Protein AF-A0A0F9UJI7-F1 (afdb_monomer)

Solvent-accessible surface area (backbone atoms only — not comparable to full-atom values): 55181 Å² total; per-residue (Å²): 136,82,88,79,92,91,89,86,67,75,66,59,55,56,52,52,52,52,50,53,54,49,50,51,51,49,55,52,46,47,53,53,51,49,55,58,67,70,57,70,78,77,75,68,77,80,67,70,69,22,90,45,45,88,71,31,57,68,49,20,41,43,50,98,44,29,58,40,73,67,82,54,60,91,68,31,37,67,54,93,59,38,72,41,71,48,84,69,62,80,42,90,47,64,52,80,86,47,92,55,45,52,46,42,68,44,57,75,82,48,96,79,47,43,77,45,70,43,69,58,42,44,13,96,85,67,28,47,55,81,34,58,34,98,55,54,17,27,23,12,56,94,42,36,76,39,58,31,9,89,82,47,34,43,49,92,80,34,43,60,44,98,83,20,39,60,40,63,67,42,71,44,48,44,56,46,61,49,62,50,55,47,51,48,66,35,72,29,41,38,40,41,38,54,50,63,72,72,69,75,45,28,30,44,37,34,25,62,69,49,79,77,87,76,65,81,89,61,95,82,56,75,48,76,46,71,73,36,76,62,59,57,54,75,50,78,40,78,38,74,55,62,46,80,36,26,26,27,39,36,40,38,42,83,90,45,71,29,54,30,68,41,73,33,45,27,39,71,88,69,38,82,69,48,85,14,31,37,72,91,75,30,35,46,33,51,50,84,43,74,61,46,74,67,74,46,77,51,64,28,36,83,83,33,61,47,67,42,22,34,22,22,35,32,39,22,30,30,12,8,53,40,80,38,32,49,72,72,24,59,73,47,70,56,78,76,42,87,69,51,85,35,52,82,82,19,16,16,48,93,41,42,67,42,77,91,53,14,89,87,71,32,50,72,77,34,64,44,94,64,51,24,23,31,19,53,92,50,39,75,41,70,33,19,89,80,50,35,52,55,94,81,38,47,66,45,98,83,24,44,70,44,66,53,42,74,50,57,45,50,54,65,42,56,52,76,37,48,63,72,40,69,49,72,36,36,38,40,35,45,53,35,74,82,28,70,52,58,34,40,57,51,67,61,74,64,91,59,49,50,70,50,56,56,54,51,52,46,52,33,62,39,69,26,40,39,37,40,35,40,57,48,92,89,58,94,68,68,47,77,46,81,30,52,37,36,40,35,40,93,91,48,74,44,65,35,63,35,40,42,34,33,42,69,76,52,45,62,50,67,46,70,48,94,83,45,75,53,63,42,45,35,47,41,57,46,71,35,51,36,39,32,41,63,75,48,69,66,86,53,80,41,49,64,50,72,51,65,60,80,80,55,99,60,70,57,62,52,74,48,55,55,58,52,52,43,48,41,69,44,72,24,40,35,37,41,34,38,30,75,75,31,74,59,47,77,43,45,33,40,39,35,42,82,92,48,71,40,78,45,64,41,29,30,40,65,57,70,75,41,56,48,64,57,34,41,28,72,48,62,60,97,50,38,35,47,77,55,44,80,50,35,56,84,76,79,40,85,57,48,72,42,39,46,70,79,42,86,76,47,87,56,78,35,6,14,43,35,41,38,21,89,51,68,34,29,40,30,44,34,34,80,29,78,46,61,51,59,30,25,34,43,40,37,30,31,39,28,35,40,58,26,41,80,68,73,86,85,92,66,66,81,36,29,36,31,43,34,38,65,99,54,85,51,45,27,77,53,47,64,35,66,41,67,81,40,81,47,57,28,70,49,64,41,53,89,46,51,60,47,40,42,26,54,26,38,22,38,90,81,10,37,21,25,28,34,40,37,40,26,56,39,40,29,40,79,53,76,68,42,55,73,47,92,46,36,32,44,36,60,51,82,86,54,49,74,61,47,83,58,59,66,68,53,38,52,52,51,30,50,37,52,52,41,51,28,67,39,42,69,54,63,48,78,87,65,51,60,41,33,40,31,45,34,85,66,72,85,75,61,67,53,40,54,52,84,55,20,41,32,34,40,92,55,44,66,65,50,34,49,36,32,70,74,54,38,33,72,44,52,64,67,47,32,30,55,32,47,43,70,46,69,67,82,49,38,49,39,58,40,43,56,73,29,45,20,63,69,22,54,11,50,44,47,34,42,51,31,25,53,61,44,22,77,81,42,64,72,27,18,32,65,44,90,96,74,40,76,31,40,30,63,51,33,51,50,58,52,25,21,65,66,29,21,46,60,44,58,77,65,68,47,47,64,40,77,77,40,50,26,53,25,50,32,13,47,52,53,56,51,32,75,78,63,41,66,63,19,55,26,50,37,47,41,48,49,74,68,60,86,69,82,56,50,91,45,57,66,52,13,52,40,52,51,43,42,44,31,15,64,57,58,74,46,87,42,42,68,58,47,41,65,55,24,44,93,61,75,76,125

pLDDT: mean 81.21, std 16.2, range [25.69, 98.44]

Sequence (1020 aa):
MEKSRFHNQGQLLIGIIFVIVVAGLITGGLYFYLAKQMSEPIEPPEPIKCLDHNDCKENEVCDSNTCQIIICDYCKYVENRQCKNYECCSDVDCDDKNSETIDKCLNPLTKDSKCEYEVIQRCDDNTIYSECSSIKPIYCENGNLIDKCSSCGCPAGQQCQADESCVTPTFSVSLSVDPSSGNAPLDIELTAQVSGIDTGPANYIFYCDRSDAGTDVMPGYNNRIDYVFTSSYTDVCNYPSEGTYTAKVIVERGGLTTEDRVTINVATLQCTSGSCCDTSTNTFRPSTYQCQNNVNVEYGCPWGSDLGDDVGIKYQDRYCSGISANCDGSLQWDDWSVYDDCTSNEACSEGVCTALICADGTSYNQCSTNQPLYCQNGILINNCSTCGCSSGQQCQADESCITPAFSLSVGPNSGTVTEGDSISTTVTVDSMGGFAQTVDFSFDLPPGTTGSLSPTSCESPCSSTMTINAFADGIPLEGTYDITVTGASGTLTKTAIYTLAIIHPFFFDLSVSSVAPTSVIQGNSVSVPIDITLISGTSESVGFSASAEPIMVDLTVDISFSPTSCNPTCSSTMTIMTSPDTPAGTFPITVTALTRTVTYNLTVTEATLSLVANPGFESGSGGMPTGWTINQWGGNGPSSFEWISDGSTVRSGVGSAKITSSVPNDAMWIQNVSVEPYNSYLFKGWIKTENVVLSDTPGGWSTGANLSVYLSFNRSPGIWGTQDWIEESLFFCSIASDTVTVAARIGYSWSLVTGTVFFDDMSFEKLDPPFGGQHVVICFLPEHRSLLTDPNSWLQKLDDAYLALHNLTGQTPYNGDKILIQEIVNYAGGLMIAGNPILWLGDYVPDALEAINTQNDLSFGPIHELSHDFDLDALSQHYAGGSPINSEHWANFKLTYVADVLSNTYPTATFYQGPVGYVPIGEFSYQYFVEGYALPWIDSSRTDWQNMSGDAYTGLLYLLKEDIGWEPFRQTFRDFATLTESPPATDLEKVELFAHLLSGNAGVDLTPQFVSWGFPISPP

Organism: NCBI:txid412755

Secondary structure (DSSP, 8-state):
------S-SHHHHHHHHHHHHHHHHHHHHHHHHHHTTS----PPS-----SSGGGS-TTEEEETTEEEE-PPPTTEEEETTEEEE-GGGGSS-SS-S-TTEEEEEESTTSTT-EEEEEE--B-TT-PBTTSB-SSTTEEEETTEEEE-HHHH-PSTT-EE-TTS-EE---EEEEEEEESSEEESSEEEEEEEEEEES--S-EEEEEESS----S----S--SEEEEEE-SSEEEEEEEE-SSEEEEEEEEEEETTEEEEEEEEEEEEPP--SSSTTEETTTTEEPPTTSEEEEEEEEEEE-TT-SSBTPPEEEEEEEEE--SS-SSS-S-EEEPPPEEEE---TT-EEETTEEE----TTS--TT-B-SSTTEEEETTEEEE-HHHH---TT-EE-TTS-EE--EEEEEEESSEEEEETT-EEEEEEEEEEETT---EEEEEE---TT-EEEEESSEEESSEEEEEEEE---SSS---EEEEEEEEEEETTEEEEEEEEEEEE-SEEEEEEE-TT---EEETT-EEEEEEEEEEEEE----EEEEEEESS--TT---EEEEESSEE-SSEEEEEEEE--TTSPSEEEEEEEEETTEEEEEEEEEEP----SSSSTT---EETTEETT-EEEETTSS-S-EEEEE-SSSS-SSSS-EEEEEEEEEE-EEEEEEEE--TT-EEEEEEEEEEEEEEE---SSS----EEEEETTSS-BPPPB-EEEEEEEEEEEEE--S-SEEEEEEEESBTTB-EEEEEEEEEEEEEE-SPPEE-SSEEEE--TTTGGG-S-HHHHHHHHHHHHHHHHHHH---GGGGPPEEEEEESS-SSSSEE-SSSEEEEGGGHHHHHHHHHHH-B--HHHHHHHHHGGG-STTGGGT--STTSSHHHHHHHHHHHHHHHHHTT-TT-EEEETTTEEEEHHHHHIIIIIIIIIHHHHHTT---GGG--HHHHHHHHHHHHHHH-HHHHHHHHHHHTT--SPPPSSHHHHHHHHHHHHHHHHTS--HHHHHHTT--PPP-

Radius of gyration: 51.7 Å; Cα contacts (8 Å, |Δi|>4): 2260; chains: 1; bounding box: 141×89×131 Å

Foldseek 3Di:
DDDDDDDDPPPVVVVVVVVVVVVVVVVVVVVVVVVVVVDPPPPPDPAQQDPFQVVEDQQFGDDPRHTHGDDDDFQWERGSNDTDGDPVPPDDDLCPVDPQWDWDFPPGRDPPIDIDIDGQLAAPQRATAQDADPAPPWHQHPSYTDQACVHRNGDPQWDADPRNDTDRWDWEKDWDKPPQEDAAFDKIKIKIFIDTDAAFFKKKWKAFADDDDDQDDDPHTPDIDTGHRDRMDMDMDTDHDFDWGKIKMWMDGPNDIYMDIGIGGYDHQQACDAQQADNVVSFGHAQPAFRFWQPDKAKFQVPDFAFWGFIWIKGWTFGCCRRDRYRPHDIDIDDIDGDGTGHRQFGTDRRDTHHADAPQRHRAAAQDPQPPWTHHPNYTDQACVPRNDDPQWDQDPVSDTDHKDKAKEKPPQEDEDEQQAKDKTKIFIAIDRPQFFKKAKDKDDDPQKDKDWVPRIDTPRDMIMIMIHRYGDPDDPADKDWMWMWIDDPPDIYIYIHIYGYHYQFDKDKDWDPPADQEDEAQFKGKTKIFIGTDDGDWDKKFKDKDWPDPPPDFPKDWDWVVRIDTRGDIIIIMIGHHLPHDFAWIWMWMDIPPDTDTRIYGYDYQQVFLQPCQQLQDDPPQDRPQKDKDWPPRPDPKDKGWQQCLPAGPGHRIKIKIFFQDFIKMWIKHKGFDDAQFKKKKKWKKFWAQKDFDDDDDDDAAFWWKAWPPDQFIWGHDHHGDGIDMIMTIDTHFRDRMIMIIGIGADVRTTIGTMMMIGRIGMHTDDGFDDDQAATEEEDPVQRVLQPCSPLLSVLLVLLLVLLCLQQVDQFPVRTHEYEYEHCDDDDPQWAADRHTYGHNVCSNVVSNCCVPQVENEPRSQLSSQLSSCPDCLVLQQADDPPRHSSLSSLLSQLSSLCVCCVVCVSYWYADDVPGTDGSNCCLCVPLPVVFQVVLLVVQDQPRRPHHSSNVSNLVVVVCVVQNSQLSSVLSHVSVVDPDRHDDDNLSSVQSSQQSSCVSSVHRCVVSVVSSNRPHDTD

Nearest PDB structures (foldseek):
  8dfq-assembly1_B  TM=1.595E-01  e=5.796E-11  Homo sapiens
  8dfm-assembly1_A  TM=1.663E-01  e=8.224E-10  Homo sapiens
  4e0s-assembly1_A  TM=1.045E-01  e=1.301E-08  Homo sapiens
  8ayh-assembly1_A  TM=1.771E-01  e=7.705E-04  Homo sapiens
  8coe-assembly1_A  TM=1.581E-01  e=1.010E-03  Homo sapiens

Structure (mmCIF, N/CA/C/O backbone):
data_AF-A0A0F9UJI7-F1
#
_entry.id   AF-A0A0F9UJI7-F1
#
loop_
_atom_site.group_PDB
_atom_site.id
_atom_site.type_symbol
_atom_site.label_atom_id
_atom_site.label_alt_id
_atom_site.label_comp_id
_atom_site.label_asym_id
_atom_site.label_entity_id
_atom_site.label_seq_id
_atom_site.pdbx_PDB_ins_code
_atom_site.Cartn_x
_atom_site.Cartn_y
_atom_site.Cartn_z
_atom_site.occupancy
_atom_site.B_iso_or_equiv
_atom_site.auth_seq_id
_atom_site.auth_comp_id
_atom_site.auth_asym_id
_atom_site.auth_atom_id
_atom_site.pdbx_PDB_model_num
ATOM 1 N N . MET A 1 1 ? -43.273 -47.279 -9.386 1.00 30.78 1 MET A N 1
ATOM 2 C CA . MET A 1 1 ? -43.283 -46.739 -10.761 1.00 30.78 1 MET A CA 1
ATOM 3 C C . MET A 1 1 ? -44.270 -45.583 -10.758 1.00 30.78 1 MET A C 1
ATOM 5 O O . MET A 1 1 ? -45.452 -45.829 -10.595 1.00 30.78 1 MET A O 1
ATOM 9 N N . GLU A 1 2 ? -43.784 -44.391 -10.402 1.00 28.86 2 GLU A N 1
ATOM 10 C CA . GLU A 1 2 ? -43.357 -43.311 -11.329 1.00 28.86 2 GLU A CA 1
ATOM 11 C C . GLU A 1 2 ? -44.559 -42.506 -11.853 1.00 28.86 2 GLU A C 1
ATOM 13 O O . GLU A 1 2 ? -45.412 -43.063 -12.526 1.00 28.86 2 GLU A O 1
ATOM 18 N N . LYS A 1 3 ? -44.742 -41.268 -11.355 1.00 25.69 3 LYS A N 1
ATOM 19 C CA . LYS A 1 3 ? -44.418 -39.945 -11.976 1.00 25.69 3 LYS A CA 1
ATOM 20 C C . LYS A 1 3 ? -45.695 -39.349 -12.605 1.00 25.69 3 LYS A C 1
ATOM 22 O O . LYS A 1 3 ? -46.460 -40.091 -13.191 1.00 25.69 3 LYS A O 1
ATOM 27 N N . SER A 1 4 ? -46.051 -38.066 -12.500 1.00 26.67 4 SER A N 1
ATOM 28 C CA . SER A 1 4 ? -45.340 -36.798 -12.225 1.00 26.67 4 SER A CA 1
ATOM 29 C C . SER A 1 4 ? -46.372 -35.753 -11.732 1.00 26.67 4 SER A C 1
ATOM 31 O O . SER A 1 4 ? -47.438 -35.646 -12.328 1.00 26.67 4 SER A O 1
ATOM 33 N N . ARG A 1 5 ? -46.229 -35.078 -10.577 1.00 29.97 5 ARG A N 1
ATOM 34 C CA . ARG A 1 5 ? -45.538 -33.781 -10.345 1.00 29.97 5 ARG A CA 1
ATOM 35 C C . ARG A 1 5 ? -45.611 -32.783 -11.512 1.00 29.97 5 ARG A C 1
ATOM 37 O O . ARG A 1 5 ? -44.861 -32.969 -12.452 1.00 29.97 5 ARG A O 1
ATOM 44 N N . PHE A 1 6 ? -46.440 -31.737 -11.388 1.00 26.73 6 PHE A N 1
ATOM 45 C CA . PHE A 1 6 ? -46.213 -30.347 -11.850 1.00 26.73 6 PHE A CA 1
ATOM 46 C C . PHE A 1 6 ? -47.442 -29.475 -11.501 1.00 26.73 6 PHE A C 1
ATOM 48 O O . PHE A 1 6 ? -48.360 -29.387 -12.305 1.00 26.73 6 PHE A O 1
ATOM 55 N N . HIS A 1 7 ? -47.481 -28.893 -10.293 1.00 28.77 7 HIS A N 1
ATOM 56 C CA . HIS A 1 7 ? -48.215 -27.664 -9.895 1.00 28.77 7 HIS A CA 1
ATOM 57 C C . HIS A 1 7 ? -48.277 -27.602 -8.359 1.00 28.77 7 HIS A C 1
ATOM 59 O O . HIS A 1 7 ? -49.191 -28.170 -7.774 1.00 28.77 7 HIS A O 1
ATOM 65 N N . ASN A 1 8 ? -47.257 -27.022 -7.709 1.00 30.22 8 ASN A N 1
ATOM 66 C CA . ASN A 1 8 ? -47.327 -26.397 -6.366 1.00 30.22 8 ASN A CA 1
ATOM 67 C C . ASN A 1 8 ? -45.928 -26.034 -5.829 1.00 30.22 8 ASN A C 1
ATOM 69 O O . ASN A 1 8 ? -45.550 -26.425 -4.730 1.00 30.22 8 ASN A O 1
ATOM 73 N N . GLN A 1 9 ? -45.134 -25.284 -6.601 1.00 27.27 9 GLN A N 1
ATOM 74 C CA . GLN A 1 9 ? -43.922 -24.635 -6.065 1.00 27.27 9 GLN A CA 1
ATOM 75 C C . GLN A 1 9 ? -43.921 -23.103 -6.195 1.00 27.27 9 GLN A C 1
ATOM 77 O O . GLN A 1 9 ? -43.046 -22.456 -5.637 1.00 27.27 9 GLN A O 1
ATOM 82 N N . GLY A 1 10 ? -44.945 -22.501 -6.813 1.00 29.83 10 GLY A N 1
ATOM 83 C CA . GLY A 1 10 ? -45.055 -21.039 -6.928 1.00 29.83 10 GLY A CA 1
ATOM 84 C C . GLY A 1 10 ? -45.619 -20.325 -5.692 1.00 29.83 10 GLY A C 1
ATOM 85 O O . GLY A 1 10 ? -45.324 -19.157 -5.493 1.00 29.83 10 GLY A O 1
ATOM 86 N N . GLN A 1 11 ? -46.400 -20.998 -4.836 1.00 30.22 11 GLN A N 1
ATOM 87 C CA . GLN A 1 11 ? -47.048 -20.347 -3.680 1.00 30.22 11 GLN A CA 1
ATOM 88 C C . GLN A 1 11 ? -46.349 -20.581 -2.334 1.00 30.22 11 GLN A C 1
ATOM 90 O O . GLN A 1 11 ? -46.578 -19.819 -1.401 1.00 30.22 11 GLN A O 1
ATOM 95 N N . LEU A 1 12 ? -45.453 -21.571 -2.230 1.00 29.08 12 LEU A N 1
ATOM 96 C CA . LEU A 1 12 ? -44.675 -21.789 -1.004 1.00 29.08 12 LEU A CA 1
ATOM 97 C C . LEU A 1 12 ? -43.443 -20.865 -0.932 1.00 29.08 12 LEU A C 1
ATOM 99 O O . LEU A 1 12 ? -43.095 -20.416 0.153 1.00 29.08 12 LEU A O 1
ATOM 103 N N . LEU A 1 13 ? -42.832 -20.514 -2.075 1.00 30.69 13 LEU A N 1
ATOM 104 C CA . LEU A 1 13 ? -41.704 -19.571 -2.120 1.00 30.69 13 LEU A CA 1
ATOM 105 C C . LEU A 1 13 ? -42.137 -18.128 -1.819 1.00 30.69 13 LEU A C 1
ATOM 107 O O . LEU A 1 13 ? -41.445 -17.426 -1.095 1.00 30.69 13 LEU A O 1
ATOM 111 N N . ILE A 1 14 ? -43.308 -17.703 -2.307 1.00 34.69 14 ILE A N 1
ATOM 112 C CA . ILE A 1 14 ? -43.836 -16.354 -2.038 1.00 34.69 14 ILE A CA 1
ATOM 113 C C . ILE A 1 14 ? -44.233 -16.215 -0.560 1.00 34.69 14 ILE A C 1
ATOM 115 O O . ILE A 1 14 ? -43.973 -15.179 0.039 1.00 34.69 14 ILE A O 1
ATOM 119 N N . GLY A 1 15 ? -44.780 -17.271 0.057 1.00 26.52 15 GLY A N 1
ATOM 120 C CA . GLY A 1 15 ? -45.095 -17.283 1.490 1.00 26.52 15 GLY A CA 1
ATOM 121 C C . GLY A 1 15 ? -43.860 -17.268 2.397 1.00 26.52 15 GLY A C 1
ATOM 122 O O . GLY A 1 15 ? -43.881 -16.610 3.430 1.00 26.52 15 GLY A O 1
ATOM 123 N N . ILE A 1 16 ? -42.767 -17.932 2.004 1.00 34.06 16 ILE A N 1
ATOM 124 C CA . ILE A 1 16 ? -41.511 -17.946 2.775 1.00 34.06 16 ILE A CA 1
ATOM 125 C C . ILE A 1 16 ? -40.754 -16.618 2.622 1.00 34.06 16 ILE A C 1
ATOM 127 O O . ILE A 1 16 ? -40.247 -16.103 3.613 1.00 34.06 16 ILE A O 1
ATOM 131 N N . ILE A 1 17 ? -40.763 -15.997 1.436 1.00 35.59 17 ILE A N 1
ATOM 132 C CA . ILE A 1 17 ? -40.175 -14.661 1.230 1.00 35.59 17 ILE A CA 1
ATOM 133 C C . ILE A 1 17 ? -40.966 -13.592 2.004 1.00 35.59 17 ILE A C 1
ATOM 135 O O . ILE A 1 17 ? -40.360 -12.728 2.629 1.00 35.59 17 ILE A O 1
ATOM 139 N N . PHE A 1 18 ? -42.302 -13.680 2.067 1.00 30.14 18 PHE A N 1
ATOM 140 C CA . PHE A 1 18 ? -43.110 -12.740 2.859 1.00 30.14 18 PHE A CA 1
ATOM 141 C C . PHE A 1 18 ? -42.891 -12.896 4.373 1.00 30.14 18 PHE A C 1
ATOM 143 O O . PHE A 1 18 ? -42.895 -11.903 5.092 1.00 30.14 18 PHE A O 1
ATOM 150 N N . VAL A 1 19 ? -42.656 -14.117 4.869 1.00 32.22 19 VAL A N 1
ATOM 151 C CA . VAL A 1 19 ? -42.360 -14.363 6.294 1.00 32.22 19 VAL A CA 1
ATOM 152 C C . VAL A 1 19 ? -40.934 -13.939 6.662 1.00 32.22 19 VAL A C 1
ATOM 154 O O . VAL A 1 19 ? -40.743 -13.421 7.755 1.00 32.22 19 VAL A O 1
ATOM 157 N N . ILE A 1 20 ? -39.955 -14.063 5.759 1.00 35.53 20 ILE A N 1
ATOM 158 C CA . ILE A 1 20 ? -38.578 -13.580 5.986 1.00 35.53 20 ILE A CA 1
ATOM 159 C C . ILE A 1 20 ? -38.515 -12.042 5.944 1.00 35.53 20 ILE A C 1
ATOM 161 O O . ILE A 1 20 ? -37.868 -11.438 6.795 1.00 35.53 20 ILE A O 1
ATOM 165 N N . VAL A 1 21 ? -39.255 -11.392 5.037 1.00 34.84 21 VAL A N 1
ATOM 166 C CA . VAL A 1 21 ? -39.340 -9.919 4.973 1.00 34.84 21 VAL A CA 1
ATOM 167 C C . VAL A 1 21 ? -40.098 -9.344 6.176 1.00 34.84 21 VAL A C 1
ATOM 169 O O . VAL A 1 21 ? -39.694 -8.323 6.722 1.00 34.84 21 VAL A O 1
ATOM 172 N N . VAL A 1 22 ? -41.154 -10.013 6.654 1.00 30.67 22 VAL A N 1
ATOM 173 C CA . VAL A 1 22 ? -41.887 -9.578 7.856 1.00 30.67 22 VAL A CA 1
ATOM 174 C C . VAL A 1 22 ? -41.116 -9.895 9.144 1.00 30.67 22 VAL A C 1
ATOM 176 O O . VAL A 1 22 ? -41.152 -9.085 10.062 1.00 30.67 22 VAL A O 1
ATOM 179 N N . ALA A 1 23 ? -40.353 -10.991 9.219 1.00 29.72 23 ALA A N 1
ATOM 180 C CA . ALA A 1 23 ? -39.462 -11.259 10.353 1.00 29.72 23 ALA A CA 1
ATOM 181 C C . ALA A 1 23 ? -38.308 -10.243 10.431 1.00 29.72 23 ALA A C 1
ATOM 183 O O . ALA A 1 23 ? -38.014 -9.770 11.524 1.00 29.72 23 ALA A O 1
ATOM 184 N N . GLY A 1 24 ? -37.740 -9.829 9.289 1.00 32.41 24 GLY A N 1
ATOM 185 C CA . GLY A 1 24 ? -36.753 -8.742 9.209 1.00 32.41 24 GLY A CA 1
ATOM 186 C C . GLY A 1 24 ? -37.324 -7.354 9.537 1.00 32.41 24 GLY A C 1
ATOM 187 O O . GLY A 1 24 ? -36.649 -6.530 10.148 1.00 32.41 24 GLY A O 1
ATOM 188 N N . LEU A 1 25 ? -38.596 -7.100 9.206 1.00 30.73 25 LEU A N 1
ATOM 189 C CA . LEU A 1 25 ? -39.311 -5.880 9.609 1.00 30.73 25 LEU A CA 1
ATOM 190 C C . LEU A 1 25 ? -39.702 -5.882 11.094 1.00 30.73 25 LEU A C 1
ATOM 192 O O . LEU A 1 25 ? -39.825 -4.811 11.682 1.00 30.73 25 LEU A O 1
ATOM 196 N N . ILE A 1 26 ? -39.886 -7.053 11.712 1.00 31.17 26 ILE A N 1
ATOM 197 C CA . ILE A 1 26 ? -40.174 -7.174 13.146 1.00 31.17 26 ILE A CA 1
ATOM 198 C C . ILE A 1 26 ? -38.885 -7.074 13.967 1.00 31.17 26 ILE A C 1
ATOM 200 O O . ILE A 1 26 ? -38.915 -6.409 14.991 1.00 31.17 26 ILE A O 1
ATOM 204 N N . THR A 1 27 ? -37.746 -7.619 13.523 1.00 34.28 27 THR A N 1
ATOM 205 C CA . THR A 1 27 ? -36.455 -7.431 14.217 1.00 34.28 27 THR A CA 1
ATOM 206 C C . THR A 1 27 ? -35.900 -6.019 14.036 1.00 34.28 27 THR A C 1
ATOM 208 O O . THR A 1 27 ? -35.502 -5.404 15.021 1.00 34.28 27 THR A O 1
ATOM 211 N N . GLY A 1 28 ? -35.983 -5.441 12.832 1.00 31.56 28 GLY A N 1
ATOM 212 C CA . GLY A 1 28 ? -35.664 -4.026 12.604 1.00 31.56 28 GLY A CA 1
ATOM 213 C C . GLY A 1 28 ? -36.646 -3.081 13.303 1.00 31.56 28 GLY A C 1
ATOM 214 O O . GLY A 1 28 ? -36.241 -2.069 13.860 1.00 31.56 28 GLY A O 1
ATOM 215 N N . GLY A 1 29 ? -37.933 -3.436 13.355 1.00 28.42 29 GLY A N 1
ATOM 216 C CA . GLY A 1 29 ? -38.966 -2.687 14.073 1.00 28.42 29 GLY A CA 1
ATOM 217 C C . GLY A 1 29 ? -38.837 -2.753 15.597 1.00 28.42 29 GLY A C 1
ATOM 218 O O . GLY A 1 29 ? -39.159 -1.771 16.258 1.00 28.42 29 GLY A O 1
ATOM 219 N N . LEU A 1 30 ? -38.337 -3.860 16.160 1.00 30.50 30 LEU A N 1
ATOM 220 C CA . LEU A 1 30 ? -38.044 -3.987 17.592 1.00 30.50 30 LEU A CA 1
ATOM 221 C C . LEU A 1 30 ? -36.749 -3.254 17.964 1.00 30.50 30 LEU A C 1
ATOM 223 O O . LEU A 1 30 ? -36.717 -2.601 19.000 1.00 30.50 30 LEU A O 1
ATOM 227 N N . TYR A 1 31 ? -35.742 -3.257 17.081 1.00 36.50 31 TYR A N 1
ATOM 228 C CA . TYR A 1 31 ? -34.553 -2.404 17.202 1.00 36.50 31 TYR A CA 1
ATOM 229 C C . TYR A 1 31 ? -34.936 -0.913 17.147 1.00 36.50 31 TYR A C 1
ATOM 231 O O . TYR A 1 31 ? -34.468 -0.115 17.949 1.00 36.50 31 TYR A O 1
ATOM 239 N N . PHE A 1 32 ? -35.886 -0.544 16.278 1.00 35.56 32 PHE A N 1
ATOM 240 C CA . PHE A 1 32 ? -36.462 0.805 16.204 1.00 35.56 32 PHE A CA 1
ATOM 241 C C . PHE A 1 32 ? -37.410 1.146 17.365 1.00 35.56 32 PHE A C 1
ATOM 243 O O . PHE A 1 32 ? -37.584 2.321 17.676 1.00 35.56 32 PHE A O 1
ATOM 250 N N . TYR A 1 33 ? -38.032 0.158 18.014 1.00 30.77 33 TYR A N 1
ATOM 251 C CA . TYR A 1 33 ? -38.853 0.365 19.212 1.00 30.77 33 TYR A CA 1
ATOM 252 C C . TYR A 1 33 ? -37.981 0.516 20.470 1.00 30.77 33 TYR A C 1
ATOM 254 O O . TYR A 1 33 ? -38.310 1.319 21.338 1.00 30.77 33 TYR A O 1
ATOM 262 N N . LEU A 1 34 ? -36.839 -0.179 20.527 1.00 34.47 34 LEU A N 1
ATOM 263 C CA . LEU A 1 34 ? -35.834 -0.060 21.588 1.00 34.47 34 LEU A CA 1
ATOM 264 C C . LEU A 1 34 ? -34.988 1.214 21.439 1.00 34.47 34 LEU A C 1
ATOM 266 O O . LEU A 1 34 ? -34.817 1.926 22.421 1.00 34.47 34 LEU A O 1
ATOM 270 N N . ALA A 1 35 ? -34.611 1.614 20.219 1.00 33.78 35 ALA A N 1
ATOM 271 C CA . ALA A 1 35 ? -34.011 2.931 19.961 1.00 33.78 35 ALA A CA 1
ATOM 272 C C . ALA A 1 35 ? -34.969 4.093 20.294 1.00 33.78 35 ALA A C 1
ATOM 274 O O . ALA A 1 35 ? -34.534 5.188 20.625 1.00 33.78 35 ALA A O 1
ATOM 275 N N . LYS A 1 36 ? -36.287 3.853 20.264 1.00 28.34 36 LYS A N 1
ATOM 276 C CA . LYS A 1 36 ? -37.300 4.821 20.712 1.00 28.34 36 LYS A CA 1
ATOM 277 C C . LYS A 1 36 ? -37.496 4.836 22.236 1.00 28.34 36 LYS A C 1
ATOM 279 O O . LYS A 1 36 ? -38.086 5.783 22.744 1.00 28.34 36 LYS A O 1
ATOM 284 N N . GLN A 1 37 ? -37.021 3.816 22.956 1.00 28.02 37 GLN A N 1
ATOM 285 C CA . GLN A 1 37 ? -36.942 3.811 24.424 1.00 28.02 37 GLN A CA 1
ATOM 286 C C . GLN A 1 37 ? -35.566 4.247 24.953 1.00 28.02 37 GLN A C 1
ATOM 288 O O . GLN A 1 37 ? -35.470 4.639 26.109 1.00 28.02 37 GLN A O 1
ATOM 293 N N . MET A 1 38 ? -34.537 4.274 24.103 1.00 32.59 38 M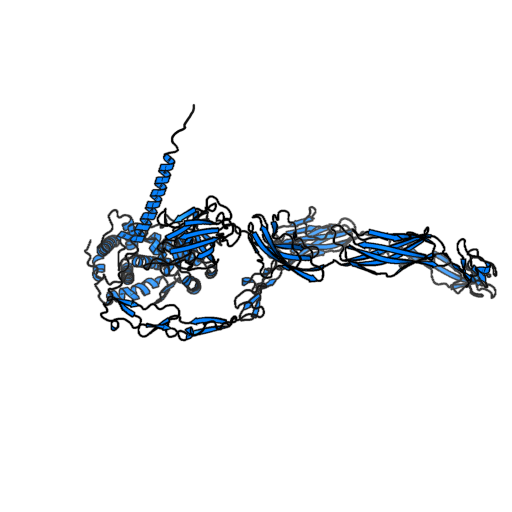ET A N 1
ATOM 294 C CA . MET A 1 38 ? -33.213 4.846 24.380 1.00 32.59 38 MET A CA 1
ATOM 295 C C . MET A 1 38 ? -33.078 6.265 23.809 1.00 32.59 38 MET A C 1
ATOM 297 O O . MET A 1 38 ? -32.125 6.579 23.113 1.00 32.59 38 MET A O 1
ATOM 301 N N . SER A 1 39 ? -34.079 7.105 24.068 1.00 30.52 39 SER A N 1
ATOM 302 C CA . SER A 1 39 ? -33.988 8.569 24.120 1.00 30.52 39 SER A CA 1
ATOM 303 C C . SER A 1 39 ? -35.409 9.105 24.294 1.00 30.52 39 SER A C 1
ATOM 305 O O . SER A 1 39 ? -36.052 9.538 23.334 1.00 30.52 39 SER A O 1
ATOM 307 N N . GLU A 1 40 ? -35.928 9.104 25.519 1.00 26.20 40 GLU A N 1
ATOM 308 C CA . GLU A 1 40 ? -36.680 10.303 25.874 1.00 26.20 40 GLU A CA 1
ATOM 309 C C . GLU A 1 40 ? -35.631 11.411 26.018 1.00 26.20 40 GLU A C 1
ATOM 311 O O . GLU A 1 40 ? -34.590 11.172 26.639 1.00 26.20 40 GLU A O 1
ATOM 316 N N . PRO A 1 41 ? -35.814 12.581 25.382 1.00 27.16 41 PRO A N 1
ATOM 317 C CA . PRO A 1 41 ? -34.919 13.693 25.631 1.00 27.16 41 PRO A CA 1
ATOM 318 C C . PRO A 1 41 ? -34.923 13.924 27.139 1.00 27.16 41 PRO A C 1
ATOM 320 O O . PRO A 1 41 ? -35.986 14.086 27.736 1.00 27.16 41 PRO A O 1
ATOM 323 N N . ILE A 1 42 ? -33.739 13.911 27.750 1.00 26.17 42 ILE A N 1
ATOM 324 C CA . ILE A 1 42 ? -33.553 14.497 29.072 1.00 26.17 42 ILE A CA 1
ATOM 325 C C . ILE A 1 42 ? -34.152 15.901 28.962 1.00 26.17 42 ILE A C 1
ATOM 327 O O . ILE A 1 42 ? -33.632 16.732 28.212 1.00 26.17 42 ILE A O 1
ATOM 331 N N . GLU A 1 43 ? -35.275 16.157 29.640 1.00 27.14 43 GLU A N 1
ATOM 332 C CA . GLU A 1 43 ? -35.667 17.535 29.900 1.00 27.14 43 GLU A CA 1
ATOM 333 C C . GLU A 1 43 ? -34.467 18.166 30.616 1.00 27.14 43 GLU A C 1
ATOM 335 O O . GLU A 1 43 ? -34.040 17.648 31.656 1.00 27.14 43 GLU A O 1
ATOM 340 N N . PRO A 1 44 ? -33.860 19.230 30.060 1.00 30.20 44 PRO A N 1
ATOM 341 C CA . PRO A 1 44 ? -32.817 19.934 30.779 1.00 30.20 44 PRO A CA 1
ATOM 342 C C . PRO A 1 44 ? -33.403 20.384 32.126 1.00 30.20 44 PRO A C 1
ATOM 344 O O . PRO A 1 44 ? -34.608 20.653 32.194 1.00 30.20 44 PRO A O 1
ATOM 347 N N . PRO A 1 45 ? -32.591 20.470 33.198 1.00 31.64 45 PRO A N 1
ATOM 348 C CA . PRO A 1 45 ? -33.068 20.983 34.480 1.00 31.64 45 PRO A CA 1
ATOM 349 C C . PRO A 1 45 ? -33.831 22.283 34.223 1.00 31.64 45 PRO A C 1
ATOM 351 O O . PRO A 1 45 ? -33.326 23.109 33.458 1.00 31.64 45 PRO A O 1
ATOM 354 N N . GLU A 1 46 ? -35.047 22.414 34.786 1.00 37.44 46 GLU A N 1
ATOM 355 C CA . GLU A 1 46 ? -35.959 23.533 34.500 1.00 37.44 46 GLU A CA 1
ATOM 356 C C . GLU A 1 46 ? -35.159 24.831 34.312 1.00 37.44 46 GLU A C 1
ATOM 358 O O . GLU A 1 46 ? -34.427 25.233 35.229 1.00 37.44 46 GLU A O 1
ATOM 363 N N . PRO A 1 47 ? -35.245 25.488 33.139 1.00 38.59 47 PRO A N 1
ATOM 364 C CA . PRO A 1 47 ? -34.485 26.698 32.913 1.00 38.59 47 PRO A CA 1
ATOM 365 C C . PRO A 1 47 ? -34.931 27.725 33.947 1.00 38.59 47 PRO A C 1
ATOM 367 O O . PRO A 1 47 ? -36.129 27.947 34.154 1.00 38.59 47 PRO A O 1
ATOM 370 N N . ILE A 1 48 ? -33.960 28.369 34.598 1.00 46.59 48 ILE A N 1
ATOM 371 C CA . ILE A 1 48 ? -34.214 29.582 35.371 1.00 46.59 48 ILE A CA 1
ATOM 372 C C . ILE A 1 48 ? -34.994 30.515 34.442 1.00 46.59 48 ILE A C 1
ATOM 374 O O . ILE A 1 48 ? -34.476 30.949 33.413 1.00 46.59 48 ILE A O 1
ATOM 378 N N . LYS A 1 49 ? -36.267 30.766 34.768 1.00 52.75 49 LYS A N 1
ATOM 379 C CA . LYS A 1 49 ? -37.116 31.659 33.979 1.00 52.75 49 LYS A CA 1
ATOM 380 C C . LYS A 1 49 ? -36.511 33.053 34.042 1.00 52.75 49 LYS A C 1
ATOM 382 O O . LYS A 1 49 ? -36.600 33.706 35.080 1.00 52.75 49 LYS A O 1
ATOM 387 N N . CYS A 1 50 ? -35.897 33.492 32.952 1.00 62.16 50 CYS A N 1
ATOM 388 C CA . CYS A 1 50 ? -35.403 34.854 32.831 1.00 62.16 50 CYS A CA 1
ATOM 389 C C . CYS A 1 50 ? -36.584 35.789 32.541 1.00 62.16 50 CYS A C 1
ATOM 391 O O . CYS A 1 50 ? -37.436 35.487 31.704 1.00 62.16 50 CYS A O 1
ATOM 393 N N . LEU A 1 51 ? -36.682 36.897 33.272 1.00 69.62 51 LEU A N 1
ATOM 394 C CA . LEU A 1 51 ? -37.675 37.946 33.029 1.00 69.62 51 LEU A CA 1
ATOM 395 C C . LEU A 1 51 ? -37.094 39.035 32.127 1.00 69.62 51 LEU A C 1
ATOM 397 O O . LEU A 1 51 ? -37.825 39.644 31.343 1.00 69.62 51 LEU A O 1
ATOM 401 N N . ASP A 1 52 ? -35.782 39.256 32.218 1.00 71.06 52 ASP A N 1
ATOM 402 C CA . ASP A 1 52 ? -35.018 40.060 31.275 1.00 71.06 52 ASP A CA 1
ATOM 403 C C . ASP A 1 52 ? -33.613 39.477 31.044 1.00 71.06 52 ASP A C 1
ATOM 405 O O . ASP A 1 52 ? -33.211 38.489 31.659 1.00 71.06 52 ASP A O 1
ATOM 409 N N . HIS A 1 53 ? -32.859 40.048 30.098 1.00 73.88 53 HIS A N 1
ATOM 410 C CA . HIS A 1 53 ? -31.541 39.520 29.753 1.00 73.88 53 HIS A CA 1
ATOM 411 C C . HIS A 1 53 ? -30.592 39.468 30.969 1.00 73.88 53 HIS A C 1
ATOM 413 O O . HIS A 1 53 ? -29.789 38.546 31.044 1.00 73.88 53 HIS A O 1
ATOM 419 N N . ASN A 1 54 ? -30.699 40.364 31.958 1.00 74.06 54 ASN A N 1
ATOM 420 C CA . ASN A 1 54 ? -29.789 40.402 33.111 1.00 74.06 54 ASN A CA 1
ATOM 421 C C . ASN A 1 54 ? -29.871 39.159 34.010 1.00 74.06 54 ASN A C 1
ATOM 423 O O . ASN A 1 54 ? -28.944 38.929 34.784 1.00 74.06 54 ASN A O 1
ATOM 427 N N . ASP A 1 55 ? -30.923 38.352 33.869 1.00 70.06 55 ASP A N 1
ATOM 428 C CA . ASP A 1 55 ? -31.075 37.067 34.557 1.00 70.06 55 ASP A CA 1
ATOM 429 C C . ASP A 1 55 ? -30.252 35.930 33.907 1.00 70.06 55 ASP A C 1
ATOM 431 O O . ASP A 1 55 ? -30.144 34.845 34.473 1.00 70.06 55 ASP A O 1
ATOM 435 N N . CYS A 1 56 ? -29.657 36.173 32.731 1.00 69.06 56 CYS A N 1
ATOM 436 C CA . CYS A 1 56 ? -28.858 35.214 31.959 1.00 69.06 56 CYS A CA 1
ATOM 437 C C . CYS A 1 56 ? -27.359 35.536 31.989 1.00 69.06 56 CYS A C 1
ATOM 439 O O . CYS A 1 56 ? -26.972 36.696 32.196 1.00 69.06 56 CYS A O 1
ATOM 441 N N . LYS A 1 57 ? -26.514 34.529 31.720 1.00 70.50 57 LYS A N 1
ATOM 442 C CA . LYS A 1 57 ? -25.053 34.698 31.652 1.00 70.50 57 LYS A CA 1
ATOM 443 C C . LYS A 1 57 ? -24.661 35.667 30.528 1.00 70.50 57 LYS A C 1
ATOM 445 O O . LYS A 1 57 ? -25.446 35.988 29.640 1.00 70.50 57 LYS A O 1
ATOM 450 N N . GLU A 1 58 ? -23.435 36.181 30.575 1.00 69.81 58 GLU A N 1
ATOM 451 C CA . GLU A 1 58 ? -22.970 37.251 29.676 1.00 69.81 58 GLU A CA 1
ATOM 452 C C . GLU A 1 58 ? -22.957 36.856 28.185 1.00 69.81 58 GLU A C 1
ATOM 454 O O . GLU A 1 58 ? -23.066 37.719 27.313 1.00 69.81 58 GLU A O 1
ATOM 459 N N . ASN A 1 59 ? -22.895 35.555 27.897 1.00 69.69 59 ASN A N 1
ATOM 460 C CA . ASN A 1 59 ? -22.984 34.973 26.561 1.00 69.69 59 ASN A CA 1
ATOM 461 C C . ASN A 1 59 ? -24.395 34.482 26.178 1.00 69.69 59 ASN A C 1
ATOM 463 O O . ASN A 1 59 ? -24.548 33.759 25.195 1.00 69.69 59 ASN A O 1
ATOM 467 N N . GLU A 1 60 ? -25.421 34.869 26.936 1.00 77.81 60 GLU A N 1
ATOM 468 C CA . GLU A 1 60 ? -26.801 34.425 26.754 1.00 77.81 60 GLU A CA 1
ATOM 469 C C . GLU A 1 60 ? -27.768 35.616 26.618 1.00 77.81 60 GLU A C 1
ATOM 471 O O . GLU A 1 60 ? -27.564 36.702 27.178 1.00 77.81 60 GLU A O 1
ATOM 476 N N . VAL A 1 61 ? -28.873 35.403 25.903 1.00 78.44 61 VAL A N 1
ATOM 477 C CA . VAL A 1 61 ? -30.008 36.331 25.830 1.00 78.44 61 VAL A CA 1
ATOM 478 C C . VAL A 1 61 ? -31.281 35.638 26.282 1.00 78.44 61 VAL A C 1
ATOM 480 O O . VAL A 1 61 ? -31.606 34.543 25.842 1.00 78.44 61 VAL A O 1
ATOM 483 N N . CYS A 1 62 ? -32.016 36.301 27.172 1.00 73.56 62 CYS A N 1
ATOM 484 C CA . CYS A 1 62 ? -33.375 35.897 27.500 1.00 73.56 62 CYS A CA 1
ATOM 485 C C . CYS A 1 62 ? -34.300 36.005 26.278 1.00 73.56 62 CYS A C 1
ATOM 487 O O . CYS A 1 62 ? -34.619 37.114 25.847 1.00 73.56 62 CYS A O 1
ATOM 489 N N . ASP A 1 63 ? -34.743 34.866 25.756 1.00 70.38 63 ASP A N 1
ATOM 490 C CA . ASP A 1 63 ? -35.813 34.771 24.769 1.00 70.38 63 ASP A CA 1
ATOM 491 C C . ASP A 1 63 ? -36.909 33.852 25.314 1.00 70.38 63 ASP A C 1
ATOM 493 O O . ASP A 1 63 ? -36.654 32.738 25.777 1.00 70.38 63 ASP A O 1
ATOM 497 N N . SER A 1 64 ? -38.146 34.350 25.294 1.00 63.38 64 SER A N 1
ATOM 498 C CA . SER A 1 64 ? -39.344 33.584 25.645 1.00 63.38 64 SER A CA 1
ATOM 499 C C . SER A 1 64 ? -39.256 32.865 27.005 1.00 63.38 64 SER A C 1
ATOM 501 O O . SER A 1 64 ? -39.720 31.737 27.160 1.00 63.38 64 SER A O 1
ATOM 503 N N . ASN A 1 65 ? -38.703 33.557 28.012 1.00 63.09 65 ASN A N 1
ATOM 504 C CA . ASN A 1 65 ? -38.455 33.088 29.385 1.00 63.09 65 ASN A CA 1
ATOM 505 C C . ASN A 1 65 ? -37.365 32.010 29.536 1.00 63.09 65 ASN A C 1
ATOM 507 O O . ASN A 1 65 ? -37.332 31.326 30.559 1.00 63.09 65 ASN A O 1
ATOM 511 N N . THR A 1 66 ? -36.466 31.865 28.559 1.00 60.59 66 THR A N 1
ATOM 512 C CA . THR A 1 66 ? -35.301 30.968 28.636 1.00 60.59 66 THR A CA 1
ATOM 513 C C . THR A 1 66 ? -34.021 31.678 28.204 1.00 60.59 66 THR A C 1
ATOM 515 O O . THR A 1 66 ? -34.026 32.464 27.258 1.00 60.59 66 THR A O 1
ATOM 518 N N . CYS A 1 67 ? -32.917 31.422 28.904 1.00 66.44 67 CYS A N 1
ATOM 519 C CA . CYS A 1 67 ? -31.609 31.946 28.525 1.00 66.44 67 CYS A CA 1
ATOM 520 C C . CYS A 1 67 ? -31.053 31.132 27.354 1.00 66.44 67 CYS A C 1
ATOM 522 O O . CYS A 1 67 ? -30.739 29.956 27.511 1.00 66.44 67 CYS A O 1
ATOM 524 N N . GLN A 1 68 ? -30.961 31.751 26.179 1.00 68.19 68 GLN A N 1
ATOM 525 C CA . GLN A 1 68 ? -30.428 31.138 24.964 1.00 68.19 68 GLN A CA 1
ATOM 526 C C . GLN A 1 68 ? -28.972 31.562 24.771 1.00 68.19 68 GLN A C 1
ATOM 528 O O . GLN A 1 68 ? -28.665 32.754 24.838 1.00 68.19 68 GLN A O 1
ATOM 533 N N . ILE A 1 69 ? -28.082 30.600 24.522 1.00 64.88 69 ILE A N 1
ATOM 534 C CA . ILE A 1 69 ? -26.672 30.871 24.214 1.00 64.88 69 ILE A CA 1
ATOM 535 C C . ILE A 1 69 ? -26.588 31.578 22.862 1.00 64.88 69 ILE A C 1
ATOM 537 O O . ILE A 1 69 ? -27.184 31.148 21.875 1.00 64.88 69 ILE A O 1
ATOM 541 N N . ILE A 1 70 ? -25.826 32.666 22.810 1.00 68.81 70 ILE A N 1
ATOM 542 C CA . ILE A 1 70 ? -25.550 33.367 21.561 1.00 68.81 70 ILE A CA 1
ATOM 543 C C . ILE A 1 70 ? -24.517 32.551 20.786 1.00 68.81 70 ILE A C 1
ATOM 545 O O . ILE A 1 70 ? -23.347 32.495 21.162 1.00 68.81 70 ILE A O 1
ATOM 549 N N . ILE A 1 71 ? -24.954 31.929 19.696 1.00 62.69 71 ILE A N 1
ATOM 550 C CA . ILE A 1 71 ? -24.070 31.260 18.743 1.00 62.69 71 ILE A CA 1
ATOM 551 C C . ILE A 1 71 ? -23.720 32.276 17.663 1.00 62.69 71 ILE A C 1
ATOM 553 O O . ILE A 1 71 ? -24.598 32.790 16.969 1.00 62.69 71 ILE A O 1
ATOM 557 N N . CYS A 1 72 ? -22.437 32.597 17.553 1.00 60.25 72 CYS A N 1
ATOM 558 C CA . CYS A 1 72 ? -21.936 33.490 16.523 1.00 60.25 72 CYS A CA 1
ATOM 559 C C . CYS A 1 72 ? -21.415 32.696 15.326 1.00 60.25 72 CYS A C 1
ATOM 561 O O . CYS A 1 72 ? -20.923 31.582 15.491 1.00 60.25 72 CYS A O 1
ATOM 563 N N . ASP A 1 73 ? -21.498 33.287 14.131 1.00 58.84 73 ASP A N 1
ATOM 564 C CA . ASP A 1 73 ? -20.848 32.737 12.939 1.00 58.84 73 ASP A CA 1
ATOM 565 C C . ASP A 1 73 ? -19.344 32.532 13.184 1.00 58.84 73 ASP A C 1
ATOM 567 O O . ASP A 1 73 ? -18.741 33.206 14.028 1.00 58.84 73 ASP A O 1
ATOM 571 N N . TYR A 1 74 ? -18.726 31.662 12.380 1.00 47.84 74 TYR A N 1
ATOM 572 C CA . TYR A 1 74 ? -17.270 31.552 12.294 1.00 47.84 74 TYR A CA 1
ATOM 573 C C . TYR A 1 74 ? -16.655 32.960 12.192 1.00 47.84 74 TYR A C 1
ATOM 575 O O . TYR A 1 74 ? -17.203 33.814 11.489 1.00 47.84 74 TYR A O 1
ATOM 583 N N . CYS A 1 75 ? -15.553 33.216 12.905 1.00 55.75 75 CYS A N 1
ATOM 584 C CA . CYS A 1 75 ? -14.891 34.529 12.976 1.00 55.75 75 CYS A CA 1
ATOM 585 C C . CYS A 1 75 ? -15.509 35.595 13.925 1.00 55.75 75 CYS A C 1
ATOM 587 O O . CYS A 1 75 ? -15.183 36.784 13.822 1.00 55.75 75 CYS A O 1
ATOM 589 N N . LYS A 1 76 ? -16.367 35.199 14.881 1.00 62.03 76 LYS A N 1
ATOM 590 C CA . LYS A 1 76 ? -16.991 36.114 15.858 1.00 62.03 76 LYS A CA 1
ATOM 591 C C . LYS A 1 76 ? -17.045 35.539 17.282 1.00 62.03 76 LYS A C 1
ATOM 593 O O . LYS A 1 76 ? -17.278 34.351 17.465 1.00 62.03 76 LYS A O 1
ATOM 598 N N . TYR A 1 77 ? -16.911 36.388 18.305 1.00 64.56 77 TYR A N 1
ATOM 599 C CA . TYR A 1 77 ? -17.105 36.021 19.718 1.00 64.56 77 TYR A CA 1
ATOM 600 C C . TYR A 1 77 ? -18.225 36.821 20.383 1.00 64.56 77 TYR A C 1
ATOM 602 O O . TYR A 1 77 ? -18.623 37.886 19.904 1.00 64.56 77 TYR A O 1
ATOM 610 N N . VAL A 1 78 ? -18.739 36.300 21.499 1.00 64.06 78 VAL A N 1
ATOM 611 C CA . VAL A 1 78 ? -19.816 36.941 22.258 1.00 64.06 78 VAL A CA 1
ATOM 612 C C . VAL A 1 78 ? -19.231 37.920 23.270 1.00 64.06 78 VAL A C 1
ATOM 614 O O . VAL A 1 78 ? -18.511 37.527 24.185 1.00 64.06 78 VAL A O 1
ATOM 617 N N . GLU A 1 79 ? -19.576 39.198 23.135 1.00 72.12 79 GLU A N 1
ATOM 618 C CA . GLU A 1 79 ? -19.201 40.245 24.086 1.00 72.12 79 GLU A CA 1
ATOM 619 C C . GLU A 1 79 ? -20.371 41.208 24.275 1.00 72.12 79 GLU A C 1
ATOM 621 O O . GLU A 1 79 ? -20.962 41.674 23.300 1.00 72.12 79 GLU A O 1
ATOM 626 N N . ASN A 1 80 ? -20.722 41.522 25.526 1.00 71.00 80 ASN A N 1
ATOM 627 C CA . ASN A 1 80 ? -21.920 42.306 25.851 1.00 71.00 80 ASN A CA 1
ATOM 628 C C . ASN A 1 80 ? -23.194 41.764 25.173 1.00 71.00 80 ASN A C 1
ATOM 630 O O . ASN A 1 80 ? -24.038 42.538 24.718 1.00 71.00 80 ASN A O 1
ATOM 634 N N . ARG A 1 81 ? -23.331 40.432 25.098 1.00 72.69 81 ARG A N 1
ATOM 635 C CA . ARG A 1 81 ? -24.494 39.738 24.519 1.00 72.69 81 ARG A CA 1
ATOM 636 C C . ARG A 1 81 ? -24.736 40.039 23.028 1.00 72.69 81 ARG A C 1
ATOM 638 O O . ARG A 1 81 ? -25.865 39.956 22.548 1.00 72.69 81 ARG A O 1
ATOM 645 N N . GLN A 1 82 ? -23.683 40.385 22.286 1.00 72.19 82 GLN A N 1
ATOM 646 C CA . GLN A 1 82 ? -23.698 40.529 20.828 1.00 72.19 82 GLN A CA 1
ATOM 647 C C . GLN A 1 82 ? -22.476 39.847 20.207 1.00 72.19 82 GLN A C 1
ATOM 649 O O . GLN A 1 82 ? -21.405 39.806 20.810 1.00 72.19 82 GLN A O 1
ATOM 654 N N . CYS A 1 83 ? -22.632 39.344 18.982 1.00 69.06 83 CYS A N 1
ATOM 655 C CA . CYS A 1 83 ? -21.522 38.806 18.203 1.00 69.06 83 CYS A CA 1
ATOM 656 C C . CYS A 1 83 ? -20.645 39.936 17.666 1.00 69.06 83 CYS A C 1
ATOM 658 O O . CYS A 1 83 ? -21.112 40.772 16.887 1.00 69.06 83 CYS A O 1
ATOM 660 N N . LYS A 1 84 ? -19.372 39.944 18.055 1.00 66.06 84 LYS A N 1
ATOM 661 C CA . LYS A 1 84 ? -18.350 40.855 17.538 1.00 66.06 84 LYS A CA 1
ATOM 662 C C . LYS A 1 84 ? -17.304 40.093 16.736 1.00 66.06 84 LYS A C 1
ATOM 664 O O . LYS A 1 84 ? -16.964 38.970 17.084 1.00 66.06 84 LYS A O 1
ATOM 669 N N . ASN A 1 85 ? -16.796 40.716 15.675 1.00 63.38 85 ASN A N 1
ATOM 670 C CA . ASN A 1 85 ? -15.721 40.157 14.849 1.00 63.38 85 ASN A CA 1
ATOM 671 C C . ASN A 1 85 ? -14.390 40.147 15.628 1.00 63.38 85 ASN A C 1
ATOM 673 O O . ASN A 1 85 ? -14.151 41.068 16.414 1.00 63.38 85 ASN A O 1
ATOM 677 N N . TYR A 1 86 ? -13.520 39.158 15.392 1.00 65.88 86 TYR A N 1
ATOM 678 C CA . TYR A 1 86 ? -12.148 39.181 15.924 1.00 65.88 86 TYR A CA 1
ATOM 679 C C . TYR A 1 86 ? -11.313 40.300 15.284 1.00 65.88 86 TYR A C 1
ATOM 681 O O . TYR A 1 86 ? -11.577 40.719 14.157 1.00 65.88 86 TYR A O 1
ATOM 689 N N . GLU A 1 87 ? -10.258 40.744 15.970 1.00 50.62 87 GLU A N 1
ATOM 690 C CA . GLU A 1 87 ? -9.265 41.669 15.399 1.00 50.62 87 GLU A CA 1
ATOM 691 C C . GLU A 1 87 ? -8.454 40.990 14.273 1.00 50.62 87 GLU A C 1
ATOM 693 O O . GLU A 1 87 ? -8.139 41.627 13.275 1.00 50.62 87 GLU A O 1
ATOM 698 N N . CYS A 1 88 ? -8.240 39.669 14.355 1.00 51.91 88 CYS A N 1
ATOM 699 C CA . CYS A 1 88 ? -7.613 38.853 13.304 1.00 51.91 88 CYS A CA 1
ATOM 700 C C . CYS A 1 88 ? -8.485 38.651 12.049 1.00 51.91 88 CYS A C 1
ATOM 702 O O . CYS A 1 88 ? -8.024 38.059 11.089 1.00 51.91 88 CYS A O 1
ATOM 704 N N . CYS A 1 89 ? -9.743 39.106 12.028 1.00 48.38 89 CYS A N 1
ATOM 705 C CA . CYS A 1 89 ? -10.630 38.919 10.870 1.00 48.38 89 CYS A CA 1
ATOM 706 C C . CYS A 1 89 ? -10.563 40.041 9.835 1.00 48.38 89 CYS A C 1
ATOM 708 O O . CYS A 1 89 ? -11.306 40.002 8.853 1.00 48.38 89 CYS A O 1
ATOM 710 N N . SER A 1 90 ? -9.758 41.079 10.073 1.00 48.22 90 SER A N 1
ATOM 711 C CA . SER A 1 90 ? -9.637 42.204 9.141 1.00 48.22 90 SER A CA 1
ATOM 712 C C . SER A 1 90 ? -8.636 41.989 8.009 1.00 48.22 90 SER A C 1
ATOM 714 O O . SER A 1 90 ? -8.584 42.820 7.109 1.00 48.22 90 SER A O 1
ATOM 716 N N . ASP A 1 91 ? -7.902 40.888 8.023 1.00 42.53 91 ASP A N 1
ATOM 717 C CA . ASP A 1 91 ? -7.145 40.385 6.882 1.00 42.53 91 ASP A CA 1
ATOM 718 C C . ASP A 1 91 ? -7.661 38.946 6.708 1.00 42.53 91 ASP A C 1
ATOM 720 O O . ASP A 1 91 ? -7.928 38.254 7.685 1.00 42.53 91 ASP A O 1
ATOM 724 N N . VAL A 1 92 ? -8.095 38.496 5.524 1.00 49.41 92 VAL A N 1
ATOM 725 C CA . VAL A 1 92 ? -7.170 37.759 4.654 1.00 49.41 92 VAL A CA 1
ATOM 726 C C . VAL A 1 92 ? -6.111 37.167 5.541 1.00 49.41 92 VAL A C 1
ATOM 728 O O . VAL A 1 92 ? -5.044 37.743 5.638 1.00 49.41 92 VAL A O 1
ATOM 731 N N . ASP A 1 93 ? -6.506 36.089 6.218 1.00 52.16 93 ASP A N 1
ATOM 732 C CA . ASP A 1 93 ? -5.617 35.075 6.716 1.00 52.16 93 ASP A CA 1
ATOM 733 C C . ASP A 1 93 ? -5.427 34.966 8.255 1.00 52.16 93 ASP A C 1
ATOM 735 O O . ASP A 1 93 ? -5.299 35.937 8.995 1.00 52.16 93 ASP A O 1
ATOM 739 N N . CYS A 1 94 ? -5.353 33.732 8.757 1.00 54.22 94 CYS A N 1
ATOM 740 C CA . CYS A 1 94 ? -4.235 33.453 9.660 1.00 54.22 94 CYS A CA 1
ATOM 741 C C . CYS A 1 94 ? -3.021 32.981 8.850 1.00 54.22 94 CYS A C 1
ATOM 743 O O . CYS A 1 94 ? -1.923 33.181 9.331 1.00 54.22 94 CYS A O 1
ATOM 745 N N . ASP A 1 95 ? -3.229 32.439 7.636 1.00 56.22 95 ASP A N 1
ATOM 746 C CA . ASP A 1 95 ? -2.312 32.530 6.472 1.00 56.22 95 ASP A CA 1
ATOM 747 C C . ASP A 1 95 ? -1.591 33.932 6.445 1.00 56.22 95 ASP A C 1
ATOM 749 O O . ASP A 1 95 ? -1.904 34.870 7.173 1.00 56.22 95 ASP A O 1
ATOM 753 N N . ASP A 1 96 ? -0.572 34.158 5.673 1.00 58.16 96 ASP A N 1
ATOM 754 C CA . ASP A 1 96 ? -0.084 35.518 5.375 1.00 58.16 96 ASP A CA 1
ATOM 755 C C . ASP A 1 96 ? 0.168 35.622 3.866 1.00 58.16 96 ASP A C 1
ATOM 757 O O . ASP A 1 96 ? 0.925 36.464 3.363 1.00 58.16 96 ASP A O 1
ATOM 761 N N . LYS A 1 97 ? -0.489 34.705 3.139 1.00 55.41 97 LYS A N 1
ATOM 762 C CA . LYS A 1 97 ? -0.250 34.261 1.772 1.00 55.41 97 LYS A CA 1
ATOM 763 C C . LYS A 1 97 ? 1.172 33.797 1.532 1.00 55.41 97 LYS A C 1
ATOM 765 O O . LYS A 1 97 ? 1.596 33.740 0.370 1.00 55.41 97 LYS A O 1
ATOM 770 N N . ASN A 1 98 ? 1.918 33.455 2.579 1.00 54.38 98 ASN A N 1
ATOM 771 C CA . ASN A 1 98 ? 3.202 32.809 2.442 1.00 54.38 98 ASN A CA 1
ATOM 772 C C . ASN A 1 98 ? 3.016 31.291 2.369 1.00 54.38 98 ASN A C 1
ATOM 774 O O . ASN A 1 98 ? 2.757 30.607 3.350 1.00 54.38 98 ASN A O 1
ATOM 778 N N . SER A 1 99 ? 3.260 30.720 1.191 1.00 57.69 99 SER A N 1
ATOM 779 C CA . SER A 1 99 ? 3.258 29.263 0.981 1.00 57.69 99 SER A CA 1
ATOM 780 C C . SER A 1 99 ? 4.349 28.501 1.763 1.00 57.69 99 SER A C 1
ATOM 782 O O . SER A 1 99 ? 4.484 27.283 1.613 1.00 57.69 99 SER A O 1
ATOM 784 N N . GLU A 1 100 ? 5.178 29.216 2.530 1.00 51.34 100 GLU A N 1
ATOM 785 C CA . GLU A 1 100 ? 6.245 28.688 3.383 1.00 51.34 100 GLU A CA 1
ATOM 786 C C . GLU A 1 100 ? 5.848 28.571 4.868 1.00 51.34 100 GLU A C 1
ATOM 788 O O . GLU A 1 100 ? 6.661 28.092 5.658 1.00 51.34 100 GLU A O 1
ATOM 793 N N . THR A 1 101 ? 4.632 28.955 5.267 1.00 56.00 101 THR A N 1
ATOM 794 C CA . THR A 1 101 ? 4.105 28.788 6.634 1.00 56.00 101 THR A CA 1
ATOM 795 C C . THR A 1 101 ? 2.824 27.944 6.648 1.00 56.00 101 THR A C 1
ATOM 797 O O . THR A 1 101 ? 2.083 27.888 5.670 1.00 56.00 101 THR A O 1
ATOM 800 N N . ILE A 1 102 ? 2.599 27.202 7.737 1.00 55.91 102 ILE A N 1
ATOM 801 C CA . ILE A 1 102 ? 1.293 26.652 8.109 1.00 55.91 102 ILE A CA 1
ATOM 802 C C . ILE A 1 102 ? 0.792 27.498 9.260 1.00 55.91 102 ILE A C 1
ATOM 804 O O . ILE A 1 102 ? 1.358 27.504 10.356 1.00 55.91 102 ILE A O 1
ATOM 808 N N . ASP A 1 103 ? -0.296 28.196 9.005 1.00 57.09 103 ASP A N 1
ATOM 809 C CA . ASP A 1 103 ? -0.818 29.149 9.951 1.00 57.09 103 ASP A CA 1
ATOM 810 C C . ASP A 1 103 ? -1.976 28.581 10.757 1.00 57.09 103 ASP A C 1
ATOM 812 O O . ASP A 1 103 ? -2.965 28.067 10.224 1.00 57.09 103 ASP A O 1
ATOM 816 N N . LYS A 1 104 ? -1.862 28.680 12.081 1.00 61.56 104 LYS A N 1
ATOM 817 C CA . LYS A 1 104 ? -2.806 28.093 13.022 1.00 61.56 104 LYS A CA 1
ATOM 818 C C . LYS A 1 104 ? -3.381 29.160 13.940 1.00 61.56 104 LYS A C 1
ATOM 820 O O . LYS A 1 104 ? -2.683 29.854 14.678 1.00 61.56 104 LYS A O 1
ATOM 825 N N . CYS A 1 105 ? -4.708 29.242 13.959 1.00 56.81 105 CYS A N 1
ATOM 826 C CA . CYS A 1 105 ? -5.419 30.029 14.956 1.00 56.81 105 CYS A CA 1
ATOM 827 C C . CYS A 1 105 ? -5.513 29.222 16.257 1.00 56.81 105 CYS A C 1
ATOM 829 O O . CYS A 1 105 ? -6.199 28.200 16.318 1.00 56.81 105 CYS A O 1
ATOM 831 N N . LEU A 1 106 ? -4.818 29.667 17.303 1.00 55.91 106 LEU A N 1
ATOM 832 C CA . LEU A 1 106 ? -4.886 29.052 18.624 1.00 55.91 106 LEU A CA 1
ATOM 833 C C . LEU A 1 106 ? -6.047 29.624 19.435 1.00 55.91 106 LEU A C 1
ATOM 835 O O . LEU A 1 106 ? -6.275 30.834 19.454 1.00 55.91 106 LEU A O 1
ATOM 839 N N . ASN A 1 107 ? -6.740 28.741 20.158 1.00 55.53 107 ASN A N 1
ATOM 840 C CA . ASN A 1 107 ? -7.935 29.033 20.959 1.00 55.53 107 ASN A CA 1
ATOM 841 C C . ASN A 1 107 ? -9.058 29.739 20.171 1.00 55.53 107 ASN A C 1
ATOM 843 O O . ASN A 1 107 ? -9.559 30.782 20.626 1.00 55.53 107 ASN A O 1
ATOM 847 N N . PRO A 1 108 ? -9.463 29.200 19.001 1.00 51.88 108 PRO A N 1
ATOM 848 C CA . PRO A 1 108 ? -10.559 29.776 18.232 1.00 51.88 108 PRO A CA 1
ATOM 849 C C . PRO A 1 108 ? -11.818 29.846 19.108 1.00 51.88 108 PRO A C 1
ATOM 851 O O . PRO A 1 108 ? -12.023 29.002 19.978 1.00 51.88 108 PRO A O 1
ATOM 854 N N . LEU A 1 109 ? -12.663 30.861 18.897 1.00 48.41 109 LEU A N 1
ATOM 855 C CA . LEU A 1 109 ? -13.914 31.062 19.651 1.00 48.41 109 LEU A CA 1
ATOM 856 C C . LEU A 1 109 ? -13.764 31.595 21.089 1.00 48.41 109 LEU A C 1
ATOM 858 O O . LEU A 1 109 ? -14.767 31.756 21.785 1.00 48.41 109 LEU A O 1
ATOM 862 N N . THR A 1 110 ? -12.554 31.967 21.517 1.00 55.16 110 THR A N 1
ATOM 863 C CA . THR A 1 110 ? -12.301 32.573 22.840 1.00 55.16 110 THR A CA 1
ATOM 864 C C . THR A 1 110 ? -11.749 33.999 22.729 1.00 55.16 110 THR A C 1
ATOM 866 O O . THR A 1 110 ? -11.228 34.384 21.685 1.00 55.16 110 THR A O 1
ATOM 869 N N . LYS A 1 111 ? -11.824 34.804 23.805 1.00 57.03 111 LYS A N 1
ATOM 870 C CA . LYS A 1 111 ? -11.236 36.164 23.813 1.00 57.03 111 LYS A CA 1
ATOM 871 C C . LYS A 1 111 ? -9.701 36.154 23.714 1.00 57.03 111 LYS A C 1
ATOM 873 O O . LYS A 1 111 ? -9.104 37.187 23.430 1.00 57.03 111 LYS A O 1
ATOM 878 N N . ASP A 1 112 ? -9.082 35.014 24.019 1.00 59.41 112 ASP A N 1
ATOM 879 C CA . ASP A 1 112 ? -7.633 34.831 24.107 1.00 59.41 112 ASP A CA 1
ATOM 880 C C . ASP A 1 112 ? -7.058 34.209 22.816 1.00 59.41 112 ASP A C 1
ATOM 882 O O . ASP A 1 112 ? -5.943 33.681 22.822 1.00 59.41 112 ASP A O 1
ATOM 886 N N . SER A 1 113 ? -7.821 34.267 21.716 1.00 58.38 113 SER A N 1
ATOM 887 C CA . SER A 1 113 ? -7.424 33.771 20.398 1.00 58.38 113 SER A CA 1
ATOM 888 C C . SER A 1 113 ? -6.180 34.489 19.873 1.00 58.38 113 SER A C 1
ATOM 890 O O . SER A 1 113 ? -6.108 35.721 19.933 1.00 58.38 113 SER A O 1
ATOM 892 N N . LYS A 1 114 ? -5.220 33.740 19.324 1.00 62.16 114 LYS A N 1
ATOM 893 C CA . LYS A 1 114 ? -3.973 34.274 18.748 1.00 62.16 114 LYS A CA 1
ATOM 894 C C . LYS A 1 114 ? -3.655 33.579 17.427 1.00 62.16 114 LYS A C 1
ATOM 896 O O . LYS A 1 114 ? -3.932 32.391 17.291 1.00 62.16 114 LYS A O 1
ATOM 901 N N . CYS A 1 115 ? -3.056 34.306 16.488 1.00 62.16 115 CYS A N 1
ATOM 902 C CA . CYS A 1 115 ? -2.445 33.703 15.306 1.00 62.16 115 CYS A CA 1
ATOM 903 C C . CYS A 1 115 ? -1.006 33.296 15.625 1.00 62.16 115 CYS A C 1
ATOM 905 O O . CYS A 1 115 ? -0.216 34.127 16.083 1.00 62.16 115 CYS A O 1
ATOM 907 N N . GLU A 1 116 ? -0.693 32.023 15.404 1.00 61.00 116 GLU A N 1
AT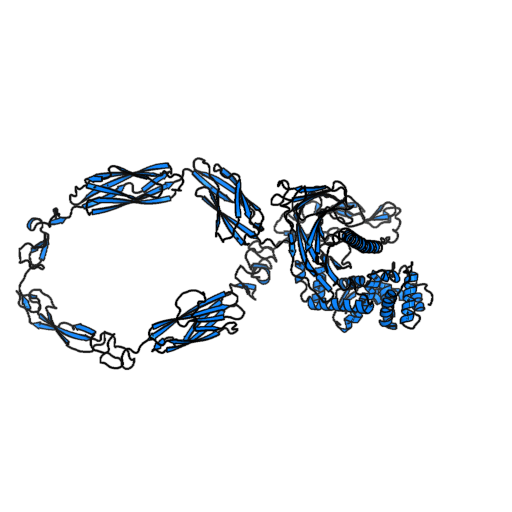OM 908 C CA . GLU A 1 116 ? 0.672 31.511 15.342 1.00 61.00 116 GLU A CA 1
ATOM 909 C C . GLU A 1 116 ? 0.916 30.945 13.946 1.00 61.00 116 GLU A C 1
ATOM 911 O O . GLU A 1 116 ? 0.032 30.324 13.361 1.00 61.00 116 GLU A O 1
ATOM 916 N N . TYR A 1 117 ? 2.119 31.163 13.431 1.00 57.06 117 TYR A N 1
ATOM 917 C CA . TYR A 1 117 ? 2.573 30.589 12.176 1.00 57.06 117 TYR A CA 1
ATOM 918 C C . TYR A 1 117 ? 3.716 29.627 12.465 1.00 57.06 117 TYR A C 1
ATOM 920 O O . TYR A 1 117 ? 4.660 29.964 13.188 1.00 57.06 117 TYR A O 1
ATOM 928 N N . GLU A 1 118 ? 3.636 28.425 11.908 1.00 55.84 118 GLU A N 1
ATOM 929 C CA . GLU A 1 118 ? 4.765 27.508 11.852 1.00 55.84 118 GLU A CA 1
ATOM 930 C C . GLU A 1 118 ? 5.405 27.637 10.479 1.00 55.84 118 GLU A C 1
ATOM 932 O O . GLU A 1 118 ? 4.761 27.429 9.458 1.00 55.84 118 GLU A O 1
ATOM 937 N N . VAL A 1 119 ? 6.690 27.984 10.427 1.00 57.38 119 VAL A N 1
ATOM 938 C CA . VAL A 1 119 ? 7.438 27.896 9.169 1.00 57.38 119 VAL A CA 1
ATOM 939 C C . VAL A 1 119 ? 7.472 26.427 8.773 1.00 57.38 119 VAL A C 1
ATOM 941 O O . VAL A 1 119 ? 7.972 25.603 9.542 1.00 57.38 119 VAL A O 1
ATOM 944 N N . ILE A 1 120 ? 6.962 26.102 7.584 1.00 56.69 120 ILE A N 1
ATOM 945 C CA . ILE A 1 120 ? 7.131 24.783 6.986 1.00 56.69 120 ILE A CA 1
ATOM 946 C C . ILE A 1 120 ? 8.630 24.618 6.801 1.00 56.69 120 ILE A C 1
ATOM 948 O O . ILE A 1 120 ? 9.225 25.156 5.865 1.00 56.69 120 ILE A O 1
ATOM 952 N N . GLN A 1 121 ? 9.264 23.891 7.717 1.00 61.84 121 GLN A N 1
ATOM 953 C CA . GLN A 1 121 ? 10.627 23.461 7.494 1.00 61.84 121 GLN A CA 1
ATOM 954 C C . GLN A 1 121 ? 10.595 22.511 6.309 1.00 61.84 121 GLN A C 1
ATOM 956 O O . GLN A 1 121 ? 10.128 21.381 6.396 1.00 61.84 121 GLN A O 1
ATOM 961 N N . ARG A 1 122 ? 11.042 23.015 5.169 1.00 72.06 122 ARG A N 1
ATOM 962 C CA . ARG A 1 122 ? 11.321 22.202 4.002 1.00 72.06 122 ARG A CA 1
ATOM 963 C C . ARG A 1 122 ? 12.788 21.861 4.022 1.00 72.06 122 ARG A C 1
ATOM 965 O O . ARG A 1 122 ? 13.628 22.666 4.424 1.00 72.06 122 ARG A O 1
ATOM 972 N N . CYS A 1 123 ? 13.073 20.660 3.580 1.00 77.06 123 CYS A N 1
ATOM 973 C CA . CYS A 1 123 ? 14.426 20.284 3.263 1.00 77.06 123 CYS A CA 1
ATOM 974 C C . CYS A 1 123 ? 14.810 20.824 1.872 1.00 77.06 123 CYS A C 1
ATOM 976 O O . CYS A 1 123 ? 13.956 21.316 1.133 1.00 77.06 123 CYS A O 1
ATOM 978 N N . ASP A 1 124 ? 16.091 20.746 1.508 1.00 77.88 124 ASP A N 1
ATOM 979 C CA . ASP A 1 124 ? 16.644 21.376 0.293 1.00 77.88 124 ASP A CA 1
ATOM 980 C C . ASP A 1 124 ? 15.942 20.985 -1.028 1.00 77.88 124 ASP A C 1
ATOM 982 O O . ASP A 1 124 ? 16.041 21.708 -2.019 1.00 77.88 124 ASP A O 1
ATOM 986 N N . ASP A 1 125 ? 15.226 19.858 -1.063 1.00 78.56 125 ASP A N 1
ATOM 987 C CA . ASP A 1 125 ? 14.475 19.366 -2.226 1.00 78.56 125 ASP A CA 1
ATOM 988 C C . ASP A 1 125 ? 12.973 19.726 -2.200 1.00 78.56 125 ASP A C 1
ATOM 990 O O . ASP A 1 125 ? 12.190 19.169 -2.969 1.00 78.56 125 ASP A O 1
ATOM 994 N N . ASN A 1 126 ? 12.573 20.662 -1.332 1.00 75.50 126 ASN A N 1
ATOM 995 C CA . ASN A 1 126 ? 11.193 21.071 -1.045 1.00 75.50 126 ASN A CA 1
ATOM 996 C C . ASN A 1 126 ? 10.301 20.029 -0.345 1.00 75.50 126 ASN A C 1
ATOM 998 O O . ASN A 1 126 ? 9.118 20.324 -0.124 1.00 75.50 126 ASN A O 1
ATOM 1002 N N . THR A 1 127 ? 10.839 18.875 0.063 1.00 77.25 127 THR A N 1
ATOM 1003 C CA . THR A 1 127 ? 10.109 17.893 0.882 1.00 77.25 127 THR A CA 1
ATOM 1004 C C . THR A 1 127 ? 9.709 18.515 2.217 1.00 77.25 127 THR A C 1
ATOM 1006 O O . THR A 1 127 ? 10.514 19.189 2.865 1.00 77.25 127 THR A O 1
ATOM 1009 N N . ILE A 1 128 ? 8.450 18.320 2.607 1.00 77.50 128 ILE A N 1
ATOM 1010 C CA . ILE A 1 128 ? 7.873 18.851 3.846 1.00 77.50 128 ILE A CA 1
ATOM 1011 C C . ILE A 1 128 ? 8.463 18.095 5.045 1.00 77.50 128 ILE A C 1
ATOM 1013 O O . ILE A 1 128 ? 8.682 16.888 4.976 1.00 77.50 128 ILE A O 1
ATOM 1017 N N . TYR A 1 129 ? 8.742 18.799 6.146 1.00 76.62 129 TYR A N 1
ATOM 1018 C CA . TYR A 1 129 ? 9.188 18.188 7.399 1.00 76.62 129 TYR A CA 1
ATOM 1019 C C . TYR A 1 129 ? 8.277 17.031 7.824 1.00 76.62 129 TYR A C 1
ATOM 1021 O O . TYR A 1 129 ? 7.060 17.167 7.887 1.00 76.62 129 TYR A O 1
ATOM 1029 N N . SER A 1 130 ? 8.904 15.914 8.180 1.00 78.88 130 SER A N 1
ATOM 1030 C CA . SER A 1 130 ? 8.283 14.628 8.504 1.00 78.88 130 SER A CA 1
ATOM 1031 C C . SER A 1 130 ? 7.603 13.890 7.348 1.00 78.88 130 SER A C 1
ATOM 1033 O O . SER A 1 130 ? 6.867 12.933 7.581 1.00 78.88 130 SER A O 1
ATOM 1035 N N . GLU A 1 131 ? 7.893 14.273 6.104 1.00 83.69 131 GLU A N 1
ATOM 1036 C CA . GLU A 1 131 ? 7.444 13.550 4.918 1.00 83.69 131 GLU A CA 1
ATOM 1037 C C . GLU A 1 131 ? 8.601 12.920 4.138 1.00 83.69 131 GLU A C 1
ATOM 1039 O O . GLU A 1 131 ? 9.782 13.260 4.281 1.00 83.69 131 GLU A O 1
ATOM 1044 N N . CYS A 1 132 ? 8.221 11.972 3.288 1.00 84.50 132 CYS A N 1
ATOM 1045 C CA . CYS A 1 132 ? 9.112 11.306 2.360 1.00 84.50 132 CYS A CA 1
ATOM 1046 C C . CYS A 1 132 ? 9.263 12.115 1.080 1.00 84.50 132 CYS A C 1
ATOM 1048 O O . CYS A 1 132 ? 8.280 12.516 0.456 1.00 84.50 132 CYS A O 1
ATOM 1050 N N . SER A 1 133 ? 10.507 12.294 0.655 1.00 83.88 133 SER A N 1
ATOM 1051 C CA . SER A 1 133 ? 10.815 12.874 -0.641 1.00 83.88 133 SER A CA 1
ATOM 1052 C C . SER A 1 133 ? 10.297 11.975 -1.758 1.00 83.88 133 SER A C 1
ATOM 1054 O O . SER A 1 133 ? 10.228 10.747 -1.643 1.00 83.88 133 SER A O 1
ATOM 1056 N N . SER A 1 134 ? 10.016 12.593 -2.903 1.00 81.69 134 SER A N 1
ATOM 1057 C CA . SER A 1 134 ? 9.813 11.876 -4.167 1.00 81.69 134 SER A CA 1
ATOM 1058 C C . SER A 1 134 ? 11.008 10.982 -4.545 1.00 81.69 134 SER A C 1
ATOM 1060 O O . SER A 1 134 ? 10.856 10.024 -5.306 1.00 81.69 134 SER A O 1
ATOM 1062 N N . ILE A 1 135 ? 12.190 11.263 -3.984 1.00 80.44 135 ILE A N 1
ATOM 1063 C CA . ILE A 1 135 ? 13.403 10.461 -4.115 1.00 80.44 135 ILE A CA 1
ATOM 1064 C C . ILE A 1 135 ? 13.520 9.548 -2.889 1.00 80.44 135 ILE A C 1
ATOM 1066 O O . ILE A 1 135 ? 13.922 9.968 -1.811 1.00 80.44 135 ILE A O 1
ATOM 1070 N N . LYS A 1 136 ? 13.202 8.263 -3.048 1.00 81.88 136 LYS A N 1
ATOM 1071 C CA . LYS A 1 136 ? 13.384 7.266 -1.980 1.00 81.88 136 LYS A CA 1
ATOM 1072 C C . LYS A 1 136 ? 14.876 6.978 -1.727 1.00 81.88 136 LYS A C 1
ATOM 1074 O O . LYS A 1 136 ? 15.624 6.910 -2.704 1.00 81.88 136 LYS A O 1
ATOM 1079 N N . PRO A 1 137 ? 15.310 6.713 -0.478 1.00 84.00 137 PRO A N 1
ATOM 1080 C CA . PRO A 1 137 ? 14.534 6.670 0.771 1.00 84.00 137 PRO A CA 1
ATOM 1081 C C . PRO A 1 137 ? 14.543 7.984 1.557 1.00 84.00 137 PRO A C 1
ATOM 1083 O O . PRO A 1 137 ? 14.507 7.966 2.786 1.00 84.00 137 PRO A O 1
ATOM 1086 N N . ILE A 1 138 ? 14.679 9.117 0.880 1.00 84.06 138 ILE A N 1
ATOM 1087 C CA . ILE A 1 138 ? 14.960 10.373 1.555 1.00 84.06 138 ILE A CA 1
ATOM 1088 C C . ILE A 1 138 ? 13.724 10.835 2.332 1.00 84.06 138 ILE A C 1
ATOM 1090 O O . ILE A 1 138 ? 12.607 10.842 1.820 1.00 84.06 138 ILE A O 1
ATOM 1094 N N . TYR A 1 139 ? 13.950 11.238 3.572 1.00 87.00 139 TYR A N 1
ATOM 1095 C CA . TYR A 1 139 ? 12.968 11.745 4.514 1.00 87.00 139 TYR A CA 1
ATOM 1096 C C . TYR A 1 139 ? 13.446 13.079 5.064 1.00 87.00 139 TYR A C 1
ATOM 1098 O O . TYR A 1 139 ? 14.634 13.271 5.337 1.00 87.00 139 TYR A O 1
ATOM 1106 N N . CYS A 1 140 ? 12.516 14.009 5.228 1.00 82.88 140 CYS A N 1
ATOM 1107 C CA . CYS A 1 140 ? 12.837 15.318 5.759 1.00 82.88 140 CYS A CA 1
ATOM 1108 C C . CYS A 1 140 ? 12.727 15.313 7.289 1.00 82.88 140 CYS A C 1
ATOM 1110 O O . CYS A 1 140 ? 11.630 15.356 7.841 1.00 82.88 140 CYS A O 1
ATOM 1112 N N . GLU A 1 141 ? 13.862 15.286 7.994 1.00 81.56 141 GLU A N 1
ATOM 1113 C CA . GLU A 1 141 ? 13.911 15.327 9.462 1.00 81.56 141 GLU A CA 1
ATOM 1114 C C . GLU A 1 141 ? 14.689 16.559 9.935 1.00 81.56 141 GLU A C 1
ATOM 1116 O O . GLU A 1 141 ? 15.859 16.761 9.609 1.00 81.56 141 GLU A O 1
ATOM 1121 N N . ASN A 1 142 ? 14.027 17.411 10.717 1.00 78.56 142 ASN A N 1
ATOM 1122 C CA . ASN A 1 142 ? 14.572 18.667 11.253 1.00 78.56 142 ASN A CA 1
ATOM 1123 C C . ASN A 1 142 ? 15.185 19.585 10.174 1.00 78.56 142 ASN A C 1
ATOM 1125 O O . ASN A 1 142 ? 16.248 20.176 10.385 1.00 78.56 142 ASN A O 1
ATOM 1129 N N . GLY A 1 143 ? 14.551 19.651 8.998 1.00 74.06 143 GLY A N 1
ATOM 1130 C CA . GLY A 1 143 ? 14.994 20.475 7.871 1.00 74.06 143 GLY A CA 1
ATOM 1131 C C . GLY A 1 143 ? 16.195 19.920 7.097 1.00 74.06 143 GLY A C 1
ATOM 1132 O O . GLY A 1 143 ? 16.692 20.600 6.206 1.00 74.06 143 GLY A O 1
ATOM 1133 N N . ASN A 1 144 ? 16.658 18.699 7.397 1.00 77.44 144 ASN A N 1
ATOM 1134 C CA . ASN A 1 144 ? 17.698 18.017 6.626 1.00 77.44 144 ASN A CA 1
ATOM 1135 C C . ASN A 1 144 ? 17.140 16.780 5.919 1.00 77.44 144 ASN A C 1
ATOM 1137 O O . ASN A 1 144 ? 16.342 16.031 6.483 1.00 77.44 144 ASN A O 1
ATOM 1141 N N . LEU A 1 145 ? 17.616 16.551 4.696 1.00 84.38 145 LEU A N 1
ATOM 1142 C CA . LEU A 1 145 ? 17.382 15.304 3.979 1.00 84.38 145 LEU A CA 1
ATOM 1143 C C . LEU A 1 145 ? 18.239 14.207 4.601 1.00 84.38 145 LEU A C 1
ATOM 1145 O O . LEU A 1 145 ? 19.469 14.290 4.581 1.00 84.38 145 LEU A O 1
ATOM 1149 N N . ILE A 1 146 ? 17.579 13.196 5.152 1.00 85.88 146 ILE A N 1
ATOM 1150 C CA . ILE A 1 146 ? 18.215 11.996 5.690 1.00 85.88 146 ILE A CA 1
ATOM 1151 C C . ILE A 1 146 ? 17.649 10.763 4.992 1.00 85.88 146 ILE A C 1
ATOM 1153 O O . ILE A 1 146 ? 16.510 10.779 4.534 1.00 85.88 146 ILE A O 1
ATOM 1157 N N . ASP A 1 147 ? 18.414 9.682 4.924 1.00 87.00 147 ASP A N 1
ATOM 1158 C CA . ASP A 1 147 ? 17.872 8.400 4.479 1.00 87.00 147 ASP A CA 1
ATOM 1159 C C . ASP A 1 147 ? 16.998 7.807 5.603 1.00 87.00 147 ASP A C 1
ATOM 1161 O O . ASP A 1 147 ? 17.443 7.723 6.749 1.00 87.00 147 ASP A O 1
ATOM 1165 N N . LYS A 1 148 ? 15.739 7.454 5.296 1.00 86.62 148 LYS A N 1
ATOM 1166 C CA . LYS A 1 148 ? 14.769 6.826 6.218 1.00 86.62 148 LYS A CA 1
ATOM 1167 C C . LYS A 1 148 ? 13.910 5.784 5.517 1.00 86.62 148 LYS A C 1
ATOM 1169 O O . LYS A 1 148 ? 12.694 5.922 5.345 1.00 86.62 148 LYS A O 1
ATOM 1174 N N . CYS A 1 149 ? 14.561 4.723 5.060 1.00 83.94 149 CYS A N 1
ATOM 1175 C CA . CYS A 1 149 ? 13.932 3.690 4.248 1.00 83.94 149 CYS A CA 1
ATOM 1176 C C . CYS A 1 149 ? 12.826 2.907 4.961 1.00 83.94 149 CYS A C 1
ATOM 1178 O O . CYS A 1 149 ? 11.954 2.364 4.280 1.00 83.94 149 CYS A O 1
ATOM 1180 N N . SER A 1 150 ? 12.815 2.867 6.296 1.00 80.81 150 SER A N 1
ATOM 1181 C CA . SER A 1 150 ? 11.742 2.225 7.064 1.00 80.81 150 SER A CA 1
ATOM 1182 C C . SER A 1 150 ? 10.406 2.951 6.910 1.00 80.81 150 SER A C 1
ATOM 1184 O O . SER A 1 150 ? 9.353 2.320 6.945 1.00 80.81 150 SER A O 1
ATOM 1186 N N . SER A 1 151 ? 10.454 4.270 6.699 1.00 81.50 151 SER A N 1
ATOM 1187 C CA . SER A 1 151 ? 9.279 5.124 6.504 1.00 81.50 151 SER A CA 1
ATOM 1188 C C . SER A 1 151 ? 8.976 5.356 5.021 1.00 81.50 151 SER A C 1
ATOM 1190 O O . SER A 1 151 ? 7.828 5.260 4.602 1.00 81.50 151 SER A O 1
ATOM 1192 N N . CYS A 1 152 ? 10.001 5.611 4.202 1.00 85.38 152 CYS A N 1
ATOM 1193 C CA . CYS A 1 152 ? 9.821 6.015 2.799 1.00 85.38 152 CYS A CA 1
ATOM 1194 C C . CYS A 1 152 ? 9.894 4.867 1.792 1.00 85.38 152 CYS A C 1
ATOM 1196 O O . CYS A 1 152 ? 9.616 5.036 0.596 1.00 85.38 152 CYS A O 1
ATOM 1198 N N . GLY A 1 153 ? 10.257 3.679 2.273 1.00 80.25 153 GLY A N 1
ATOM 1199 C CA . GLY A 1 153 ? 10.579 2.538 1.440 1.00 80.25 153 GLY A CA 1
ATOM 1200 C C . GLY A 1 153 ? 11.836 2.778 0.610 1.00 80.25 153 GLY A C 1
ATOM 1201 O O . GLY A 1 153 ? 12.413 3.864 0.571 1.00 80.25 153 GLY A O 1
ATOM 1202 N N . CYS A 1 154 ? 12.249 1.738 -0.101 1.00 80.88 154 CYS A N 1
ATOM 1203 C CA . CYS A 1 154 ? 13.376 1.821 -1.012 1.00 80.88 154 CYS A CA 1
ATOM 1204 C C . CYS A 1 154 ? 12.946 1.999 -2.470 1.00 80.88 154 CYS A C 1
ATOM 1206 O O . CYS A 1 154 ? 11.832 1.610 -2.843 1.00 80.88 154 CYS A O 1
ATOM 1208 N N . PRO A 1 155 ? 13.824 2.566 -3.320 1.00 78.81 155 PRO A N 1
ATOM 1209 C CA . PRO A 1 155 ? 13.699 2.439 -4.766 1.00 78.81 155 PRO A CA 1
ATOM 1210 C C . PRO A 1 155 ? 13.526 0.970 -5.180 1.00 78.81 155 PRO A C 1
ATOM 1212 O O . PRO A 1 155 ? 14.014 0.061 -4.503 1.00 78.81 155 PRO A O 1
ATOM 1215 N N . ALA A 1 156 ? 12.832 0.732 -6.295 1.00 72.00 156 ALA A N 1
ATOM 1216 C CA . ALA A 1 156 ? 12.545 -0.617 -6.777 1.00 72.00 156 ALA A CA 1
ATOM 1217 C C . ALA A 1 156 ? 13.828 -1.465 -6.880 1.00 72.00 156 ALA A C 1
ATOM 1219 O O . ALA A 1 156 ? 14.816 -1.046 -7.483 1.00 72.00 156 ALA A O 1
ATOM 1220 N N . GLY A 1 157 ? 13.804 -2.656 -6.275 1.00 61.09 157 GLY A N 1
ATOM 1221 C CA . GLY A 1 157 ? 14.945 -3.572 -6.247 1.00 61.09 157 GLY A CA 1
ATOM 1222 C C . GLY A 1 157 ? 16.002 -3.274 -5.179 1.00 61.09 157 GLY A C 1
ATOM 1223 O O . GLY A 1 157 ? 17.060 -3.883 -5.236 1.00 61.09 157 GLY A O 1
ATOM 1224 N N . GLN A 1 158 ? 15.753 -2.378 -4.217 1.00 74.75 158 GLN A N 1
ATOM 1225 C CA . GLN A 1 158 ? 16.639 -2.117 -3.074 1.00 74.75 158 GLN A CA 1
ATOM 1226 C C . GLN A 1 158 ? 15.979 -2.505 -1.741 1.00 74.75 158 GLN A C 1
ATOM 1228 O O . GLN A 1 158 ? 14.754 -2.530 -1.631 1.00 74.75 158 GLN A O 1
ATOM 1233 N N . GLN A 1 159 ? 16.787 -2.820 -0.726 1.00 75.06 159 GLN A N 1
ATOM 1234 C CA . GLN A 1 159 ? 16.335 -3.197 0.613 1.00 75.06 159 GLN A CA 1
ATOM 1235 C C . GLN A 1 159 ? 16.831 -2.220 1.672 1.00 75.06 159 GLN A C 1
ATOM 1237 O O . GLN A 1 159 ? 17.968 -1.743 1.633 1.00 75.06 159 GLN A O 1
ATOM 1242 N N . CYS A 1 160 ? 15.947 -1.969 2.632 1.00 77.06 160 CYS A N 1
ATOM 1243 C CA . CYS A 1 160 ? 16.173 -1.054 3.733 1.00 77.06 160 CYS A CA 1
ATOM 1244 C C . CYS A 1 160 ? 17.142 -1.660 4.753 1.00 77.06 160 CYS A C 1
ATOM 1246 O O . CYS A 1 160 ? 16.940 -2.788 5.209 1.00 77.06 160 CYS A O 1
ATOM 1248 N N . GLN A 1 161 ? 18.207 -0.933 5.081 1.00 75.81 161 GLN A N 1
ATOM 1249 C CA . GLN A 1 161 ? 19.190 -1.321 6.087 1.00 75.81 161 GLN A CA 1
ATOM 1250 C C . GLN A 1 161 ? 18.811 -0.796 7.474 1.00 75.81 161 GLN A C 1
ATOM 1252 O O . GLN A 1 161 ? 18.000 0.111 7.625 1.00 75.81 161 GLN A O 1
ATOM 1257 N N . ALA A 1 162 ? 19.450 -1.344 8.510 1.00 75.25 162 ALA A N 1
ATOM 1258 C CA . ALA A 1 162 ? 19.270 -0.882 9.888 1.00 75.25 162 ALA A CA 1
ATOM 1259 C C . ALA A 1 162 ? 19.806 0.541 10.137 1.00 75.25 162 ALA A C 1
ATOM 1261 O O . ALA A 1 162 ? 19.451 1.154 11.139 1.00 75.25 162 ALA A O 1
ATOM 1262 N N . ASP A 1 163 ? 20.676 1.048 9.259 1.00 80.00 163 ASP A N 1
ATOM 1263 C CA . ASP A 1 163 ? 21.134 2.441 9.261 1.00 80.00 163 ASP A CA 1
ATOM 1264 C C . ASP A 1 163 ? 20.241 3.357 8.414 1.00 80.00 163 ASP A C 1
ATOM 1266 O O . ASP A 1 163 ? 20.640 4.476 8.106 1.00 80.00 163 ASP A O 1
ATOM 1270 N N . GLU A 1 164 ? 19.047 2.874 8.053 1.00 83.62 164 GLU A N 1
ATOM 1271 C CA . GLU A 1 164 ? 18.014 3.605 7.324 1.00 83.62 164 GLU A CA 1
ATOM 1272 C C . GLU A 1 164 ? 18.365 3.959 5.863 1.00 83.62 164 GLU A C 1
ATOM 1274 O O . GLU A 1 164 ? 17.571 4.597 5.164 1.00 83.62 164 GLU A O 1
ATOM 1279 N N . SER A 1 165 ? 19.495 3.453 5.353 1.00 79.69 165 SER A N 1
ATOM 1280 C CA . SER A 1 165 ? 19.886 3.559 3.946 1.00 79.69 165 SER A CA 1
ATOM 1281 C C . SER A 1 165 ? 19.247 2.476 3.069 1.00 79.69 165 SER A C 1
ATOM 1283 O O . SER A 1 165 ? 18.974 1.352 3.505 1.00 79.69 165 SER A O 1
ATOM 1285 N N . CYS A 1 166 ? 19.028 2.791 1.791 1.00 76.62 166 CYS A N 1
ATOM 1286 C CA . CYS A 1 166 ? 18.660 1.790 0.794 1.00 76.62 166 CYS A CA 1
ATOM 1287 C C . CYS A 1 166 ? 19.882 1.322 0.039 1.00 76.62 166 CYS A C 1
ATOM 1289 O O . CYS A 1 166 ? 20.616 2.106 -0.562 1.00 76.62 166 CYS A O 1
ATOM 1291 N N . VAL A 1 167 ? 20.055 0.011 0.015 1.00 73.50 167 VAL A N 1
ATOM 1292 C CA . VAL A 1 167 ? 21.095 -0.620 -0.783 1.00 73.50 167 VAL A CA 1
ATOM 1293 C C . VAL A 1 167 ? 20.457 -1.664 -1.671 1.00 73.50 167 VAL A C 1
ATOM 1295 O O . VAL A 1 167 ? 19.494 -2.337 -1.306 1.00 73.50 167 VAL A O 1
ATOM 1298 N N . THR A 1 168 ? 20.994 -1.807 -2.874 1.00 70.81 168 THR A N 1
ATOM 1299 C CA . THR A 1 168 ? 20.625 -2.943 -3.715 1.00 70.81 168 THR A CA 1
ATOM 1300 C C . THR A 1 168 ? 21.109 -4.213 -3.004 1.00 70.81 168 THR A C 1
ATOM 1302 O O . THR A 1 168 ? 22.293 -4.250 -2.654 1.00 70.81 168 THR A O 1
ATOM 1305 N N . PRO A 1 169 ? 20.246 -5.218 -2.746 1.00 62.66 169 PRO A N 1
ATOM 1306 C CA . PRO A 1 169 ? 20.683 -6.510 -2.254 1.00 62.66 169 PRO A CA 1
ATOM 1307 C C . PRO A 1 169 ? 21.788 -7.020 -3.169 1.00 62.66 169 PRO A C 1
ATOM 1309 O O . PRO A 1 169 ? 21.616 -7.194 -4.377 1.00 62.66 169 PRO A O 1
ATOM 1312 N N . THR A 1 170 ? 22.983 -7.117 -2.599 1.00 67.38 170 THR A N 1
ATOM 1313 C CA . THR A 1 170 ? 24.137 -7.645 -3.305 1.00 67.38 170 THR A CA 1
ATOM 1314 C C . THR A 1 170 ? 24.120 -9.139 -3.088 1.00 67.38 170 THR A C 1
ATOM 1316 O O . THR A 1 170 ? 24.206 -9.589 -1.953 1.00 67.38 170 THR A O 1
ATOM 1319 N N . PHE A 1 171 ? 24.027 -9.895 -4.175 1.00 81.69 171 PHE A N 1
ATOM 1320 C CA . PHE A 1 171 ? 24.147 -11.343 -4.160 1.00 81.69 171 PHE A CA 1
ATOM 1321 C C . PHE A 1 171 ? 25.226 -11.745 -5.154 1.00 81.69 171 PHE A C 1
ATOM 1323 O O . PHE A 1 171 ? 25.056 -11.627 -6.369 1.00 81.69 171 PHE A O 1
ATOM 1330 N N . SER A 1 172 ? 26.365 -12.194 -4.640 1.00 86.44 172 SER A N 1
ATOM 1331 C CA . SER A 1 172 ? 27.458 -12.689 -5.470 1.00 86.44 172 SER A CA 1
ATOM 1332 C C . SER A 1 172 ? 27.938 -14.036 -4.966 1.00 86.44 172 SER A C 1
ATOM 1334 O O . SER A 1 172 ? 27.862 -14.339 -3.774 1.00 86.44 172 SER A O 1
ATOM 1336 N N . VAL A 1 173 ? 28.433 -14.850 -5.887 1.00 93.75 173 VAL A N 1
ATOM 1337 C CA . VAL A 1 173 ? 29.133 -16.087 -5.570 1.00 93.75 173 VAL A CA 1
ATOM 1338 C C . VAL A 1 173 ? 30.570 -15.958 -6.050 1.00 93.75 173 VAL A C 1
ATOM 1340 O O . VAL A 1 173 ? 30.832 -15.347 -7.079 1.00 93.75 173 VAL A O 1
ATOM 1343 N N . SER A 1 174 ? 31.496 -16.516 -5.279 1.00 93.88 174 SER A N 1
ATOM 1344 C CA . SER A 1 174 ? 32.868 -16.757 -5.712 1.00 93.88 174 SER A CA 1
ATOM 1345 C C . SER A 1 174 ? 33.149 -18.253 -5.687 1.00 93.88 174 SER A C 1
ATOM 1347 O O . SER A 1 174 ? 32.767 -18.946 -4.740 1.00 93.88 174 SER A O 1
ATOM 1349 N N . LEU A 1 175 ? 33.794 -18.757 -6.730 1.00 95.75 175 LEU A N 1
ATOM 1350 C CA . LEU A 1 175 ? 34.153 -20.151 -6.909 1.00 95.75 175 LEU A CA 1
ATOM 1351 C C . LEU A 1 175 ? 35.673 -20.284 -6.839 1.00 95.75 175 LEU A C 1
ATOM 1353 O O . LEU A 1 175 ? 36.418 -19.728 -7.641 1.00 95.75 175 LEU A O 1
ATOM 1357 N N . SER A 1 176 ? 36.137 -21.055 -5.865 1.00 93.88 176 SER A N 1
ATOM 1358 C CA . SER A 1 176 ? 37.550 -21.398 -5.705 1.00 93.88 176 SER A CA 1
ATOM 1359 C C . SER A 1 176 ? 37.763 -22.883 -5.962 1.00 93.88 176 SER A C 1
ATOM 1361 O O . SER A 1 176 ? 36.842 -23.685 -5.808 1.00 93.88 176 SER A O 1
ATOM 1363 N N . VAL A 1 177 ? 38.973 -23.241 -6.382 1.00 93.69 177 VAL A N 1
ATOM 1364 C CA . VAL A 1 177 ? 39.333 -24.610 -6.754 1.00 93.69 177 VAL A CA 1
ATOM 1365 C C . VAL A 1 177 ? 40.681 -25.004 -6.162 1.00 93.69 177 VAL A C 1
ATOM 1367 O O . VAL A 1 177 ? 41.631 -24.220 -6.218 1.00 93.69 177 VAL A O 1
ATOM 1370 N N . ASP A 1 178 ? 40.771 -26.228 -5.644 1.00 91.38 178 ASP A N 1
ATOM 1371 C CA . ASP A 1 178 ? 42.019 -26.826 -5.166 1.00 91.38 178 ASP A CA 1
ATOM 1372 C C . ASP A 1 178 ? 42.118 -28.321 -5.551 1.00 91.38 178 ASP A C 1
ATOM 1374 O O . ASP A 1 178 ? 41.246 -29.103 -5.162 1.00 91.38 178 ASP A O 1
ATOM 1378 N N . PRO A 1 179 ? 43.153 -28.756 -6.302 1.00 90.38 179 PRO A N 1
ATOM 1379 C CA . PRO A 1 179 ? 44.115 -27.944 -7.056 1.00 90.38 179 PRO A CA 1
ATOM 1380 C C . PRO A 1 179 ? 43.513 -27.388 -8.362 1.00 90.38 179 PRO A C 1
ATOM 1382 O O . PRO A 1 179 ? 42.731 -28.048 -9.035 1.00 90.38 179 PRO A O 1
ATOM 1385 N N . SER A 1 180 ? 43.935 -26.197 -8.800 1.00 82.44 180 SER A N 1
ATOM 1386 C CA . SER A 1 180 ? 43.467 -25.578 -10.062 1.00 82.44 180 SER A CA 1
ATOM 1387 C C . SER A 1 180 ? 44.080 -26.178 -11.341 1.00 82.44 180 SER A C 1
ATOM 1389 O O . SER A 1 180 ? 43.667 -25.851 -12.458 1.00 82.44 180 SER A O 1
ATOM 1391 N N . SER A 1 181 ? 45.095 -27.037 -11.203 1.00 85.38 181 SER A N 1
ATOM 1392 C CA . SER A 1 181 ? 45.757 -27.718 -12.320 1.00 85.38 181 SER A CA 1
ATOM 1393 C C . SER A 1 181 ? 46.501 -28.977 -11.875 1.00 85.38 181 SER A C 1
ATOM 1395 O O . SER A 1 181 ? 46.868 -29.121 -10.708 1.00 85.38 181 SER A O 1
ATOM 1397 N N . GLY A 1 182 ? 46.748 -29.887 -12.816 1.00 84.44 182 GLY A N 1
ATOM 1398 C CA . GLY A 1 182 ? 47.468 -31.134 -12.562 1.00 84.44 182 GLY A CA 1
ATOM 1399 C C . GLY A 1 182 ? 47.434 -32.084 -13.755 1.00 84.44 182 GLY A C 1
ATOM 1400 O O . GLY A 1 182 ? 46.983 -31.718 -14.837 1.00 84.44 182 GLY A O 1
ATOM 1401 N N . ASN A 1 183 ? 47.937 -33.306 -13.572 1.00 80.69 183 ASN A N 1
ATOM 1402 C CA . ASN A 1 183 ? 47.933 -34.322 -14.627 1.00 80.69 183 ASN A CA 1
ATOM 1403 C C . ASN A 1 183 ? 46.658 -35.169 -14.569 1.00 80.69 183 ASN A C 1
ATOM 1405 O O . ASN A 1 183 ? 46.186 -35.475 -13.477 1.00 80.69 183 ASN A O 1
ATOM 1409 N N . ALA A 1 184 ? 46.145 -35.603 -15.721 1.00 79.56 184 ALA A N 1
ATOM 1410 C CA . ALA A 1 184 ? 45.012 -36.527 -15.764 1.00 79.56 184 ALA A CA 1
ATOM 1411 C C . ALA A 1 184 ? 45.385 -37.921 -15.191 1.00 79.56 184 ALA A C 1
ATOM 1413 O O . ALA A 1 184 ? 46.463 -38.433 -15.521 1.00 79.56 184 ALA A O 1
ATOM 1414 N N . PRO A 1 185 ? 44.510 -38.590 -14.410 1.00 83.81 185 PRO A N 1
ATOM 1415 C CA . PRO A 1 185 ? 43.239 -38.086 -13.886 1.00 83.81 185 PRO A CA 1
ATOM 1416 C C . PRO A 1 185 ? 43.450 -37.093 -12.731 1.00 83.81 185 PRO A C 1
ATOM 1418 O O . PRO A 1 185 ? 44.225 -37.370 -11.815 1.00 83.81 185 PRO A O 1
ATOM 1421 N N . LEU A 1 186 ? 42.739 -35.963 -12.774 1.00 86.62 186 LEU A N 1
ATOM 1422 C CA . LEU A 1 186 ? 42.804 -34.912 -11.758 1.00 86.62 186 LEU A CA 1
ATOM 1423 C C . LEU A 1 186 ? 41.490 -34.843 -10.969 1.00 86.62 186 LEU A C 1
ATOM 1425 O O . LEU A 1 186 ? 40.448 -34.536 -11.545 1.00 86.62 186 LEU A O 1
ATOM 1429 N N . ASP A 1 187 ? 41.561 -35.101 -9.665 1.00 91.38 187 ASP A N 1
ATOM 1430 C CA . ASP A 1 187 ? 40.481 -34.837 -8.709 1.00 91.38 187 ASP A CA 1
ATOM 1431 C C . ASP A 1 187 ? 40.668 -33.446 -8.100 1.00 91.38 187 ASP A C 1
ATOM 1433 O O . ASP A 1 187 ? 41.776 -33.104 -7.678 1.00 91.38 187 ASP A O 1
ATOM 1437 N N . ILE A 1 188 ? 39.595 -32.659 -8.047 1.00 92.38 188 ILE A N 1
ATOM 1438 C CA . ILE A 1 188 ? 39.597 -31.309 -7.473 1.00 92.38 188 ILE A CA 1
ATOM 1439 C C . ILE A 1 188 ? 38.418 -31.105 -6.522 1.00 92.38 188 ILE A C 1
ATOM 1441 O O . ILE A 1 188 ? 37.357 -31.711 -6.693 1.00 92.38 188 ILE A O 1
ATOM 1445 N N . GLU A 1 189 ? 38.580 -30.186 -5.578 1.00 94.31 189 GLU A N 1
ATOM 1446 C CA . GLU A 1 189 ? 37.496 -29.648 -4.760 1.00 94.31 189 GLU A CA 1
ATOM 1447 C C . GLU A 1 189 ? 37.129 -28.241 -5.246 1.00 94.31 189 GLU A C 1
ATOM 1449 O O . GLU A 1 189 ? 37.989 -27.369 -5.390 1.00 94.31 189 GLU A O 1
ATOM 1454 N N . LEU A 1 190 ? 35.844 -28.026 -5.510 1.00 95.50 190 LEU A N 1
ATOM 1455 C CA . LEU A 1 190 ? 35.251 -26.730 -5.806 1.00 95.50 190 LEU A CA 1
ATOM 1456 C C . LEU A 1 190 ? 34.595 -26.189 -4.543 1.00 95.50 190 LEU A C 1
ATOM 1458 O O . LEU A 1 190 ? 33.746 -26.856 -3.964 1.00 95.50 190 LEU A O 1
ATOM 1462 N N . THR A 1 191 ? 34.934 -24.967 -4.141 1.00 94.12 191 THR A N 1
ATOM 1463 C CA . THR A 1 191 ? 34.296 -24.282 -3.011 1.00 94.12 191 THR A CA 1
ATOM 1464 C C . THR A 1 191 ? 33.589 -23.030 -3.503 1.00 94.12 191 THR A C 1
ATOM 1466 O O . THR A 1 191 ? 34.244 -22.071 -3.920 1.00 94.12 191 THR A O 1
ATOM 1469 N N . ALA A 1 192 ? 32.259 -23.028 -3.414 1.00 94.88 192 ALA A N 1
ATOM 1470 C CA . ALA A 1 192 ? 31.435 -21.855 -3.667 1.00 94.88 192 ALA A CA 1
ATOM 1471 C C . ALA A 1 192 ? 31.198 -21.089 -2.362 1.00 94.88 192 ALA A C 1
ATOM 1473 O O . ALA A 1 192 ? 30.755 -21.663 -1.366 1.00 94.88 192 ALA A O 1
ATOM 1474 N N . GLN A 1 193 ? 31.469 -19.789 -2.376 1.00 93.62 193 GLN A N 1
ATOM 1475 C CA . GLN A 1 193 ? 31.251 -18.866 -1.265 1.00 93.62 193 GLN A CA 1
ATOM 1476 C C . GLN A 1 193 ? 30.294 -17.775 -1.726 1.00 93.62 193 GLN A C 1
ATOM 1478 O O . GLN A 1 193 ? 30.628 -17.010 -2.631 1.00 93.62 193 GLN A O 1
ATOM 1483 N N . VAL A 1 194 ? 29.118 -17.699 -1.107 1.00 91.69 194 VAL A N 1
ATOM 1484 C CA . VAL A 1 194 ? 28.184 -16.597 -1.349 1.00 91.69 194 VAL A CA 1
ATOM 1485 C C . VAL A 1 194 ? 28.465 -15.459 -0.385 1.00 91.69 194 VAL A C 1
ATOM 1487 O O . VAL A 1 194 ? 28.647 -15.661 0.817 1.00 91.69 194 VAL A O 1
ATOM 1490 N N . SER A 1 195 ? 28.470 -14.252 -0.920 1.00 84.12 195 SER A N 1
ATOM 1491 C CA . SER A 1 195 ? 28.603 -13.013 -0.172 1.00 84.12 195 SER A CA 1
ATOM 1492 C C . SER A 1 195 ? 27.490 -12.065 -0.593 1.00 84.12 195 SER A C 1
ATOM 1494 O O . SER A 1 195 ? 27.000 -12.117 -1.726 1.00 84.12 195 SER A O 1
ATOM 1496 N N . GLY A 1 196 ? 27.050 -11.239 0.349 1.00 80.12 196 GLY A N 1
ATOM 1497 C CA . GLY A 1 196 ? 25.856 -10.445 0.151 1.00 80.12 196 GLY A CA 1
ATOM 1498 C C . GLY A 1 196 ? 25.064 -10.198 1.417 1.00 80.12 196 GLY A C 1
ATOM 1499 O O . GLY A 1 196 ? 25.403 -10.721 2.479 1.00 80.12 196 GLY A O 1
ATOM 1500 N N . ILE A 1 197 ? 23.994 -9.425 1.274 1.00 73.31 197 ILE A N 1
ATOM 1501 C CA . ILE A 1 197 ? 23.051 -9.105 2.358 1.00 73.31 197 ILE A CA 1
ATOM 1502 C C . ILE A 1 197 ? 21.723 -9.869 2.243 1.00 73.31 197 ILE A C 1
ATOM 1504 O O . ILE A 1 197 ? 20.901 -9.806 3.154 1.00 73.31 197 ILE A O 1
ATOM 1508 N N . ASP A 1 198 ? 21.530 -10.639 1.169 1.00 74.56 198 ASP A N 1
ATOM 1509 C CA . ASP A 1 198 ? 20.348 -11.477 0.968 1.00 74.56 198 ASP A CA 1
ATOM 1510 C C . ASP A 1 198 ? 20.238 -12.601 2.001 1.00 74.56 198 ASP A C 1
ATOM 1512 O O . ASP A 1 198 ? 21.165 -13.400 2.205 1.00 74.56 198 ASP A O 1
ATOM 1516 N N . THR A 1 199 ? 19.059 -12.692 2.618 1.00 74.12 199 THR A N 1
ATOM 1517 C CA . THR A 1 199 ? 18.738 -13.669 3.663 1.00 74.12 199 THR A CA 1
ATOM 1518 C C . THR A 1 199 ? 17.906 -14.833 3.122 1.00 74.12 199 THR A C 1
ATOM 1520 O O . THR A 1 199 ? 17.254 -14.743 2.083 1.00 74.12 199 THR A O 1
ATOM 1523 N N . GLY A 1 200 ? 17.949 -15.963 3.828 1.00 77.88 200 GLY A N 1
ATOM 1524 C CA . GLY A 1 200 ? 17.245 -17.186 3.447 1.00 77.88 200 GLY A CA 1
ATOM 1525 C C . GLY A 1 200 ? 18.160 -18.265 2.857 1.00 77.88 200 GLY A C 1
ATOM 1526 O O . GLY A 1 200 ? 19.361 -18.052 2.661 1.00 77.88 200 GLY A O 1
ATOM 1527 N N . PRO A 1 201 ? 17.613 -19.467 2.632 1.00 82.88 201 PRO A N 1
ATOM 1528 C CA . PRO A 1 201 ? 18.398 -20.587 2.148 1.00 82.88 201 PRO A CA 1
ATOM 1529 C C . PRO A 1 201 ? 18.765 -20.414 0.661 1.00 82.88 201 PRO A C 1
ATOM 1531 O O . PRO A 1 201 ? 17.984 -19.869 -0.117 1.00 82.88 201 PRO A O 1
ATOM 1534 N N . ALA A 1 202 ? 19.957 -20.872 0.274 1.00 89.94 202 ALA A N 1
ATOM 1535 C CA . ALA A 1 202 ? 20.453 -20.860 -1.102 1.00 89.94 202 ALA A CA 1
ATOM 1536 C C . ALA A 1 202 ? 20.403 -22.252 -1.750 1.00 89.94 202 ALA A C 1
ATOM 1538 O O . ALA A 1 202 ? 20.582 -23.262 -1.066 1.00 89.94 202 ALA A O 1
ATOM 1539 N N . ASN A 1 203 ? 20.243 -22.295 -3.071 1.00 92.56 203 ASN A N 1
ATOM 1540 C CA . ASN A 1 203 ? 20.415 -23.502 -3.876 1.00 92.56 203 ASN A CA 1
ATOM 1541 C C . ASN A 1 203 ? 21.737 -23.410 -4.638 1.00 92.56 203 ASN A C 1
ATOM 1543 O O . ASN A 1 203 ? 21.932 -22.452 -5.378 1.00 92.56 203 ASN A O 1
ATOM 1547 N N . TYR A 1 204 ? 22.626 -24.390 -4.483 1.00 94.75 204 TYR A N 1
ATOM 1548 C CA . TYR A 1 204 ? 23.915 -24.453 -5.178 1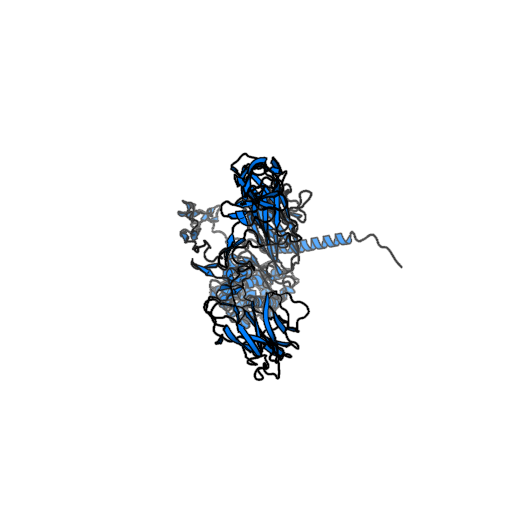.00 94.75 204 TYR A CA 1
ATOM 1549 C C . TYR A 1 204 ? 23.854 -25.490 -6.299 1.00 94.75 204 TYR A C 1
ATOM 1551 O O . TYR A 1 204 ? 23.489 -26.641 -6.055 1.00 94.75 204 TYR A O 1
ATOM 1559 N N . ILE A 1 205 ? 24.240 -25.105 -7.515 1.00 95.38 205 ILE A N 1
ATOM 1560 C CA . ILE A 1 205 ? 24.262 -25.976 -8.692 1.00 95.38 205 ILE A CA 1
ATOM 1561 C C . ILE A 1 205 ? 25.661 -25.947 -9.307 1.00 95.38 205 ILE A C 1
ATOM 1563 O O . ILE A 1 205 ? 26.071 -24.931 -9.865 1.00 95.38 205 ILE A O 1
ATOM 1567 N N . PHE A 1 206 ? 26.380 -27.065 -9.235 1.00 95.69 206 PHE A N 1
ATOM 1568 C CA . PHE A 1 206 ? 27.747 -27.194 -9.738 1.00 95.69 206 PHE A CA 1
ATOM 1569 C C . PHE A 1 206 ? 27.789 -27.910 -11.086 1.00 95.69 206 PHE A C 1
ATOM 1571 O O . PHE A 1 206 ? 27.144 -28.938 -11.284 1.00 95.69 206 PHE A O 1
ATOM 1578 N N . TYR A 1 207 ? 28.606 -27.395 -11.996 1.00 95.25 207 TYR A N 1
ATOM 1579 C CA . TYR A 1 207 ? 28.981 -28.022 -13.257 1.00 95.25 207 TYR A CA 1
ATOM 1580 C C . TYR A 1 207 ? 30.504 -28.133 -13.285 1.00 95.25 207 TYR A C 1
ATOM 1582 O O . TYR A 1 207 ? 31.201 -27.141 -13.092 1.00 95.25 207 TYR A O 1
ATOM 1590 N N . CYS A 1 208 ? 31.030 -29.319 -13.560 1.00 93.06 208 CYS A N 1
ATOM 1591 C CA . CYS A 1 208 ? 32.466 -29.527 -13.710 1.00 93.06 208 CYS A CA 1
ATOM 1592 C C . CYS A 1 208 ? 32.979 -29.030 -15.069 1.00 93.06 208 CYS A C 1
ATOM 1594 O O . CYS A 1 208 ? 34.152 -28.704 -15.193 1.00 93.06 208 CYS A O 1
ATOM 1596 N N . ASP A 1 209 ? 32.127 -28.933 -16.093 1.00 92.44 209 ASP A N 1
ATOM 1597 C CA . ASP A 1 209 ? 32.537 -28.360 -17.378 1.00 92.44 209 ASP A CA 1
ATOM 1598 C C . ASP A 1 209 ? 31.384 -27.656 -18.105 1.00 92.44 209 ASP A C 1
ATOM 1600 O O . ASP A 1 209 ? 30.556 -28.282 -18.768 1.00 92.44 209 ASP A O 1
ATOM 1604 N N . ARG A 1 210 ? 31.305 -26.334 -17.938 1.00 92.88 210 ARG A N 1
ATOM 1605 C CA . ARG A 1 210 ? 30.322 -25.449 -18.561 1.00 92.88 210 ARG A CA 1
ATOM 1606 C C . ARG A 1 210 ? 30.874 -24.024 -18.684 1.00 92.88 210 ARG A C 1
ATOM 1608 O O . ARG A 1 210 ? 31.097 -23.343 -17.688 1.00 92.88 210 ARG A O 1
ATOM 1615 N N . SER A 1 211 ? 31.063 -23.556 -19.918 1.00 89.38 211 SER A N 1
ATOM 1616 C CA . SER A 1 211 ? 31.756 -22.290 -20.203 1.00 89.38 211 SER A CA 1
ATOM 1617 C C . SER A 1 211 ? 30.849 -21.092 -20.506 1.00 89.38 211 SER A C 1
ATOM 1619 O O . SER A 1 211 ? 31.341 -19.962 -20.531 1.00 89.38 211 SER A O 1
ATOM 1621 N N . ASP A 1 212 ? 29.556 -21.297 -20.776 1.00 91.19 212 ASP A N 1
ATOM 1622 C CA . ASP A 1 212 ? 28.631 -20.204 -21.098 1.00 91.19 212 ASP A CA 1
ATOM 1623 C C . ASP A 1 212 ? 28.448 -19.230 -19.929 1.00 91.19 212 ASP A C 1
ATOM 1625 O O . ASP A 1 212 ? 28.481 -19.609 -18.756 1.00 91.19 212 ASP A O 1
ATOM 1629 N N . ALA A 1 213 ? 28.248 -17.960 -20.274 1.00 82.75 213 ALA A N 1
ATOM 1630 C CA . ALA A 1 213 ? 27.841 -16.930 -19.329 1.00 82.75 213 ALA A CA 1
ATOM 1631 C C . ALA A 1 213 ? 26.318 -16.965 -19.163 1.00 82.75 213 ALA A C 1
ATOM 1633 O O . ALA A 1 213 ? 25.600 -17.125 -20.149 1.00 82.75 213 ALA A O 1
ATOM 1634 N N . GLY A 1 214 ? 25.841 -16.786 -17.932 1.00 87.25 214 GLY A N 1
ATOM 1635 C CA . GLY A 1 214 ? 24.411 -16.743 -17.621 1.00 87.25 214 GLY A CA 1
ATOM 1636 C C . GLY A 1 214 ? 24.008 -17.694 -16.501 1.00 87.25 214 GLY A C 1
ATOM 1637 O O . GLY A 1 214 ? 24.787 -18.539 -16.059 1.00 87.25 214 GLY A O 1
ATOM 1638 N N . THR A 1 215 ? 22.777 -17.548 -16.037 1.00 91.06 215 THR A N 1
ATOM 1639 C CA . THR A 1 215 ? 22.253 -18.199 -14.830 1.00 91.06 215 THR A CA 1
ATOM 1640 C C . THR A 1 215 ? 21.224 -19.289 -15.121 1.00 91.06 215 THR A C 1
ATOM 1642 O O . THR A 1 215 ? 20.681 -19.885 -14.195 1.00 91.06 215 THR A O 1
ATOM 1645 N N . ASP A 1 216 ? 20.989 -19.606 -16.396 1.00 88.75 216 ASP A N 1
ATOM 1646 C CA . ASP A 1 216 ? 20.038 -20.640 -16.795 1.00 88.75 216 ASP A CA 1
ATOM 1647 C C . ASP A 1 216 ? 20.491 -22.026 -16.325 1.00 88.75 216 ASP A C 1
ATOM 1649 O O . ASP A 1 216 ? 21.533 -22.558 -16.743 1.00 88.75 216 ASP A O 1
ATOM 1653 N N . VAL A 1 217 ? 19.680 -22.650 -15.475 1.00 88.50 217 VAL A N 1
ATOM 1654 C CA . VAL A 1 217 ? 19.913 -24.013 -14.997 1.00 88.50 217 VAL A CA 1
ATOM 1655 C C . VAL A 1 217 ? 19.484 -25.002 -16.082 1.00 88.50 217 VAL A C 1
ATOM 1657 O O . VAL A 1 217 ? 18.300 -25.161 -16.373 1.00 88.50 217 VAL A O 1
ATOM 1660 N N . MET A 1 218 ? 20.458 -25.692 -16.680 1.00 84.94 218 MET A N 1
ATOM 1661 C CA . MET A 1 218 ? 20.231 -26.695 -17.723 1.00 84.94 218 MET A CA 1
ATOM 1662 C C . MET A 1 218 ? 20.552 -28.102 -17.195 1.00 84.94 218 MET A C 1
ATOM 1664 O O . MET A 1 218 ? 21.436 -28.256 -16.349 1.00 84.94 218 MET A O 1
ATOM 1668 N N . PRO A 1 219 ? 19.879 -29.159 -17.687 1.00 81.50 219 PRO A N 1
ATOM 1669 C CA . PRO A 1 219 ? 20.238 -30.535 -17.353 1.00 81.50 219 PRO A CA 1
ATOM 1670 C C . PRO A 1 219 ? 21.707 -30.836 -17.698 1.00 81.50 219 PRO A C 1
ATOM 1672 O O . PRO A 1 219 ? 22.158 -30.500 -18.790 1.00 81.50 219 PRO A O 1
ATOM 1675 N N . GLY A 1 220 ? 22.435 -31.491 -16.785 1.00 82.94 220 GLY A N 1
ATOM 1676 C CA . GLY A 1 220 ? 23.867 -31.800 -16.948 1.00 82.94 220 GLY A CA 1
ATOM 1677 C C . GLY A 1 220 ? 24.784 -31.283 -15.832 1.00 82.94 220 GLY A C 1
ATOM 1678 O O . GLY A 1 220 ? 25.996 -31.429 -15.944 1.00 82.94 220 GLY A O 1
ATOM 1679 N N . TYR A 1 221 ? 24.230 -30.697 -14.767 1.00 89.81 221 TYR A N 1
ATOM 1680 C CA . TYR A 1 221 ? 24.980 -30.368 -13.552 1.00 89.81 221 TYR A CA 1
ATOM 1681 C C . TYR A 1 221 ? 25.492 -31.631 -12.843 1.00 89.81 221 TYR A C 1
ATOM 1683 O O . TYR A 1 221 ? 24.856 -32.687 -12.878 1.00 89.81 221 TYR A O 1
ATOM 1691 N N . ASN A 1 222 ? 26.633 -31.510 -12.172 1.00 91.12 222 ASN A N 1
ATOM 1692 C CA . ASN A 1 222 ? 27.251 -32.572 -11.385 1.00 91.12 222 ASN A CA 1
ATOM 1693 C C . ASN A 1 222 ? 26.530 -32.778 -10.062 1.00 91.12 222 ASN A C 1
ATOM 1695 O O . ASN A 1 222 ? 26.250 -33.914 -9.678 1.00 91.12 222 ASN A O 1
ATOM 1699 N N . ASN A 1 223 ? 26.189 -31.676 -9.398 1.00 91.25 223 ASN A N 1
ATOM 1700 C CA . ASN A 1 223 ? 25.498 -31.705 -8.126 1.00 91.25 223 ASN A CA 1
ATOM 1701 C C . ASN A 1 223 ? 24.567 -30.498 -7.995 1.00 91.25 223 ASN A C 1
ATOM 1703 O O . ASN A 1 223 ? 24.877 -29.401 -8.463 1.00 91.25 223 ASN A O 1
ATOM 1707 N N . ARG A 1 224 ? 23.410 -30.717 -7.372 1.00 93.00 224 ARG A N 1
ATOM 1708 C CA . ARG A 1 224 ? 22.446 -29.671 -7.030 1.00 93.00 224 ARG A CA 1
ATOM 1709 C C . ARG A 1 224 ? 21.995 -29.890 -5.599 1.00 93.00 224 ARG A C 1
ATOM 1711 O O . ARG A 1 224 ? 21.497 -30.965 -5.268 1.00 93.00 224 ARG A O 1
ATOM 1718 N N . ILE A 1 225 ? 22.152 -28.861 -4.782 1.00 91.12 225 ILE A N 1
ATOM 1719 C CA . ILE A 1 225 ? 21.827 -28.895 -3.365 1.00 91.12 225 ILE A CA 1
ATOM 1720 C C . ILE A 1 225 ? 20.922 -27.716 -3.071 1.00 91.12 225 ILE A C 1
ATOM 1722 O O . ILE A 1 225 ? 21.353 -26.567 -3.124 1.00 91.12 225 ILE A O 1
ATOM 1726 N N . ASP A 1 226 ? 19.666 -28.019 -2.775 1.00 91.38 226 ASP A N 1
ATOM 1727 C CA . ASP A 1 226 ? 18.658 -27.016 -2.473 1.00 91.38 226 ASP A CA 1
ATOM 1728 C C . ASP A 1 226 ? 18.566 -26.769 -0.959 1.00 91.38 226 ASP A C 1
ATOM 1730 O O . ASP A 1 226 ? 18.880 -27.640 -0.143 1.00 91.38 226 ASP A O 1
ATOM 1734 N N . TYR A 1 227 ? 18.077 -25.590 -0.586 1.00 85.62 227 TYR A N 1
ATOM 1735 C CA . TYR A 1 227 ? 17.766 -25.210 0.795 1.00 85.62 227 TYR A CA 1
ATOM 1736 C C . TYR A 1 227 ? 18.959 -25.171 1.784 1.00 85.62 227 TYR A C 1
ATOM 1738 O O . TYR A 1 227 ? 18.847 -25.582 2.943 1.00 85.62 227 TYR A O 1
ATOM 1746 N N . VAL A 1 228 ? 20.111 -24.642 1.363 1.00 85.75 228 VAL A N 1
ATOM 1747 C CA . VAL A 1 228 ? 21.333 -24.543 2.182 1.00 85.75 228 VAL A CA 1
ATOM 1748 C C . VAL A 1 228 ? 21.397 -23.214 2.943 1.00 85.75 228 VAL A C 1
ATOM 1750 O O . VAL A 1 228 ? 21.394 -22.141 2.346 1.00 85.75 228 VAL A O 1
ATOM 1753 N N . PHE A 1 229 ? 21.501 -23.269 4.274 1.00 81.56 229 PHE A N 1
ATOM 1754 C CA . PHE A 1 229 ? 21.585 -22.075 5.136 1.00 81.56 229 PHE A CA 1
ATOM 1755 C C . PHE A 1 229 ? 23.013 -21.561 5.372 1.00 81.56 229 PHE A C 1
ATOM 1757 O O . PHE A 1 229 ? 23.195 -20.456 5.879 1.00 81.56 229 PHE A O 1
ATOM 1764 N N . THR A 1 230 ? 24.038 -22.348 5.045 1.00 82.88 230 THR A N 1
ATOM 1765 C CA . THR A 1 230 ? 25.437 -21.917 5.148 1.00 82.88 230 THR A CA 1
ATOM 1766 C C . THR A 1 230 ? 25.819 -21.041 3.958 1.00 82.88 230 THR A C 1
ATOM 1768 O O . THR A 1 230 ? 25.308 -21.214 2.857 1.00 82.88 230 THR A O 1
ATOM 1771 N N . SER A 1 231 ? 26.752 -20.106 4.154 1.00 85.00 231 SER A N 1
ATOM 1772 C CA . SER A 1 231 ? 27.269 -19.242 3.081 1.00 85.00 231 SER A CA 1
ATOM 1773 C C . SER A 1 231 ? 28.266 -19.944 2.151 1.00 85.00 231 SER A C 1
ATOM 1775 O O . SER A 1 231 ? 28.778 -19.341 1.212 1.00 85.00 231 SER A O 1
ATOM 1777 N N . SER A 1 232 ? 28.562 -21.217 2.399 1.00 90.94 232 SER A N 1
ATOM 1778 C CA . SER A 1 232 ? 29.507 -21.983 1.602 1.00 90.94 232 SER A CA 1
ATOM 1779 C C . SER A 1 232 ? 29.068 -23.415 1.396 1.00 90.94 232 SER A C 1
ATOM 1781 O O . SER A 1 232 ? 28.408 -23.996 2.265 1.00 90.94 232 SER A O 1
ATOM 1783 N N . TYR A 1 233 ? 29.459 -23.959 0.246 1.00 93.06 233 TYR A N 1
ATOM 1784 C CA . TYR A 1 233 ? 29.276 -25.358 -0.101 1.00 93.06 233 TYR A CA 1
ATOM 1785 C C . TYR A 1 233 ? 30.439 -25.847 -0.967 1.00 93.06 233 TYR A C 1
ATOM 1787 O O . TYR A 1 233 ? 30.970 -25.080 -1.777 1.00 93.06 233 TYR A O 1
ATOM 1795 N N . THR A 1 234 ? 30.820 -27.113 -0.798 1.00 92.25 234 THR A N 1
ATOM 1796 C CA . THR A 1 234 ? 31.880 -27.750 -1.582 1.00 92.25 234 THR A CA 1
ATOM 1797 C C . THR A 1 234 ? 31.350 -28.904 -2.422 1.00 92.25 234 THR A C 1
ATOM 1799 O O . THR A 1 234 ? 30.487 -29.660 -1.979 1.00 92.25 234 THR A O 1
ATOM 1802 N N . ASP A 1 235 ? 31.868 -29.040 -3.638 1.00 93.38 235 ASP A N 1
ATOM 1803 C CA . ASP A 1 235 ? 31.586 -30.160 -4.538 1.00 93.38 235 ASP A CA 1
ATOM 1804 C C . ASP A 1 235 ? 32.887 -30.694 -5.147 1.00 93.38 235 ASP A C 1
ATOM 1806 O O . ASP A 1 235 ? 33.919 -30.023 -5.120 1.00 93.38 235 ASP A O 1
ATOM 1810 N N . VAL A 1 236 ? 32.860 -31.916 -5.677 1.00 92.69 236 VAL A N 1
ATOM 1811 C CA . VAL A 1 236 ? 34.061 -32.589 -6.194 1.00 92.69 236 VAL A CA 1
ATOM 1812 C C . VAL A 1 236 ? 33.915 -32.858 -7.686 1.00 92.69 236 VAL A C 1
ATOM 1814 O O . VAL A 1 236 ? 32.909 -33.407 -8.134 1.00 92.69 236 VAL A O 1
ATOM 1817 N N . CYS A 1 237 ? 34.963 -32.539 -8.446 1.00 92.38 237 CYS A N 1
ATOM 1818 C CA . CYS A 1 237 ? 35.045 -32.816 -9.878 1.00 92.38 237 CYS A CA 1
ATOM 1819 C C . CYS A 1 237 ? 36.229 -33.728 -10.200 1.00 92.38 237 CYS A C 1
ATOM 1821 O O . CYS A 1 237 ? 37.319 -33.560 -9.655 1.00 92.38 237 CYS A O 1
ATOM 1823 N N . ASN A 1 238 ? 36.019 -34.661 -11.130 1.00 92.19 238 ASN A N 1
ATOM 1824 C CA . ASN A 1 238 ? 37.059 -35.537 -11.665 1.00 92.19 238 ASN A CA 1
ATOM 1825 C C . ASN A 1 238 ? 37.251 -35.264 -13.161 1.00 92.19 238 ASN A C 1
ATOM 1827 O O . ASN A 1 238 ? 36.289 -35.330 -13.929 1.00 92.19 238 ASN A O 1
ATOM 1831 N N . TYR A 1 239 ? 38.495 -35.018 -13.572 1.00 91.12 239 TYR A N 1
ATOM 1832 C CA . TYR A 1 239 ? 38.868 -34.815 -14.971 1.00 91.12 239 TYR A CA 1
ATOM 1833 C C . TYR A 1 239 ? 39.794 -35.934 -15.456 1.00 91.12 239 TYR A C 1
ATOM 1835 O O . TYR A 1 239 ? 40.991 -35.936 -15.148 1.00 91.12 239 TYR A O 1
ATOM 1843 N N . PRO A 1 240 ? 39.271 -36.902 -16.226 1.00 84.06 240 PRO A N 1
ATOM 1844 C CA . PRO A 1 240 ? 40.017 -38.099 -16.608 1.00 84.06 240 PRO A CA 1
ATOM 1845 C C . PRO A 1 240 ? 40.957 -37.906 -17.808 1.00 84.06 240 PRO A C 1
ATOM 1847 O O . PRO A 1 240 ? 41.804 -38.766 -18.050 1.00 84.06 240 PRO A O 1
ATOM 1850 N N . SER A 1 241 ? 40.823 -36.816 -18.568 1.00 83.81 241 SER A N 1
ATOM 1851 C CA . SER A 1 241 ? 41.578 -36.548 -19.802 1.00 83.81 241 SER A CA 1
ATOM 1852 C C . SER A 1 241 ? 42.196 -35.155 -19.820 1.00 83.81 241 SER A C 1
ATOM 1854 O O . SER A 1 241 ? 41.709 -34.248 -19.146 1.00 83.81 241 SER A O 1
ATOM 1856 N N . GLU A 1 242 ? 43.248 -34.980 -20.624 1.00 83.81 242 GLU A N 1
ATOM 1857 C CA . GLU A 1 242 ? 43.834 -33.661 -20.874 1.00 83.81 242 GLU A CA 1
ATOM 1858 C C . GLU A 1 242 ? 42.794 -32.697 -21.438 1.00 83.81 242 GLU A C 1
ATOM 1860 O O . GLU A 1 242 ? 41.921 -33.093 -22.212 1.00 83.81 242 GLU A O 1
ATOM 1865 N N . GLY A 1 243 ? 42.906 -31.435 -21.054 1.00 86.12 243 GLY A N 1
ATOM 1866 C CA . GLY A 1 243 ? 42.006 -30.404 -21.525 1.00 86.12 243 GLY A CA 1
ATOM 1867 C C . GLY A 1 243 ? 41.966 -29.206 -20.598 1.00 86.12 243 GLY A C 1
ATOM 1868 O O . GLY A 1 243 ? 42.438 -29.238 -19.459 1.00 86.12 243 GLY A O 1
ATOM 1869 N N . THR A 1 244 ? 41.375 -28.143 -21.120 1.00 88.81 244 THR A N 1
ATOM 1870 C CA . THR A 1 244 ? 40.972 -26.984 -20.338 1.00 88.81 244 THR A CA 1
ATOM 1871 C C . THR A 1 244 ? 39.472 -27.092 -20.123 1.00 88.81 244 THR A C 1
ATOM 1873 O O . THR A 1 244 ? 38.712 -27.029 -21.086 1.00 88.81 244 THR A O 1
ATOM 1876 N N . TYR A 1 245 ? 39.070 -27.272 -18.871 1.00 92.25 245 TYR A N 1
ATOM 1877 C CA . TYR A 1 245 ? 37.674 -27.382 -18.455 1.00 92.25 245 TYR A CA 1
ATOM 1878 C C . TYR A 1 245 ? 37.257 -26.094 -17.750 1.00 92.25 245 TYR A C 1
ATOM 1880 O O . TYR A 1 245 ? 38.096 -25.409 -17.156 1.00 92.25 245 TYR A O 1
ATOM 1888 N N . THR A 1 246 ? 35.974 -25.749 -17.810 1.00 93.69 246 THR A N 1
ATOM 1889 C CA . THR A 1 246 ? 35.436 -24.597 -17.069 1.00 93.69 246 THR A CA 1
ATOM 1890 C C . THR A 1 246 ? 34.458 -25.084 -16.018 1.00 93.69 246 THR A C 1
ATOM 1892 O O . THR A 1 246 ? 33.307 -25.363 -16.334 1.00 93.69 246 THR A O 1
ATOM 1895 N N . ALA A 1 247 ? 34.883 -25.168 -14.761 1.00 93.94 247 ALA A N 1
ATOM 1896 C CA . ALA A 1 247 ? 33.936 -25.424 -13.686 1.00 93.94 247 ALA A CA 1
ATOM 1897 C C . ALA A 1 247 ? 33.079 -24.179 -13.445 1.00 93.94 247 ALA A C 1
ATOM 1899 O O . ALA A 1 247 ? 33.579 -23.055 -13.483 1.00 93.94 247 ALA A O 1
ATOM 1900 N N . LYS A 1 248 ? 31.793 -24.385 -13.181 1.00 94.69 248 LYS A N 1
ATOM 1901 C CA . LYS A 1 248 ? 30.798 -23.333 -12.979 1.00 94.69 248 LYS A CA 1
ATOM 1902 C C . LYS A 1 248 ? 29.940 -23.654 -11.771 1.00 94.69 248 LYS A C 1
ATOM 1904 O O . LYS A 1 248 ? 29.521 -24.796 -11.596 1.00 94.69 248 LYS A O 1
ATOM 1909 N N . VAL A 1 249 ? 29.613 -22.636 -10.988 1.00 96.19 249 VAL A N 1
ATOM 1910 C CA . VAL A 1 249 ? 28.555 -22.712 -9.984 1.00 96.19 249 VAL A CA 1
ATOM 1911 C C . VAL A 1 249 ? 27.481 -21.689 -10.315 1.00 96.19 249 VAL A C 1
ATOM 1913 O O . VAL A 1 249 ? 27.792 -20.557 -10.668 1.00 96.19 249 VAL A O 1
ATOM 1916 N N . ILE A 1 250 ? 26.220 -22.091 -10.208 1.00 95.50 250 ILE A N 1
ATOM 1917 C CA . ILE A 1 250 ? 25.068 -21.189 -10.183 1.00 95.50 250 ILE A CA 1
ATOM 1918 C C . ILE A 1 250 ? 24.492 -21.260 -8.775 1.00 95.50 250 ILE A C 1
ATOM 1920 O O . ILE A 1 250 ? 24.335 -22.358 -8.235 1.00 95.50 250 ILE A O 1
ATOM 1924 N N . VAL A 1 251 ? 24.191 -20.109 -8.178 1.00 94.12 251 VAL A N 1
ATOM 1925 C CA . VAL A 1 251 ? 23.521 -20.053 -6.879 1.00 94.12 251 VAL A CA 1
ATOM 1926 C C . VAL A 1 251 ? 22.247 -19.231 -6.978 1.00 94.12 251 VAL A C 1
ATOM 1928 O O . VAL A 1 251 ? 22.254 -18.148 -7.557 1.00 94.12 251 VAL A O 1
ATOM 1931 N N . GLU A 1 252 ? 21.167 -19.749 -6.399 1.00 92.81 252 GLU A N 1
ATOM 1932 C CA . GLU A 1 252 ? 19.862 -19.091 -6.299 1.00 92.81 252 GLU A CA 1
ATOM 1933 C C . GLU A 1 252 ? 19.547 -18.784 -4.828 1.00 92.81 252 GLU A C 1
ATOM 1935 O O . GLU A 1 252 ? 19.645 -19.678 -3.986 1.00 92.81 252 GLU A O 1
ATOM 1940 N N . ARG A 1 253 ? 19.148 -17.552 -4.495 1.00 87.38 253 ARG A N 1
ATOM 1941 C CA . ARG A 1 253 ? 18.666 -17.172 -3.153 1.00 87.38 253 ARG A CA 1
ATOM 1942 C C . ARG A 1 253 ? 17.657 -16.036 -3.263 1.00 87.38 253 ARG A C 1
ATOM 1944 O O . ARG A 1 253 ? 17.923 -15.045 -3.927 1.00 87.38 253 ARG A O 1
ATOM 1951 N N . GLY A 1 254 ? 16.506 -16.168 -2.599 1.00 73.81 254 GLY A N 1
ATOM 1952 C CA . GLY A 1 254 ? 15.539 -15.066 -2.478 1.00 73.81 254 GLY A CA 1
ATOM 1953 C C . GLY A 1 254 ? 14.993 -14.526 -3.810 1.00 73.81 254 GLY A C 1
ATOM 1954 O O . GLY A 1 254 ? 14.606 -13.368 -3.873 1.00 73.81 254 GLY A O 1
ATOM 1955 N N . GLY A 1 255 ? 14.984 -15.336 -4.877 1.00 78.38 255 GLY A N 1
ATOM 1956 C CA . GLY A 1 255 ? 14.584 -14.909 -6.227 1.00 78.38 255 GLY A CA 1
ATOM 1957 C C . GLY A 1 255 ? 15.710 -14.299 -7.075 1.00 78.38 255 GLY A C 1
ATOM 1958 O O . GLY A 1 255 ? 15.485 -14.010 -8.246 1.00 78.38 255 GLY A O 1
ATOM 1959 N N . LEU A 1 256 ? 16.917 -14.147 -6.521 1.00 83.88 256 LEU A N 1
ATOM 1960 C CA . LEU A 1 256 ? 18.122 -13.737 -7.243 1.00 83.88 256 LEU A CA 1
ATOM 1961 C C . LEU A 1 256 ? 18.940 -14.960 -7.666 1.00 83.88 256 LEU A C 1
ATOM 1963 O O . LEU A 1 256 ? 19.016 -15.954 -6.939 1.00 83.88 256 LEU A O 1
ATOM 1967 N N . THR A 1 257 ? 19.607 -14.857 -8.815 1.00 89.38 257 THR A N 1
ATOM 1968 C CA . THR A 1 257 ? 20.496 -15.901 -9.333 1.00 89.38 257 THR A CA 1
ATOM 1969 C C . THR A 1 257 ? 21.812 -15.287 -9.787 1.00 89.38 257 THR A C 1
ATOM 1971 O O . THR A 1 257 ? 21.822 -14.263 -10.466 1.00 89.38 257 THR A O 1
ATOM 1974 N N . THR A 1 258 ? 22.928 -15.916 -9.429 1.00 92.75 258 THR A N 1
ATOM 1975 C CA . THR A 1 258 ? 24.278 -15.482 -9.809 1.00 92.75 258 THR A CA 1
ATOM 1976 C C . THR A 1 258 ? 25.145 -16.688 -10.165 1.00 92.75 258 THR A C 1
ATOM 1978 O O . THR A 1 258 ? 24.805 -17.823 -9.821 1.00 92.75 258 THR A O 1
ATOM 1981 N N . GLU A 1 259 ? 26.242 -16.465 -10.883 1.00 94.88 259 GLU A N 1
ATOM 1982 C CA . GLU A 1 259 ? 27.174 -17.516 -11.287 1.00 94.88 259 GLU A CA 1
ATOM 1983 C C . GLU A 1 259 ? 28.628 -17.092 -11.098 1.00 94.88 259 GLU A C 1
ATOM 1985 O O . GLU A 1 259 ? 28.945 -15.906 -11.162 1.00 94.88 259 GLU A O 1
ATOM 1990 N N . ASP A 1 260 ? 29.508 -18.070 -10.903 1.00 96.12 260 ASP A N 1
ATOM 1991 C CA . ASP A 1 260 ? 30.950 -17.875 -11.035 1.00 96.12 260 ASP A CA 1
ATOM 1992 C C . ASP A 1 260 ? 31.594 -19.092 -11.702 1.00 96.12 260 ASP A C 1
ATOM 1994 O O . ASP A 1 260 ? 31.069 -20.212 -11.655 1.00 96.12 260 ASP A O 1
ATOM 1998 N N . ARG A 1 261 ? 32.725 -18.856 -12.365 1.00 94.56 261 ARG A N 1
ATOM 1999 C CA . ARG A 1 261 ? 33.415 -19.819 -13.220 1.00 94.56 261 ARG A CA 1
ATOM 2000 C C . ARG A 1 261 ? 34.906 -19.833 -12.929 1.00 94.56 261 ARG A C 1
ATOM 2002 O O . ARG A 1 261 ? 35.531 -18.790 -12.769 1.00 94.56 261 ARG A O 1
ATOM 2009 N N . VAL A 1 262 ? 35.501 -21.021 -12.962 1.00 94.19 262 VAL A N 1
ATOM 2010 C CA . VAL A 1 262 ? 36.945 -21.199 -12.818 1.00 94.19 262 VAL A CA 1
ATOM 2011 C C . VAL A 1 262 ? 37.497 -22.172 -13.853 1.00 94.19 262 VAL A C 1
ATOM 2013 O O . VAL A 1 262 ? 36.933 -23.233 -14.121 1.00 94.19 262 VAL A O 1
ATOM 2016 N N . THR A 1 263 ? 38.626 -21.796 -14.449 1.00 93.25 263 THR A N 1
ATOM 2017 C CA . THR A 1 263 ? 39.317 -22.602 -15.455 1.00 93.25 263 THR A CA 1
ATOM 2018 C C . THR A 1 263 ? 40.217 -23.636 -14.792 1.00 93.25 263 THR A C 1
ATOM 2020 O O . THR A 1 263 ? 41.041 -23.293 -13.944 1.00 93.25 263 THR A O 1
ATOM 2023 N N . ILE A 1 264 ? 40.115 -24.887 -15.234 1.00 93.12 264 ILE A N 1
ATOM 2024 C CA . ILE A 1 264 ? 40.914 -26.010 -14.742 1.00 93.12 264 ILE A CA 1
ATOM 2025 C C . ILE A 1 264 ? 41.742 -26.566 -15.888 1.00 93.12 264 ILE A C 1
ATOM 2027 O O . ILE A 1 264 ? 41.214 -26.938 -16.936 1.00 93.12 264 ILE A O 1
ATOM 2031 N N . ASN A 1 265 ? 43.056 -26.621 -15.679 1.00 88.25 265 ASN A N 1
ATOM 2032 C CA . ASN A 1 265 ? 43.995 -27.096 -16.688 1.00 88.25 265 ASN A CA 1
ATOM 2033 C C . ASN A 1 265 ? 44.499 -28.488 -16.328 1.00 88.25 265 ASN A C 1
ATOM 2035 O O . ASN A 1 265 ? 45.226 -28.668 -15.347 1.00 88.25 265 ASN A O 1
ATOM 2039 N N . VAL A 1 266 ? 44.138 -29.461 -17.156 1.00 86.69 266 VAL A N 1
ATOM 2040 C CA . VAL A 1 266 ? 44.537 -30.854 -16.997 1.00 86.69 266 VAL A CA 1
ATOM 2041 C C . VAL A 1 266 ? 45.542 -31.186 -18.087 1.00 86.69 266 VAL A C 1
ATOM 2043 O O . VAL A 1 266 ? 45.218 -31.180 -19.273 1.00 86.69 266 VAL A O 1
ATOM 2046 N N . ALA A 1 267 ? 46.777 -31.454 -17.683 1.00 72.75 267 ALA A N 1
ATOM 2047 C CA . ALA A 1 267 ? 47.874 -31.776 -18.584 1.00 72.75 267 ALA A CA 1
ATOM 2048 C C . ALA A 1 267 ? 48.058 -33.295 -18.743 1.00 72.75 267 ALA A C 1
ATOM 2050 O O . ALA A 1 267 ? 47.656 -34.096 -17.892 1.00 72.75 267 ALA A O 1
ATOM 2051 N N . THR A 1 268 ? 48.712 -33.698 -19.830 1.00 66.94 268 THR A N 1
ATOM 2052 C CA . THR A 1 268 ? 49.284 -35.040 -19.991 1.00 66.94 268 THR A CA 1
ATOM 2053 C C . THR A 1 268 ? 50.777 -35.046 -19.690 1.00 66.94 268 THR A C 1
ATOM 2055 O O . THR A 1 268 ? 51.492 -34.066 -19.900 1.00 66.94 268 THR A O 1
ATOM 2058 N N . LEU A 1 269 ? 51.275 -36.195 -19.225 1.00 62.16 269 LEU A N 1
ATOM 2059 C CA . LEU A 1 269 ? 52.711 -36.457 -19.130 1.00 62.16 269 LEU A CA 1
ATOM 2060 C C . LEU A 1 269 ? 53.340 -36.409 -20.538 1.00 62.16 269 LEU A C 1
ATOM 2062 O O . LEU A 1 269 ? 53.000 -37.240 -21.379 1.00 62.16 269 LEU A O 1
ATOM 2066 N N . GLN A 1 270 ? 54.276 -35.484 -20.789 1.00 65.12 270 GLN A N 1
ATOM 2067 C CA . GLN A 1 270 ? 54.816 -35.261 -22.139 1.00 65.12 270 GLN A CA 1
ATOM 2068 C C . GLN A 1 270 ? 56.017 -36.154 -22.491 1.00 65.12 270 GLN A C 1
ATOM 2070 O O . GLN A 1 270 ? 56.122 -36.623 -23.624 1.00 65.12 270 GLN A O 1
ATOM 2075 N N . CYS A 1 271 ? 56.927 -36.435 -21.551 1.00 65.00 271 CYS A N 1
ATOM 2076 C CA . CYS A 1 271 ? 58.035 -37.368 -21.784 1.00 65.00 271 CYS A CA 1
ATOM 2077 C C . CYS A 1 271 ? 58.607 -37.959 -20.492 1.00 65.00 271 CYS A C 1
ATOM 2079 O O . CYS A 1 271 ? 58.510 -37.364 -19.424 1.00 65.00 271 CYS A O 1
ATOM 2081 N N . THR A 1 272 ? 59.243 -39.130 -20.601 1.00 67.19 272 THR A N 1
ATOM 2082 C CA . THR A 1 272 ? 59.877 -39.831 -19.466 1.00 67.19 272 THR A CA 1
ATOM 2083 C C . THR A 1 272 ? 61.363 -40.150 -19.687 1.00 67.19 272 THR A C 1
ATOM 2085 O O . THR A 1 272 ? 62.073 -40.434 -18.725 1.00 67.19 272 THR A O 1
ATOM 2088 N N . SER A 1 273 ? 61.868 -40.082 -20.930 1.00 67.50 273 SER A N 1
ATOM 2089 C CA . SER A 1 273 ? 63.292 -40.271 -21.268 1.00 67.50 273 SER A CA 1
ATOM 2090 C C . SER A 1 273 ? 63.640 -39.723 -22.663 1.00 67.50 273 SER A C 1
ATOM 2092 O O . SER A 1 273 ? 62.811 -39.822 -23.565 1.00 67.50 273 SER A O 1
ATOM 2094 N N . GLY A 1 274 ? 64.860 -39.203 -22.859 1.00 76.00 274 GLY A N 1
ATOM 2095 C CA . GLY A 1 274 ? 65.383 -38.701 -24.146 1.00 76.00 274 GLY A CA 1
ATOM 2096 C C . GLY A 1 274 ? 66.300 -37.480 -23.976 1.00 76.00 274 GLY A C 1
ATOM 2097 O O . GLY A 1 274 ? 66.229 -36.807 -22.950 1.00 76.00 274 GLY A O 1
ATOM 2098 N N . SER A 1 275 ? 67.167 -37.182 -24.956 1.00 78.25 275 SER A N 1
ATOM 2099 C CA . SER A 1 275 ? 68.153 -36.080 -24.872 1.00 78.25 275 SER A CA 1
ATOM 2100 C C . SER A 1 275 ? 67.517 -34.691 -24.737 1.00 78.25 275 SER A C 1
ATOM 2102 O O . SER A 1 275 ? 68.140 -33.779 -24.200 1.00 78.25 275 SER A O 1
ATOM 2104 N N . CYS A 1 276 ? 66.271 -34.543 -25.193 1.00 81.75 276 CYS A N 1
ATOM 2105 C CA . CYS A 1 276 ? 65.476 -33.322 -25.085 1.00 81.75 276 CYS A CA 1
ATOM 2106 C C . CYS A 1 276 ? 64.336 -33.437 -24.062 1.00 81.75 276 CYS A C 1
ATOM 2108 O O . CYS A 1 276 ? 63.407 -32.640 -24.091 1.00 81.75 276 CYS A O 1
ATOM 2110 N N . CYS A 1 277 ? 64.389 -34.408 -23.146 1.00 81.25 277 CYS A N 1
ATOM 2111 C CA . CYS A 1 277 ? 63.423 -34.540 -22.056 1.00 81.25 277 CYS A CA 1
ATOM 2112 C C . CYS A 1 277 ? 64.026 -34.031 -20.739 1.00 81.25 277 CYS A C 1
ATOM 2114 O O . CYS A 1 277 ? 65.141 -34.417 -20.372 1.00 81.25 277 CYS A O 1
ATOM 2116 N N . ASP A 1 278 ? 63.310 -33.170 -20.013 1.00 79.62 278 ASP A N 1
ATOM 2117 C CA . ASP A 1 278 ? 63.671 -32.847 -18.635 1.00 79.62 278 ASP A CA 1
ATOM 2118 C C . ASP A 1 278 ? 63.006 -33.844 -17.681 1.00 79.62 278 ASP A C 1
ATOM 2120 O O . ASP A 1 278 ? 61.833 -33.733 -17.330 1.00 79.62 278 ASP A O 1
ATOM 2124 N N . THR A 1 279 ? 63.774 -34.843 -17.251 1.00 73.44 279 THR A N 1
ATOM 2125 C CA . THR A 1 279 ? 63.288 -35.933 -16.393 1.00 73.44 279 THR A CA 1
ATOM 2126 C C . THR A 1 279 ? 62.955 -35.494 -14.962 1.00 73.44 279 THR A C 1
ATOM 2128 O O . THR A 1 279 ? 62.506 -36.322 -14.176 1.00 73.44 279 THR A O 1
ATOM 2131 N N . SER A 1 280 ? 63.198 -34.230 -14.589 1.00 69.81 280 SER A N 1
ATOM 2132 C CA . SER A 1 280 ? 62.792 -33.681 -13.286 1.00 69.81 280 SER A CA 1
ATOM 2133 C C . SER A 1 280 ? 61.374 -33.100 -13.294 1.00 69.81 280 SER A C 1
ATOM 2135 O O . SER A 1 280 ? 60.704 -33.118 -12.264 1.00 69.81 280 SER A O 1
ATOM 2137 N N . THR A 1 281 ? 60.893 -32.644 -14.454 1.00 66.88 281 THR A N 1
ATOM 2138 C CA . THR A 1 281 ? 59.555 -32.053 -14.638 1.00 66.88 281 THR A CA 1
ATOM 2139 C C . THR A 1 281 ? 58.673 -32.845 -15.609 1.00 66.88 281 THR A C 1
ATOM 2141 O O . THR A 1 281 ? 57.507 -32.507 -15.771 1.00 66.88 281 THR A O 1
ATOM 2144 N N . ASN A 1 282 ? 59.198 -33.909 -16.234 1.00 76.50 282 ASN A N 1
ATOM 2145 C CA . ASN A 1 282 ? 58.529 -34.751 -17.240 1.00 76.50 282 ASN A CA 1
ATOM 2146 C C . ASN A 1 282 ? 57.970 -33.963 -18.446 1.00 76.50 282 ASN A C 1
ATOM 2148 O O . ASN A 1 282 ? 56.940 -34.326 -19.023 1.00 76.50 282 ASN A O 1
ATOM 2152 N N . THR A 1 283 ? 58.671 -32.890 -18.834 1.00 73.38 283 THR A N 1
ATOM 2153 C CA . THR A 1 283 ? 58.328 -32.003 -19.962 1.00 73.38 283 THR A CA 1
ATOM 2154 C C . THR A 1 283 ? 59.472 -31.911 -20.976 1.00 73.38 283 THR A C 1
ATOM 2156 O O . THR A 1 283 ? 60.632 -32.204 -20.659 1.00 73.38 283 THR A O 1
ATOM 2159 N N . PHE A 1 284 ? 59.164 -31.531 -22.220 1.00 79.44 284 PHE A N 1
ATOM 2160 C CA . PHE A 1 284 ? 60.182 -31.336 -23.255 1.00 79.44 284 PHE A CA 1
ATOM 2161 C C . PHE A 1 284 ? 61.046 -30.103 -22.956 1.00 79.44 284 PHE A C 1
ATOM 2163 O O . PHE A 1 284 ? 60.546 -29.042 -22.583 1.00 79.44 284 PHE A O 1
ATOM 2170 N N . ARG A 1 285 ? 62.363 -30.226 -23.147 1.00 80.75 285 ARG A N 1
ATOM 2171 C CA . ARG A 1 285 ? 63.294 -29.096 -23.059 1.00 80.75 285 ARG A CA 1
ATOM 2172 C C . ARG A 1 285 ? 62.989 -28.102 -24.191 1.00 80.75 285 ARG A C 1
ATOM 2174 O O . ARG A 1 285 ? 62.716 -28.537 -25.312 1.00 80.75 285 ARG A O 1
ATOM 2181 N N . PRO A 1 286 ? 63.046 -26.784 -23.921 1.00 78.81 286 PRO A N 1
ATOM 2182 C CA . PRO A 1 286 ? 62.662 -25.754 -24.882 1.00 78.81 286 PRO A CA 1
ATOM 2183 C C . PRO A 1 286 ? 63.550 -25.783 -26.125 1.00 78.81 286 PRO A C 1
ATOM 2185 O O . PRO A 1 286 ? 64.680 -26.275 -26.093 1.00 78.81 286 PRO A O 1
ATOM 2188 N N . SER A 1 287 ? 63.065 -25.192 -27.216 1.00 78.94 287 SER A N 1
ATOM 2189 C CA . SER A 1 287 ? 63.748 -25.235 -28.511 1.00 78.94 287 SER A CA 1
ATOM 2190 C C . SER A 1 287 ? 65.069 -24.461 -28.586 1.00 78.94 287 SER A C 1
ATOM 2192 O O . SER A 1 287 ? 65.742 -24.479 -29.607 1.00 78.94 287 SER A O 1
ATOM 2194 N N . THR A 1 288 ? 65.454 -23.779 -27.507 1.00 80.25 288 THR A N 1
ATOM 2195 C CA . THR A 1 288 ? 66.758 -23.124 -27.330 1.00 80.25 288 THR A CA 1
ATOM 2196 C C . THR A 1 288 ? 67.800 -24.038 -26.691 1.00 80.25 288 THR A C 1
ATOM 2198 O O . THR A 1 288 ? 68.967 -23.667 -26.583 1.00 80.25 288 THR A O 1
ATOM 2201 N N . TYR A 1 289 ? 67.408 -25.234 -26.249 1.00 83.44 289 TYR A N 1
ATOM 2202 C CA . TYR A 1 289 ? 68.326 -26.184 -25.642 1.00 83.44 289 TYR A CA 1
ATOM 2203 C C . TYR A 1 289 ? 69.076 -26.961 -26.724 1.00 83.44 289 TYR A C 1
ATOM 2205 O O . TYR A 1 289 ? 68.477 -27.693 -27.512 1.00 83.44 289 TYR A O 1
ATOM 2213 N N . GLN A 1 290 ? 70.393 -26.795 -26.759 1.00 84.38 290 GLN A N 1
ATOM 2214 C CA . GLN A 1 290 ? 71.260 -27.429 -27.742 1.00 84.38 290 GLN A CA 1
ATOM 2215 C C . GLN A 1 290 ? 71.500 -28.894 -27.387 1.00 84.38 290 GLN A C 1
ATOM 2217 O O . GLN A 1 290 ? 71.930 -29.208 -26.277 1.00 84.38 290 GLN A O 1
ATOM 2222 N N . CYS A 1 291 ? 71.229 -29.793 -28.328 1.00 81.94 291 CYS A N 1
ATOM 2223 C CA . CYS A 1 291 ? 71.274 -31.229 -28.075 1.00 81.94 291 CYS A CA 1
ATOM 2224 C C . CYS A 1 291 ? 72.291 -31.983 -28.948 1.00 81.94 291 CYS A C 1
ATOM 2226 O O . CYS A 1 291 ? 72.631 -33.117 -28.607 1.00 81.94 291 CYS A O 1
ATOM 2228 N N . GLN A 1 292 ? 72.820 -31.376 -30.021 1.00 81.38 292 GLN A N 1
ATOM 2229 C CA . GLN A 1 292 ? 73.907 -31.945 -30.830 1.00 81.38 292 GLN A CA 1
ATOM 2230 C C . GLN A 1 292 ? 74.733 -30.852 -31.537 1.00 81.38 292 GLN A C 1
ATOM 2232 O O . GLN A 1 292 ? 74.156 -29.901 -32.053 1.00 81.38 292 GLN A O 1
ATOM 2237 N N . ASN A 1 293 ? 76.062 -31.010 -31.617 1.00 81.62 293 ASN A N 1
ATOM 2238 C CA . ASN A 1 293 ? 76.968 -29.997 -32.189 1.00 81.62 293 ASN A CA 1
ATOM 2239 C C . ASN A 1 293 ? 77.557 -30.419 -33.550 1.00 81.62 293 ASN A C 1
ATOM 2241 O O . ASN A 1 293 ? 77.742 -31.615 -33.794 1.00 81.62 293 ASN A O 1
ATOM 2245 N N . ASN A 1 294 ? 77.910 -29.435 -34.382 1.00 75.50 294 ASN A N 1
ATOM 2246 C CA . ASN A 1 294 ? 78.574 -29.503 -35.686 1.00 75.50 294 ASN A CA 1
ATOM 2247 C C . ASN A 1 294 ? 77.900 -30.461 -36.671 1.00 75.50 294 ASN A C 1
ATOM 2249 O O . ASN A 1 294 ? 78.541 -31.321 -37.277 1.00 75.50 294 ASN A O 1
ATOM 2253 N N . VAL A 1 295 ? 76.583 -30.337 -36.800 1.00 77.81 295 VAL A N 1
ATOM 2254 C CA . VAL A 1 295 ? 75.760 -31.209 -37.639 1.00 77.81 295 VAL A CA 1
ATOM 2255 C C . VAL A 1 295 ? 75.974 -30.930 -39.128 1.00 77.81 295 VAL A C 1
ATOM 2257 O O . VAL A 1 295 ? 76.029 -31.886 -39.897 1.00 77.81 295 VAL A O 1
ATOM 2260 N N . ASN A 1 296 ? 76.148 -29.665 -39.530 1.00 74.69 296 ASN A N 1
ATOM 2261 C CA . ASN A 1 296 ? 76.475 -29.264 -40.908 1.00 74.69 296 ASN A CA 1
ATOM 2262 C C . ASN A 1 296 ? 77.618 -28.227 -40.944 1.00 74.69 296 ASN A C 1
ATOM 2264 O O . ASN A 1 296 ? 77.921 -27.603 -39.930 1.00 74.69 296 ASN A O 1
ATOM 2268 N N . VAL A 1 297 ? 78.239 -28.033 -42.115 1.00 78.25 297 VAL A N 1
ATOM 2269 C CA . VAL A 1 297 ? 79.300 -27.036 -42.376 1.00 78.25 297 VAL A CA 1
ATOM 2270 C C . VAL A 1 297 ? 78.989 -26.252 -43.659 1.00 78.25 297 VAL A C 1
ATOM 2272 O O . VAL A 1 297 ? 78.517 -26.849 -44.627 1.00 78.25 297 VAL A O 1
ATOM 2275 N N . GLU A 1 298 ? 79.229 -24.938 -43.666 1.00 76.25 298 GLU A N 1
ATOM 2276 C CA . GLU A 1 298 ? 78.974 -24.039 -44.804 1.00 76.25 298 GLU A CA 1
ATOM 2277 C C . GLU A 1 298 ? 80.196 -23.149 -45.078 1.00 76.25 298 GLU A C 1
ATOM 2279 O O . GLU A 1 298 ? 80.827 -22.658 -44.140 1.00 76.25 298 GLU A O 1
ATOM 2284 N N . TYR A 1 299 ? 80.500 -22.936 -46.363 1.00 77.38 299 TYR A N 1
ATOM 2285 C CA . TYR A 1 299 ? 81.503 -21.989 -46.860 1.00 77.38 299 TYR A CA 1
ATOM 2286 C C . TYR A 1 299 ? 80.801 -20.843 -47.599 1.00 77.38 299 TYR A C 1
ATOM 2288 O O . TYR A 1 299 ? 79.825 -21.088 -48.305 1.00 77.38 299 TYR A O 1
ATOM 2296 N N . GLY A 1 300 ? 81.273 -19.606 -47.456 1.00 75.00 300 GLY A N 1
ATOM 2297 C CA . GLY A 1 300 ? 80.619 -18.427 -48.036 1.00 75.00 300 GLY A CA 1
ATOM 2298 C C . GLY A 1 300 ? 81.513 -17.191 -48.038 1.00 75.00 300 GLY A C 1
ATOM 2299 O O . GLY A 1 300 ? 82.686 -17.287 -47.711 1.00 75.00 300 GLY A O 1
ATOM 2300 N N . CYS A 1 301 ? 80.970 -16.026 -48.389 1.00 75.88 301 CYS A N 1
ATOM 2301 C CA . CYS A 1 301 ? 81.716 -14.761 -48.498 1.00 75.88 301 CYS A CA 1
ATOM 2302 C C . CYS A 1 301 ? 81.180 -13.732 -47.491 1.00 75.88 301 CYS A C 1
ATOM 2304 O O . CYS A 1 301 ? 80.460 -12.805 -47.864 1.00 75.88 301 CYS A O 1
ATOM 2306 N N . PRO A 1 302 ? 81.406 -13.936 -46.185 1.00 76.62 302 PRO A N 1
ATOM 2307 C CA . PRO A 1 302 ? 80.698 -13.198 -45.144 1.00 76.62 302 PRO A CA 1
ATOM 2308 C C . PRO A 1 302 ? 81.207 -11.768 -44.943 1.00 76.62 302 PRO A C 1
ATOM 2310 O O . PRO A 1 302 ? 80.489 -10.958 -44.359 1.00 76.62 302 PRO A O 1
ATOM 2313 N N . TRP A 1 303 ? 82.423 -11.454 -45.403 1.00 78.38 303 TRP A N 1
ATOM 2314 C CA . TRP A 1 303 ? 83.020 -10.120 -45.255 1.00 78.38 303 TRP A CA 1
ATOM 2315 C C . TRP A 1 303 ? 82.797 -9.202 -46.455 1.00 78.38 303 TRP A C 1
ATOM 2317 O O . TRP A 1 303 ? 83.039 -8.007 -46.333 1.00 78.38 303 TRP A O 1
ATOM 2327 N N . GLY A 1 304 ? 82.258 -9.728 -47.553 1.00 69.69 304 GLY A N 1
ATOM 2328 C CA . GLY A 1 304 ? 81.900 -8.952 -48.728 1.00 69.69 304 GLY A CA 1
ATOM 2329 C C . GLY A 1 304 ? 82.144 -9.724 -50.018 1.00 69.69 304 GLY A C 1
ATOM 2330 O O . GLY A 1 304 ? 82.623 -10.858 -50.018 1.00 69.69 304 GLY A O 1
ATOM 2331 N N . SER A 1 305 ? 81.740 -9.105 -51.118 1.00 65.56 305 SER A N 1
ATOM 2332 C CA . SER A 1 305 ? 81.924 -9.607 -52.480 1.00 65.56 305 SER A CA 1
ATOM 2333 C C . SER A 1 305 ? 82.567 -8.534 -53.359 1.00 65.56 305 SER A C 1
ATOM 2335 O O . SER A 1 305 ? 82.322 -8.486 -54.566 1.00 65.56 305 SER A O 1
ATOM 2337 N N . ASP A 1 306 ? 83.330 -7.632 -52.746 1.00 66.06 306 ASP A N 1
ATOM 2338 C CA . ASP A 1 306 ? 84.157 -6.666 -53.444 1.00 66.06 306 ASP A CA 1
ATOM 2339 C C . ASP A 1 306 ? 85.532 -7.285 -53.748 1.00 66.06 306 ASP A C 1
ATOM 2341 O O . ASP A 1 306 ? 85.886 -8.387 -53.316 1.00 66.06 306 ASP A O 1
ATOM 2345 N N . LEU A 1 307 ? 86.305 -6.601 -54.590 1.00 62.78 307 LEU A N 1
ATOM 2346 C CA . LEU A 1 307 ? 87.597 -7.102 -55.050 1.00 62.78 307 LEU A CA 1
ATOM 2347 C C . LEU A 1 307 ? 88.583 -7.215 -53.880 1.00 62.78 307 LEU A C 1
ATOM 2349 O O . LEU A 1 307 ? 88.983 -6.199 -53.308 1.00 62.78 307 LEU A O 1
ATOM 2353 N N . GLY A 1 308 ? 89.021 -8.443 -53.599 1.00 66.88 308 GLY A N 1
ATOM 2354 C CA . GLY A 1 308 ? 89.920 -8.760 -52.487 1.00 66.88 308 GLY A CA 1
ATOM 2355 C C . GLY A 1 308 ? 89.248 -9.146 -51.163 1.00 66.88 308 GLY A C 1
ATOM 2356 O O . GLY A 1 308 ? 89.963 -9.220 -50.171 1.00 66.88 308 GLY A O 1
ATOM 2357 N N . ASP A 1 309 ? 87.930 -9.384 -51.128 1.00 75.88 309 ASP A N 1
ATOM 2358 C CA . ASP A 1 309 ? 87.258 -9.983 -49.961 1.00 75.88 309 ASP A CA 1
ATOM 2359 C C . ASP A 1 309 ? 87.408 -11.519 -49.936 1.00 75.88 309 ASP A C 1
ATOM 2361 O O . ASP A 1 309 ? 87.328 -12.162 -50.985 1.00 75.88 309 ASP A O 1
ATOM 2365 N N . ASP A 1 310 ? 87.575 -12.101 -48.739 1.00 77.12 310 ASP A N 1
ATOM 2366 C CA . ASP A 1 310 ? 87.971 -13.505 -48.512 1.00 77.12 310 ASP A CA 1
ATOM 2367 C C . ASP A 1 310 ? 86.785 -14.473 -48.262 1.00 77.12 310 ASP A C 1
ATOM 2369 O O . ASP A 1 310 ? 85.691 -14.086 -47.835 1.00 77.12 310 ASP A O 1
ATOM 2373 N N . VAL A 1 311 ? 87.011 -15.774 -48.481 1.00 79.62 311 VAL A N 1
ATOM 2374 C CA . VAL A 1 311 ? 86.065 -16.874 -48.214 1.00 79.62 311 VAL A CA 1
ATOM 2375 C C . VAL A 1 311 ? 86.073 -17.239 -46.724 1.00 79.62 311 VAL A C 1
ATOM 2377 O O . VAL A 1 311 ? 87.131 -17.435 -46.130 1.00 79.62 311 VAL A O 1
ATOM 2380 N N . GLY A 1 312 ? 84.900 -17.410 -46.107 1.00 80.75 312 GLY A N 1
ATOM 2381 C CA . GLY A 1 312 ? 84.702 -17.854 -44.721 1.00 80.75 312 GLY A CA 1
ATOM 2382 C C . GLY A 1 312 ? 84.027 -19.227 -44.571 1.00 80.75 312 GLY A C 1
ATOM 2383 O O . GLY A 1 312 ? 83.421 -19.737 -45.510 1.00 80.75 312 GLY A O 1
ATOM 2384 N N . ILE A 1 313 ? 84.108 -19.813 -43.368 1.00 82.62 313 ILE A N 1
ATOM 2385 C CA . ILE A 1 313 ? 83.497 -21.083 -42.927 1.00 82.62 313 ILE A CA 1
ATOM 2386 C C . ILE A 1 313 ? 82.722 -20.918 -41.598 1.00 82.62 313 ILE A C 1
ATOM 2388 O O . ILE A 1 313 ? 83.174 -20.188 -40.710 1.00 82.62 313 ILE A O 1
ATOM 2392 N N . LYS A 1 314 ? 81.587 -21.618 -41.437 1.00 81.19 314 LYS A N 1
ATOM 2393 C CA . LYS A 1 314 ? 80.816 -21.749 -40.174 1.00 81.19 314 LYS A CA 1
ATOM 2394 C C . LYS A 1 314 ? 80.158 -23.138 -40.017 1.00 81.19 314 LYS A C 1
ATOM 2396 O O . LYS A 1 314 ? 80.041 -23.877 -40.997 1.00 81.19 314 LYS A O 1
ATOM 2401 N N . TYR A 1 315 ? 79.707 -23.485 -38.804 1.00 80.19 315 TYR A N 1
ATOM 2402 C CA . TYR A 1 315 ? 79.108 -24.790 -38.442 1.00 80.19 315 TYR A CA 1
ATOM 2403 C C . TYR A 1 315 ? 77.652 -24.663 -37.966 1.00 80.19 315 TYR A C 1
ATOM 2405 O O . TYR A 1 315 ? 77.268 -23.602 -37.490 1.00 80.19 315 TYR A O 1
ATOM 2413 N N . GLN A 1 316 ? 76.831 -25.710 -38.127 1.00 82.94 316 GLN A N 1
ATOM 2414 C CA . GLN A 1 316 ? 75.414 -25.727 -37.727 1.00 82.94 316 GLN A CA 1
ATOM 2415 C C . GLN A 1 316 ? 75.156 -26.713 -36.588 1.00 82.94 316 GLN A C 1
ATOM 2417 O O . GLN A 1 316 ? 75.307 -27.921 -36.776 1.00 82.94 316 GLN A O 1
ATOM 2422 N N . ASP A 1 317 ? 74.681 -26.224 -35.451 1.00 85.31 317 ASP A N 1
ATOM 2423 C CA . ASP A 1 317 ? 74.305 -27.013 -34.279 1.00 85.31 317 ASP A CA 1
ATOM 2424 C C . ASP A 1 317 ? 72.801 -27.322 -34.269 1.00 85.31 317 ASP A C 1
ATOM 2426 O O . ASP A 1 317 ? 71.993 -26.556 -34.795 1.00 85.31 317 ASP A O 1
ATOM 2430 N N . ARG A 1 318 ? 72.396 -28.460 -33.685 1.00 83.44 318 ARG A N 1
ATOM 2431 C CA . ARG A 1 318 ? 70.991 -28.888 -33.578 1.00 83.44 318 ARG A CA 1
ATOM 2432 C C . ARG A 1 318 ? 70.455 -28.697 -32.168 1.00 83.44 318 ARG A C 1
ATOM 2434 O O . ARG A 1 318 ? 71.033 -29.172 -31.185 1.00 83.44 318 ARG A O 1
ATOM 2441 N N . TYR A 1 319 ? 69.293 -28.066 -32.102 1.00 86.19 319 TYR A N 1
ATOM 2442 C CA . TYR A 1 319 ? 68.568 -27.774 -30.877 1.00 86.19 319 TYR A CA 1
ATOM 2443 C C . TYR A 1 319 ? 67.364 -28.704 -30.723 1.00 86.19 319 TYR A C 1
ATOM 2445 O O . TYR A 1 319 ? 66.961 -29.395 -31.658 1.00 86.19 319 TYR A O 1
ATOM 2453 N N . CYS A 1 320 ? 66.798 -28.768 -29.523 1.00 86.12 320 CYS A N 1
ATOM 2454 C CA . CYS A 1 320 ? 65.551 -29.482 -29.275 1.00 86.12 320 CYS A CA 1
ATOM 2455 C C . CYS A 1 320 ? 64.393 -28.824 -30.041 1.00 86.12 320 CYS A C 1
ATOM 2457 O O . CYS A 1 320 ? 64.438 -27.642 -30.365 1.00 86.12 320 CYS A O 1
ATOM 2459 N N . SER A 1 321 ? 63.335 -29.569 -30.363 1.00 79.25 321 SER A N 1
ATOM 2460 C CA . SER A 1 321 ? 62.159 -29.004 -31.052 1.00 79.25 321 SER A CA 1
ATOM 2461 C C . SER A 1 321 ? 61.170 -28.330 -30.100 1.00 79.25 321 SER A C 1
ATOM 2463 O O . SER A 1 321 ? 60.262 -27.639 -30.550 1.00 79.25 321 SER A O 1
ATOM 2465 N N . GLY A 1 322 ? 61.323 -28.534 -28.787 1.00 75.56 322 GLY A N 1
ATOM 2466 C CA . GLY A 1 322 ? 60.364 -28.093 -27.770 1.00 75.56 322 GLY A CA 1
ATOM 2467 C C . GLY A 1 322 ? 59.110 -28.968 -27.657 1.00 75.56 322 GLY A C 1
ATOM 2468 O O . GLY A 1 322 ? 58.313 -28.751 -26.753 1.00 75.56 322 GLY A O 1
ATOM 2469 N N . ILE A 1 323 ? 58.935 -29.956 -28.542 1.00 79.75 323 ILE A N 1
ATOM 2470 C CA . ILE A 1 323 ? 57.722 -30.790 -28.635 1.00 79.75 323 ILE A CA 1
ATOM 2471 C C . ILE A 1 323 ? 58.020 -32.297 -28.755 1.00 79.75 323 ILE A C 1
ATOM 2473 O O . ILE A 1 323 ? 57.112 -33.096 -28.970 1.00 79.75 323 ILE A O 1
ATOM 2477 N N . SER A 1 324 ? 59.291 -32.695 -28.655 1.00 79.00 324 SER A N 1
ATOM 2478 C CA . SER A 1 324 ? 59.760 -34.079 -28.792 1.00 79.00 324 SER A CA 1
ATOM 2479 C C . SER A 1 324 ? 60.916 -34.352 -27.831 1.00 79.00 324 SER A C 1
ATOM 2481 O O . SER A 1 324 ? 61.736 -33.479 -27.542 1.00 79.00 324 SER A O 1
ATOM 2483 N N . ALA A 1 325 ? 61.005 -35.591 -27.340 1.00 75.62 325 ALA A N 1
ATOM 2484 C CA . ALA A 1 325 ? 62.097 -36.034 -26.470 1.00 75.62 325 ALA A CA 1
ATOM 2485 C C . ALA A 1 325 ? 63.391 -36.338 -27.251 1.00 75.62 325 ALA A C 1
ATOM 2487 O O . ALA A 1 325 ? 64.456 -36.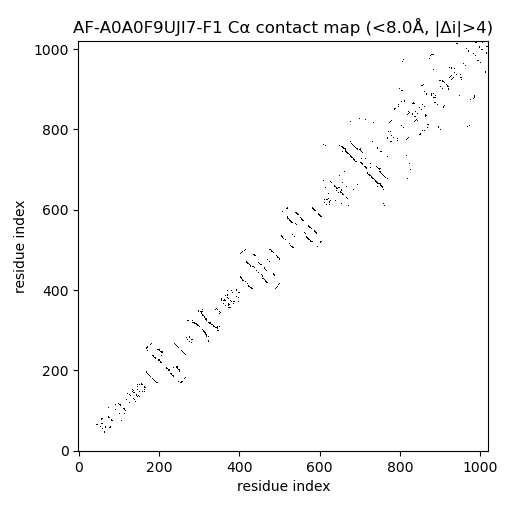511 -26.646 1.00 75.62 325 ALA A O 1
ATOM 2488 N N . ASN A 1 326 ? 63.306 -36.395 -28.584 1.00 80.62 326 ASN A N 1
ATOM 2489 C CA . ASN A 1 326 ? 64.432 -36.621 -29.482 1.00 80.62 326 ASN A CA 1
ATOM 2490 C C . ASN A 1 326 ? 65.087 -35.288 -29.886 1.00 80.62 326 ASN A C 1
ATOM 2492 O O . ASN A 1 326 ? 64.443 -34.245 -29.903 1.00 80.62 326 ASN A O 1
ATOM 2496 N N . CYS A 1 327 ? 66.381 -35.315 -30.221 1.00 79.38 327 CYS A N 1
ATOM 2497 C CA . CYS A 1 327 ? 67.118 -34.138 -30.696 1.00 79.38 327 CYS A CA 1
ATOM 2498 C C . CYS A 1 327 ? 66.794 -33.852 -32.172 1.00 79.38 327 CYS A C 1
ATOM 2500 O O . CYS A 1 327 ? 67.582 -34.149 -33.068 1.00 79.38 327 CYS A O 1
ATOM 2502 N N . ASP A 1 328 ? 65.587 -33.356 -32.435 1.00 81.50 328 ASP A N 1
ATOM 2503 C CA . ASP A 1 328 ? 65.012 -33.202 -33.777 1.00 81.50 328 ASP A CA 1
ATOM 2504 C C . ASP A 1 328 ? 64.609 -31.762 -34.131 1.00 81.50 328 ASP A C 1
ATOM 2506 O O . ASP A 1 328 ? 64.010 -31.538 -35.182 1.00 81.50 328 ASP A O 1
ATOM 2510 N N . GLY A 1 329 ? 64.962 -30.788 -33.292 1.00 77.56 329 GLY A N 1
ATOM 2511 C CA . GLY A 1 329 ? 64.633 -29.384 -33.504 1.00 77.56 329 GLY A CA 1
ATOM 2512 C C . GLY A 1 329 ? 65.512 -28.667 -34.516 1.00 77.56 329 GLY A C 1
ATOM 2513 O O . GLY A 1 329 ? 66.260 -29.269 -35.295 1.00 77.56 329 GLY A O 1
ATOM 2514 N N . SER A 1 330 ? 65.354 -27.344 -34.535 1.00 78.25 330 SER A N 1
ATOM 2515 C CA . SER A 1 330 ? 65.963 -26.488 -35.542 1.00 78.25 330 SER A CA 1
ATOM 2516 C C . SER A 1 330 ? 67.486 -26.550 -35.487 1.00 78.25 330 SER A C 1
ATOM 2518 O O . SER A 1 330 ? 68.113 -26.750 -34.446 1.00 78.25 330 SER A O 1
ATOM 2520 N N . LEU A 1 331 ? 68.078 -26.388 -36.663 1.00 81.62 331 LEU A N 1
ATOM 2521 C CA . LEU A 1 331 ? 69.512 -26.273 -36.827 1.00 81.62 331 LEU A CA 1
ATOM 2522 C C . LEU A 1 331 ? 69.879 -24.785 -36.899 1.00 81.62 331 LEU A C 1
ATOM 2524 O O . LEU A 1 331 ? 69.308 -24.067 -37.725 1.00 81.62 331 LEU A O 1
ATOM 2528 N N . GLN A 1 332 ? 70.814 -24.315 -36.075 1.00 81.00 332 GLN A N 1
ATOM 2529 C CA . GLN A 1 332 ? 71.290 -22.926 -36.095 1.00 81.00 332 GLN A CA 1
ATOM 2530 C C . GLN A 1 332 ? 72.783 -22.870 -36.389 1.00 81.00 332 GLN A C 1
ATOM 2532 O O . GLN A 1 332 ? 73.535 -23.723 -35.936 1.00 81.00 332 GLN A O 1
ATOM 2537 N N . TRP A 1 333 ? 73.185 -21.897 -37.201 1.00 81.69 333 TRP A N 1
ATOM 2538 C CA . TRP A 1 333 ? 74.574 -21.719 -37.607 1.00 81.69 333 TRP A CA 1
ATOM 2539 C C . TRP A 1 333 ? 75.325 -20.806 -36.635 1.00 81.69 333 TRP A C 1
ATOM 2541 O O . TRP A 1 333 ? 74.769 -19.795 -36.211 1.00 81.69 333 TRP A O 1
ATOM 2551 N N . ASP A 1 334 ? 76.587 -21.132 -36.374 1.00 77.56 334 ASP A N 1
ATOM 2552 C CA . ASP A 1 334 ? 77.556 -20.287 -35.675 1.00 77.56 334 ASP A CA 1
ATOM 2553 C C . ASP A 1 334 ? 78.051 -19.118 -36.551 1.00 77.56 334 ASP A C 1
ATOM 2555 O O . ASP A 1 334 ? 77.791 -19.053 -37.758 1.00 77.56 334 ASP A O 1
ATOM 2559 N N . ASP A 1 335 ? 78.815 -18.205 -35.944 1.00 80.25 335 ASP A N 1
ATOM 2560 C CA . ASP A 1 335 ? 79.465 -17.084 -36.630 1.00 80.25 335 ASP A CA 1
ATOM 2561 C C . ASP A 1 335 ? 80.592 -17.536 -37.586 1.00 80.25 335 ASP A C 1
ATOM 2563 O O . ASP A 1 335 ? 81.249 -18.563 -37.395 1.00 80.25 335 ASP A O 1
ATOM 2567 N N . TRP A 1 336 ? 80.840 -16.739 -38.630 1.00 79.44 336 TRP A N 1
ATOM 2568 C CA . TRP A 1 336 ? 81.820 -17.032 -39.681 1.00 79.44 336 TRP A CA 1
ATOM 2569 C C . TRP A 1 336 ? 83.289 -16.826 -39.255 1.00 79.44 336 TRP A C 1
ATOM 2571 O O . TRP A 1 336 ? 83.625 -15.871 -38.556 1.00 79.44 336 TRP A O 1
ATOM 2581 N N . SER A 1 337 ? 84.189 -17.674 -39.768 1.00 75.12 337 SER A N 1
ATOM 2582 C CA . SER A 1 337 ? 85.653 -17.622 -39.571 1.00 75.12 337 SER A CA 1
ATOM 2583 C C . SER A 1 337 ? 86.416 -17.802 -40.893 1.00 75.12 337 SER A C 1
ATOM 2585 O O . SER A 1 337 ? 85.880 -18.413 -41.809 1.00 75.12 337 SER A O 1
ATOM 2587 N N . VAL A 1 338 ? 87.609 -17.215 -41.067 1.00 78.00 338 VAL A N 1
ATOM 2588 C CA . VAL A 1 338 ? 88.286 -17.128 -42.390 1.00 78.00 338 VAL A CA 1
ATOM 2589 C C . VAL A 1 338 ? 88.761 -18.500 -42.886 1.00 78.00 338 VAL A C 1
ATOM 2591 O O . VAL A 1 338 ? 89.335 -19.269 -42.113 1.00 78.00 338 VAL A O 1
ATOM 2594 N N . TYR A 1 339 ? 88.522 -18.794 -44.170 1.00 73.81 339 TYR A N 1
ATOM 2595 C CA . TYR A 1 339 ? 88.841 -20.059 -44.840 1.00 73.81 339 TYR A CA 1
ATOM 2596 C C . TYR A 1 339 ? 89.841 -19.934 -46.015 1.00 73.81 339 TYR A C 1
ATOM 2598 O O . TYR A 1 339 ? 90.741 -20.774 -46.062 1.00 73.81 339 TYR A O 1
ATOM 2606 N N . ASP A 1 340 ? 89.729 -18.944 -46.924 1.00 70.94 340 ASP A N 1
ATOM 2607 C CA . ASP A 1 340 ? 90.643 -18.749 -48.088 1.00 70.94 340 ASP A CA 1
ATOM 2608 C C . ASP A 1 340 ? 90.677 -17.283 -48.606 1.00 70.94 340 ASP A C 1
ATOM 2610 O O . ASP A 1 340 ? 89.629 -16.644 -48.590 1.00 70.94 340 ASP A O 1
ATOM 2614 N N . ASP A 1 341 ? 91.814 -16.762 -49.110 1.00 74.19 341 ASP A N 1
ATOM 2615 C CA . ASP A 1 341 ? 92.017 -15.315 -49.411 1.00 74.19 341 ASP A CA 1
ATOM 2616 C C . ASP A 1 341 ? 92.010 -14.959 -50.932 1.00 74.19 341 ASP A C 1
ATOM 2618 O O . ASP A 1 341 ? 92.760 -15.560 -51.712 1.00 74.19 341 ASP A O 1
ATOM 2622 N N . CYS A 1 342 ? 91.245 -13.944 -51.386 1.00 68.25 342 CYS A N 1
ATOM 2623 C CA . CYS A 1 342 ? 91.042 -13.615 -52.825 1.00 68.25 342 CYS A CA 1
ATOM 2624 C C . CYS A 1 342 ? 91.933 -12.475 -53.398 1.00 68.25 342 CYS A C 1
ATOM 2626 O O . CYS A 1 342 ? 92.347 -11.554 -52.697 1.00 68.25 342 CYS A O 1
ATOM 2628 N N . THR A 1 343 ? 92.233 -12.490 -54.716 1.00 63.03 343 THR A N 1
ATOM 2629 C CA . THR A 1 343 ? 93.128 -11.497 -55.377 1.00 63.03 343 THR A CA 1
ATOM 2630 C C . THR A 1 343 ? 92.414 -10.240 -55.919 1.00 63.03 343 THR A C 1
ATOM 2632 O O . THR A 1 343 ? 91.207 -10.223 -56.102 1.00 63.03 343 THR A O 1
ATOM 2635 N N . SER A 1 344 ? 93.146 -9.165 -56.261 1.00 59.91 344 SER A N 1
ATOM 2636 C CA . SER A 1 344 ? 92.577 -7.829 -56.572 1.00 59.91 344 SER A CA 1
ATOM 2637 C C . SER A 1 344 ? 91.705 -7.698 -57.837 1.00 59.91 344 SER A C 1
ATOM 2639 O O . SER A 1 344 ? 91.216 -6.604 -58.108 1.00 59.91 344 SER A O 1
ATOM 2641 N N . ASN A 1 345 ? 91.552 -8.753 -58.642 1.00 54.62 345 ASN A N 1
ATOM 2642 C CA . ASN A 1 345 ? 90.679 -8.778 -59.830 1.00 54.62 345 ASN A CA 1
ATOM 2643 C C . ASN A 1 345 ? 89.597 -9.870 -59.734 1.00 54.62 345 ASN A C 1
ATOM 2645 O O . ASN A 1 345 ? 88.928 -10.171 -60.724 1.00 54.62 345 ASN A O 1
ATOM 2649 N N . GLU A 1 346 ? 89.449 -10.455 -58.550 1.00 62.69 346 GLU A N 1
ATOM 2650 C CA . GLU A 1 346 ? 88.487 -11.488 -58.209 1.00 62.69 346 GLU A CA 1
ATOM 2651 C C . GLU A 1 346 ? 87.753 -11.039 -56.942 1.00 62.69 346 GLU A C 1
ATOM 2653 O O . GLU A 1 346 ? 88.326 -10.404 -56.058 1.00 62.69 346 GLU A O 1
ATOM 2658 N N . ALA A 1 347 ? 86.468 -11.337 -56.868 1.00 61.81 347 ALA A N 1
ATOM 2659 C CA . ALA A 1 347 ? 85.669 -11.137 -55.672 1.00 61.81 347 ALA A CA 1
ATOM 2660 C C . ALA A 1 347 ? 85.219 -12.500 -55.164 1.00 61.81 347 ALA A C 1
ATOM 2662 O O . ALA A 1 347 ? 84.927 -13.388 -55.970 1.00 61.81 347 ALA A O 1
ATOM 2663 N N . CYS A 1 348 ? 85.149 -12.685 -53.850 1.00 66.44 348 CYS A N 1
ATOM 2664 C CA . CYS A 1 348 ? 84.528 -13.881 -53.303 1.00 66.44 348 CYS A CA 1
ATOM 2665 C C . CYS A 1 348 ? 83.061 -13.948 -53.765 1.00 66.44 348 CYS A C 1
ATOM 2667 O O . CYS A 1 348 ? 82.263 -13.051 -53.484 1.00 66.44 348 CYS A O 1
ATOM 2669 N N . SER A 1 349 ? 82.698 -15.015 -54.483 1.00 66.81 349 SER A N 1
ATOM 2670 C CA . SER A 1 349 ? 81.316 -15.321 -54.858 1.00 66.81 349 SER A CA 1
ATOM 2671 C C . SER A 1 349 ? 81.046 -16.809 -54.651 1.00 66.81 349 SER A C 1
ATOM 2673 O O . SER A 1 349 ? 81.804 -17.661 -55.100 1.00 66.81 349 SER A O 1
ATOM 2675 N N . GLU A 1 350 ? 79.977 -17.134 -53.924 1.00 66.19 350 GLU A N 1
ATOM 2676 C CA . GLU A 1 350 ? 79.586 -18.519 -53.599 1.00 66.19 350 GLU A CA 1
ATOM 2677 C C . GLU A 1 350 ? 80.692 -19.371 -52.935 1.00 66.19 350 GLU A C 1
ATOM 2679 O O . GLU A 1 350 ? 80.770 -20.584 -53.119 1.00 66.19 350 GLU A O 1
ATOM 2684 N N . GLY A 1 351 ? 81.554 -18.738 -52.134 1.00 66.62 351 GLY A N 1
ATOM 2685 C CA . GLY A 1 351 ? 82.611 -19.427 -51.389 1.00 66.62 351 GLY A CA 1
ATOM 2686 C C . GLY A 1 351 ? 83.850 -19.780 -52.218 1.00 66.62 351 GLY A C 1
ATOM 2687 O O . GLY A 1 351 ? 84.637 -20.625 -51.796 1.00 66.62 351 GLY A O 1
ATOM 2688 N N . VAL A 1 352 ? 84.025 -19.147 -53.387 1.00 61.88 352 VAL A N 1
ATOM 2689 C CA . VAL A 1 352 ? 85.209 -19.255 -54.258 1.00 61.88 352 VAL A CA 1
ATOM 2690 C C . VAL A 1 352 ? 85.470 -17.897 -54.944 1.00 61.88 352 VAL A C 1
ATOM 2692 O O . VAL A 1 352 ? 84.540 -17.163 -55.261 1.00 61.88 352 VAL A O 1
ATOM 2695 N N . CYS A 1 353 ? 86.715 -17.516 -55.226 1.00 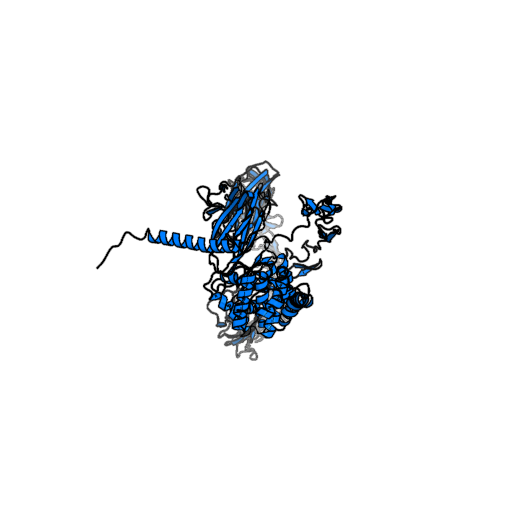66.00 353 CYS A N 1
ATOM 2696 C CA . CYS A 1 353 ? 87.017 -16.239 -55.900 1.00 66.00 353 CYS A CA 1
ATOM 2697 C C . CYS A 1 353 ? 86.582 -16.234 -57.400 1.00 66.00 353 CYS A C 1
ATOM 2699 O O . CYS A 1 353 ? 86.895 -17.178 -58.127 1.00 66.00 353 CYS A O 1
ATOM 2701 N N . THR A 1 354 ? 85.856 -15.205 -57.887 1.00 59.62 354 THR A N 1
ATOM 2702 C CA . THR A 1 354 ? 85.222 -15.126 -59.243 1.00 59.62 354 THR A CA 1
ATOM 2703 C C . THR A 1 354 ? 85.150 -13.699 -59.870 1.00 59.62 354 THR A C 1
ATOM 2705 O O . THR A 1 354 ? 85.447 -12.715 -59.201 1.00 59.62 354 THR A O 1
ATOM 2708 N N . ALA A 1 355 ? 84.778 -13.555 -61.168 1.00 56.91 355 ALA A N 1
ATOM 2709 C CA . ALA A 1 355 ? 84.836 -12.302 -61.981 1.00 56.91 355 ALA A CA 1
ATOM 2710 C C . ALA A 1 355 ? 83.456 -11.735 -62.480 1.00 56.91 355 ALA A C 1
ATOM 2712 O O . ALA A 1 355 ? 82.510 -12.498 -62.646 1.00 56.91 355 ALA A O 1
ATOM 2713 N N . LEU A 1 356 ? 83.345 -10.411 -62.759 1.00 58.00 356 LEU A N 1
ATOM 2714 C CA . LEU A 1 356 ? 82.105 -9.563 -62.747 1.00 58.00 356 LEU A CA 1
ATOM 2715 C C . LEU A 1 356 ? 81.023 -9.705 -63.876 1.00 58.00 356 LEU A C 1
ATOM 2717 O O . LEU A 1 356 ? 81.343 -9.622 -65.065 1.00 58.00 356 LEU A O 1
ATOM 2721 N N . ILE A 1 357 ? 79.726 -9.727 -63.485 1.00 61.00 357 ILE A N 1
ATOM 2722 C CA . ILE A 1 357 ? 78.455 -9.690 -64.282 1.00 61.00 357 ILE A CA 1
ATOM 2723 C C . ILE A 1 357 ? 77.348 -8.876 -63.536 1.00 61.00 357 ILE A C 1
ATOM 2725 O O . ILE A 1 357 ? 77.467 -8.711 -62.327 1.00 61.00 357 ILE A O 1
ATOM 2729 N N . CYS A 1 358 ? 76.294 -8.342 -64.192 1.00 66.94 358 CYS A N 1
ATOM 2730 C CA . CYS A 1 358 ? 75.175 -7.637 -63.508 1.00 66.94 358 CYS A CA 1
ATOM 2731 C C . CYS A 1 358 ? 74.154 -8.599 -62.868 1.00 66.94 358 CYS A C 1
ATOM 2733 O O . CYS A 1 358 ? 74.034 -9.749 -63.282 1.00 66.94 358 CYS A O 1
ATOM 2735 N N . ALA A 1 359 ? 73.375 -8.099 -61.898 1.00 66.44 359 ALA A N 1
ATOM 2736 C CA . ALA A 1 359 ? 72.513 -8.883 -60.998 1.00 66.44 359 ALA A CA 1
ATOM 2737 C C . ALA A 1 359 ? 71.475 -9.817 -61.658 1.00 66.44 359 ALA A C 1
ATOM 2739 O O . ALA A 1 359 ? 71.065 -10.798 -61.047 1.00 66.44 359 ALA A O 1
ATOM 2740 N N . ASP A 1 360 ? 71.043 -9.545 -62.888 1.00 66.69 360 ASP A N 1
ATOM 2741 C CA . ASP A 1 360 ? 70.107 -10.396 -63.638 1.00 66.69 360 ASP A CA 1
ATOM 2742 C C . ASP A 1 360 ? 70.808 -11.361 -64.619 1.00 66.69 360 ASP A C 1
ATOM 2744 O O . ASP A 1 360 ? 70.167 -11.950 -65.488 1.00 66.69 360 ASP A O 1
ATOM 2748 N N . GLY A 1 361 ? 72.132 -11.510 -64.499 1.00 65.00 361 GLY A N 1
ATOM 2749 C CA . GLY A 1 361 ? 72.976 -12.312 -65.387 1.00 65.00 361 GLY A CA 1
ATOM 2750 C C . GLY A 1 361 ? 73.434 -11.574 -66.649 1.00 65.00 361 GLY A C 1
ATOM 2751 O O . GLY A 1 361 ? 74.155 -12.145 -67.472 1.00 65.00 361 GLY A O 1
ATOM 2752 N N . THR A 1 362 ? 73.054 -10.306 -66.821 1.00 71.00 362 THR A N 1
ATOM 2753 C CA . THR A 1 362 ? 73.433 -9.517 -67.994 1.00 71.00 362 THR A CA 1
ATOM 2754 C C . THR A 1 362 ? 74.923 -9.166 -67.947 1.00 71.00 362 THR A C 1
ATOM 2756 O O . THR A 1 362 ? 75.439 -8.637 -66.962 1.00 71.00 362 THR A O 1
ATOM 2759 N N . SER A 1 363 ? 75.648 -9.472 -69.024 1.00 67.25 363 SER A N 1
ATOM 2760 C CA . SER A 1 363 ? 77.068 -9.124 -69.145 1.00 67.25 363 SER A CA 1
ATOM 2761 C C . SER A 1 363 ? 77.259 -7.611 -69.259 1.00 67.25 363 SER A C 1
ATOM 2763 O O . SER A 1 363 ? 76.408 -6.906 -69.801 1.00 67.25 363 SER A O 1
ATOM 2765 N N . TYR A 1 364 ? 78.404 -7.121 -68.783 1.00 63.19 364 TYR A N 1
ATOM 2766 C CA . TYR A 1 364 ? 78.774 -5.707 -68.834 1.00 63.19 364 TYR A CA 1
ATOM 2767 C C . TYR A 1 364 ? 78.501 -5.072 -70.220 1.00 63.19 364 TYR A C 1
ATOM 2769 O O . TYR A 1 364 ? 79.014 -5.563 -71.228 1.00 63.19 364 TYR A O 1
ATOM 2777 N N . ASN A 1 365 ? 77.717 -3.978 -70.260 1.00 64.00 365 ASN A N 1
ATOM 2778 C CA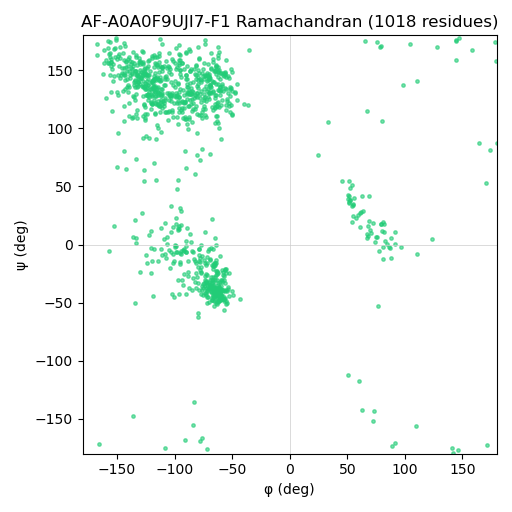 . ASN A 1 365 ? 77.242 -3.250 -71.456 1.00 64.00 365 ASN A CA 1
ATOM 2779 C C . ASN A 1 365 ? 76.215 -3.981 -72.354 1.00 64.00 365 ASN A C 1
ATOM 2781 O O . ASN A 1 365 ? 76.307 -3.923 -73.583 1.00 64.00 365 ASN A O 1
ATOM 2785 N N . GLN A 1 366 ? 75.222 -4.662 -71.776 1.00 73.12 366 GLN A N 1
ATOM 2786 C CA . GLN A 1 366 ? 74.109 -5.280 -72.520 1.00 73.12 366 GLN A CA 1
ATOM 2787 C C . GLN A 1 366 ? 72.737 -4.893 -71.925 1.00 73.12 366 GLN A C 1
ATOM 2789 O O . GLN A 1 366 ? 72.643 -4.517 -70.756 1.00 73.12 366 GLN A O 1
ATOM 2794 N N . CYS A 1 367 ? 71.669 -4.965 -72.733 1.00 72.62 367 CYS A N 1
ATOM 2795 C CA . CYS A 1 367 ? 70.286 -4.770 -72.270 1.00 72.62 367 CYS A CA 1
ATOM 2796 C C . CYS A 1 367 ? 69.770 -6.010 -71.529 1.00 72.62 367 CYS A C 1
ATOM 2798 O O . CYS A 1 367 ? 69.987 -7.137 -71.976 1.00 72.62 367 CYS A O 1
ATOM 2800 N N . SER A 1 368 ? 69.038 -5.772 -70.443 1.00 76.25 368 SER A N 1
ATOM 2801 C CA . SER A 1 368 ? 68.331 -6.795 -69.677 1.00 76.25 368 SER A CA 1
ATOM 2802 C C . SER A 1 368 ? 67.123 -7.339 -70.442 1.00 76.25 368 SER A C 1
ATOM 2804 O O . SER A 1 368 ? 66.521 -6.651 -71.269 1.00 76.25 368 SER A O 1
ATOM 2806 N N . THR A 1 369 ? 66.711 -8.563 -70.111 1.00 74.44 369 THR A N 1
ATOM 2807 C CA . THR A 1 369 ? 65.411 -9.111 -70.537 1.00 74.44 369 THR A CA 1
ATOM 2808 C C . THR A 1 369 ? 64.225 -8.479 -69.792 1.00 74.44 369 THR A C 1
ATOM 2810 O O . THR A 1 369 ? 63.102 -8.521 -70.292 1.00 74.44 369 THR A O 1
ATOM 2813 N N . ASN A 1 370 ? 64.473 -7.821 -68.654 1.00 75.81 370 ASN A N 1
ATOM 2814 C CA . ASN A 1 370 ? 63.496 -7.056 -67.880 1.00 75.81 370 ASN A CA 1
ATOM 2815 C C . ASN A 1 370 ? 63.497 -5.589 -68.340 1.00 75.81 370 ASN A C 1
ATOM 2817 O O . ASN A 1 370 ? 64.126 -4.717 -67.738 1.00 75.81 370 ASN A O 1
ATOM 2821 N N . GLN A 1 371 ? 62.813 -5.318 -69.449 1.00 69.88 371 GLN A N 1
ATOM 2822 C CA . GLN A 1 371 ? 62.678 -3.971 -70.013 1.00 69.88 371 GLN A CA 1
ATOM 2823 C C . GLN A 1 371 ? 62.098 -2.974 -68.982 1.00 69.88 371 GLN A C 1
ATOM 2825 O O . GLN A 1 371 ? 61.096 -3.310 -68.347 1.00 69.88 371 GLN A O 1
ATOM 2830 N N . PRO A 1 372 ? 62.662 -1.754 -68.822 1.00 65.81 372 PRO A N 1
ATOM 2831 C CA . PRO A 1 372 ? 63.640 -1.095 -69.698 1.00 65.81 372 PRO A CA 1
ATOM 2832 C C . PRO A 1 372 ? 65.103 -1.107 -69.191 1.00 65.81 372 PRO A C 1
ATOM 2834 O O . PRO A 1 372 ? 65.830 -0.138 -69.413 1.00 65.81 372 PRO A O 1
ATOM 2837 N N . LEU A 1 373 ? 65.557 -2.142 -68.476 1.00 77.25 373 LEU A N 1
ATOM 2838 C CA . LEU A 1 373 ? 66.847 -2.106 -67.766 1.00 77.25 373 LEU A CA 1
ATOM 2839 C C . LEU A 1 373 ? 68.090 -2.355 -68.663 1.00 77.25 373 LEU A C 1
ATOM 2841 O O . LEU A 1 373 ? 68.085 -3.226 -69.532 1.00 77.25 373 LEU A O 1
ATOM 2845 N N . TYR A 1 374 ? 69.189 -1.630 -68.410 1.00 75.25 374 TYR A N 1
ATOM 2846 C CA . TYR A 1 374 ? 70.501 -1.724 -69.081 1.00 75.25 374 TYR A CA 1
ATOM 2847 C C . TYR A 1 374 ? 71.636 -1.941 -68.063 1.00 75.25 374 TYR A C 1
ATOM 2849 O O . TYR A 1 374 ? 71.695 -1.245 -67.051 1.00 75.25 374 TYR A O 1
ATOM 2857 N N . CYS A 1 375 ? 72.551 -2.882 -68.323 1.00 71.69 375 CYS A N 1
ATOM 2858 C CA . CYS A 1 375 ? 73.652 -3.237 -67.419 1.00 71.69 375 CYS A CA 1
ATOM 2859 C C . CYS A 1 375 ? 74.896 -2.362 -67.652 1.00 71.69 375 CYS A C 1
ATOM 2861 O O . CYS A 1 375 ? 75.632 -2.545 -68.628 1.00 71.69 375 CYS A O 1
ATOM 2863 N N . GLN A 1 376 ? 75.172 -1.451 -66.715 1.00 72.06 376 GLN A N 1
ATOM 2864 C CA . GLN A 1 376 ? 76.340 -0.572 -66.720 1.00 72.06 376 GLN A CA 1
ATOM 2865 C C . GLN A 1 376 ? 77.103 -0.696 -65.392 1.00 72.06 376 GLN A C 1
ATOM 2867 O O . GLN A 1 376 ? 76.565 -0.438 -64.323 1.00 72.06 376 GLN A O 1
ATOM 2872 N N . ASN A 1 377 ? 78.381 -1.080 -65.459 1.00 64.50 377 ASN A N 1
ATOM 2873 C CA . ASN A 1 377 ? 79.277 -1.227 -64.294 1.00 64.50 377 ASN A CA 1
ATOM 2874 C C . ASN A 1 377 ? 78.747 -2.185 -63.204 1.00 64.50 377 ASN A C 1
ATOM 2876 O O . ASN A 1 377 ? 78.877 -1.898 -62.020 1.00 64.50 377 ASN A O 1
ATOM 2880 N N . GLY A 1 378 ? 78.141 -3.312 -63.594 1.00 65.94 378 GLY A N 1
ATOM 2881 C CA . GLY A 1 378 ? 77.595 -4.292 -62.643 1.00 65.94 378 GLY A CA 1
ATOM 2882 C C . GLY A 1 378 ? 76.206 -3.937 -62.090 1.00 65.94 378 GLY A C 1
ATOM 2883 O O . GLY A 1 378 ? 75.625 -4.742 -61.368 1.00 65.94 378 GLY A O 1
ATOM 2884 N N . ILE A 1 379 ? 75.638 -2.781 -62.469 1.00 69.50 379 ILE A N 1
ATOM 2885 C CA . ILE A 1 379 ? 74.354 -2.265 -61.971 1.00 69.50 379 ILE A CA 1
ATOM 2886 C C . ILE A 1 379 ? 73.365 -2.073 -63.134 1.00 69.50 379 ILE A C 1
ATOM 2888 O O . ILE A 1 379 ? 73.734 -1.617 -64.217 1.00 69.50 379 ILE A O 1
ATOM 2892 N N . LEU A 1 380 ? 72.096 -2.423 -62.910 1.00 74.88 380 LEU A N 1
ATOM 2893 C CA . LEU A 1 380 ? 71.001 -2.217 -63.864 1.00 74.88 380 LEU A CA 1
ATOM 2894 C C . LEU A 1 380 ? 70.398 -0.809 -63.711 1.00 74.88 380 LEU A C 1
ATOM 2896 O O . LEU A 1 380 ? 70.032 -0.417 -62.606 1.00 74.88 380 LEU A O 1
ATOM 2900 N N . ILE A 1 381 ? 70.260 -0.069 -64.816 1.00 79.62 381 ILE A N 1
ATOM 2901 C CA . ILE A 1 381 ? 69.645 1.274 -64.872 1.00 79.62 381 ILE A CA 1
ATOM 2902 C C . ILE A 1 381 ? 68.489 1.327 -65.883 1.00 79.62 381 ILE A C 1
ATOM 2904 O O . ILE A 1 381 ? 68.514 0.595 -66.868 1.00 79.62 381 ILE A O 1
ATOM 2908 N N . ASN A 1 382 ? 67.498 2.202 -65.681 1.00 77.56 382 ASN A N 1
ATOM 2909 C CA . ASN A 1 382 ? 66.405 2.420 -66.643 1.00 77.56 382 ASN A CA 1
ATOM 2910 C C . ASN A 1 382 ? 66.918 3.135 -67.909 1.00 77.56 382 ASN A C 1
ATOM 2912 O O . ASN A 1 382 ? 67.542 4.190 -67.807 1.00 77.56 382 ASN A O 1
ATOM 2916 N N . ASN A 1 383 ? 66.675 2.552 -69.086 1.00 75.88 383 ASN A N 1
ATOM 2917 C CA . ASN A 1 383 ? 67.042 3.104 -70.394 1.00 75.88 383 ASN A CA 1
ATOM 2918 C C . ASN A 1 383 ? 66.040 2.645 -71.475 1.00 75.88 383 ASN A C 1
ATOM 2920 O O . ASN A 1 383 ? 66.363 1.834 -72.357 1.00 75.88 383 ASN A O 1
ATOM 2924 N N . CYS A 1 384 ? 64.782 3.097 -71.374 1.00 70.00 384 CYS A N 1
ATOM 2925 C CA . CYS A 1 384 ? 63.714 2.661 -72.282 1.00 70.00 384 CYS A CA 1
ATOM 2926 C C . CYS A 1 384 ? 63.921 3.119 -73.728 1.00 70.00 384 CYS A C 1
ATOM 2928 O O . CYS A 1 384 ? 63.421 2.460 -74.644 1.00 70.00 384 CYS A O 1
ATOM 2930 N N . SER A 1 385 ? 64.726 4.162 -73.949 1.00 74.19 385 SER A N 1
ATOM 2931 C CA . SER A 1 385 ? 65.149 4.614 -75.278 1.00 74.19 385 SER A CA 1
ATOM 2932 C C . SER A 1 385 ? 65.966 3.558 -76.030 1.00 74.19 385 SER A C 1
ATOM 2934 O O . SER A 1 385 ? 65.882 3.466 -77.256 1.00 74.19 385 SER A O 1
ATOM 2936 N N . THR A 1 386 ? 66.754 2.759 -75.301 1.00 75.31 386 THR A N 1
ATOM 2937 C CA . THR A 1 386 ? 67.659 1.748 -75.874 1.00 75.31 386 THR A CA 1
ATOM 2938 C C . THR A 1 386 ? 67.101 0.331 -75.754 1.00 75.31 386 THR A C 1
ATOM 2940 O O . THR A 1 386 ? 67.185 -0.437 -76.711 1.00 75.31 386 THR A O 1
ATOM 2943 N N . CYS A 1 387 ? 66.523 -0.029 -74.603 1.00 74.31 387 CYS A N 1
ATOM 2944 C CA . CYS A 1 387 ? 66.086 -1.401 -74.323 1.00 74.31 387 CYS A CA 1
ATOM 2945 C C . CYS A 1 387 ? 64.574 -1.635 -74.542 1.00 74.31 387 CYS A C 1
ATOM 2947 O O . CYS A 1 387 ? 64.135 -2.786 -74.525 1.00 74.31 387 CYS A O 1
ATOM 2949 N N . GLY A 1 388 ? 63.786 -0.586 -74.822 1.00 71.69 388 GLY A N 1
ATOM 2950 C CA . GLY A 1 388 ? 62.336 -0.657 -75.061 1.00 71.69 388 GLY A CA 1
ATOM 2951 C C . GLY A 1 388 ? 61.494 -0.771 -73.781 1.00 71.69 388 GLY A C 1
ATOM 2952 O O . GLY A 1 388 ? 62.034 -0.956 -72.696 1.00 71.69 388 GLY A O 1
ATOM 2953 N N . CYS A 1 389 ? 60.165 -0.658 -73.909 1.00 74.44 389 CYS A N 1
ATOM 2954 C CA . CYS A 1 389 ? 59.189 -0.889 -72.832 1.00 74.44 389 CYS A CA 1
ATOM 2955 C C . CYS A 1 389 ? 58.355 -2.149 -73.099 1.00 74.44 389 CYS A C 1
ATOM 2957 O O . CYS A 1 389 ? 58.098 -2.495 -74.255 1.00 74.44 389 CYS A O 1
ATOM 2959 N N . SER A 1 390 ? 57.864 -2.776 -72.025 1.00 73.25 390 SER A N 1
ATOM 2960 C CA . SER A 1 390 ? 56.967 -3.933 -72.103 1.00 73.25 390 SER A CA 1
ATOM 2961 C C . SER A 1 390 ? 55.648 -3.591 -72.822 1.00 73.25 390 SER A C 1
ATOM 2963 O O . SER A 1 390 ? 55.175 -2.453 -72.791 1.00 73.25 390 SER A O 1
ATOM 2965 N N . SER A 1 391 ? 55.039 -4.583 -73.483 1.00 67.38 391 SER A N 1
ATOM 2966 C CA . SER A 1 391 ? 53.840 -4.411 -74.324 1.00 67.38 391 SER A CA 1
ATOM 2967 C C . SER A 1 391 ? 52.709 -3.656 -73.609 1.00 67.38 391 SER A C 1
ATOM 2969 O O . SER A 1 391 ? 52.189 -4.126 -72.601 1.00 67.38 391 SER A O 1
ATOM 2971 N N . GLY A 1 392 ? 52.291 -2.514 -74.169 1.00 65.62 392 GLY A N 1
ATOM 2972 C CA . GLY A 1 392 ? 51.212 -1.666 -73.638 1.00 65.62 392 GLY A CA 1
ATOM 2973 C C . GLY A 1 392 ? 51.672 -0.477 -72.784 1.00 65.62 392 GLY A C 1
ATOM 2974 O O . GLY A 1 392 ? 50.832 0.319 -72.370 1.00 65.62 392 GLY A O 1
ATOM 2975 N N . GLN A 1 393 ? 52.979 -0.324 -72.551 1.00 73.00 393 GLN A N 1
ATOM 2976 C CA . GLN A 1 393 ? 53.563 0.803 -71.818 1.00 73.00 393 GLN A CA 1
ATOM 2977 C C . GLN A 1 393 ? 54.257 1.798 -72.757 1.00 73.00 393 GLN A C 1
ATOM 2979 O O . GLN A 1 393 ? 54.738 1.424 -73.829 1.00 73.00 393 GLN A O 1
ATOM 2984 N N . GLN A 1 394 ? 54.330 3.070 -72.355 1.00 69.62 394 GLN A N 1
ATOM 2985 C CA . GLN A 1 394 ? 55.048 4.113 -73.097 1.00 69.62 394 GLN A CA 1
ATOM 2986 C C . GLN A 1 394 ? 56.278 4.609 -72.331 1.00 69.62 394 GLN A C 1
ATOM 2988 O O . GLN A 1 394 ? 56.237 4.757 -71.111 1.00 69.62 394 GLN A O 1
ATOM 2993 N N . CYS A 1 395 ? 57.361 4.856 -73.072 1.00 71.06 395 CYS A N 1
ATOM 2994 C CA . CYS A 1 395 ? 58.635 5.364 -72.563 1.00 71.06 395 CYS A CA 1
ATOM 2995 C C . CYS A 1 395 ? 58.505 6.858 -72.231 1.00 71.06 395 CYS A C 1
ATOM 2997 O O . CYS A 1 395 ? 58.075 7.655 -73.070 1.00 71.06 395 CYS A O 1
ATOM 2999 N N . GLN A 1 396 ? 58.823 7.218 -70.992 1.00 72.94 396 GLN A N 1
ATOM 3000 C CA . GLN A 1 396 ? 58.777 8.578 -70.470 1.00 72.94 396 GLN A CA 1
ATOM 3001 C C . GLN A 1 396 ? 60.084 9.332 -70.752 1.00 72.94 396 GLN A C 1
ATOM 3003 O O . GLN A 1 396 ? 61.107 8.751 -71.106 1.00 72.94 396 GLN A O 1
ATOM 3008 N N . ALA A 1 397 ? 60.059 10.656 -70.567 1.00 69.81 397 ALA A N 1
ATOM 3009 C CA . ALA A 1 397 ? 61.231 11.513 -70.761 1.00 69.81 397 ALA A CA 1
ATOM 3010 C C . ALA A 1 397 ? 62.372 11.249 -69.755 1.00 69.81 397 ALA A C 1
ATOM 3012 O O . ALA A 1 397 ? 63.493 11.692 -69.989 1.00 69.81 397 ALA A O 1
ATOM 3013 N N . ASP A 1 398 ? 62.092 10.553 -68.651 1.00 72.88 398 ASP A N 1
ATOM 3014 C CA . ASP A 1 398 ? 63.057 10.156 -67.621 1.00 72.88 398 ASP A CA 1
ATOM 3015 C C . ASP A 1 398 ? 63.590 8.721 -67.801 1.00 72.88 398 ASP A C 1
ATOM 3017 O O . ASP A 1 398 ? 64.168 8.160 -66.872 1.00 72.88 398 ASP A O 1
ATOM 3021 N N . GLU A 1 399 ? 63.405 8.134 -68.990 1.00 76.69 399 GLU A N 1
ATOM 3022 C CA . GLU A 1 399 ? 63.856 6.784 -69.360 1.00 76.69 399 GLU A CA 1
ATOM 3023 C C . GLU A 1 399 ? 63.107 5.622 -68.653 1.00 76.69 399 GLU A C 1
ATOM 3025 O O . GLU A 1 399 ? 63.519 4.463 -68.779 1.00 76.69 399 GLU A O 1
ATOM 3030 N N . SER A 1 400 ? 61.976 5.889 -67.977 1.00 75.12 400 SER A N 1
ATOM 3031 C CA . SER A 1 400 ? 61.082 4.884 -67.361 1.00 75.12 400 SER A CA 1
ATOM 3032 C C . SER A 1 400 ? 59.839 4.536 -68.218 1.00 75.12 400 SER A C 1
ATOM 3034 O O . SER A 1 400 ? 59.551 5.203 -69.209 1.00 75.12 400 SER A O 1
ATOM 3036 N N . CYS A 1 401 ? 59.077 3.486 -67.871 1.00 73.06 401 CYS A N 1
ATOM 3037 C CA . CYS A 1 401 ? 57.869 3.057 -68.607 1.00 73.06 401 CYS A CA 1
ATOM 3038 C C . CYS A 1 401 ? 56.578 3.276 -67.787 1.00 73.06 401 CYS A C 1
ATOM 3040 O O . CYS A 1 401 ? 56.516 2.864 -66.629 1.00 73.06 401 CYS A O 1
ATOM 3042 N N . ILE A 1 402 ? 55.520 3.850 -68.386 1.00 77.38 402 ILE A N 1
ATOM 3043 C CA . ILE A 1 402 ? 54.198 4.065 -67.746 1.00 77.38 402 ILE A CA 1
ATOM 3044 C C . ILE A 1 402 ? 53.067 3.289 -68.434 1.00 77.38 402 ILE A C 1
ATOM 3046 O O . ILE A 1 402 ? 53.070 3.118 -69.652 1.00 77.38 402 ILE A O 1
ATOM 3050 N N . THR A 1 403 ? 52.074 2.855 -67.650 1.00 77.25 403 THR A N 1
ATOM 3051 C CA . THR A 1 403 ? 50.841 2.208 -68.137 1.00 77.25 403 THR A CA 1
ATOM 3052 C C . THR A 1 403 ? 49.699 3.240 -68.208 1.00 77.25 403 THR A C 1
ATOM 3054 O O . THR A 1 403 ? 49.470 3.914 -67.200 1.00 77.25 403 THR A O 1
ATOM 3057 N N . PRO A 1 404 ? 48.975 3.390 -69.336 1.00 78.50 404 PRO A N 1
ATOM 3058 C CA . PRO A 1 404 ? 47.851 4.332 -69.444 1.00 78.50 404 PRO A CA 1
ATOM 3059 C C . PRO A 1 404 ? 46.717 4.043 -68.434 1.00 78.50 404 PRO A C 1
ATOM 3061 O O . PRO A 1 404 ? 46.286 2.897 -68.312 1.00 78.50 404 PRO A O 1
ATOM 3064 N N . ALA A 1 405 ? 46.208 5.066 -67.733 1.00 83.06 405 ALA A N 1
ATOM 3065 C CA . ALA A 1 405 ? 45.108 4.975 -66.753 1.00 83.06 405 ALA A CA 1
ATOM 3066 C C . ALA A 1 405 ? 44.301 6.295 -66.659 1.00 83.06 405 ALA A C 1
ATOM 3068 O O . ALA A 1 405 ? 44.654 7.274 -67.305 1.00 83.06 405 ALA A O 1
ATOM 3069 N N . PHE A 1 406 ? 43.240 6.361 -65.843 1.00 90.75 406 PHE A N 1
ATOM 3070 C CA . PHE A 1 406 ? 42.455 7.591 -65.613 1.00 90.75 406 PHE A CA 1
ATOM 3071 C C . PHE A 1 406 ? 42.218 7.883 -64.121 1.00 90.75 406 PHE A C 1
ATOM 3073 O O . PHE A 1 406 ? 42.323 6.980 -63.280 1.00 90.75 406 PHE A O 1
ATOM 3080 N N . SER A 1 407 ? 41.879 9.135 -63.797 1.00 90.81 407 SER A N 1
ATOM 3081 C CA . SER A 1 407 ? 41.330 9.553 -62.495 1.00 90.81 407 SER A CA 1
ATOM 3082 C C . SER A 1 407 ? 39.864 9.970 -62.620 1.00 90.81 407 SER A C 1
ATOM 3084 O O . SER A 1 407 ? 39.436 10.402 -63.685 1.00 90.81 407 SER A O 1
ATOM 3086 N N . LEU A 1 408 ? 39.101 9.831 -61.533 1.00 95.25 408 LEU A N 1
ATOM 3087 C CA . LEU A 1 408 ? 37.682 10.185 -61.448 1.00 95.25 408 LEU A CA 1
ATOM 3088 C C . LEU A 1 408 ? 37.480 11.163 -60.286 1.00 95.25 408 LEU A C 1
ATOM 3090 O O . LEU A 1 408 ? 38.002 10.929 -59.197 1.00 95.25 408 LEU A O 1
ATOM 3094 N N . SER A 1 409 ? 36.728 12.238 -60.504 1.00 93.44 409 SER A N 1
ATOM 3095 C CA . SER A 1 409 ? 36.370 13.207 -59.462 1.00 93.44 409 SER A CA 1
ATOM 3096 C C . SER A 1 409 ? 34.939 13.714 -59.637 1.00 93.44 409 SER A C 1
ATOM 3098 O O . SER A 1 409 ? 34.385 13.647 -60.733 1.00 93.44 409 SER A O 1
ATOM 3100 N N . VAL A 1 410 ? 34.335 14.219 -58.558 1.00 94.94 410 VAL A N 1
ATOM 3101 C CA . VAL A 1 410 ? 33.001 14.837 -58.569 1.00 94.94 410 VAL A CA 1
ATOM 3102 C C . VAL A 1 410 ? 33.111 16.252 -58.007 1.00 94.94 410 VAL A C 1
ATOM 3104 O O . VAL A 1 410 ? 33.694 16.450 -56.941 1.00 94.94 410 VAL A O 1
ATOM 3107 N N . GLY A 1 411 ? 32.585 17.240 -58.732 1.00 90.25 411 GLY A N 1
ATOM 3108 C CA . GLY A 1 411 ? 32.694 18.656 -58.389 1.00 90.25 411 GLY A CA 1
ATOM 3109 C C . GLY A 1 411 ? 31.422 19.436 -58.740 1.00 90.25 411 GLY A C 1
ATOM 3110 O O . GLY A 1 411 ? 31.084 19.515 -59.925 1.00 90.25 411 GLY A O 1
ATOM 3111 N N . PRO A 1 412 ? 30.738 20.059 -57.757 1.00 93.69 412 PRO A N 1
ATOM 3112 C CA . PRO A 1 412 ? 30.976 19.999 -56.303 1.00 93.69 412 PRO A CA 1
ATOM 3113 C C . PRO A 1 412 ? 30.746 18.594 -55.703 1.00 93.69 412 PRO A C 1
ATOM 3115 O O . PRO A 1 412 ? 29.915 17.837 -56.198 1.00 93.69 412 PRO A O 1
ATOM 3118 N N . ASN A 1 413 ? 31.468 18.246 -54.630 1.00 90.62 413 ASN A N 1
ATOM 3119 C CA . ASN A 1 413 ? 31.397 16.930 -53.970 1.00 90.62 413 ASN A CA 1
ATOM 3120 C C . ASN A 1 413 ? 30.280 16.813 -52.914 1.00 90.62 413 ASN A C 1
ATOM 3122 O O . ASN A 1 413 ? 30.145 15.770 -52.281 1.00 90.62 413 ASN A O 1
ATOM 3126 N N . SER A 1 414 ? 29.479 17.861 -52.725 1.00 92.94 414 SER A N 1
ATOM 3127 C CA . SER A 1 414 ? 28.278 17.830 -51.895 1.00 92.94 414 SER A CA 1
ATOM 3128 C C . SER A 1 414 ? 27.200 18.781 -52.412 1.00 92.94 414 SER A C 1
ATOM 3130 O O . SER A 1 414 ? 27.469 19.659 -53.241 1.00 92.94 414 SER A O 1
ATOM 3132 N N . GLY A 1 415 ? 25.967 18.603 -51.942 1.00 91.81 415 GLY A N 1
ATOM 3133 C CA . GLY A 1 415 ? 24.860 19.513 -52.226 1.00 91.81 415 GLY A CA 1
ATOM 3134 C C . GLY A 1 415 ? 23.639 19.269 -51.345 1.00 91.81 415 GLY A C 1
ATOM 3135 O O . GLY A 1 415 ? 23.515 18.220 -50.718 1.00 91.81 415 GLY A O 1
ATOM 3136 N N . THR A 1 416 ? 22.742 20.255 -51.303 1.00 90.81 416 THR A N 1
ATOM 3137 C CA . THR A 1 416 ? 21.493 20.205 -50.532 1.00 90.81 416 THR A CA 1
ATOM 3138 C C . THR A 1 416 ? 20.303 20.388 -51.465 1.00 90.81 416 THR A C 1
ATOM 3140 O O . THR A 1 416 ? 20.321 21.295 -52.297 1.00 90.81 416 THR A O 1
ATOM 3143 N N . VAL A 1 417 ? 19.278 19.553 -51.322 1.00 88.88 417 VAL A N 1
ATOM 3144 C CA . VAL A 1 417 ? 18.038 19.607 -52.106 1.00 88.88 417 VAL A CA 1
ATOM 3145 C C . VAL A 1 417 ? 16.833 19.530 -51.173 1.00 88.88 417 VAL A C 1
ATOM 3147 O O . VAL A 1 417 ? 16.875 18.840 -50.156 1.00 88.88 417 VAL A O 1
ATOM 3150 N N . THR A 1 418 ? 15.765 20.254 -51.486 1.00 85.19 418 THR A N 1
ATOM 3151 C CA . THR A 1 418 ? 14.490 20.086 -50.785 1.00 85.19 418 THR A CA 1
ATOM 3152 C C . THR A 1 418 ? 13.770 18.863 -51.350 1.00 85.19 418 THR A C 1
ATOM 3154 O O . THR A 1 418 ? 13.875 18.566 -52.540 1.00 85.19 418 THR A O 1
ATOM 3157 N N . GLU A 1 419 ? 13.073 18.114 -50.503 1.00 80.38 419 GLU A N 1
ATOM 3158 C CA . GLU A 1 419 ? 12.200 17.034 -50.965 1.00 80.38 419 GLU A CA 1
ATOM 3159 C C . GLU A 1 419 ? 11.204 17.569 -52.012 1.00 80.38 419 GLU A C 1
ATOM 3161 O O . GLU A 1 419 ? 10.580 18.610 -51.816 1.00 80.38 419 GLU A O 1
ATOM 3166 N N . GLY A 1 420 ? 11.099 16.886 -53.153 1.00 78.00 420 GLY A N 1
ATOM 3167 C CA . GLY A 1 420 ? 10.334 17.345 -54.316 1.00 78.00 420 GLY A CA 1
ATOM 3168 C C . GLY A 1 420 ? 11.123 18.173 -55.342 1.00 78.00 420 GLY A C 1
ATOM 3169 O O . GLY A 1 420 ? 10.549 18.555 -56.358 1.00 78.00 420 GLY A O 1
ATOM 3170 N N . ASP A 1 421 ? 12.419 18.418 -55.132 1.00 86.06 421 ASP A N 1
ATOM 3171 C CA . ASP A 1 421 ? 13.299 19.086 -56.099 1.00 86.06 421 ASP A CA 1
ATOM 3172 C C . ASP A 1 421 ? 14.382 18.142 -56.670 1.00 86.06 421 ASP A C 1
ATOM 3174 O O . ASP A 1 421 ? 14.515 16.966 -56.309 1.00 86.06 421 ASP A O 1
ATOM 3178 N N . SER A 1 422 ? 15.181 18.661 -57.610 1.00 89.12 422 SER A N 1
ATOM 3179 C CA . SER A 1 422 ? 16.322 17.963 -58.218 1.00 89.12 422 SER A CA 1
ATOM 3180 C C . SER A 1 422 ? 17.621 18.752 -58.062 1.00 89.12 422 SER A C 1
ATOM 3182 O O . SER A 1 422 ? 17.614 19.979 -58.177 1.00 89.12 422 SER A O 1
ATOM 3184 N N . ILE A 1 423 ? 18.746 18.056 -57.902 1.00 93.75 423 ILE A N 1
ATOM 3185 C CA . ILE A 1 423 ? 20.091 18.642 -57.847 1.00 93.75 423 ILE A CA 1
ATOM 3186 C C . ILE A 1 423 ? 21.018 17.979 -58.868 1.00 93.75 423 ILE A C 1
ATOM 3188 O O . ILE A 1 423 ? 20.839 16.815 -59.224 1.00 93.75 423 ILE A O 1
ATOM 3192 N N . SER A 1 424 ? 22.018 18.715 -59.358 1.00 92.69 424 SER A N 1
ATOM 3193 C CA . SER A 1 424 ? 23.005 18.188 -60.304 1.00 92.69 424 SER A CA 1
ATOM 3194 C C . SER A 1 424 ? 24.444 18.523 -59.921 1.00 92.69 424 SER A C 1
ATOM 3196 O O . SER A 1 424 ? 24.712 19.626 -59.448 1.00 92.69 424 SER A O 1
ATOM 3198 N N . THR A 1 425 ? 25.374 17.614 -60.211 1.00 94.69 425 THR A N 1
ATOM 3199 C CA . THR A 1 425 ? 26.827 17.804 -60.069 1.00 94.69 425 THR A CA 1
ATOM 3200 C C . THR A 1 425 ? 27.584 17.265 -61.292 1.00 94.69 425 THR A C 1
ATOM 3202 O O . THR A 1 425 ? 27.013 16.555 -62.121 1.00 94.69 425 THR A O 1
ATOM 3205 N N . THR A 1 426 ? 28.862 17.621 -61.443 1.00 94.88 426 THR A N 1
ATOM 3206 C CA . THR A 1 426 ? 29.702 17.184 -62.570 1.00 94.88 426 THR A CA 1
ATOM 3207 C C . THR A 1 426 ? 30.675 16.094 -62.135 1.00 94.88 426 THR A C 1
ATOM 3209 O O . THR A 1 426 ? 31.421 16.269 -61.175 1.00 94.88 426 THR A O 1
ATOM 3212 N N . VAL A 1 427 ? 30.698 14.990 -62.876 1.00 95.75 427 VAL A N 1
ATOM 3213 C CA . VAL A 1 427 ? 31.681 13.908 -62.782 1.00 95.75 427 VAL A CA 1
ATOM 3214 C C . VAL A 1 427 ? 32.749 14.144 -63.850 1.00 95.75 427 VAL A C 1
ATOM 3216 O O . VAL A 1 427 ? 32.421 14.253 -65.030 1.00 95.75 427 VAL A O 1
ATOM 3219 N N . THR A 1 428 ? 34.018 14.225 -63.460 1.00 94.25 428 THR A N 1
ATOM 3220 C CA . THR A 1 428 ? 35.144 14.531 -64.358 1.00 94.25 428 THR A CA 1
ATOM 3221 C C . THR A 1 428 ? 36.128 13.368 -64.404 1.00 94.25 428 THR A C 1
ATOM 3223 O O . THR A 1 428 ? 36.490 12.810 -63.365 1.00 94.25 428 THR A O 1
ATOM 3226 N N . VAL A 1 429 ? 36.573 13.029 -65.615 1.00 94.00 429 VAL A N 1
ATOM 3227 C CA . VAL A 1 429 ? 37.597 12.023 -65.901 1.00 94.00 429 VAL A CA 1
ATOM 3228 C C . VAL A 1 429 ? 38.807 12.691 -66.544 1.00 94.00 429 VAL A C 1
ATOM 3230 O O . VAL A 1 429 ? 38.696 13.239 -67.643 1.00 94.00 429 VAL A O 1
ATOM 3233 N N . ASP A 1 430 ? 39.971 12.564 -65.907 1.00 89.69 430 ASP A N 1
ATOM 3234 C CA . ASP A 1 430 ? 41.244 13.038 -66.457 1.00 89.69 430 ASP A CA 1
ATOM 3235 C C . ASP A 1 430 ? 42.119 11.871 -66.939 1.00 89.69 430 ASP A C 1
ATOM 3237 O O . ASP A 1 430 ? 42.191 10.806 -66.316 1.00 89.69 430 ASP A O 1
ATOM 3241 N N . SER A 1 431 ? 42.816 12.092 -68.057 1.00 83.88 431 SER A N 1
ATOM 3242 C CA . SER A 1 431 ? 43.725 11.122 -68.675 1.00 83.88 431 SER A CA 1
ATOM 3243 C C . SER A 1 431 ? 45.091 11.107 -67.982 1.00 83.88 431 SER A C 1
ATOM 3245 O O . SER A 1 431 ? 45.729 12.150 -67.844 1.00 83.88 431 SER A O 1
ATOM 3247 N N . MET A 1 432 ? 45.593 9.922 -67.620 1.00 82.69 432 MET A N 1
ATOM 3248 C CA . MET A 1 432 ? 46.964 9.715 -67.144 1.00 82.69 432 MET A CA 1
ATOM 3249 C C . MET A 1 432 ? 47.738 8.811 -68.110 1.00 82.69 432 MET A C 1
ATOM 3251 O O . MET A 1 432 ? 47.256 7.761 -68.535 1.00 82.69 432 MET A O 1
ATOM 3255 N N . GLY A 1 433 ? 48.968 9.195 -68.461 1.00 72.12 433 GLY A N 1
ATOM 3256 C CA . GLY A 1 433 ? 49.823 8.379 -69.334 1.00 72.12 433 GLY A CA 1
ATOM 3257 C C . GLY A 1 433 ? 49.276 8.181 -70.756 1.00 72.12 433 GLY A C 1
ATOM 3258 O O . GLY A 1 433 ? 49.542 7.149 -71.362 1.00 72.12 433 GLY A O 1
ATOM 3259 N N . GLY A 1 434 ? 48.495 9.137 -71.281 1.00 73.38 434 GLY A N 1
ATOM 3260 C CA . GLY A 1 434 ? 47.953 9.091 -72.649 1.00 73.38 434 GLY A CA 1
ATOM 3261 C C . GLY A 1 434 ? 46.686 8.244 -72.818 1.00 73.38 434 GLY A C 1
ATOM 3262 O O . GLY A 1 434 ? 46.349 7.865 -73.936 1.00 73.38 434 GLY A O 1
ATOM 3263 N N . PHE A 1 435 ? 45.986 7.927 -71.727 1.00 83.31 435 PHE A N 1
ATOM 3264 C CA . PHE A 1 435 ? 44.743 7.156 -71.742 1.00 83.31 435 PHE A CA 1
ATOM 3265 C C . PHE A 1 435 ? 43.610 7.884 -72.488 1.00 83.31 435 PHE A C 1
ATOM 3267 O O . PHE A 1 435 ? 43.085 8.889 -72.003 1.00 83.31 435 PHE A O 1
ATOM 3274 N N . ALA A 1 436 ? 43.231 7.350 -73.649 1.00 82.81 436 ALA A N 1
ATOM 3275 C CA . ALA A 1 436 ? 42.166 7.854 -74.519 1.00 82.81 436 ALA A CA 1
ATOM 3276 C C . ALA A 1 436 ? 41.157 6.735 -74.837 1.00 82.81 436 ALA A C 1
ATOM 3278 O O . ALA A 1 436 ? 40.955 6.365 -75.987 1.00 82.81 436 ALA A O 1
ATOM 3279 N N . GLN A 1 437 ? 40.609 6.107 -73.792 1.00 88.12 437 GLN A N 1
ATOM 3280 C CA . GLN A 1 437 ? 39.573 5.075 -73.919 1.00 88.12 437 GLN A CA 1
ATOM 3281 C C . GLN A 1 437 ? 38.257 5.552 -73.296 1.00 88.12 437 GLN A C 1
ATOM 3283 O O . GLN A 1 437 ? 38.240 6.482 -72.483 1.00 88.12 437 GLN A O 1
ATOM 3288 N N . THR A 1 438 ? 37.153 4.903 -73.673 1.00 91.62 438 THR A N 1
ATOM 3289 C CA . THR A 1 438 ? 35.815 5.153 -73.118 1.00 91.62 438 THR A CA 1
ATOM 3290 C C . THR A 1 438 ? 35.714 4.680 -71.667 1.00 91.62 438 THR A C 1
ATOM 3292 O O . THR A 1 438 ? 36.085 3.546 -71.365 1.00 91.62 438 THR A O 1
ATOM 3295 N N . VAL A 1 439 ? 35.202 5.539 -70.785 1.00 94.31 439 VAL A N 1
ATOM 3296 C CA . VAL A 1 439 ? 34.869 5.259 -69.382 1.00 94.31 439 VAL A CA 1
ATOM 3297 C C . VAL A 1 439 ? 33.347 5.246 -69.230 1.00 94.31 439 VAL A C 1
ATOM 3299 O O . VAL A 1 439 ? 32.693 6.241 -69.539 1.00 94.31 439 VAL A O 1
ATOM 3302 N N . ASP A 1 440 ? 32.796 4.126 -68.764 1.00 94.69 440 ASP A N 1
ATOM 3303 C CA . ASP A 1 440 ? 31.385 3.936 -68.420 1.00 94.69 440 ASP A CA 1
ATOM 3304 C C . ASP A 1 440 ? 31.129 4.330 -66.959 1.00 94.69 440 ASP A C 1
ATOM 3306 O O . ASP A 1 440 ? 31.904 3.967 -66.071 1.00 94.69 440 ASP A O 1
ATOM 3310 N N . PHE A 1 441 ? 30.045 5.061 -66.696 1.00 95.38 441 PHE A N 1
ATOM 3311 C CA . PHE A 1 441 ? 29.713 5.567 -65.364 1.00 95.38 441 PHE A CA 1
ATOM 3312 C C . PHE A 1 441 ? 28.515 4.843 -64.731 1.00 95.38 441 PHE A C 1
ATOM 3314 O O . PHE A 1 441 ? 27.538 4.514 -65.403 1.00 95.38 441 PHE A O 1
ATOM 3321 N N . SER A 1 442 ? 28.558 4.656 -63.412 1.00 92.38 442 SER A N 1
ATOM 3322 C CA . SER A 1 442 ? 27.450 4.157 -62.581 1.00 92.38 442 SER A CA 1
ATOM 3323 C C . SER A 1 442 ? 27.495 4.781 -61.181 1.00 92.38 442 SER A C 1
ATOM 3325 O O . SER A 1 442 ? 28.531 5.311 -60.787 1.00 92.38 442 SER A O 1
ATOM 3327 N N . PHE A 1 443 ? 26.385 4.762 -60.441 1.00 94.12 443 PHE A N 1
ATOM 3328 C CA . PHE A 1 443 ? 26.294 5.274 -59.068 1.00 94.12 443 PHE A CA 1
ATOM 3329 C C . PHE A 1 443 ? 25.155 4.584 -58.306 1.00 94.12 443 PHE A C 1
ATOM 3331 O O . PHE A 1 443 ? 24.258 4.009 -58.929 1.00 94.12 443 PHE A O 1
ATOM 3338 N N . ASP A 1 444 ? 25.208 4.621 -56.977 1.00 90.81 444 ASP A N 1
ATOM 3339 C CA . ASP A 1 444 ? 24.140 4.174 -56.081 1.00 90.81 444 ASP A CA 1
ATOM 3340 C C . ASP A 1 444 ? 23.250 5.344 -55.627 1.00 90.81 444 ASP A C 1
ATOM 3342 O O . ASP A 1 444 ? 23.570 6.517 -55.811 1.00 90.81 444 ASP A O 1
ATOM 3346 N N . LEU A 1 445 ? 22.070 5.026 -55.096 1.00 88.62 445 LEU A N 1
ATOM 3347 C CA . LEU A 1 445 ? 21.092 6.017 -54.660 1.00 88.62 445 LEU A CA 1
ATOM 3348 C C . LEU A 1 445 ? 20.361 5.549 -53.395 1.00 88.62 445 LEU A C 1
ATOM 3350 O O . LEU A 1 445 ? 20.084 4.352 -53.269 1.00 88.62 445 LEU A O 1
ATOM 3354 N N . PRO A 1 446 ? 19.989 6.474 -52.491 1.00 84.69 446 PRO A N 1
ATOM 3355 C CA . PRO A 1 446 ? 19.097 6.172 -51.377 1.00 84.69 446 PRO A CA 1
ATOM 3356 C C . PRO A 1 446 ? 17.739 5.622 -51.851 1.00 84.69 446 PRO A C 1
ATOM 3358 O O . PRO A 1 446 ? 17.241 6.057 -52.902 1.00 84.69 446 PRO A O 1
ATOM 3361 N N . PRO A 1 447 ? 17.097 4.715 -51.084 1.00 78.81 447 PRO A N 1
ATOM 3362 C CA . PRO A 1 447 ? 15.744 4.245 -51.375 1.00 78.81 447 PRO A CA 1
ATOM 3363 C C . PRO A 1 447 ? 14.770 5.414 -51.568 1.00 78.81 447 PRO A C 1
ATOM 3365 O O . PRO A 1 447 ? 14.765 6.352 -50.780 1.00 78.81 447 PRO A O 1
ATOM 3368 N N . GLY A 1 448 ? 13.948 5.366 -52.618 1.00 75.06 448 GLY A N 1
ATOM 3369 C CA . GLY A 1 448 ? 12.965 6.418 -52.912 1.00 75.06 448 GLY A CA 1
ATOM 3370 C C . GLY A 1 448 ? 13.487 7.596 -53.744 1.00 75.06 448 GLY A C 1
ATOM 3371 O O . GLY A 1 448 ? 12.695 8.456 -54.107 1.00 75.06 448 GLY A O 1
ATOM 3372 N N . THR A 1 449 ? 14.772 7.631 -54.114 1.00 86.44 449 THR A N 1
ATOM 3373 C CA . THR A 1 449 ? 15.315 8.643 -55.043 1.00 86.44 449 THR A CA 1
ATOM 3374 C C . THR A 1 449 ? 15.519 8.078 -56.453 1.00 86.44 449 THR A C 1
ATOM 3376 O O . THR A 1 449 ? 15.611 6.866 -56.657 1.00 86.44 449 THR A O 1
ATOM 3379 N N . THR A 1 450 ? 15.592 8.956 -57.458 1.00 88.12 450 THR A N 1
ATOM 3380 C CA . THR A 1 450 ? 15.958 8.581 -58.838 1.00 88.12 450 THR A CA 1
ATOM 3381 C C . THR A 1 450 ? 17.089 9.465 -59.344 1.00 88.12 450 THR A C 1
ATOM 3383 O O . THR A 1 450 ? 17.275 10.575 -58.858 1.00 88.12 450 THR A O 1
ATOM 3386 N N . GLY A 1 451 ? 17.853 9.016 -60.338 1.00 89.94 451 GLY A N 1
ATOM 3387 C CA . GLY A 1 451 ? 18.925 9.830 -60.900 1.00 89.94 451 GLY A CA 1
ATOM 3388 C C . GLY A 1 451 ? 19.383 9.362 -62.273 1.00 89.94 451 GLY A C 1
ATOM 3389 O O . GLY A 1 451 ? 19.047 8.267 -62.721 1.00 89.94 451 GLY A O 1
ATOM 3390 N N . SER A 1 452 ? 20.166 10.202 -62.946 1.00 92.19 452 SER A N 1
ATOM 3391 C CA . SER A 1 452 ? 20.703 9.939 -64.283 1.00 92.19 452 SER A CA 1
ATOM 3392 C C . SER A 1 452 ? 22.075 10.577 -64.495 1.00 92.19 452 SER A C 1
ATOM 3394 O O . SER A 1 452 ? 22.362 11.625 -63.922 1.00 92.19 452 SER A O 1
ATOM 3396 N N . LEU A 1 453 ? 22.876 9.992 -65.389 1.00 93.38 453 LEU A N 1
ATOM 3397 C CA . LEU A 1 453 ? 24.129 10.557 -65.898 1.00 93.38 453 LEU A CA 1
ATOM 3398 C C . LEU A 1 453 ? 23.998 10.872 -67.390 1.00 93.38 453 LEU A C 1
ATOM 3400 O O . LEU A 1 453 ? 23.493 10.046 -68.150 1.00 93.38 453 LEU A O 1
ATOM 3404 N N . SER A 1 454 ? 24.472 12.040 -67.824 1.00 92.50 454 SER A N 1
ATOM 3405 C CA . SER A 1 454 ? 24.437 12.443 -69.233 1.00 92.50 454 SER A CA 1
ATOM 3406 C C . SER A 1 454 ? 25.735 13.154 -69.644 1.00 92.50 454 SER A C 1
ATOM 3408 O O . SER A 1 454 ? 25.946 14.298 -69.232 1.00 92.50 454 SER A O 1
ATOM 3410 N N . PRO A 1 455 ? 26.585 12.531 -70.488 1.00 92.56 455 PRO A N 1
ATOM 3411 C CA . PRO A 1 455 ? 26.455 11.180 -71.063 1.00 92.56 455 PRO A CA 1
ATOM 3412 C C . PRO A 1 455 ? 26.745 10.050 -70.047 1.00 92.56 455 PRO A C 1
ATOM 3414 O O . PRO A 1 455 ? 27.476 10.255 -69.083 1.00 92.56 455 PRO A O 1
ATOM 3417 N N . THR A 1 456 ? 26.216 8.837 -70.256 1.00 92.00 456 THR A N 1
ATOM 3418 C CA . THR A 1 456 ? 26.472 7.669 -69.375 1.00 92.00 456 THR A CA 1
ATOM 3419 C C . THR A 1 456 ? 27.864 7.054 -69.554 1.00 92.00 456 THR A C 1
ATOM 3421 O O . THR A 1 456 ? 28.296 6.262 -68.722 1.00 92.00 456 THR A O 1
ATOM 3424 N N . SER A 1 457 ? 28.570 7.418 -70.624 1.00 90.06 457 SER A N 1
ATOM 3425 C CA . SER A 1 457 ? 29.975 7.089 -70.849 1.00 90.06 457 SER A CA 1
ATOM 3426 C C . SER A 1 457 ? 30.636 8.128 -71.752 1.00 90.06 457 SER A C 1
ATOM 3428 O O . SER A 1 457 ? 29.955 8.830 -72.507 1.00 90.06 457 SER A O 1
ATOM 3430 N N . CYS A 1 458 ? 31.957 8.275 -71.664 1.00 89.94 458 CYS A N 1
ATOM 3431 C CA . CYS A 1 458 ? 32.706 9.208 -72.509 1.00 89.94 458 CYS A CA 1
ATOM 3432 C C . CYS A 1 458 ? 34.178 8.808 -72.677 1.00 89.94 458 CYS A C 1
ATOM 3434 O O . CYS A 1 458 ? 34.722 8.061 -71.871 1.00 89.94 458 CYS A O 1
ATOM 3436 N N . GLU A 1 459 ? 34.827 9.276 -73.745 1.00 90.81 459 GLU A N 1
ATOM 3437 C CA . GLU A 1 459 ? 36.257 9.044 -74.007 1.00 90.81 459 GLU A CA 1
ATOM 3438 C C . GLU A 1 459 ? 37.122 10.056 -73.243 1.00 90.81 459 GLU A C 1
ATOM 3440 O O . GLU A 1 459 ? 36.911 11.260 -73.354 1.00 90.81 459 GLU A O 1
ATOM 3445 N N . SER A 1 460 ? 38.088 9.570 -72.459 1.00 87.75 460 SER A N 1
ATOM 3446 C CA . SER A 1 460 ? 38.951 10.405 -71.611 1.00 87.75 460 SER A CA 1
ATOM 3447 C C . SER A 1 460 ? 39.912 11.305 -72.421 1.00 87.75 460 SER A C 1
ATOM 3449 O O . SER A 1 460 ? 40.535 10.809 -73.362 1.00 87.75 460 SER A O 1
ATOM 3451 N N . PRO A 1 461 ? 40.157 12.573 -72.017 1.00 87.88 461 PRO A N 1
ATOM 3452 C CA . PRO A 1 461 ? 39.565 13.272 -70.872 1.00 87.88 461 PRO A CA 1
ATOM 3453 C C . PRO A 1 461 ? 38.161 13.809 -71.190 1.00 87.88 461 PRO A C 1
ATOM 3455 O O . PRO A 1 461 ? 37.925 14.366 -72.262 1.00 87.88 461 PRO A O 1
ATOM 3458 N N . CYS A 1 462 ? 37.228 13.673 -70.247 1.00 90.44 462 CYS A N 1
ATOM 3459 C CA . CYS A 1 462 ? 35.829 14.053 -70.451 1.00 90.44 462 CYS A CA 1
ATOM 3460 C C . CYS A 1 462 ? 35.084 14.319 -69.137 1.00 90.44 462 CYS A C 1
ATOM 3462 O O . CYS A 1 462 ? 35.618 14.122 -68.047 1.00 90.44 462 CYS A O 1
ATOM 3464 N N . SER A 1 463 ? 33.830 14.762 -69.239 1.00 92.31 463 SER A N 1
ATOM 3465 C CA . SER A 1 463 ? 32.940 14.954 -68.093 1.00 92.31 463 SER A CA 1
ATOM 3466 C C . SER A 1 463 ? 31.509 14.490 -68.382 1.00 92.31 463 SER A C 1
ATOM 3468 O O . SER A 1 463 ? 31.088 14.393 -69.537 1.00 92.31 463 SER A O 1
ATOM 3470 N N . SER A 1 464 ? 30.764 14.198 -67.315 1.00 94.94 464 SER A N 1
ATOM 3471 C CA . SER A 1 464 ? 29.342 13.848 -67.324 1.00 94.94 464 SER A CA 1
ATOM 3472 C C . SER A 1 464 ? 28.590 14.618 -66.243 1.00 94.94 464 SER A C 1
ATOM 3474 O O . SER A 1 464 ? 29.136 14.894 -65.176 1.00 94.94 464 SER A O 1
ATOM 3476 N N . THR A 1 465 ? 27.336 14.983 -66.502 1.00 94.94 465 THR A N 1
ATOM 3477 C CA . THR A 1 465 ? 26.466 15.599 -65.493 1.00 94.94 465 THR A CA 1
ATOM 3478 C C . THR A 1 465 ? 25.630 14.521 -64.809 1.00 94.94 465 THR A C 1
ATOM 3480 O O . THR A 1 465 ? 24.885 13.810 -65.481 1.00 94.94 465 THR A O 1
ATOM 3483 N N . MET A 1 466 ? 25.742 14.419 -63.482 1.00 94.88 466 MET A N 1
ATOM 3484 C CA . MET A 1 466 ? 24.900 13.582 -62.624 1.00 94.88 466 MET A CA 1
ATOM 3485 C C . MET A 1 466 ? 23.737 14.416 -62.092 1.00 94.88 466 MET A C 1
ATOM 3487 O O . MET A 1 466 ? 23.971 15.441 -61.457 1.00 94.88 466 MET A O 1
ATOM 3491 N N . THR A 1 467 ? 22.501 13.980 -62.323 1.00 93.19 467 THR A N 1
ATOM 3492 C CA . THR A 1 467 ? 21.274 14.611 -61.813 1.00 93.19 467 THR A CA 1
ATOM 3493 C C . THR A 1 467 ? 20.553 13.641 -60.887 1.00 93.19 467 THR A C 1
ATOM 3495 O O . THR A 1 467 ? 20.345 12.490 -61.264 1.00 93.19 467 THR A O 1
ATOM 3498 N N . ILE A 1 468 ? 20.161 14.104 -59.703 1.00 93.06 468 ILE A N 1
ATOM 3499 C CA . ILE A 1 468 ? 19.441 13.339 -58.682 1.00 93.06 468 ILE A CA 1
ATOM 3500 C C . ILE A 1 468 ? 18.111 14.043 -58.418 1.00 93.06 468 ILE A C 1
ATOM 3502 O O . ILE A 1 468 ? 18.090 15.250 -58.181 1.00 93.06 468 ILE A O 1
ATOM 3506 N N . ASN A 1 469 ? 17.013 13.294 -58.451 1.00 88.56 469 ASN A N 1
ATOM 3507 C CA . ASN A 1 469 ? 15.674 13.776 -58.144 1.00 88.56 469 ASN A CA 1
ATOM 3508 C C . ASN A 1 469 ? 15.201 13.171 -56.816 1.00 88.56 469 ASN A C 1
ATOM 3510 O O . ASN A 1 469 ? 15.127 11.944 -56.679 1.00 88.56 469 ASN A O 1
ATOM 3514 N N . ALA A 1 470 ? 14.847 14.035 -55.867 1.00 85.44 470 ALA A N 1
ATOM 3515 C CA . ALA A 1 470 ? 14.398 13.670 -54.527 1.00 85.44 470 ALA A CA 1
ATOM 3516 C C . ALA A 1 470 ? 12.858 13.655 -54.440 1.00 85.44 470 ALA A C 1
ATOM 3518 O O . ALA A 1 470 ? 12.275 14.356 -53.621 1.00 85.44 470 ALA A O 1
ATOM 3519 N N . PHE A 1 471 ? 12.195 12.882 -55.311 1.00 73.00 471 PHE A N 1
ATOM 3520 C CA . PHE A 1 471 ? 10.740 12.667 -55.273 1.00 73.00 471 PHE A CA 1
ATOM 3521 C C . PHE A 1 471 ? 10.441 11.267 -54.731 1.00 73.00 471 PHE A C 1
ATOM 3523 O O . PHE A 1 471 ? 10.626 10.295 -55.464 1.00 73.00 471 PHE A O 1
ATOM 3530 N N . ALA A 1 472 ? 9.943 11.158 -53.498 1.00 61.81 472 ALA A N 1
ATOM 3531 C CA . ALA A 1 472 ? 9.384 9.911 -52.983 1.00 61.81 472 ALA A CA 1
ATOM 3532 C C . ALA A 1 472 ? 7.889 10.065 -52.690 1.00 61.81 472 ALA A C 1
ATOM 3534 O O . ALA A 1 472 ? 7.454 11.024 -52.062 1.00 61.81 472 ALA A O 1
ATOM 3535 N N . ASP A 1 473 ? 7.108 9.076 -53.119 1.00 55.09 473 ASP A N 1
ATOM 3536 C CA . ASP A 1 473 ? 5.731 8.881 -52.669 1.00 55.09 473 ASP A CA 1
ATOM 3537 C C . ASP A 1 473 ? 5.783 8.160 -51.306 1.00 55.09 473 ASP A C 1
ATOM 3539 O O . ASP A 1 473 ? 5.939 6.939 -51.240 1.00 55.09 473 ASP A O 1
ATOM 3543 N N . GLY A 1 474 ? 5.709 8.918 -50.206 1.00 54.72 474 GLY A N 1
ATOM 3544 C CA . GLY A 1 474 ? 5.407 8.386 -48.868 1.00 54.72 474 GLY A CA 1
ATOM 3545 C C . GLY A 1 474 ? 6.550 7.739 -48.067 1.00 54.72 474 GLY A C 1
ATOM 3546 O O . GLY A 1 474 ? 6.258 6.997 -47.130 1.00 54.72 474 GLY A O 1
ATOM 3547 N N . ILE A 1 475 ? 7.824 8.005 -48.382 1.00 58.06 475 ILE A N 1
ATOM 3548 C CA . ILE A 1 475 ? 8.982 7.572 -47.570 1.00 58.06 475 ILE A CA 1
ATOM 3549 C C . ILE A 1 475 ? 9.752 8.817 -47.103 1.00 58.06 475 ILE A C 1
ATOM 3551 O O . ILE A 1 475 ? 10.123 9.611 -47.964 1.00 58.06 475 ILE A O 1
ATOM 3555 N N . PRO A 1 476 ? 10.040 8.997 -45.796 1.00 60.53 476 PRO A N 1
ATOM 3556 C CA . PRO A 1 476 ? 10.821 10.139 -45.325 1.00 60.53 476 PRO A CA 1
ATOM 3557 C C . PRO A 1 476 ? 12.240 10.106 -45.905 1.00 60.53 476 PRO A C 1
ATOM 3559 O O . PRO A 1 476 ? 12.986 9.158 -45.659 1.00 60.53 476 PRO A O 1
ATOM 3562 N N . LEU A 1 477 ? 12.610 11.138 -46.668 1.00 69.88 477 LEU A N 1
ATOM 3563 C CA . LEU A 1 477 ? 13.930 11.262 -47.298 1.00 69.88 477 LEU A CA 1
ATOM 3564 C C . LEU A 1 477 ? 14.897 12.176 -46.525 1.00 69.88 477 LEU A C 1
ATOM 3566 O O . LEU A 1 477 ? 16.045 12.309 -46.942 1.00 69.88 477 LEU A O 1
ATOM 3570 N N . GLU A 1 478 ? 14.481 12.799 -45.418 1.00 77.44 478 GLU A N 1
ATOM 3571 C CA . GLU A 1 478 ? 15.306 13.752 -44.658 1.00 77.44 478 GLU A CA 1
ATOM 3572 C C . GLU A 1 478 ? 16.591 13.101 -44.118 1.00 77.44 478 GLU A C 1
ATOM 3574 O O . GLU A 1 478 ? 16.556 12.059 -43.465 1.00 77.44 478 GLU A O 1
ATOM 3579 N N . GLY A 1 479 ? 17.738 13.727 -44.387 1.00 79.69 479 GLY A N 1
ATOM 3580 C CA . GLY A 1 479 ? 19.032 13.221 -43.938 1.00 79.69 479 GLY A CA 1
ATOM 3581 C C . GLY A 1 479 ? 20.176 13.502 -44.905 1.00 79.69 479 GLY A C 1
ATOM 3582 O O . GLY A 1 479 ? 20.009 14.163 -45.932 1.00 79.69 479 GLY A O 1
ATOM 3583 N N . THR A 1 480 ? 21.355 12.989 -44.553 1.00 87.06 480 THR A N 1
ATOM 3584 C CA . THR A 1 480 ? 22.584 13.102 -45.348 1.00 87.06 480 THR A CA 1
ATOM 3585 C C . THR A 1 480 ? 22.994 11.724 -45.858 1.00 87.06 480 THR A C 1
ATOM 3587 O O . THR A 1 480 ? 23.099 10.786 -45.070 1.00 87.06 480 THR A O 1
ATOM 3590 N N . TYR A 1 481 ? 23.262 11.614 -47.157 1.00 89.50 481 TYR A N 1
ATOM 3591 C CA . TYR A 1 481 ? 23.569 10.365 -47.851 1.00 89.50 481 TYR A CA 1
ATOM 3592 C C . TYR A 1 481 ? 24.884 10.472 -48.622 1.00 89.50 481 TYR A C 1
ATOM 3594 O O . TYR A 1 481 ? 25.093 11.446 -49.344 1.00 89.50 481 TYR A O 1
ATOM 3602 N N . ASP A 1 482 ? 25.733 9.450 -48.532 1.00 93.06 482 ASP A N 1
ATOM 3603 C CA . ASP A 1 482 ? 26.946 9.342 -49.344 1.00 93.06 482 ASP A CA 1
ATOM 3604 C C . ASP A 1 482 ? 26.683 8.474 -50.580 1.00 93.06 482 ASP A C 1
ATOM 3606 O O . ASP A 1 482 ? 26.367 7.291 -50.468 1.00 93.06 482 ASP A O 1
ATOM 3610 N N . ILE A 1 483 ? 26.817 9.077 -51.762 1.00 94.12 483 ILE A N 1
ATOM 3611 C CA . ILE A 1 483 ? 26.622 8.442 -53.069 1.00 94.12 483 ILE A CA 1
ATOM 3612 C C . ILE A 1 483 ? 27.985 8.099 -53.674 1.00 94.12 483 ILE A C 1
ATOM 3614 O O . ILE A 1 483 ? 28.822 8.976 -53.900 1.00 94.12 483 ILE A O 1
ATOM 3618 N N . THR A 1 484 ? 28.202 6.823 -53.973 1.00 94.50 484 THR A N 1
ATOM 3619 C CA . THR A 1 484 ? 29.410 6.283 -54.598 1.00 94.50 484 THR A CA 1
ATOM 3620 C C . THR A 1 484 ? 29.278 6.286 -56.119 1.00 94.50 484 THR A C 1
ATOM 3622 O O . THR A 1 484 ? 28.599 5.452 -56.714 1.00 94.50 484 THR A O 1
ATOM 3625 N N . VAL A 1 485 ? 30.007 7.181 -56.783 1.00 95.31 485 VAL A N 1
ATOM 3626 C CA . VAL A 1 485 ? 30.124 7.236 -58.245 1.00 95.31 485 VAL A CA 1
ATOM 3627 C C . VAL A 1 485 ? 31.289 6.361 -58.702 1.00 95.31 485 VAL A C 1
ATOM 3629 O O . VAL A 1 485 ? 32.408 6.507 -58.216 1.00 95.31 485 VAL A O 1
ATOM 3632 N N . THR A 1 486 ? 31.049 5.480 -59.670 1.00 94.06 486 THR A N 1
ATOM 3633 C CA . THR A 1 486 ? 32.020 4.528 -60.225 1.00 94.06 486 THR A CA 1
ATOM 3634 C C . THR A 1 486 ? 32.227 4.769 -61.719 1.00 94.06 486 THR A C 1
ATOM 3636 O O . THR A 1 486 ? 31.268 4.794 -62.485 1.00 94.06 486 THR A O 1
ATOM 3639 N N . GLY A 1 487 ? 33.485 4.904 -62.142 1.00 93.44 487 GLY A N 1
ATOM 3640 C CA . GLY A 1 487 ? 33.905 4.936 -63.543 1.00 93.44 487 GLY A CA 1
ATOM 3641 C C . GLY A 1 487 ? 34.694 3.677 -63.897 1.00 93.44 487 GLY A C 1
ATOM 3642 O O . GLY A 1 487 ? 35.628 3.321 -63.173 1.00 93.44 487 GLY A O 1
ATOM 3643 N N . ALA A 1 488 ? 34.343 3.011 -64.997 1.00 91.56 488 ALA A N 1
ATOM 3644 C CA . ALA A 1 488 ? 34.958 1.762 -65.440 1.00 91.56 488 ALA A CA 1
ATOM 3645 C C . ALA A 1 488 ? 35.379 1.815 -66.917 1.00 91.56 488 ALA A C 1
ATOM 3647 O O . ALA A 1 488 ? 34.647 2.305 -67.766 1.00 91.56 488 ALA A O 1
ATOM 3648 N N . SER A 1 489 ? 36.559 1.284 -67.241 1.00 89.94 489 SER A N 1
ATOM 3649 C CA . SER A 1 489 ? 37.024 1.102 -68.621 1.00 89.94 489 SER A CA 1
ATOM 3650 C C . SER A 1 489 ? 37.824 -0.195 -68.727 1.00 89.94 489 SER A C 1
ATOM 3652 O O . SER A 1 489 ? 38.940 -0.304 -68.209 1.00 89.94 489 SER A O 1
ATOM 3654 N N . GLY A 1 490 ? 37.236 -1.225 -69.343 1.00 85.00 490 GLY A N 1
ATOM 3655 C CA . GLY A 1 490 ? 37.809 -2.574 -69.354 1.00 85.00 490 GLY A CA 1
ATOM 3656 C C . GLY A 1 490 ? 37.964 -3.137 -67.934 1.00 85.00 490 GLY A C 1
ATOM 3657 O O . GLY A 1 490 ? 36.978 -3.318 -67.230 1.00 85.00 490 GLY A O 1
ATOM 3658 N N . THR A 1 491 ? 39.200 -3.412 -67.504 1.00 81.50 491 THR A N 1
ATOM 3659 C CA . THR A 1 491 ? 39.519 -3.885 -66.139 1.00 81.50 491 THR A CA 1
ATOM 3660 C C . THR A 1 491 ? 39.847 -2.757 -65.152 1.00 81.50 491 THR A C 1
ATOM 3662 O O . THR A 1 491 ? 40.095 -3.030 -63.980 1.00 81.50 491 THR A O 1
ATOM 3665 N N . LEU A 1 492 ? 39.903 -1.496 -65.597 1.00 86.81 492 LEU A N 1
ATOM 3666 C CA . LEU A 1 492 ? 40.219 -0.349 -64.742 1.00 86.81 492 LEU A CA 1
ATOM 3667 C C . LEU A 1 492 ? 38.937 0.220 -64.136 1.00 86.81 492 LEU A C 1
ATOM 3669 O O . LEU A 1 492 ? 38.025 0.587 -64.868 1.00 86.81 492 LEU A O 1
ATOM 3673 N N . THR A 1 493 ? 38.887 0.323 -62.807 1.00 90.81 493 THR A N 1
ATOM 3674 C CA . THR A 1 493 ? 37.757 0.904 -62.063 1.00 90.81 493 THR A CA 1
ATOM 3675 C C . THR A 1 493 ? 38.261 1.970 -61.087 1.00 90.81 493 THR A C 1
ATOM 3677 O O . THR A 1 493 ? 39.279 1.762 -60.419 1.00 90.81 493 THR A O 1
ATOM 3680 N N . LYS A 1 494 ? 37.569 3.113 -61.007 1.00 93.62 494 LYS A N 1
ATOM 3681 C CA . LYS A 1 494 ? 37.817 4.210 -60.051 1.00 93.62 494 LYS A CA 1
ATOM 3682 C C . LYS A 1 494 ? 36.501 4.684 -59.439 1.00 93.62 494 LYS A C 1
ATOM 3684 O O . LYS A 1 494 ? 35.477 4.642 -60.114 1.00 93.62 494 LYS A O 1
ATOM 3689 N N . THR A 1 495 ? 36.543 5.157 -58.195 1.00 94.81 495 THR A N 1
ATOM 3690 C CA . THR A 1 495 ? 35.366 5.647 -57.463 1.00 94.81 495 THR A CA 1
ATOM 3691 C C . THR A 1 495 ? 35.575 7.054 -56.900 1.00 94.81 495 THR A C 1
ATOM 3693 O O . THR A 1 495 ? 36.711 7.474 -56.674 1.00 94.81 495 THR A O 1
ATOM 3696 N N . ALA A 1 496 ? 34.478 7.782 -56.688 1.00 94.56 496 ALA A N 1
ATOM 3697 C CA . ALA A 1 496 ? 34.413 9.090 -56.036 1.00 94.56 496 ALA A CA 1
ATOM 3698 C C . ALA A 1 496 ? 33.099 9.214 -55.237 1.00 94.56 496 ALA A C 1
ATOM 3700 O O . ALA A 1 496 ? 32.114 8.577 -55.596 1.00 94.56 496 ALA A O 1
ATOM 3701 N N . ILE A 1 497 ? 33.079 10.017 -54.167 1.00 95.00 497 ILE A N 1
ATOM 3702 C CA . ILE A 1 497 ? 31.915 10.163 -53.270 1.00 95.00 497 ILE A CA 1
ATOM 3703 C C . ILE A 1 497 ? 31.258 11.537 -53.465 1.00 95.00 497 ILE A C 1
ATOM 3705 O O . ILE A 1 497 ? 31.959 12.547 -53.566 1.00 95.00 497 ILE A O 1
ATOM 3709 N N . TYR A 1 498 ? 29.923 11.564 -53.497 1.00 95.75 498 TYR A N 1
ATOM 3710 C CA . TYR A 1 498 ? 29.090 12.766 -53.459 1.00 95.75 498 TYR A CA 1
ATOM 3711 C C . TYR A 1 498 ? 28.155 12.737 -52.244 1.00 95.75 498 TYR A C 1
ATOM 3713 O O . TYR A 1 498 ? 27.342 11.826 -52.122 1.00 95.75 498 TYR A O 1
ATOM 3721 N N . THR A 1 499 ? 28.236 13.738 -51.369 1.00 94.62 499 THR A N 1
ATOM 3722 C CA . THR A 1 499 ? 27.395 13.824 -50.163 1.00 94.62 499 THR A CA 1
ATOM 3723 C C . THR A 1 499 ? 26.135 14.662 -50.428 1.00 94.62 499 THR A C 1
ATOM 3725 O O . THR A 1 499 ? 26.219 15.871 -50.657 1.00 94.62 499 THR A O 1
ATOM 3728 N N . LEU A 1 500 ? 24.958 14.039 -50.382 1.00 91.94 500 LEU A N 1
ATOM 3729 C CA . LEU A 1 500 ? 23.648 14.653 -50.619 1.00 91.94 500 LEU A CA 1
ATOM 3730 C C . LEU A 1 500 ? 22.907 14.900 -49.298 1.00 91.94 500 LEU A C 1
ATOM 3732 O O . LEU A 1 500 ? 22.644 13.951 -48.570 1.00 91.94 500 LEU A O 1
ATOM 3736 N N . ALA A 1 501 ? 22.503 16.140 -49.021 1.00 89.38 501 ALA A N 1
ATOM 3737 C CA . ALA A 1 501 ? 21.594 16.472 -47.921 1.00 89.38 501 ALA A CA 1
ATOM 3738 C C . ALA A 1 501 ? 20.178 16.756 -48.449 1.00 89.38 501 ALA A C 1
ATOM 3740 O O . ALA A 1 501 ? 20.014 17.586 -49.344 1.00 89.38 501 ALA A O 1
ATOM 3741 N N . ILE A 1 502 ? 19.160 16.103 -47.889 1.00 86.06 502 ILE A N 1
ATOM 3742 C CA . ILE A 1 502 ? 17.748 16.313 -48.243 1.00 86.06 502 ILE A CA 1
ATOM 3743 C C . ILE A 1 502 ? 17.027 16.986 -47.067 1.00 86.06 502 ILE A C 1
ATOM 3745 O O . ILE A 1 502 ? 17.126 16.502 -45.940 1.00 86.06 502 ILE A O 1
ATOM 3749 N N . ILE A 1 503 ? 16.316 18.092 -47.323 1.00 77.81 503 ILE A N 1
ATOM 3750 C CA . ILE A 1 503 ? 15.557 18.865 -46.315 1.00 77.81 503 ILE A CA 1
ATOM 3751 C C . ILE A 1 503 ? 14.048 18.895 -46.628 1.00 77.81 503 ILE A C 1
ATOM 3753 O O . ILE A 1 503 ? 13.663 18.954 -47.794 1.00 77.81 503 ILE A O 1
ATOM 3757 N N . HIS A 1 504 ? 13.193 18.883 -45.600 1.00 73.31 504 HIS A N 1
ATOM 3758 C CA . HIS A 1 504 ? 11.723 18.903 -45.732 1.00 73.31 504 HIS A CA 1
ATOM 3759 C C . HIS A 1 504 ? 11.169 20.352 -45.865 1.00 73.31 504 HIS A C 1
ATOM 3761 O O . HIS A 1 504 ? 11.792 21.283 -45.342 1.00 73.31 504 HIS A O 1
ATOM 3767 N N . PRO A 1 505 ? 10.025 20.599 -46.547 1.00 69.19 505 PRO A N 1
ATOM 3768 C CA . PRO A 1 505 ? 9.505 21.950 -46.834 1.00 69.19 505 PRO A CA 1
ATOM 3769 C C . PRO A 1 505 ? 9.064 22.804 -45.624 1.00 69.19 505 PRO A C 1
ATOM 3771 O O . PRO A 1 505 ? 8.937 24.027 -45.764 1.00 69.19 505 PRO A O 1
ATOM 3774 N N . PHE A 1 506 ? 8.834 22.215 -44.444 1.00 71.19 506 PHE A N 1
ATOM 3775 C CA . PHE A 1 506 ? 8.482 22.940 -43.213 1.00 71.19 506 PHE A CA 1
ATOM 3776 C C . PHE A 1 506 ? 8.961 22.227 -41.935 1.00 71.19 506 PHE A C 1
ATOM 3778 O O . PHE A 1 506 ? 9.250 21.034 -41.946 1.00 71.19 506 PHE A O 1
ATOM 3785 N N . PHE A 1 507 ? 9.061 22.973 -40.827 1.00 77.19 507 PHE A N 1
ATOM 3786 C CA . PHE A 1 507 ? 9.609 22.531 -39.535 1.00 77.19 507 PHE A CA 1
ATOM 3787 C C . PHE A 1 507 ? 8.670 22.953 -38.392 1.00 77.19 507 PHE A C 1
ATOM 3789 O O . PHE A 1 507 ? 8.305 24.127 -38.297 1.00 77.19 507 PHE A O 1
ATOM 3796 N N . PHE A 1 508 ? 8.291 22.029 -37.504 1.00 83.94 508 PHE A N 1
ATOM 3797 C CA . PHE A 1 508 ? 7.318 22.267 -36.425 1.00 83.94 508 PHE A CA 1
ATOM 3798 C C . PHE A 1 508 ? 7.672 21.520 -35.136 1.00 83.94 508 PHE A C 1
ATOM 3800 O O . PHE A 1 508 ? 8.179 20.407 -35.197 1.00 83.94 508 PHE A O 1
ATOM 3807 N N . ASP A 1 509 ? 7.386 22.092 -33.973 1.00 86.12 509 ASP A N 1
ATOM 3808 C CA . ASP A 1 509 ? 7.504 21.387 -32.694 1.00 86.12 509 ASP A CA 1
ATOM 3809 C C . ASP A 1 509 ? 6.312 20.454 -32.449 1.00 86.12 509 ASP A C 1
ATOM 3811 O O . ASP A 1 509 ? 5.197 20.774 -32.866 1.00 86.12 509 ASP A O 1
ATOM 3815 N N . LEU A 1 510 ? 6.554 19.336 -31.767 1.00 90.81 510 LEU A N 1
ATOM 3816 C CA . LEU A 1 510 ? 5.537 18.379 -31.327 1.00 90.81 510 LEU A CA 1
ATOM 3817 C C . LEU A 1 510 ? 5.704 18.173 -29.823 1.00 90.81 510 LEU A C 1
ATOM 3819 O O . LEU A 1 510 ? 6.752 17.704 -29.380 1.00 90.81 510 LEU A O 1
ATOM 3823 N N . SER A 1 511 ? 4.672 18.487 -29.046 1.00 89.75 511 SER A N 1
ATOM 3824 C CA . SER A 1 511 ? 4.729 18.392 -27.591 1.00 89.75 511 SER A CA 1
ATOM 3825 C C . SER A 1 511 ? 3.465 17.784 -26.990 1.00 89.75 511 SER A C 1
ATOM 3827 O O . SER A 1 511 ? 2.386 17.774 -27.585 1.00 89.75 511 SER A O 1
ATOM 3829 N N . VAL A 1 512 ? 3.625 17.247 -25.782 1.00 88.88 512 VAL A N 1
ATOM 3830 C CA . VAL A 1 512 ? 2.523 16.831 -24.912 1.00 88.88 512 VAL A CA 1
ATOM 3831 C C . VAL A 1 512 ? 2.263 17.968 -23.930 1.00 88.88 512 VAL A C 1
ATOM 3833 O O . VAL A 1 512 ? 3.211 18.553 -23.401 1.00 88.88 512 VAL A O 1
ATOM 3836 N N . SER A 1 513 ? 0.995 18.281 -23.672 1.00 82.88 513 SER A N 1
ATOM 3837 C CA . SER A 1 513 ? 0.633 19.330 -22.717 1.00 82.88 513 SER A CA 1
ATOM 3838 C C . SER A 1 513 ? 1.189 19.049 -21.315 1.00 82.88 513 SER A C 1
ATOM 3840 O O . SER A 1 513 ? 1.107 17.929 -20.814 1.00 82.88 513 SER A O 1
ATOM 3842 N N . SER A 1 514 ? 1.705 20.078 -20.635 1.00 69.75 514 SER A N 1
ATOM 3843 C CA . SER A 1 514 ? 2.293 19.950 -19.290 1.00 69.75 514 SER A CA 1
ATOM 3844 C C . SER A 1 514 ? 1.275 19.637 -18.188 1.00 69.75 514 SER A C 1
ATOM 3846 O O . SER A 1 514 ? 1.671 19.321 -17.072 1.00 69.75 514 SER A O 1
ATOM 3848 N N . VAL A 1 515 ? -0.022 19.761 -18.482 1.00 69.31 515 VAL A N 1
ATOM 3849 C CA . VAL A 1 515 ? -1.133 19.412 -17.577 1.00 69.31 515 VAL A CA 1
ATOM 3850 C C . VAL A 1 515 ? -1.787 18.080 -17.949 1.00 69.31 515 VAL A C 1
ATOM 3852 O O . VAL A 1 515 ? -2.870 17.768 -17.459 1.00 69.31 515 VAL A O 1
ATOM 3855 N N . ALA A 1 516 ? -1.173 17.305 -18.848 1.00 73.44 516 ALA A N 1
ATOM 3856 C CA . ALA A 1 516 ? -1.703 16.004 -19.217 1.00 73.44 516 ALA A CA 1
ATOM 3857 C C . ALA A 1 516 ? -1.732 15.071 -17.990 1.00 73.44 516 ALA A C 1
ATOM 3859 O O . ALA A 1 516 ? -0.727 14.975 -17.278 1.00 73.44 516 ALA A O 1
ATOM 3860 N N . PRO A 1 517 ? -2.849 14.364 -17.743 1.00 73.06 517 PRO A N 1
ATOM 3861 C CA . PRO A 1 517 ? -2.893 13.321 -16.719 1.00 73.06 517 PRO A CA 1
ATOM 3862 C C . PRO A 1 517 ? -1.805 12.283 -17.003 1.00 73.06 517 PRO A C 1
ATOM 3864 O O . PRO A 1 517 ? -1.484 12.043 -18.162 1.00 73.06 517 PRO A O 1
ATOM 3867 N N . THR A 1 518 ? -1.219 11.672 -15.976 1.00 80.12 518 THR A N 1
ATOM 3868 C CA . THR A 1 518 ? -0.103 10.710 -16.120 1.00 80.12 518 THR A CA 1
ATOM 3869 C C . THR A 1 518 ? -0.487 9.278 -15.761 1.00 80.12 518 THR A C 1
ATOM 3871 O O . THR A 1 518 ? 0.335 8.371 -15.903 1.00 80.12 518 THR A O 1
ATOM 3874 N N . SER A 1 519 ? -1.720 9.056 -15.299 1.00 80.25 519 SER A N 1
ATOM 3875 C CA . SER A 1 519 ? -2.192 7.749 -14.855 1.00 80.25 519 SER A CA 1
ATOM 3876 C C . SER A 1 519 ? -3.610 7.428 -15.318 1.00 80.25 519 SER A C 1
ATOM 3878 O O . SER A 1 519 ? -4.403 8.324 -15.614 1.00 80.25 519 SER A O 1
ATOM 3880 N N . VAL A 1 520 ? -3.905 6.131 -15.397 1.00 80.81 520 VAL A N 1
ATOM 3881 C CA . VAL A 1 520 ? -5.232 5.574 -15.677 1.00 80.81 520 VAL A CA 1
ATOM 3882 C C . VAL A 1 520 ? -5.376 4.228 -14.962 1.00 80.81 520 VAL A C 1
ATOM 3884 O O . VAL A 1 520 ? -4.405 3.488 -14.828 1.00 80.81 520 VAL A O 1
ATOM 3887 N N . ILE A 1 521 ? -6.579 3.897 -14.503 1.00 77.94 521 ILE A N 1
ATOM 3888 C CA . ILE A 1 521 ? -6.884 2.574 -13.939 1.00 77.94 521 ILE A CA 1
ATOM 3889 C C . ILE A 1 521 ? -7.154 1.591 -15.090 1.00 77.94 521 ILE A C 1
ATOM 3891 O O . ILE A 1 521 ? -7.715 1.989 -16.112 1.00 77.94 521 ILE A O 1
ATOM 3895 N N . GLN A 1 522 ? -6.776 0.317 -14.937 1.00 78.69 522 GLN A N 1
ATOM 3896 C CA . GLN A 1 522 ? -7.114 -0.748 -15.897 1.00 78.69 522 GLN A CA 1
ATOM 3897 C C . GLN A 1 522 ? -8.605 -0.727 -16.278 1.00 78.69 522 GLN A C 1
ATOM 3899 O O . GLN A 1 522 ? -9.475 -0.709 -15.411 1.00 78.69 522 GLN A O 1
ATOM 3904 N N . GLY A 1 523 ? -8.906 -0.759 -17.578 1.00 68.75 523 GLY A N 1
ATOM 3905 C CA . GLY A 1 523 ? -10.276 -0.730 -18.103 1.00 68.75 523 GLY A CA 1
ATOM 3906 C C . GLY A 1 523 ? -10.856 0.669 -18.331 1.00 68.75 523 GLY A C 1
ATOM 3907 O O . GLY A 1 523 ? -11.889 0.780 -18.991 1.00 68.75 523 GLY A O 1
ATOM 3908 N N . ASN A 1 524 ? -10.202 1.727 -17.836 1.00 77.06 524 ASN A N 1
ATOM 3909 C CA . ASN A 1 524 ? -10.652 3.111 -18.004 1.00 77.06 524 ASN A CA 1
ATOM 3910 C C . ASN A 1 524 ? -9.951 3.808 -19.184 1.00 77.06 524 ASN A C 1
ATOM 3912 O O . ASN A 1 524 ? -9.000 3.294 -19.792 1.00 77.06 524 ASN A O 1
ATOM 3916 N N . SER A 1 525 ? -10.435 5.013 -19.503 1.00 78.94 525 SER A N 1
ATOM 3917 C CA . SER A 1 525 ? -9.906 5.872 -20.564 1.00 78.94 525 SER A CA 1
ATOM 3918 C C . SER A 1 525 ? -9.269 7.152 -20.029 1.00 78.94 525 SER A C 1
ATOM 3920 O O . SER A 1 525 ? -9.756 7.727 -19.058 1.00 78.94 525 SER A O 1
ATOM 3922 N N . VAL A 1 526 ? -8.250 7.656 -20.723 1.00 81.62 526 VAL A N 1
ATOM 3923 C CA . VAL A 1 526 ? -7.597 8.937 -20.430 1.00 81.62 526 VAL A CA 1
ATOM 3924 C C . VAL A 1 526 ? -7.460 9.790 -21.694 1.00 81.62 526 VAL A C 1
ATOM 3926 O O . VAL A 1 526 ? -7.201 9.271 -22.783 1.00 81.62 526 VAL A O 1
ATOM 3929 N N . SER A 1 527 ? -7.631 11.108 -21.558 1.00 83.25 527 SER A N 1
ATOM 3930 C CA . SER A 1 527 ? -7.502 12.077 -22.654 1.00 83.25 527 SER A CA 1
ATOM 3931 C C . SER A 1 527 ? -6.280 12.979 -22.463 1.00 83.25 527 SER A C 1
ATOM 3933 O O . SER A 1 527 ? -6.113 13.608 -21.421 1.00 83.25 527 SER A O 1
ATOM 3935 N N . VAL A 1 528 ? -5.439 13.065 -23.495 1.00 85.94 528 VAL A N 1
ATOM 3936 C CA . VAL A 1 528 ? -4.137 13.745 -23.495 1.00 85.94 528 VAL A CA 1
ATOM 3937 C C . VAL A 1 528 ? -4.081 14.757 -24.647 1.00 85.94 528 VAL A C 1
ATOM 3939 O O . VAL A 1 528 ? -4.179 14.358 -25.810 1.00 85.94 528 VAL A O 1
ATOM 3942 N N . PRO A 1 529 ? -3.923 16.065 -24.380 1.00 88.50 529 PRO A N 1
ATOM 3943 C CA . PRO A 1 529 ? -3.746 17.058 -25.437 1.00 88.50 529 PRO A CA 1
ATOM 3944 C C . PRO A 1 529 ? -2.335 16.992 -26.044 1.00 88.50 529 PRO A C 1
ATOM 3946 O O . PRO A 1 529 ? -1.339 17.021 -25.315 1.00 88.50 529 PRO A O 1
ATOM 3949 N N . ILE A 1 530 ? -2.267 16.930 -27.375 1.00 91.25 530 ILE A N 1
ATOM 3950 C CA . ILE A 1 530 ? -1.040 16.948 -28.179 1.00 91.25 530 ILE A CA 1
ATOM 3951 C C . ILE A 1 530 ? -1.016 18.223 -29.014 1.00 91.25 530 ILE A C 1
ATOM 3953 O O . ILE A 1 530 ? -1.924 18.460 -29.815 1.00 91.25 530 ILE A O 1
ATOM 3957 N N . ASP A 1 531 ? 0.042 19.011 -28.857 1.00 89.50 531 ASP A N 1
ATOM 3958 C CA . ASP A 1 531 ? 0.183 20.311 -29.500 1.00 89.50 531 ASP A CA 1
ATOM 3959 C C . ASP A 1 531 ? 1.253 20.268 -30.597 1.00 89.50 531 ASP A C 1
ATOM 3961 O O . ASP A 1 531 ? 2.337 19.703 -30.429 1.00 89.50 531 ASP A O 1
ATOM 3965 N N . ILE A 1 532 ? 0.944 20.891 -31.736 1.00 88.69 532 ILE A N 1
ATOM 3966 C CA . ILE A 1 532 ? 1.893 21.128 -32.826 1.00 88.69 532 ILE A CA 1
ATOM 3967 C C . ILE A 1 532 ? 2.070 22.635 -33.000 1.00 88.69 532 ILE A C 1
ATOM 3969 O O . ILE A 1 532 ? 1.085 23.372 -33.099 1.00 88.69 532 ILE A O 1
ATOM 3973 N N . THR A 1 533 ? 3.324 23.094 -33.067 1.00 87.81 533 THR A N 1
ATOM 3974 C CA . THR A 1 533 ? 3.661 24.503 -33.321 1.00 87.81 533 THR A CA 1
ATOM 3975 C C . THR A 1 533 ? 4.586 24.653 -34.525 1.00 87.81 533 THR A C 1
ATOM 3977 O O . THR A 1 533 ? 5.759 24.295 -34.464 1.00 87.81 533 THR A O 1
ATOM 3980 N N . LEU A 1 534 ? 4.098 25.246 -35.618 1.00 84.31 534 LEU A N 1
ATOM 3981 C CA . LEU A 1 534 ? 4.931 25.616 -36.766 1.00 84.31 534 LEU A CA 1
ATOM 3982 C C . LEU A 1 534 ? 6.054 26.583 -36.350 1.00 84.31 534 LEU A C 1
ATOM 3984 O O . LEU A 1 534 ? 5.790 27.663 -35.825 1.00 84.31 534 LEU A O 1
ATOM 3988 N N . ILE A 1 535 ? 7.302 26.220 -36.639 1.00 81.62 535 ILE A N 1
ATOM 3989 C CA . ILE A 1 535 ? 8.492 27.033 -36.349 1.00 81.62 535 ILE A CA 1
ATOM 3990 C C . ILE A 1 535 ? 8.965 27.754 -37.619 1.00 81.62 535 ILE A C 1
ATOM 3992 O O . ILE A 1 535 ? 9.291 28.939 -37.567 1.00 81.62 535 ILE A O 1
ATOM 3996 N N . SER A 1 536 ? 9.024 27.064 -38.767 1.00 75.69 536 SER A N 1
ATOM 3997 C CA . SER A 1 536 ? 9.455 27.657 -40.043 1.00 75.69 536 SER A CA 1
ATOM 3998 C C . SER A 1 536 ? 8.916 26.904 -41.270 1.00 75.69 536 SER A C 1
ATOM 4000 O O . SER A 1 536 ? 8.503 25.751 -41.175 1.00 75.69 536 SER A O 1
ATOM 4002 N N . GLY A 1 537 ? 8.916 27.560 -42.436 1.00 73.19 537 GLY A N 1
ATOM 4003 C CA . GLY A 1 537 ? 8.412 27.002 -43.701 1.00 73.19 537 GLY A CA 1
ATOM 4004 C C . GLY A 1 537 ? 6.936 27.305 -43.977 1.00 73.19 537 GLY A C 1
ATOM 4005 O O . GLY A 1 537 ? 6.320 28.135 -43.306 1.00 73.19 537 GLY A O 1
ATOM 4006 N N . THR A 1 538 ? 6.379 26.665 -45.008 1.00 75.94 538 THR A N 1
ATOM 4007 C CA . THR A 1 538 ? 4.979 26.863 -45.425 1.00 75.94 538 THR A CA 1
ATOM 4008 C C . THR A 1 538 ? 4.096 25.782 -44.806 1.00 75.94 538 THR A C 1
ATOM 4010 O O . THR A 1 538 ? 4.432 24.610 -44.855 1.00 75.94 538 THR A O 1
ATOM 4013 N N . SER A 1 539 ? 2.978 26.179 -44.197 1.00 74.69 539 SER A N 1
ATOM 4014 C CA . SER A 1 539 ? 2.061 25.289 -43.472 1.00 74.69 539 SER A CA 1
ATOM 4015 C C . SER A 1 539 ? 1.424 24.213 -44.371 1.00 74.69 539 SER A C 1
ATOM 4017 O O . SER A 1 539 ? 0.666 24.566 -45.274 1.00 74.69 539 SER A O 1
ATOM 4019 N N . GLU A 1 540 ? 1.598 22.932 -44.034 1.00 78.88 540 GLU A N 1
ATOM 4020 C CA . GLU A 1 540 ? 0.939 21.776 -44.675 1.00 78.88 540 GLU A CA 1
ATOM 4021 C C . GLU A 1 540 ? 0.235 20.868 -43.646 1.00 78.88 540 GLU A C 1
ATOM 4023 O O . GLU A 1 540 ? 0.445 21.003 -42.443 1.00 78.88 540 GLU A O 1
ATOM 4028 N N . SER A 1 541 ? -0.634 19.955 -44.095 1.00 82.44 541 SER A N 1
ATOM 4029 C CA . SER A 1 541 ? -1.406 19.082 -43.197 1.00 82.44 541 SER A CA 1
ATOM 4030 C C . SER A 1 541 ? -0.559 17.923 -42.654 1.00 82.44 541 SER A C 1
ATOM 4032 O O . SER A 1 541 ? 0.018 17.161 -43.422 1.00 82.44 541 SER A O 1
ATOM 4034 N N . VAL A 1 542 ? -0.576 17.731 -41.335 1.00 85.56 542 VAL A N 1
ATOM 4035 C CA . VAL A 1 542 ? 0.151 16.705 -40.575 1.00 85.56 542 VAL A CA 1
ATOM 4036 C C . VAL A 1 542 ? -0.851 15.744 -39.929 1.00 85.56 542 VAL A C 1
ATOM 4038 O O . VAL A 1 542 ? -1.800 16.189 -39.285 1.00 85.56 542 VAL A O 1
ATOM 4041 N N . GLY A 1 543 ? -0.673 14.433 -40.115 1.00 87.19 543 GLY A N 1
ATOM 4042 C CA . GLY A 1 543 ? -1.474 13.392 -39.454 1.00 87.19 543 GLY A CA 1
ATOM 4043 C C . GLY A 1 543 ? -0.854 12.922 -38.137 1.00 87.19 543 GLY A C 1
ATOM 4044 O O . GLY A 1 543 ? 0.368 12.950 -38.001 1.00 87.19 543 GLY A O 1
ATOM 4045 N N . PHE A 1 544 ? -1.690 12.469 -37.199 1.00 89.12 544 PHE A N 1
ATOM 4046 C CA . PHE A 1 544 ? -1.260 11.888 -35.924 1.00 89.12 544 PHE A CA 1
ATOM 4047 C C . PHE A 1 544 ? -1.372 10.360 -35.937 1.00 89.12 544 PHE A C 1
ATOM 4049 O O . PHE A 1 544 ? -2.362 9.800 -36.409 1.00 89.12 544 PHE A O 1
ATOM 4056 N N . SER A 1 545 ? -0.385 9.689 -35.356 1.00 89.50 545 SER A N 1
ATOM 4057 C CA . SER A 1 545 ? -0.434 8.261 -35.028 1.00 89.50 545 SER A CA 1
ATOM 4058 C C . SER A 1 545 ? 0.268 8.006 -33.697 1.00 89.50 545 SER A C 1
ATOM 4060 O O . SER A 1 545 ? 1.128 8.791 -33.308 1.00 89.50 545 SER A O 1
ATOM 4062 N N . ALA A 1 546 ? -0.058 6.914 -33.010 1.00 88.62 546 ALA A N 1
ATOM 4063 C CA . ALA A 1 546 ? 0.618 6.522 -31.777 1.00 88.62 546 ALA A CA 1
ATOM 4064 C C . ALA A 1 546 ? 0.877 5.017 -31.735 1.00 88.62 546 ALA A C 1
ATOM 4066 O O . ALA A 1 546 ? 0.124 4.235 -32.317 1.00 88.62 546 ALA A O 1
ATOM 4067 N N . SER A 1 547 ? 1.927 4.631 -31.019 1.00 84.62 547 SER A N 1
ATOM 4068 C CA . SER A 1 547 ? 2.278 3.241 -30.726 1.00 84.62 547 SER A CA 1
ATOM 4069 C C . SER A 1 547 ? 2.756 3.108 -29.281 1.00 84.62 547 SER A C 1
ATOM 4071 O O . SER A 1 547 ? 3.354 4.039 -28.744 1.00 84.62 547 SER A O 1
ATOM 4073 N N . ALA A 1 548 ? 2.523 1.951 -28.665 1.00 76.88 548 ALA A N 1
ATOM 4074 C CA . ALA A 1 548 ? 3.046 1.604 -27.345 1.00 76.88 548 ALA A CA 1
ATOM 4075 C C . ALA A 1 548 ? 4.031 0.429 -27.476 1.00 76.88 548 ALA A C 1
ATOM 4077 O O . ALA A 1 548 ? 3.715 -0.564 -28.133 1.00 76.88 548 ALA A O 1
ATOM 4078 N N . GLU A 1 549 ? 5.216 0.538 -26.867 1.00 69.44 549 GLU A N 1
ATOM 4079 C CA . GLU A 1 549 ? 6.235 -0.525 -26.833 1.00 69.44 549 GLU A CA 1
ATOM 4080 C C . GLU A 1 549 ? 6.782 -0.740 -25.403 1.00 69.44 549 GLU A C 1
ATOM 4082 O O . GLU A 1 549 ? 6.902 0.229 -24.656 1.00 69.44 549 GLU A O 1
ATOM 4087 N N . PRO A 1 550 ? 7.154 -1.978 -25.002 1.00 56.28 550 PRO A N 1
ATOM 4088 C CA . PRO A 1 550 ? 7.124 -3.202 -25.798 1.00 56.28 550 PRO A CA 1
ATOM 4089 C C . PRO A 1 550 ? 5.696 -3.725 -25.989 1.00 56.28 550 PRO A C 1
ATOM 4091 O O . PRO A 1 550 ? 4.868 -3.651 -25.082 1.00 56.28 550 PRO A O 1
ATOM 4094 N N . ILE A 1 551 ? 5.433 -4.318 -27.159 1.00 51.34 551 ILE A N 1
ATOM 4095 C CA . ILE A 1 551 ? 4.255 -5.165 -27.389 1.00 51.34 551 ILE A CA 1
ATOM 4096 C C . ILE A 1 551 ? 4.462 -6.446 -26.568 1.00 51.34 551 ILE A C 1
ATOM 4098 O O . ILE A 1 551 ? 4.878 -7.487 -27.075 1.00 51.34 551 ILE A O 1
ATOM 4102 N N . MET A 1 552 ? 4.234 -6.360 -25.259 1.00 46.94 552 MET A N 1
ATOM 4103 C CA . MET A 1 552 ? 3.875 -7.535 -24.478 1.00 46.94 552 MET A CA 1
ATOM 4104 C C . MET A 1 552 ? 2.530 -8.021 -25.018 1.00 46.94 552 MET A C 1
ATOM 4106 O O . MET A 1 552 ? 1.667 -7.214 -25.359 1.00 46.94 552 MET A O 1
ATOM 4110 N N . VAL A 1 553 ? 2.388 -9.336 -25.159 1.00 43.25 553 VAL A N 1
ATOM 4111 C CA . VAL A 1 553 ? 1.408 -10.037 -26.015 1.00 43.25 553 VAL A CA 1
ATOM 4112 C C . VAL A 1 553 ? -0.066 -9.877 -25.568 1.00 43.25 553 VAL A C 1
ATOM 4114 O O . VAL A 1 553 ? -0.902 -10.680 -25.952 1.00 43.25 553 VAL A O 1
ATOM 4117 N N . ASP A 1 554 ? -0.416 -8.847 -24.795 1.00 50.91 554 ASP A N 1
ATOM 4118 C CA . ASP A 1 554 ? -1.789 -8.614 -24.318 1.00 50.91 554 ASP A CA 1
ATOM 4119 C C . ASP A 1 554 ? -2.140 -7.138 -24.027 1.00 50.91 554 ASP A C 1
ATOM 4121 O O . ASP A 1 554 ? -3.116 -6.842 -23.344 1.00 50.91 554 ASP A O 1
ATOM 4125 N N . LEU A 1 555 ? -1.353 -6.169 -24.518 1.00 55.19 555 LEU A N 1
ATOM 4126 C CA . LEU A 1 555 ? -1.682 -4.749 -24.337 1.00 55.19 555 LEU A CA 1
ATOM 4127 C C . LEU A 1 555 ? -2.821 -4.337 -25.295 1.00 55.19 555 LEU A C 1
ATOM 4129 O O . LEU A 1 555 ? -2.584 -3.812 -26.383 1.00 55.19 555 LEU A O 1
ATOM 4133 N N . THR A 1 556 ? -4.074 -4.600 -24.927 1.00 63.78 556 THR A N 1
ATOM 4134 C CA . THR A 1 556 ? -5.255 -4.134 -25.673 1.00 63.78 556 THR A CA 1
ATOM 4135 C C . THR A 1 556 ? -5.536 -2.673 -25.317 1.00 63.78 556 THR A C 1
ATOM 4137 O O . THR A 1 556 ? -6.404 -2.372 -24.496 1.00 63.78 556 THR A O 1
ATOM 4140 N N . VAL A 1 557 ? -4.746 -1.768 -25.890 1.00 67.94 557 VAL A N 1
ATOM 4141 C CA . VAL A 1 557 ? -4.919 -0.323 -25.734 1.00 67.94 557 VAL A CA 1
ATOM 4142 C C . VAL A 1 557 ? -5.412 0.261 -27.052 1.00 67.94 557 VAL A C 1
ATOM 4144 O O . VAL A 1 557 ? -4.716 0.184 -28.064 1.00 67.94 557 VAL A O 1
ATOM 4147 N N . ASP A 1 558 ? -6.598 0.864 -27.037 1.00 80.00 558 ASP A N 1
ATOM 4148 C CA . ASP A 1 558 ? -7.155 1.564 -28.195 1.00 80.00 558 ASP A CA 1
ATOM 4149 C C . ASP A 1 558 ? -6.793 3.051 -28.116 1.00 80.00 558 ASP A C 1
ATOM 4151 O O . ASP A 1 558 ? -7.194 3.753 -27.184 1.00 80.00 558 ASP A O 1
ATOM 4155 N N . ILE A 1 559 ? -6.033 3.545 -29.101 1.00 86.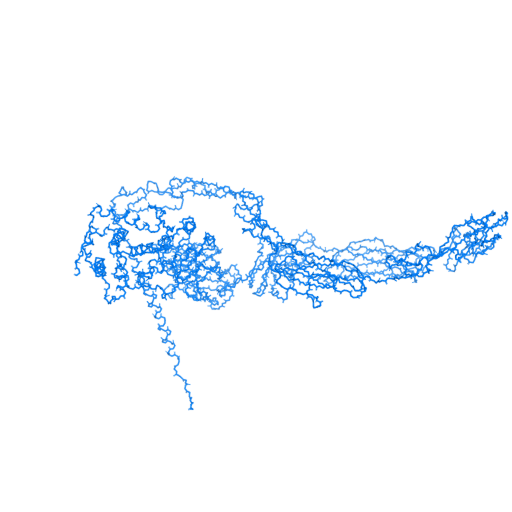44 559 ILE A N 1
ATOM 4156 C CA . ILE A 1 559 ? -5.606 4.949 -29.179 1.00 86.44 559 ILE A CA 1
ATOM 4157 C C . ILE A 1 559 ? -6.287 5.635 -30.363 1.00 86.44 559 ILE A C 1
ATOM 4159 O O . ILE A 1 559 ? -6.240 5.152 -31.495 1.00 86.44 559 ILE A O 1
ATOM 4163 N N . SER A 1 560 ? -6.893 6.796 -30.120 1.00 85.94 560 SER A N 1
ATOM 4164 C CA . SER A 1 560 ? -7.542 7.610 -31.153 1.00 85.94 560 SER A CA 1
ATOM 4165 C C . SER A 1 560 ? -7.198 9.094 -31.017 1.00 85.94 560 SER A C 1
ATOM 4167 O O . SER A 1 560 ? -6.849 9.559 -29.935 1.00 85.94 560 SER A O 1
ATOM 4169 N N . PHE A 1 561 ? -7.295 9.842 -32.120 1.00 88.75 561 PHE A N 1
ATOM 4170 C CA . PHE A 1 561 ? -7.024 11.283 -32.177 1.00 88.75 561 PHE A CA 1
ATOM 4171 C C . PHE A 1 561 ? -8.236 12.041 -32.716 1.00 88.75 561 PHE A C 1
ATOM 4173 O O . PHE A 1 561 ? -8.833 11.631 -33.714 1.00 88.75 561 PHE A O 1
ATOM 4180 N N . SER A 1 562 ? -8.569 13.175 -32.101 1.00 88.31 562 SER A N 1
ATOM 4181 C CA . SER A 1 562 ? -9.607 14.084 -32.590 1.00 88.31 562 SER A CA 1
ATOM 4182 C C . SER A 1 562 ? -9.133 15.541 -32.490 1.00 88.31 562 SER A C 1
ATOM 4184 O O . SER A 1 562 ? -9.059 16.068 -31.376 1.00 88.31 562 SER A O 1
ATOM 4186 N N . PRO A 1 563 ? -8.839 16.222 -33.620 1.00 89.12 563 PRO A N 1
ATOM 4187 C CA . PRO A 1 563 ? -8.866 15.738 -35.013 1.00 89.12 563 PRO A CA 1
ATOM 4188 C C . PRO A 1 563 ? -7.675 14.826 -35.391 1.00 89.12 563 PRO A C 1
ATOM 4190 O O . PRO A 1 563 ? -6.566 15.015 -34.915 1.00 89.12 563 PRO A O 1
ATOM 4193 N N . THR A 1 564 ? -7.851 13.886 -36.332 1.00 87.19 564 THR A N 1
ATOM 4194 C CA . THR A 1 564 ? -6.789 12.938 -36.767 1.00 87.19 564 THR A CA 1
ATOM 4195 C C . THR A 1 564 ? -5.633 13.573 -37.551 1.00 87.19 564 THR A C 1
ATOM 4197 O O . THR A 1 564 ? -4.605 12.936 -37.782 1.00 87.19 564 THR A O 1
ATOM 4200 N N . SER A 1 565 ? -5.801 14.811 -38.009 1.00 86.50 565 SER A N 1
ATOM 4201 C CA . SER A 1 565 ? -4.786 15.586 -38.722 1.00 86.50 565 SER A CA 1
ATOM 4202 C C . SER A 1 565 ? -5.084 17.076 -38.623 1.00 86.50 565 SER A C 1
ATOM 4204 O O . SER A 1 565 ? -6.248 17.464 -38.491 1.00 86.50 565 SER A O 1
ATOM 4206 N N . CYS A 1 566 ? -4.068 17.919 -38.766 1.00 82.75 566 CYS A N 1
ATOM 4207 C CA . CYS A 1 566 ? -4.233 19.368 -38.754 1.00 82.75 566 CYS A CA 1
ATOM 4208 C C . CYS A 1 566 ? -3.143 20.090 -39.563 1.00 82.75 566 CYS A C 1
ATOM 4210 O O . CYS A 1 566 ? -2.129 19.501 -39.911 1.00 82.75 566 CYS A O 1
ATOM 4212 N N . ASN A 1 567 ? -3.320 21.387 -39.818 1.00 81.06 567 ASN A N 1
ATOM 4213 C CA . ASN A 1 567 ? -2.228 22.259 -40.271 1.00 81.06 567 ASN A CA 1
ATOM 4214 C C . ASN A 1 567 ? -1.412 22.716 -39.042 1.00 81.06 567 ASN A C 1
ATOM 4216 O O . ASN A 1 567 ? -2.024 22.918 -37.993 1.00 81.06 567 ASN A O 1
ATOM 4220 N N . PRO A 1 568 ? -0.083 22.922 -39.126 1.00 72.44 568 PRO A N 1
ATOM 4221 C CA . PRO A 1 568 ? 0.888 22.620 -38.062 1.00 72.44 568 PRO A CA 1
ATOM 4222 C C . PRO A 1 568 ? 0.878 23.568 -36.854 1.00 72.44 568 PRO A C 1
ATOM 4224 O O . PRO A 1 568 ? 1.790 23.536 -36.041 1.00 72.44 568 PRO A O 1
ATOM 4227 N N . THR A 1 569 ? -0.108 24.449 -36.729 1.00 84.06 569 THR A N 1
ATOM 4228 C CA . THR A 1 569 ? -0.380 25.170 -35.483 1.00 84.06 569 THR A CA 1
ATOM 4229 C C . THR A 1 569 ? -1.758 24.749 -35.003 1.00 84.06 569 THR A C 1
ATOM 4231 O O . THR A 1 569 ? -2.770 25.311 -35.428 1.00 84.06 569 THR A O 1
ATOM 4234 N N . CYS A 1 570 ? -1.800 23.708 -34.175 1.00 83.62 570 CYS A N 1
ATOM 4235 C CA . CYS A 1 570 ? -3.044 23.080 -33.748 1.00 83.62 570 CYS A CA 1
ATOM 4236 C C . CYS A 1 570 ? -2.870 22.301 -32.438 1.00 83.62 570 CYS A C 1
ATOM 4238 O O . CYS A 1 570 ? -1.747 22.024 -32.021 1.00 83.62 570 CYS A O 1
ATOM 4240 N N . SER A 1 571 ? -3.999 21.890 -31.860 1.00 87.25 571 SER A N 1
ATOM 4241 C CA . SER A 1 571 ? -4.059 20.908 -30.778 1.00 87.25 571 SER A CA 1
ATOM 4242 C C . SER A 1 571 ? -4.970 19.750 -31.194 1.00 87.25 571 SER A C 1
ATOM 4244 O O . SER A 1 571 ? -6.001 19.980 -31.838 1.00 87.25 571 SER A O 1
ATOM 4246 N N . SER A 1 572 ? -4.591 18.520 -30.849 1.00 89.75 572 SER A N 1
ATOM 4247 C CA . SER A 1 572 ? -5.407 17.315 -31.013 1.00 89.75 572 SER A CA 1
ATOM 4248 C C . SER A 1 572 ? -5.517 16.559 -29.696 1.00 89.75 572 SER A C 1
ATOM 4250 O O . SER A 1 572 ? -4.523 16.356 -29.003 1.00 89.75 572 SER A O 1
ATOM 4252 N N . THR A 1 573 ? -6.716 16.082 -29.363 1.00 87.88 573 THR A N 1
ATOM 4253 C CA . THR A 1 573 ? -6.925 15.233 -28.186 1.00 87.88 573 THR A CA 1
ATOM 4254 C C . THR A 1 573 ? -6.641 13.778 -28.546 1.00 87.88 573 THR A C 1
ATOM 4256 O O . THR A 1 573 ? -7.354 13.190 -29.361 1.00 87.88 573 THR A O 1
ATOM 4259 N N . MET A 1 574 ? -5.607 13.199 -27.937 1.00 89.69 574 MET A N 1
ATOM 4260 C CA . MET A 1 574 ? -5.333 11.765 -27.946 1.00 89.69 574 MET A CA 1
ATOM 4261 C C . MET A 1 574 ? -6.155 11.094 -26.841 1.00 89.69 574 MET A C 1
ATOM 4263 O O . MET A 1 574 ? -6.017 11.452 -25.677 1.00 89.69 574 MET A O 1
ATOM 4267 N N . THR A 1 575 ? -7.006 10.131 -27.181 1.00 81.44 575 THR A N 1
ATOM 4268 C CA . THR A 1 575 ? -7.759 9.328 -26.205 1.00 81.44 575 THR A CA 1
ATOM 4269 C C . THR A 1 575 ? -7.200 7.920 -26.184 1.00 81.44 575 THR A C 1
ATOM 4271 O O . THR A 1 575 ? -7.097 7.290 -27.237 1.00 81.44 575 THR A O 1
ATOM 4274 N N . ILE A 1 576 ? -6.841 7.450 -24.995 1.00 85.19 576 ILE A N 1
ATOM 4275 C CA . ILE A 1 576 ? -6.275 6.128 -24.748 1.00 85.19 576 ILE A CA 1
ATOM 4276 C C . ILE A 1 576 ? -7.284 5.351 -23.908 1.00 85.19 576 ILE A C 1
ATOM 4278 O O . ILE A 1 576 ? -7.617 5.789 -22.809 1.00 85.19 576 ILE A O 1
ATOM 4282 N N . MET A 1 577 ? -7.773 4.220 -24.410 1.00 76.94 577 MET A N 1
ATOM 4283 C CA . MET A 1 577 ? -8.637 3.303 -23.663 1.00 76.94 577 MET A CA 1
ATOM 4284 C C . MET A 1 577 ? -7.850 2.047 -23.314 1.00 76.94 577 MET A C 1
ATOM 4286 O O . MET A 1 577 ? -7.296 1.404 -24.205 1.00 76.94 577 MET A O 1
ATOM 4290 N N . THR A 1 578 ? -7.792 1.708 -22.029 1.00 79.81 578 THR A N 1
ATOM 4291 C CA . THR A 1 578 ? -7.173 0.465 -21.548 1.00 79.81 578 THR A CA 1
ATOM 4292 C C . THR A 1 578 ? -8.238 -0.608 -21.345 1.00 79.81 578 THR A C 1
ATOM 4294 O O . THR A 1 578 ? -9.407 -0.288 -21.140 1.00 79.81 578 THR A O 1
ATOM 4297 N N . SER A 1 579 ? -7.857 -1.884 -21.390 1.00 76.00 579 SER A N 1
ATOM 4298 C CA . SER A 1 579 ? -8.751 -2.977 -20.989 1.00 76.00 579 SER A CA 1
ATOM 4299 C C . SER A 1 579 ? -8.515 -3.381 -19.531 1.00 76.00 579 SER A C 1
ATOM 4301 O O . SER A 1 579 ? -7.444 -3.092 -18.989 1.00 76.00 579 SER A O 1
ATOM 4303 N N . PRO A 1 580 ? -9.461 -4.106 -18.906 1.00 71.06 580 PRO A N 1
ATOM 4304 C CA . PRO A 1 580 ? -9.258 -4.688 -17.578 1.00 71.06 580 PRO A CA 1
ATOM 4305 C C . PRO A 1 580 ? -8.056 -5.643 -17.491 1.00 71.06 580 PRO A C 1
ATOM 4307 O O . PRO A 1 580 ? -7.514 -5.834 -16.409 1.00 71.06 580 PRO A O 1
ATOM 4310 N N . ASP A 1 581 ? -7.629 -6.219 -18.619 1.00 71.50 581 ASP A N 1
ATOM 4311 C CA . ASP A 1 581 ? -6.512 -7.170 -18.697 1.00 71.50 581 ASP A CA 1
ATOM 4312 C C . ASP A 1 581 ? -5.163 -6.483 -18.983 1.00 71.50 581 ASP A C 1
ATOM 4314 O O . ASP A 1 581 ? -4.112 -7.125 -18.967 1.00 71.50 581 ASP A O 1
ATOM 4318 N N . THR A 1 582 ? -5.163 -5.169 -19.237 1.00 77.44 582 THR A N 1
ATOM 4319 C CA . THR A 1 582 ? -3.931 -4.407 -19.486 1.00 77.44 582 THR A CA 1
ATOM 4320 C C . THR A 1 582 ? -3.055 -4.445 -18.230 1.00 77.44 582 THR A C 1
ATOM 4322 O O . THR A 1 582 ? -3.500 -3.963 -17.197 1.00 77.44 582 THR A O 1
ATOM 4325 N N . PRO A 1 583 ? -1.820 -4.979 -18.253 1.00 75.56 583 PRO A N 1
ATOM 4326 C CA . PRO A 1 583 ? -0.988 -5.081 -17.053 1.00 75.56 583 PRO A CA 1
ATOM 4327 C C . PRO A 1 583 ? -0.740 -3.717 -16.399 1.00 75.56 583 PRO A C 1
ATOM 4329 O O . PRO A 1 583 ? -0.612 -2.714 -17.097 1.00 75.56 583 PRO A O 1
ATOM 4332 N N . ALA A 1 584 ? -0.645 -3.668 -15.071 1.00 79.25 584 ALA A N 1
ATOM 4333 C CA . ALA A 1 584 ? -0.237 -2.447 -14.387 1.00 79.25 584 ALA A CA 1
ATOM 4334 C C . ALA A 1 584 ? 1.255 -2.162 -14.594 1.00 79.25 584 ALA A C 1
ATOM 4336 O O . ALA A 1 584 ? 2.078 -3.073 -14.712 1.00 79.25 584 ALA A O 1
ATOM 4337 N N . GLY A 1 585 ? 1.605 -0.883 -14.634 1.00 80.44 585 GLY A N 1
ATOM 4338 C CA . GLY A 1 585 ? 2.955 -0.413 -14.909 1.00 80.44 585 GLY A CA 1
ATOM 4339 C C . GLY A 1 585 ? 2.960 0.876 -15.718 1.00 80.44 585 GLY A C 1
ATOM 4340 O O . GLY A 1 585 ? 1.921 1.391 -16.125 1.00 80.44 585 GLY A O 1
ATOM 4341 N N . THR A 1 586 ? 4.149 1.419 -15.952 1.00 85.25 586 THR A N 1
ATOM 4342 C CA . THR A 1 586 ? 4.320 2.610 -16.787 1.00 85.25 586 THR A CA 1
ATOM 4343 C C . THR A 1 586 ? 4.675 2.200 -18.211 1.00 85.25 586 THR A C 1
ATOM 4345 O O . THR A 1 586 ? 5.692 1.547 -18.439 1.00 85.25 586 THR A O 1
ATOM 4348 N N . PHE A 1 587 ? 3.847 2.614 -19.167 1.00 84.75 587 PHE A N 1
ATOM 4349 C CA . PHE A 1 587 ? 3.982 2.315 -20.587 1.00 84.75 587 PHE A CA 1
ATOM 4350 C C . PHE A 1 587 ? 4.332 3.585 -21.366 1.00 84.75 587 PHE A C 1
ATOM 4352 O O . PHE A 1 587 ? 3.592 4.573 -21.294 1.00 84.75 587 PHE A O 1
ATOM 4359 N N . PRO A 1 588 ? 5.436 3.590 -22.131 1.00 87.56 588 PRO A N 1
ATOM 4360 C CA . PRO A 1 588 ? 5.750 4.697 -23.016 1.00 87.56 588 PRO A CA 1
ATOM 4361 C C . PRO A 1 588 ? 4.874 4.621 -24.274 1.00 87.56 588 PRO A C 1
ATOM 4363 O O . PRO A 1 588 ? 4.888 3.639 -25.017 1.00 87.56 588 PRO A O 1
ATOM 4366 N N . ILE A 1 589 ? 4.118 5.686 -24.523 1.00 88.69 589 ILE A N 1
ATOM 4367 C CA . ILE A 1 589 ? 3.332 5.901 -25.736 1.00 88.69 589 ILE A CA 1
ATOM 4368 C C . ILE A 1 589 ? 4.097 6.884 -26.614 1.00 88.69 589 ILE A C 1
ATOM 4370 O O . ILE A 1 589 ? 4.290 8.046 -26.254 1.00 88.69 589 ILE A O 1
ATOM 4374 N N . THR A 1 590 ? 4.532 6.424 -27.781 1.00 90.31 590 THR A N 1
ATOM 4375 C CA . THR A 1 590 ? 5.206 7.256 -28.775 1.00 90.31 590 THR A CA 1
ATOM 4376 C C . THR A 1 590 ? 4.171 7.835 -29.724 1.00 90.31 590 THR A C 1
ATOM 4378 O O . THR A 1 590 ? 3.594 7.122 -30.545 1.00 90.31 590 THR A O 1
ATOM 4381 N N . VAL A 1 591 ? 3.943 9.142 -29.628 1.00 91.50 591 VAL A N 1
ATOM 4382 C CA . VAL A 1 591 ? 3.116 9.890 -30.577 1.00 91.50 591 VAL A CA 1
ATOM 4383 C C . VAL A 1 591 ? 3.999 10.337 -31.732 1.00 91.50 591 VAL A C 1
ATOM 4385 O O . VAL A 1 591 ? 5.054 10.927 -31.516 1.00 91.50 591 VAL A O 1
ATOM 4388 N N . THR A 1 592 ? 3.563 10.061 -32.957 1.00 89.06 592 THR A N 1
ATOM 4389 C CA . THR A 1 592 ? 4.258 10.403 -34.200 1.00 89.06 592 THR A CA 1
ATOM 4390 C C . THR A 1 592 ? 3.405 11.351 -35.030 1.00 89.06 592 THR A C 1
ATOM 4392 O O . THR A 1 592 ? 2.222 11.094 -35.268 1.00 89.06 592 THR A O 1
ATOM 4395 N N . ALA A 1 593 ? 4.032 12.425 -35.503 1.00 86.12 593 ALA A N 1
ATOM 4396 C CA . ALA A 1 593 ? 3.476 13.357 -36.470 1.00 86.12 593 ALA A CA 1
ATOM 4397 C C . ALA A 1 593 ? 4.541 13.605 -37.555 1.00 86.12 593 ALA A C 1
ATOM 4399 O O . ALA A 1 593 ? 5.571 14.224 -37.287 1.00 86.12 593 ALA A O 1
ATOM 4400 N N . LEU A 1 594 ? 4.331 13.080 -38.770 1.00 81.19 594 LEU A N 1
ATOM 4401 C CA . LEU A 1 594 ? 5.364 12.980 -39.822 1.00 81.19 594 LEU A CA 1
ATOM 4402 C C . LEU A 1 594 ? 6.666 12.325 -39.308 1.00 81.19 594 LEU A C 1
ATOM 4404 O O . LEU A 1 594 ? 6.660 11.135 -39.011 1.00 81.19 594 LEU A O 1
ATOM 4408 N N . THR A 1 595 ? 7.771 13.076 -39.214 1.00 71.25 595 THR A N 1
ATOM 4409 C CA . THR A 1 595 ? 9.087 12.605 -38.737 1.00 71.25 595 THR A CA 1
ATOM 4410 C C . THR A 1 595 ? 9.357 12.935 -37.267 1.00 71.25 595 THR A C 1
ATOM 4412 O O . THR A 1 595 ? 10.365 12.499 -36.712 1.00 71.25 595 THR A O 1
ATOM 4415 N N . ARG A 1 596 ? 8.476 13.707 -36.615 1.00 82.62 596 ARG A N 1
ATOM 4416 C CA . ARG A 1 596 ? 8.609 14.106 -35.208 1.00 82.62 596 ARG A CA 1
ATOM 4417 C C . ARG A 1 596 ? 7.952 13.065 -34.321 1.00 82.62 596 ARG A C 1
ATOM 4419 O O . ARG A 1 596 ? 6.840 12.618 -34.605 1.00 82.62 596 ARG A O 1
ATOM 4426 N N . THR A 1 597 ? 8.613 12.745 -33.218 1.00 90.25 597 THR A N 1
ATOM 4427 C CA . THR A 1 597 ? 8.059 11.889 -32.173 1.00 90.25 597 THR A CA 1
ATOM 4428 C C . THR A 1 597 ? 8.147 12.575 -30.819 1.00 90.25 597 THR A C 1
ATOM 4430 O O . THR A 1 597 ? 9.074 13.341 -30.558 1.00 90.25 597 THR A O 1
ATOM 4433 N N . VAL A 1 598 ? 7.167 12.307 -29.961 1.00 92.06 598 VAL A N 1
ATOM 4434 C CA . VAL A 1 598 ? 7.193 12.669 -28.543 1.00 92.06 598 VAL A CA 1
ATOM 4435 C C . VAL A 1 598 ? 6.719 11.472 -27.729 1.00 92.06 598 VAL A C 1
ATOM 4437 O O . VAL A 1 598 ? 5.792 10.766 -28.132 1.00 92.06 598 VAL A O 1
ATOM 4440 N N . THR A 1 599 ? 7.372 11.223 -26.598 1.00 89.69 599 THR A N 1
ATOM 4441 C CA . THR A 1 599 ? 7.008 10.126 -25.699 1.00 89.69 599 THR A CA 1
ATOM 4442 C C . THR A 1 599 ? 6.152 10.656 -24.560 1.00 89.69 599 THR A C 1
ATOM 4444 O O . THR A 1 599 ? 6.542 11.590 -23.862 1.00 89.69 599 THR A O 1
ATOM 4447 N N . TYR A 1 600 ? 5.004 10.023 -24.356 1.00 89.56 600 TYR A N 1
ATOM 4448 C CA . TYR A 1 600 ? 4.126 10.218 -23.213 1.00 89.56 600 TYR A CA 1
ATOM 4449 C C . TYR A 1 600 ? 4.137 8.947 -22.358 1.00 89.56 600 TYR A C 1
ATOM 4451 O O . TYR A 1 600 ? 3.834 7.867 -22.853 1.00 89.56 600 TYR A O 1
ATOM 4459 N N . ASN A 1 601 ? 4.502 9.059 -21.082 1.00 88.19 601 ASN A N 1
ATOM 4460 C CA . ASN A 1 601 ? 4.535 7.916 -20.170 1.00 88.19 601 ASN A CA 1
ATOM 4461 C C . ASN A 1 601 ? 3.190 7.786 -19.451 1.00 88.19 601 ASN A C 1
ATOM 4463 O O . ASN A 1 601 ? 2.885 8.586 -18.567 1.00 88.19 601 ASN A O 1
ATOM 4467 N N . LEU A 1 602 ? 2.412 6.767 -19.814 1.00 86.75 602 LEU A N 1
ATOM 4468 C CA . LEU A 1 602 ? 1.150 6.439 -19.160 1.00 86.75 602 LEU A CA 1
ATOM 4469 C C . LEU A 1 602 ? 1.389 5.439 -18.029 1.00 86.75 602 LEU A C 1
ATOM 4471 O O . LEU A 1 602 ? 1.872 4.340 -18.277 1.00 86.75 602 LEU A O 1
ATOM 4475 N N . THR A 1 603 ? 1.004 5.772 -16.803 1.00 85.62 603 THR A N 1
ATOM 4476 C CA . THR A 1 603 ? 1.010 4.820 -15.683 1.00 85.62 603 THR A CA 1
ATOM 4477 C C . THR A 1 603 ? -0.349 4.141 -15.565 1.00 85.62 603 THR A C 1
ATOM 4479 O O . THR A 1 603 ? -1.322 4.765 -15.156 1.00 85.62 603 THR A O 1
ATOM 4482 N N . VAL A 1 604 ? -0.422 2.859 -15.913 1.00 80.44 604 VAL A N 1
ATOM 4483 C CA . VAL A 1 604 ? -1.599 2.028 -15.654 1.00 80.44 604 VAL A CA 1
ATOM 4484 C C . VAL A 1 604 ? -1.501 1.510 -14.228 1.00 80.44 604 VAL A C 1
ATOM 4486 O O . VAL A 1 604 ? -0.573 0.776 -13.888 1.00 80.44 604 VAL A O 1
ATOM 4489 N N . THR A 1 605 ? -2.437 1.902 -13.378 1.00 75.75 605 THR A N 1
ATOM 4490 C CA . THR A 1 605 ? -2.557 1.348 -12.028 1.00 75.75 605 THR A CA 1
ATOM 4491 C C . THR A 1 605 ? -3.457 0.126 -12.071 1.00 75.75 605 THR A C 1
ATOM 4493 O O . THR A 1 605 ? -4.440 0.129 -12.817 1.00 75.75 605 THR A O 1
ATOM 4496 N N . GLU A 1 606 ? -3.141 -0.905 -11.278 1.00 67.50 606 GLU A N 1
ATOM 4497 C CA . GLU A 1 606 ? -4.045 -2.050 -11.134 1.00 67.50 606 GLU A CA 1
ATOM 4498 C C . GLU A 1 606 ? -5.440 -1.531 -10.802 1.00 67.50 606 GLU A C 1
ATOM 4500 O O . GLU A 1 606 ? -5.599 -0.640 -9.960 1.00 67.50 606 GLU A O 1
ATOM 4505 N N . ALA A 1 607 ? -6.453 -2.079 -11.471 1.00 56.91 607 ALA A N 1
ATOM 4506 C CA . ALA A 1 607 ? -7.778 -2.020 -10.903 1.00 56.91 607 ALA A CA 1
ATOM 4507 C C . ALA A 1 607 ? -7.677 -2.793 -9.590 1.00 56.91 607 ALA A C 1
ATOM 4509 O O . ALA A 1 607 ? -7.604 -4.024 -9.595 1.00 56.91 607 ALA A O 1
ATOM 4510 N N . THR A 1 608 ? -7.646 -2.087 -8.455 1.00 53.75 608 THR A N 1
ATOM 4511 C CA . THR A 1 608 ? -8.013 -2.743 -7.204 1.00 53.75 608 THR A CA 1
ATOM 4512 C C . THR A 1 608 ? -9.370 -3.360 -7.490 1.00 53.75 608 THR A C 1
ATOM 4514 O O . THR A 1 608 ? -10.247 -2.675 -8.023 1.00 53.75 608 THR A O 1
ATOM 4517 N N . LEU A 1 609 ? -9.480 -4.686 -7.328 1.00 60.22 609 LEU A N 1
ATOM 4518 C CA . LEU A 1 609 ? -10.666 -5.444 -7.708 1.00 60.22 609 LEU A CA 1
ATOM 4519 C C . LEU A 1 609 ? -11.835 -4.875 -6.911 1.00 60.22 609 LEU A C 1
ATOM 4521 O O . LEU A 1 609 ? -12.080 -5.260 -5.769 1.00 60.22 609 LEU A O 1
ATOM 4525 N N . SER A 1 610 ? -12.491 -3.884 -7.503 1.00 75.06 610 SER A N 1
ATOM 4526 C CA . SER A 1 610 ? -13.518 -3.128 -6.838 1.00 75.06 610 SER A CA 1
ATOM 4527 C C . SER A 1 610 ? -14.662 -4.095 -6.638 1.00 75.06 610 SER A C 1
ATOM 4529 O O . SER A 1 610 ? -15.207 -4.662 -7.587 1.00 75.06 610 SER A O 1
ATOM 4531 N N . LEU A 1 611 ? -14.992 -4.324 -5.377 1.00 86.88 611 LEU A N 1
ATOM 4532 C CA . LEU A 1 611 ? -16.050 -5.236 -4.996 1.00 86.88 611 LEU A CA 1
ATOM 4533 C C . LEU A 1 611 ? -17.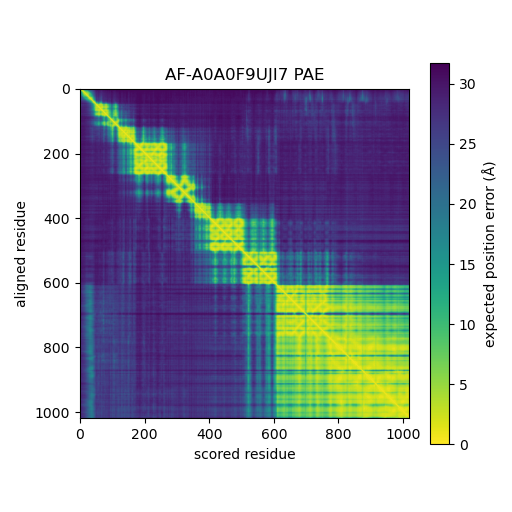418 -4.675 -5.428 1.00 86.88 611 LEU A C 1
ATOM 4535 O O . LEU A 1 611 ? -18.374 -5.440 -5.543 1.00 86.88 611 LEU A O 1
ATOM 4539 N N . VAL A 1 612 ? -17.513 -3.365 -5.718 1.00 90.38 612 VAL A N 1
ATOM 4540 C CA . VAL A 1 612 ? -18.689 -2.787 -6.381 1.00 90.38 612 VAL A CA 1
ATOM 4541 C C . VAL A 1 612 ? -18.632 -3.007 -7.892 1.00 90.38 612 VAL A C 1
ATOM 4543 O O . VAL A 1 612 ? -17.676 -2.639 -8.572 1.00 90.38 612 VAL A O 1
ATOM 4546 N N . ALA A 1 613 ? -19.708 -3.566 -8.432 1.00 88.69 613 ALA A N 1
ATOM 4547 C CA . ALA A 1 613 ? -19.955 -3.688 -9.855 1.00 88.69 613 ALA A CA 1
ATOM 4548 C C . ALA A 1 613 ? -20.283 -2.326 -10.481 1.00 88.69 613 ALA A C 1
ATOM 4550 O O . ALA A 1 613 ? -20.980 -1.503 -9.881 1.00 88.69 613 ALA A O 1
ATOM 4551 N N . ASN A 1 614 ? -19.844 -2.140 -11.729 1.00 89.38 614 ASN A N 1
ATOM 4552 C CA . ASN A 1 614 ? -20.038 -0.908 -12.502 1.00 89.38 614 ASN A CA 1
ATOM 4553 C C . ASN A 1 614 ? -19.595 0.363 -11.732 1.00 89.38 614 ASN A C 1
ATOM 4555 O O . ASN A 1 614 ? -20.414 1.265 -11.542 1.00 89.38 614 ASN A O 1
ATOM 4559 N N . PRO A 1 615 ? -18.336 0.412 -11.248 1.00 87.94 615 PRO A N 1
ATOM 4560 C CA . PRO A 1 615 ? -17.833 1.486 -10.387 1.00 87.94 615 PRO A CA 1
ATOM 4561 C C . PRO A 1 615 ? -17.877 2.882 -11.024 1.00 87.94 615 PRO A C 1
ATOM 4563 O O . PRO A 1 615 ? -18.290 3.828 -10.363 1.00 87.94 615 PRO A O 1
ATOM 4566 N N . GLY A 1 616 ? -17.508 3.002 -12.303 1.00 85.94 616 GLY A N 1
ATOM 4567 C CA . GLY A 1 616 ? -17.578 4.260 -13.067 1.00 85.94 616 GLY A CA 1
ATOM 4568 C C . GLY A 1 616 ? -18.931 4.511 -13.737 1.00 85.94 616 GLY A C 1
ATOM 4569 O O . GLY A 1 616 ? -19.054 5.361 -14.594 1.00 85.94 616 GLY A O 1
ATOM 4570 N N . PHE A 1 617 ? -19.966 3.716 -13.438 1.00 91.62 617 PHE A N 1
ATOM 4571 C CA . PHE A 1 617 ? -21.290 3.858 -14.061 1.00 91.62 617 PHE A CA 1
ATOM 4572 C C . PHE A 1 617 ? -21.303 3.825 -15.606 1.00 91.62 617 PHE A C 1
ATOM 4574 O O . PHE A 1 617 ? -22.251 4.291 -16.226 1.00 91.62 617 PHE A O 1
ATOM 4581 N N . GLU A 1 618 ? -20.319 3.206 -16.254 1.00 90.25 618 GLU A N 1
ATOM 4582 C CA . GLU A 1 618 ? -20.152 3.207 -17.720 1.00 90.25 618 GLU A CA 1
ATOM 4583 C C . GLU A 1 618 ? -21.179 2.353 -18.482 1.00 90.25 618 GLU A C 1
ATOM 4585 O O . GLU A 1 618 ? -21.300 2.407 -19.707 1.00 90.25 618 GLU A O 1
ATOM 4590 N N . SER A 1 619 ? -21.951 1.537 -17.764 1.00 86.12 619 SER A N 1
ATOM 4591 C CA . SER A 1 619 ? -22.972 0.672 -18.349 1.00 86.12 619 SER A CA 1
ATOM 4592 C C . SER A 1 619 ? -24.322 0.832 -17.658 1.00 86.12 619 SER A C 1
ATOM 4594 O O . SER A 1 619 ? -24.412 0.970 -16.439 1.00 86.12 619 SER A O 1
ATOM 4596 N N . GLY A 1 620 ? -25.406 0.745 -18.423 1.00 87.81 620 GLY A N 1
ATOM 4597 C CA . GLY A 1 620 ? -26.754 0.907 -17.893 1.00 87.81 620 GLY A CA 1
ATOM 4598 C C . GLY A 1 620 ? -27.830 0.814 -18.965 1.00 87.81 620 GLY A C 1
ATOM 4599 O O . GLY A 1 620 ? -27.555 0.704 -20.162 1.00 87.81 620 GLY A O 1
ATOM 4600 N N . SER A 1 621 ? -29.090 0.835 -18.539 1.00 86.31 621 SER A N 1
ATOM 4601 C CA . SER A 1 621 ? -30.237 0.911 -19.447 1.00 86.31 621 SER A CA 1
ATOM 4602 C C . SER A 1 621 ? -31.447 1.526 -18.750 1.00 86.31 621 SER A C 1
ATOM 4604 O O . SER A 1 621 ? -31.603 1.415 -17.537 1.00 86.31 621 SER A O 1
ATOM 4606 N N . GLY A 1 622 ? -32.317 2.198 -19.511 1.00 81.12 622 GLY A N 1
ATOM 4607 C CA . GLY A 1 622 ? -33.568 2.747 -18.972 1.00 81.12 622 GLY A CA 1
ATOM 4608 C C . GLY A 1 622 ? -33.388 3.805 -17.874 1.00 81.12 622 GLY A C 1
ATOM 4609 O O . GLY A 1 622 ? -34.262 3.926 -17.023 1.00 81.12 622 GLY A O 1
ATOM 4610 N N . GLY A 1 623 ? -32.270 4.544 -17.881 1.00 81.56 623 GLY A N 1
ATOM 4611 C CA . GLY A 1 623 ? -31.947 5.551 -16.862 1.00 81.56 623 GLY A CA 1
ATOM 4612 C C . GLY A 1 623 ? -31.380 4.980 -15.557 1.00 81.56 623 GLY A C 1
ATOM 4613 O O . GLY A 1 623 ? -31.277 5.718 -14.582 1.00 81.56 623 GLY A O 1
ATOM 4614 N N . MET A 1 624 ? -31.015 3.693 -15.531 1.00 90.06 624 MET A N 1
ATOM 4615 C CA . MET A 1 624 ? -30.383 3.034 -14.388 1.00 90.06 624 MET A CA 1
ATOM 4616 C C . MET A 1 624 ? -29.001 2.481 -14.762 1.00 90.06 624 MET A C 1
ATOM 4618 O O . MET A 1 624 ? -28.895 1.800 -15.790 1.00 90.06 624 MET A O 1
ATOM 4622 N N . PRO A 1 625 ? -27.968 2.694 -13.928 1.00 93.19 625 PRO A N 1
ATOM 4623 C CA . PRO A 1 625 ? -26.688 2.029 -14.108 1.00 93.19 625 PRO A CA 1
ATOM 4624 C C . PRO A 1 625 ? -26.816 0.535 -13.783 1.00 93.19 625 PRO A C 1
ATOM 4626 O O . PRO A 1 625 ? -27.513 0.140 -12.846 1.00 93.19 625 PRO A O 1
ATOM 4629 N N . THR A 1 626 ? -26.128 -0.319 -14.539 1.00 90.69 626 THR A N 1
ATOM 4630 C CA . THR A 1 626 ? -26.109 -1.771 -14.304 1.00 90.69 626 THR A CA 1
ATOM 4631 C C . THR A 1 626 ? -25.579 -2.074 -12.901 1.00 90.69 626 THR A C 1
ATOM 4633 O O . THR A 1 626 ? -24.592 -1.481 -12.478 1.00 90.69 626 THR A O 1
ATOM 4636 N N . GLY A 1 627 ? -26.213 -3.002 -12.179 1.00 89.94 627 GLY A N 1
ATOM 4637 C CA . GLY A 1 627 ? -25.765 -3.444 -10.849 1.00 89.94 627 GLY A CA 1
ATOM 4638 C C . GLY A 1 627 ? -26.168 -2.531 -9.687 1.00 89.94 627 GLY A C 1
ATOM 4639 O O . GLY A 1 627 ? -26.104 -2.963 -8.541 1.00 89.94 627 GLY A O 1
ATOM 4640 N N . TRP A 1 628 ? -26.654 -1.318 -9.958 1.00 94.81 628 TRP A N 1
ATOM 4641 C CA . TRP A 1 628 ? -27.118 -0.377 -8.939 1.00 94.81 628 TRP A CA 1
ATOM 4642 C C . TRP A 1 628 ? -28.644 -0.328 -8.870 1.00 94.81 628 TRP A C 1
ATOM 4644 O O . TRP A 1 628 ? -29.349 -0.466 -9.869 1.00 94.81 628 TRP A O 1
ATOM 4654 N N . THR A 1 629 ? -29.166 -0.119 -7.665 1.00 94.88 629 THR A N 1
ATOM 4655 C CA . THR A 1 629 ? -30.600 0.075 -7.412 1.00 94.88 629 THR A CA 1
ATOM 4656 C C . THR A 1 629 ? -30.819 1.344 -6.598 1.00 94.88 629 THR A C 1
ATOM 4658 O O . THR A 1 629 ? -29.870 1.914 -6.074 1.00 94.88 629 THR A O 1
ATOM 4661 N N . ILE A 1 630 ? -32.057 1.822 -6.518 1.00 93.88 630 ILE A N 1
ATOM 4662 C CA . ILE A 1 630 ? -32.391 3.058 -5.800 1.00 93.88 630 ILE A CA 1
ATOM 4663 C C . ILE A 1 630 ? -33.078 2.744 -4.476 1.00 93.88 630 ILE A C 1
ATOM 4665 O O . ILE A 1 630 ? -33.843 1.784 -4.372 1.00 93.88 630 ILE A O 1
ATOM 4669 N N . ASN A 1 631 ? -32.857 3.595 -3.481 1.00 92.50 631 ASN A N 1
ATOM 4670 C CA . ASN A 1 631 ? -33.634 3.626 -2.252 1.00 92.50 631 ASN A CA 1
ATOM 4671 C C . ASN A 1 631 ? -33.827 5.077 -1.805 1.00 92.50 631 ASN A C 1
ATOM 4673 O O . ASN A 1 631 ? -33.036 5.958 -2.135 1.00 92.50 631 ASN A O 1
ATOM 4677 N N . GLN A 1 632 ? -34.908 5.342 -1.086 1.00 91.31 632 GLN A N 1
ATOM 4678 C CA . GLN A 1 632 ? -35.202 6.659 -0.542 1.00 91.31 632 GLN A CA 1
ATOM 4679 C C . GLN A 1 632 ? -36.221 6.565 0.588 1.00 91.31 632 GLN A C 1
ATOM 4681 O O . GLN A 1 632 ? -37.037 5.636 0.650 1.00 91.31 632 GLN A O 1
ATOM 4686 N N . TRP A 1 633 ? -36.217 7.564 1.463 1.00 85.56 633 TRP A N 1
ATOM 4687 C CA . TRP A 1 633 ? -37.188 7.656 2.539 1.00 85.56 633 TRP A CA 1
ATOM 4688 C C . TRP A 1 633 ? -38.626 7.737 1.989 1.00 85.56 633 TRP A C 1
ATOM 4690 O O . TRP A 1 633 ? -38.917 8.405 0.995 1.00 85.56 633 TRP A O 1
ATOM 4700 N N . GLY A 1 634 ? -39.536 6.967 2.598 1.00 78.88 634 GLY A N 1
ATOM 4701 C CA . GLY A 1 634 ? -40.930 6.830 2.151 1.00 78.88 634 GLY A CA 1
ATOM 4702 C C . GLY A 1 634 ? -41.182 5.825 1.011 1.00 78.88 634 GLY A C 1
ATOM 4703 O O . GLY A 1 634 ? -42.327 5.688 0.577 1.00 78.88 634 GLY A O 1
ATOM 4704 N N . GLY A 1 635 ? -40.163 5.100 0.528 1.00 69.75 635 GLY A N 1
ATOM 4705 C CA . GLY A 1 635 ? -40.275 4.021 -0.471 1.00 69.75 635 GLY A CA 1
ATOM 4706 C C . GLY A 1 635 ? -40.473 4.507 -1.914 1.00 69.75 635 GLY A C 1
ATOM 4707 O O . GLY A 1 635 ? -39.691 4.161 -2.790 1.00 69.75 635 GLY A O 1
ATOM 4708 N N . ASN A 1 636 ? -41.472 5.363 -2.152 1.00 71.00 636 ASN A N 1
ATOM 4709 C CA . ASN A 1 636 ? -41.672 6.119 -3.399 1.00 71.00 636 ASN A CA 1
ATOM 4710 C C . ASN A 1 636 ? -41.538 7.622 -3.111 1.00 71.00 636 ASN A C 1
ATOM 4712 O O . ASN A 1 636 ? -42.475 8.395 -3.322 1.00 71.00 636 ASN A O 1
ATOM 4716 N N . GLY A 1 637 ? -40.404 8.008 -2.529 1.00 73.31 637 GLY A N 1
ATOM 4717 C CA 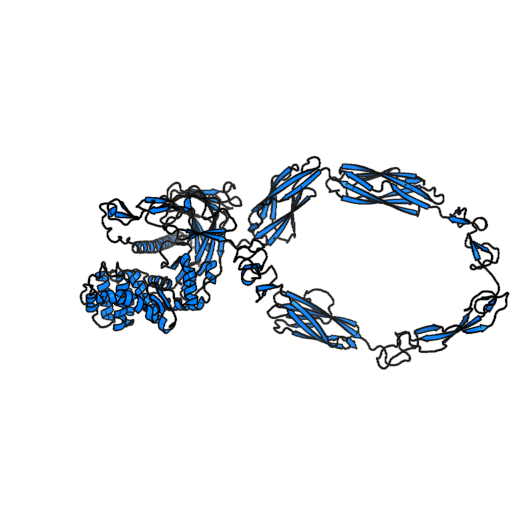. GLY A 1 637 ? -40.089 9.397 -2.203 1.00 73.31 637 GLY A CA 1
ATOM 4718 C C . GLY A 1 637 ? -40.008 10.326 -3.432 1.00 73.31 637 GLY A C 1
ATOM 4719 O O . GLY A 1 637 ? -40.054 9.873 -4.581 1.00 73.31 637 GLY A O 1
ATOM 4720 N N . PRO A 1 638 ? -39.923 11.646 -3.197 1.00 84.88 638 PRO A N 1
ATOM 4721 C CA . PRO A 1 638 ? -40.001 12.673 -4.237 1.00 84.88 638 PRO A CA 1
ATOM 4722 C C . PRO A 1 638 ? -38.709 12.872 -5.046 1.00 84.88 638 PRO A C 1
ATOM 4724 O O . PRO A 1 638 ? -38.709 13.699 -5.958 1.00 84.88 638 PRO A O 1
ATOM 4727 N N . SER A 1 639 ? -37.612 12.185 -4.716 1.00 93.44 639 SER A N 1
ATOM 4728 C CA . SER A 1 639 ? -36.327 12.385 -5.393 1.00 93.44 639 SER A CA 1
ATOM 4729 C C . SER A 1 639 ? -36.312 11.700 -6.759 1.00 93.44 639 SER A C 1
ATOM 4731 O O . SER A 1 639 ? -36.845 10.603 -6.937 1.00 93.44 639 SER A O 1
ATOM 4733 N N . SER A 1 640 ? -35.686 12.350 -7.737 1.00 93.75 640 SER A N 1
ATOM 4734 C CA . SER A 1 640 ? -35.477 11.791 -9.070 1.00 93.75 640 SER A CA 1
ATOM 4735 C C . SER A 1 640 ? -34.066 11.237 -9.210 1.00 93.75 640 SER A C 1
ATOM 4737 O O . SER A 1 640 ? -33.105 11.863 -8.763 1.00 93.75 640 SER A O 1
ATOM 4739 N N . PHE A 1 641 ? -33.958 10.102 -9.891 1.00 95.06 641 PHE A N 1
ATOM 4740 C CA . PHE A 1 641 ? -32.715 9.389 -10.154 1.00 95.06 641 PHE A CA 1
ATOM 4741 C C . PHE A 1 641 ? -32.473 9.346 -11.659 1.00 95.06 641 PHE A C 1
ATOM 4743 O O . PHE A 1 641 ? -33.405 9.102 -12.427 1.00 95.06 641 PHE A O 1
ATOM 4750 N N . GLU A 1 642 ? -31.237 9.589 -12.075 1.00 95.12 642 GLU A N 1
ATOM 4751 C CA . GLU A 1 642 ? -30.853 9.613 -13.483 1.00 95.12 642 GLU A CA 1
ATOM 4752 C C . GLU A 1 642 ? -29.456 9.009 -13.644 1.00 95.12 642 GLU A C 1
ATOM 4754 O O . GLU A 1 642 ? -28.543 9.332 -12.890 1.00 95.12 642 GLU A O 1
ATOM 4759 N N . TRP A 1 643 ? -29.299 8.123 -14.624 1.00 95.25 643 TRP A N 1
ATOM 4760 C CA . TRP A 1 643 ? -27.998 7.682 -15.112 1.00 95.25 643 TRP A CA 1
ATOM 4761 C C . TRP A 1 643 ? -27.627 8.508 -16.343 1.00 95.25 643 TRP A C 1
ATOM 4763 O O . TRP A 1 643 ? -28.296 8.422 -17.378 1.00 95.25 643 TRP A O 1
ATOM 4773 N N . ILE A 1 644 ? -26.580 9.315 -16.216 1.00 92.25 644 ILE A N 1
ATOM 4774 C CA . ILE A 1 644 ? -26.006 10.091 -17.312 1.00 92.25 644 ILE A CA 1
ATOM 4775 C C . ILE A 1 644 ? -25.118 9.142 -18.111 1.00 92.25 644 ILE A C 1
ATOM 4777 O O . ILE A 1 644 ? -24.336 8.411 -17.523 1.00 92.25 644 ILE A O 1
ATOM 4781 N N . SER A 1 645 ? -25.278 9.113 -19.434 1.00 87.12 645 SER A N 1
ATOM 4782 C CA . SER A 1 645 ? -24.569 8.179 -20.335 1.00 87.12 645 SER A CA 1
ATOM 4783 C C . SER A 1 645 ? -24.032 8.848 -21.604 1.00 87.12 645 SER A C 1
ATOM 4785 O O . SER A 1 645 ? -23.573 8.180 -22.529 1.00 87.12 645 SER A O 1
ATOM 4787 N N . ASP A 1 646 ? -24.141 10.174 -21.680 1.00 82.50 646 ASP A N 1
ATOM 4788 C CA . ASP A 1 646 ? -23.746 10.994 -22.826 1.00 82.50 646 ASP A CA 1
ATOM 4789 C C . ASP A 1 646 ? -22.454 11.792 -22.577 1.00 82.50 646 ASP A C 1
ATOM 4791 O O . ASP A 1 646 ? -22.088 12.630 -23.401 1.00 82.50 646 ASP A O 1
ATOM 4795 N N . GLY A 1 647 ? -21.775 11.555 -21.446 1.00 81.25 647 GLY A N 1
ATOM 4796 C CA . GLY A 1 647 ? -20.568 12.280 -21.046 1.00 81.25 647 GLY A CA 1
ATOM 4797 C C . GLY A 1 647 ? -20.795 13.741 -20.629 1.00 81.25 647 GLY A C 1
ATOM 4798 O O . GLY A 1 647 ? -19.829 14.485 -20.484 1.00 81.25 647 GLY A O 1
ATOM 4799 N N . SER A 1 648 ? -22.043 14.198 -20.451 1.00 85.56 648 SER A N 1
ATOM 4800 C CA . SER A 1 648 ? -22.337 15.618 -20.179 1.00 85.56 648 SER A CA 1
ATOM 4801 C C . SER A 1 648 ? -21.930 16.098 -18.783 1.00 85.56 648 SER A C 1
ATOM 4803 O O . SER A 1 648 ? -21.582 17.266 -18.605 1.00 85.56 648 SER A O 1
ATOM 4805 N N . THR A 1 649 ? -21.996 15.236 -17.768 1.00 90.31 649 THR A N 1
ATOM 4806 C CA . THR A 1 649 ? -21.555 15.534 -16.396 1.00 90.31 649 THR A CA 1
ATOM 4807 C C . THR A 1 649 ? -20.933 14.282 -15.802 1.00 90.31 649 THR A C 1
ATOM 4809 O O . THR A 1 649 ? -21.582 13.535 -15.077 1.00 90.31 649 THR A O 1
ATOM 4812 N N . VAL A 1 650 ? -19.675 14.053 -16.158 1.00 87.44 650 VAL A N 1
ATOM 4813 C CA . VAL A 1 650 ? -18.865 12.910 -15.726 1.00 87.44 650 VAL A CA 1
ATOM 4814 C C . VAL A 1 650 ? -17.541 13.414 -15.158 1.00 87.44 650 VAL A C 1
ATOM 4816 O O . VAL A 1 650 ? -17.124 14.539 -15.462 1.00 87.44 650 VAL A O 1
ATOM 4819 N N . ARG A 1 651 ? -16.905 12.621 -14.303 1.00 88.50 651 ARG A N 1
ATOM 4820 C CA . ARG A 1 651 ? -15.523 12.829 -13.867 1.00 88.50 651 ARG A CA 1
ATOM 4821 C C . ARG A 1 651 ? -14.573 12.102 -14.813 1.00 88.50 651 ARG A C 1
ATOM 4823 O O . ARG A 1 651 ? -13.566 12.690 -15.208 1.00 88.50 651 ARG A O 1
ATOM 4830 N N . SER A 1 652 ? -14.903 10.873 -15.211 1.00 79.94 652 SER A N 1
ATOM 4831 C CA . SER A 1 652 ? -14.202 10.131 -16.264 1.00 79.94 652 SER A CA 1
ATOM 4832 C C . SER A 1 652 ? -15.185 9.299 -17.103 1.00 79.94 652 SER A C 1
ATOM 4834 O O . SER A 1 652 ? -16.370 9.267 -16.805 1.00 79.94 652 SER A O 1
ATOM 4836 N N . GLY A 1 653 ? -14.732 8.713 -18.217 1.00 81.69 653 GLY A N 1
ATOM 4837 C CA . GLY A 1 653 ? -15.592 7.878 -19.064 1.00 81.69 653 GLY A CA 1
ATOM 4838 C C . GLY A 1 653 ? -16.777 8.622 -19.698 1.00 81.69 653 GLY A C 1
ATOM 4839 O O . GLY A 1 653 ? -16.643 9.760 -20.162 1.00 81.69 653 GLY A O 1
ATOM 4840 N N . VAL A 1 654 ? -17.925 7.950 -19.793 1.00 79.56 654 VAL A N 1
ATOM 4841 C CA . VAL A 1 654 ? -19.172 8.484 -20.368 1.00 79.56 654 VAL A CA 1
ATOM 4842 C C . VAL A 1 654 ? -20.369 8.400 -19.415 1.00 79.56 654 VAL A C 1
ATOM 4844 O O . VAL A 1 654 ? -21.422 8.969 -19.733 1.00 79.56 654 VAL A O 1
ATOM 4847 N N . GLY A 1 655 ? -20.225 7.717 -18.273 1.00 86.88 655 GLY A N 1
ATOM 4848 C CA . GLY A 1 655 ? -21.286 7.428 -17.314 1.00 86.88 655 GLY A CA 1
ATOM 4849 C C . GLY A 1 655 ? -21.198 8.222 -16.005 1.00 86.88 655 GLY A C 1
ATOM 4850 O O . GLY A 1 655 ? -20.120 8.479 -15.505 1.00 86.88 655 GLY A O 1
ATOM 4851 N N . SER A 1 656 ? -22.330 8.601 -15.400 1.00 95.06 656 SER A N 1
ATOM 4852 C CA . SER A 1 656 ? -22.370 9.005 -13.979 1.00 95.06 656 SER A CA 1
ATOM 4853 C C . SER A 1 656 ? -23.761 8.815 -13.366 1.00 95.06 656 SER A C 1
ATOM 4855 O O . SER A 1 656 ? -24.776 8.754 -14.071 1.00 95.06 656 SER A O 1
ATOM 4857 N N . ALA A 1 657 ? -23.838 8.691 -12.039 1.00 96.56 657 ALA A N 1
ATOM 4858 C CA . ALA A 1 657 ? -25.097 8.506 -11.319 1.00 96.56 657 ALA A CA 1
ATOM 4859 C C . ALA A 1 657 ? -25.548 9.800 -10.635 1.00 96.56 657 ALA A C 1
ATOM 4861 O O . ALA A 1 657 ? -24.823 10.382 -9.837 1.00 96.56 657 ALA A O 1
ATOM 4862 N N . LYS A 1 658 ? -26.782 10.234 -10.892 1.00 97.31 658 LYS A N 1
ATOM 4863 C CA . LYS A 1 658 ? -27.336 11.493 -10.385 1.00 97.31 658 LYS A CA 1
ATOM 4864 C C . LYS A 1 658 ? -28.542 11.262 -9.487 1.00 97.31 658 LYS A C 1
ATOM 4866 O O . LYS A 1 658 ? -29.391 10.410 -9.765 1.00 97.31 658 LYS A O 1
ATOM 4871 N N . ILE A 1 659 ? -28.645 12.072 -8.436 1.00 97.31 659 ILE A N 1
ATOM 4872 C CA . ILE A 1 659 ? -29.843 12.202 -7.605 1.00 97.31 659 ILE A CA 1
ATOM 4873 C C . ILE A 1 659 ? -30.205 13.683 -7.514 1.00 97.31 659 ILE A C 1
ATOM 4875 O O . ILE A 1 659 ? -29.376 14.504 -7.133 1.00 97.31 659 ILE A O 1
ATOM 4879 N N . THR A 1 660 ? -31.454 14.027 -7.815 1.00 96.44 660 THR A N 1
ATOM 4880 C CA . THR A 1 660 ? -32.002 15.367 -7.570 1.00 96.44 660 THR A CA 1
ATOM 4881 C C . THR A 1 660 ? -33.141 15.269 -6.567 1.00 96.44 660 THR A C 1
ATOM 4883 O O . THR A 1 660 ? -34.144 14.594 -6.801 1.00 96.44 660 THR A O 1
ATOM 4886 N N . SER A 1 661 ? -33.000 15.980 -5.452 1.00 93.88 661 SER A N 1
ATOM 4887 C CA . SER A 1 661 ? -34.020 16.100 -4.419 1.00 93.88 661 SER A CA 1
ATOM 4888 C C . SER A 1 661 ? -34.563 17.525 -4.380 1.00 93.88 661 SER A C 1
ATOM 4890 O O . SER A 1 661 ? -33.982 18.421 -3.771 1.00 93.88 661 SER A O 1
ATOM 4892 N N . SER A 1 662 ? -35.694 17.752 -5.049 1.00 89.56 662 SER A N 1
ATOM 4893 C CA . SER A 1 662 ? -36.382 19.053 -5.044 1.00 89.56 662 SER A CA 1
ATOM 4894 C C . SER A 1 662 ? -37.205 19.303 -3.775 1.00 89.56 662 SER A C 1
ATOM 4896 O O . SER A 1 662 ? -37.659 20.419 -3.539 1.00 89.56 662 SER A O 1
ATOM 4898 N N . VAL A 1 663 ? -37.442 18.253 -2.989 1.00 89.06 663 VAL A N 1
ATOM 4899 C CA . VAL A 1 663 ? -38.129 18.265 -1.691 1.00 89.06 663 VAL A CA 1
ATOM 4900 C C . VAL A 1 663 ? -37.175 17.627 -0.678 1.00 89.06 663 VAL A C 1
ATOM 4902 O O . VAL A 1 663 ? -36.421 16.739 -1.085 1.00 89.06 663 VAL A O 1
ATOM 4905 N N . PRO A 1 664 ? -37.175 18.051 0.600 1.00 89.50 664 PRO A N 1
ATOM 4906 C CA . PRO A 1 664 ? -36.310 17.464 1.616 1.00 89.50 664 PRO A CA 1
ATOM 4907 C C . PRO A 1 664 ? -36.476 15.950 1.650 1.00 89.50 664 PRO A C 1
ATOM 4909 O O . PRO A 1 664 ? -37.584 15.450 1.858 1.00 89.50 664 PRO A O 1
ATOM 4912 N N . ASN A 1 665 ? -35.394 15.226 1.385 1.00 89.81 665 ASN A N 1
ATOM 4913 C CA . ASN A 1 665 ? -35.422 13.776 1.376 1.00 89.81 665 ASN A CA 1
ATOM 4914 C C . ASN A 1 665 ? -34.058 13.193 1.735 1.00 89.81 665 ASN A C 1
ATOM 4916 O O . ASN A 1 665 ? -33.043 13.888 1.766 1.00 89.81 665 ASN A O 1
ATOM 4920 N N . ASP A 1 666 ? -34.084 11.893 1.971 1.00 90.94 666 ASP A N 1
ATOM 4921 C CA . ASP A 1 666 ? -32.933 11.023 2.089 1.00 90.94 666 ASP A CA 1
ATOM 4922 C C . ASP A 1 666 ? -33.013 9.994 0.952 1.00 90.94 666 ASP A C 1
ATOM 4924 O O . ASP A 1 666 ? -33.948 9.190 0.907 1.00 90.94 666 ASP A O 1
ATOM 4928 N N . ALA A 1 667 ? -32.090 10.070 -0.006 1.00 93.81 667 ALA A N 1
ATOM 4929 C CA . ALA A 1 667 ? -32.133 9.310 -1.253 1.00 93.81 667 ALA A CA 1
ATOM 4930 C C . ALA A 1 667 ? -30.748 8.779 -1.635 1.00 93.81 667 ALA A C 1
ATOM 4932 O O . ALA A 1 667 ? -29.738 9.445 -1.429 1.00 93.81 667 ALA A O 1
ATOM 4933 N N . MET A 1 668 ? -30.689 7.570 -2.193 1.00 95.00 668 MET A N 1
ATOM 4934 C CA . MET A 1 668 ? -29.430 6.855 -2.408 1.00 95.00 668 MET A CA 1
ATOM 4935 C C . MET A 1 668 ? -29.477 5.876 -3.578 1.00 95.00 668 MET A C 1
ATOM 4937 O O . MET A 1 668 ? -30.484 5.202 -3.808 1.00 95.00 668 MET A O 1
ATOM 4941 N N . TRP A 1 669 ? -28.347 5.756 -4.266 1.00 96.69 669 TRP A N 1
ATOM 4942 C CA . TRP A 1 669 ? -28.010 4.586 -5.068 1.00 96.69 669 TRP A CA 1
ATOM 4943 C C . TRP A 1 669 ? -27.376 3.541 -4.156 1.00 96.69 669 TRP A C 1
ATOM 4945 O O . TRP A 1 669 ? -26.463 3.863 -3.401 1.00 96.69 669 TRP A O 1
ATOM 4955 N N . ILE A 1 670 ? -27.858 2.302 -4.210 1.00 96.38 670 ILE A N 1
ATOM 4956 C CA . ILE A 1 670 ? -27.391 1.195 -3.374 1.00 96.38 670 ILE A CA 1
ATOM 4957 C C . ILE A 1 670 ? -26.978 -0.017 -4.197 1.00 96.38 670 ILE A C 1
ATOM 4959 O O . ILE A 1 670 ? -27.571 -0.329 -5.237 1.00 96.38 670 ILE A O 1
ATOM 4963 N N . GLN A 1 671 ? -25.997 -0.737 -3.665 1.00 95.94 671 GLN A N 1
ATOM 4964 C CA . GLN A 1 671 ? -25.550 -2.016 -4.190 1.00 95.94 671 GLN A CA 1
ATOM 4965 C C . GLN A 1 671 ? -25.205 -2.966 -3.043 1.00 95.94 671 GLN A C 1
ATOM 4967 O O . GLN A 1 671 ? -24.545 -2.580 -2.079 1.00 95.94 671 GLN A O 1
ATOM 4972 N N . ASN A 1 672 ? -25.654 -4.216 -3.153 1.00 95.25 672 ASN A N 1
ATOM 4973 C CA . ASN A 1 672 ? -25.216 -5.278 -2.255 1.00 95.25 672 ASN A CA 1
ATOM 4974 C C . ASN A 1 672 ? -23.881 -5.820 -2.744 1.00 95.25 672 ASN A C 1
ATOM 4976 O O . ASN A 1 672 ? -23.766 -6.208 -3.906 1.00 95.25 672 ASN A O 1
ATOM 4980 N N . VAL A 1 673 ? -22.916 -5.889 -1.840 1.00 94.38 673 VAL A N 1
ATOM 4981 C CA . VAL A 1 673 ? -21.565 -6.341 -2.124 1.00 94.38 673 VAL A CA 1
ATOM 4982 C C . VAL A 1 673 ? -21.175 -7.445 -1.153 1.00 94.38 673 VAL A C 1
ATOM 4984 O O . VAL A 1 673 ? -21.429 -7.342 0.047 1.00 94.38 673 VAL A O 1
ATOM 4987 N N . SER A 1 674 ? -20.561 -8.505 -1.674 1.00 92.44 674 SER A N 1
ATOM 4988 C CA . SER A 1 674 ? -20.022 -9.585 -0.851 1.00 92.44 674 SER A CA 1
ATOM 4989 C C . SER A 1 674 ? -18.771 -9.126 -0.108 1.00 92.44 674 SER A C 1
ATOM 4991 O O . SER A 1 674 ? -17.860 -8.551 -0.703 1.00 92.44 674 SER A O 1
ATOM 4993 N N . VAL A 1 675 ? -18.727 -9.414 1.187 1.00 94.12 675 VAL A N 1
ATOM 4994 C CA . VAL A 1 675 ? -17.605 -9.133 2.084 1.00 94.12 675 VAL A CA 1
ATOM 4995 C C . VAL A 1 675 ? -17.251 -10.389 2.870 1.00 94.12 675 VAL A C 1
ATOM 4997 O O . VAL A 1 675 ? -18.052 -11.306 3.022 1.00 94.12 675 VAL A O 1
ATOM 5000 N N . GLU A 1 676 ? -16.027 -10.447 3.367 1.00 93.06 676 GLU A N 1
ATOM 5001 C CA . GLU A 1 676 ? -15.616 -11.447 4.336 1.00 93.06 676 GLU A CA 1
ATOM 5002 C C . GLU A 1 676 ? -15.948 -10.926 5.735 1.00 93.06 676 GLU A C 1
ATOM 5004 O O . GLU A 1 676 ? -15.537 -9.809 6.046 1.00 93.06 676 GLU A O 1
ATOM 5009 N N . PRO A 1 677 ? -16.626 -11.709 6.591 1.00 92.62 677 PRO A N 1
ATOM 5010 C CA . PRO A 1 677 ? -16.937 -11.289 7.952 1.00 92.62 677 PRO A CA 1
ATOM 5011 C C . PRO A 1 677 ? -15.700 -10.814 8.717 1.00 92.62 677 PRO A C 1
ATOM 5013 O O . PRO A 1 677 ? -14.618 -11.394 8.577 1.00 92.62 677 PRO A O 1
ATOM 5016 N N . TYR A 1 678 ? -15.869 -9.791 9.556 1.00 93.38 678 TYR A N 1
ATOM 5017 C CA . TYR A 1 678 ? -14.805 -9.229 10.397 1.00 93.38 678 TYR A CA 1
ATOM 5018 C C . TYR A 1 678 ? -13.549 -8.794 9.627 1.00 93.38 678 TYR A C 1
ATOM 5020 O O . TYR A 1 678 ? -12.434 -8.927 10.128 1.00 93.38 678 TYR A O 1
ATOM 5028 N N . ASN A 1 679 ? -13.720 -8.279 8.409 1.00 93.75 679 ASN A N 1
ATOM 5029 C CA . ASN A 1 679 ? -12.659 -7.633 7.634 1.00 93.75 679 ASN A CA 1
ATOM 5030 C C . ASN A 1 679 ? -12.917 -6.137 7.443 1.00 93.75 679 ASN A C 1
ATOM 5032 O O . ASN A 1 679 ? -14.060 -5.679 7.508 1.00 93.75 679 ASN A O 1
ATOM 5036 N N . SER A 1 680 ? -11.833 -5.407 7.196 1.00 92.12 680 SER A N 1
ATOM 5037 C CA . SER A 1 680 ? -11.782 -3.969 6.947 1.00 92.12 680 SER A CA 1
ATOM 5038 C C . SER A 1 680 ? -11.912 -3.660 5.458 1.00 92.12 680 SER A C 1
ATOM 5040 O O . SER A 1 680 ? -11.433 -4.403 4.594 1.00 92.12 680 SER A O 1
ATOM 5042 N N . TYR A 1 681 ? -12.567 -2.543 5.166 1.00 92.56 681 TYR A N 1
ATOM 5043 C CA . TYR A 1 681 ? -12.841 -2.103 3.811 1.00 92.56 681 TYR A CA 1
ATOM 5044 C C . TYR A 1 681 ? -12.773 -0.584 3.684 1.00 92.56 681 TYR A C 1
ATOM 5046 O O . TYR A 1 681 ? -13.074 0.148 4.629 1.00 92.56 681 TYR A O 1
ATOM 5054 N N . LEU A 1 682 ? -12.434 -0.128 2.480 1.00 91.62 682 LEU A N 1
ATOM 5055 C CA . LEU A 1 682 ? -12.470 1.274 2.090 1.00 91.62 682 LEU A CA 1
ATOM 5056 C C . LEU A 1 682 ? -13.428 1.451 0.916 1.00 91.62 682 LEU A C 1
ATOM 5058 O O . LEU A 1 682 ? -13.255 0.843 -0.140 1.00 91.62 682 LEU A O 1
ATOM 5062 N N . PHE A 1 683 ? -14.452 2.276 1.109 1.00 94.12 683 PHE A N 1
ATOM 5063 C CA . PHE A 1 683 ? -15.396 2.667 0.070 1.00 94.12 683 PHE A CA 1
ATOM 5064 C C . PHE A 1 683 ? -15.130 4.113 -0.336 1.00 94.12 683 PHE A C 1
ATOM 5066 O O . PHE A 1 683 ? -15.307 5.014 0.479 1.00 94.12 683 PHE A O 1
ATOM 5073 N N . LYS A 1 684 ? -14.690 4.336 -1.575 1.00 92.94 684 LYS A N 1
ATOM 5074 C CA . LYS A 1 684 ? -14.373 5.664 -2.115 1.00 92.94 684 LYS A CA 1
ATOM 5075 C C . LYS A 1 684 ? -15.246 5.981 -3.317 1.00 92.94 684 LYS A C 1
ATOM 5077 O O . LYS A 1 684 ? -15.820 5.085 -3.937 1.00 92.94 684 LYS A O 1
ATOM 5082 N N . GLY A 1 685 ? -15.316 7.253 -3.667 1.00 92.25 685 GLY A N 1
ATOM 5083 C CA . GLY A 1 685 ? -15.987 7.701 -4.876 1.00 92.25 685 GLY A CA 1
ATOM 5084 C C . GLY A 1 685 ? -15.932 9.206 -5.033 1.00 92.25 685 GLY A C 1
ATOM 5085 O O . GLY A 1 685 ? -15.767 9.942 -4.059 1.00 92.25 685 GLY A O 1
ATOM 5086 N N . TRP A 1 686 ? -16.092 9.659 -6.268 1.00 95.19 686 TRP A N 1
ATOM 5087 C CA . TRP A 1 686 ? -16.125 11.073 -6.596 1.00 95.19 686 TRP A CA 1
ATOM 5088 C C . TRP A 1 686 ? -17.549 11.594 -6.483 1.00 95.19 686 TRP A C 1
ATOM 5090 O O . TRP A 1 686 ? -18.487 11.008 -7.022 1.00 95.19 686 TRP A O 1
ATOM 5100 N N . ILE A 1 687 ? -17.710 12.706 -5.773 1.00 97.50 687 ILE A N 1
ATOM 5101 C CA . ILE A 1 687 ? -18.992 13.342 -5.500 1.00 97.50 687 ILE A CA 1
ATOM 5102 C C . ILE A 1 687 ? -18.939 14.783 -5.996 1.00 97.50 687 ILE A C 1
ATOM 5104 O O . ILE A 1 687 ? -18.044 15.546 -5.644 1.00 97.50 687 ILE A O 1
ATOM 5108 N N . LYS A 1 688 ? -19.939 15.180 -6.778 1.00 97.00 688 LYS A N 1
ATOM 5109 C CA . LYS A 1 688 ? -20.182 16.573 -7.170 1.00 97.00 688 LYS A CA 1
ATOM 5110 C C . LYS A 1 688 ? -21.548 17.005 -6.664 1.00 97.00 688 LYS A C 1
ATOM 5112 O O . LYS A 1 688 ? -22.502 16.232 -6.734 1.00 97.00 688 LYS A O 1
ATOM 5117 N N . THR A 1 689 ? -21.670 18.230 -6.159 1.00 97.50 689 THR A N 1
ATOM 5118 C CA . THR A 1 689 ? -22.919 18.718 -5.551 1.00 97.50 689 THR A CA 1
ATOM 5119 C C . THR A 1 689 ? -23.371 20.044 -6.145 1.00 97.50 689 THR A C 1
ATOM 5121 O O . THR A 1 689 ? -22.564 20.891 -6.518 1.00 97.50 689 THR A O 1
ATOM 5124 N N . GLU A 1 690 ? -24.685 20.251 -6.205 1.00 97.00 690 GLU A N 1
ATOM 5125 C CA . GLU A 1 690 ? -25.301 21.516 -6.596 1.00 97.00 690 GLU A CA 1
ATOM 5126 C C . GLU A 1 690 ? -26.405 21.879 -5.604 1.00 97.00 690 GLU A C 1
ATOM 5128 O O . GLU A 1 690 ? -27.434 21.202 -5.512 1.00 97.00 690 GLU A O 1
ATOM 5133 N N . ASN A 1 691 ? -26.213 22.990 -4.891 1.00 93.88 691 ASN A N 1
ATOM 5134 C CA . ASN A 1 691 ? -27.167 23.542 -3.931 1.00 93.88 691 ASN A CA 1
ATOM 5135 C C . ASN A 1 691 ? -27.675 22.509 -2.908 1.00 93.88 691 ASN A C 1
ATOM 5137 O O . ASN A 1 691 ? -28.869 22.478 -2.606 1.00 93.88 691 ASN A O 1
ATOM 5141 N N . VAL A 1 692 ? -26.784 21.666 -2.378 1.00 93.56 692 VAL A N 1
ATOM 5142 C CA . VAL A 1 692 ? -27.118 20.732 -1.297 1.00 93.56 692 VAL A CA 1
ATOM 5143 C C . VAL A 1 692 ? -27.277 21.509 0.006 1.00 93.56 692 VAL A C 1
ATOM 5145 O O . VAL A 1 692 ? -26.308 22.029 0.559 1.00 93.56 692 VAL A O 1
ATOM 5148 N N . VAL A 1 693 ? -28.511 21.616 0.491 1.00 89.06 693 VAL A N 1
ATOM 5149 C CA . VAL A 1 693 ? -28.874 22.447 1.644 1.00 89.06 693 VAL A CA 1
ATOM 5150 C C . VAL A 1 693 ? -29.732 21.650 2.620 1.00 89.06 693 VAL A C 1
ATOM 5152 O O . VAL A 1 693 ? -30.671 20.946 2.232 1.00 89.06 693 VAL A O 1
ATOM 5155 N N . LEU A 1 694 ? -29.413 21.792 3.906 1.00 84.25 694 LEU A N 1
ATOM 5156 C CA . LEU A 1 694 ? -30.210 21.258 5.002 1.00 84.25 694 LEU A CA 1
ATOM 5157 C C . LEU A 1 694 ? -31.579 21.941 5.034 1.00 84.25 694 LEU A C 1
ATOM 5159 O O . LEU A 1 694 ? -31.663 23.168 5.033 1.00 84.25 694 LEU A O 1
ATOM 5163 N N . SER A 1 695 ? -32.649 21.152 5.070 1.00 72.12 695 SER A N 1
ATOM 5164 C CA . SER A 1 695 ? -34.012 21.690 5.008 1.00 72.12 695 SER A CA 1
ATOM 5165 C C . SER A 1 695 ? -34.791 21.638 6.325 1.00 72.12 695 SER A C 1
ATOM 5167 O O . SER A 1 695 ? -35.812 22.313 6.431 1.00 72.12 695 SER A O 1
ATOM 5169 N N . ASP A 1 696 ? -34.295 20.914 7.332 1.00 62.19 696 ASP A N 1
ATOM 5170 C CA . ASP A 1 696 ? -34.895 20.819 8.669 1.00 62.19 696 ASP A CA 1
ATOM 5171 C C . ASP A 1 696 ? -33.977 21.456 9.737 1.00 62.19 696 ASP A C 1
ATOM 5173 O O . ASP A 1 696 ? -32.756 21.317 9.677 1.00 62.19 696 ASP A O 1
ATOM 5177 N N . THR A 1 697 ? -34.546 22.135 10.743 1.00 50.38 697 THR A N 1
ATOM 5178 C CA . THR A 1 697 ? -33.841 22.621 11.954 1.00 50.38 697 THR A CA 1
ATOM 5179 C C . THR A 1 697 ? -34.686 22.366 13.215 1.00 50.38 697 THR A C 1
ATOM 5181 O O . THR A 1 697 ? -35.902 22.529 13.164 1.00 50.38 697 THR A O 1
ATOM 5184 N N . PRO A 1 698 ? -34.101 22.106 14.400 1.00 47.03 698 PRO A N 1
ATOM 5185 C CA . PRO A 1 698 ? -33.066 21.127 14.721 1.00 47.03 698 PRO A CA 1
ATOM 5186 C C . PRO A 1 698 ? -33.491 20.208 15.892 1.00 47.03 698 PRO A C 1
ATOM 5188 O O . PRO A 1 698 ? -34.173 20.610 16.832 1.00 47.03 698 PRO A O 1
ATOM 5191 N N . GLY A 1 699 ? -33.003 18.973 15.858 1.00 42.81 699 GLY A N 1
ATOM 5192 C CA . GLY A 1 699 ? -32.953 18.071 17.016 1.00 42.81 699 GLY A CA 1
ATOM 5193 C C . GLY A 1 699 ? -31.885 16.981 16.877 1.00 42.81 699 GLY A C 1
ATOM 5194 O O . GLY A 1 699 ? -31.659 16.223 17.812 1.00 42.81 699 GLY A O 1
ATOM 5195 N N . GLY A 1 700 ? -31.221 16.904 15.717 1.00 50.19 700 GLY A N 1
ATOM 5196 C CA . GLY A 1 700 ? -30.223 15.893 15.407 1.00 50.19 700 GLY A CA 1
ATOM 5197 C C . GLY A 1 700 ? -29.404 16.216 14.153 1.00 50.19 700 GLY A C 1
ATOM 5198 O O . GLY A 1 700 ? -29.659 17.180 13.433 1.00 50.19 700 GLY A O 1
ATOM 5199 N N . TRP A 1 701 ? -28.397 15.374 13.971 1.00 63.22 701 TRP A N 1
ATOM 5200 C CA . TRP A 1 701 ? -27.286 15.326 13.015 1.00 63.22 701 TRP A CA 1
ATOM 5201 C C . TRP A 1 701 ? -27.624 15.712 11.574 1.00 63.22 701 TRP A C 1
ATOM 5203 O O . TRP A 1 701 ? -28.413 15.037 10.925 1.00 63.22 701 TRP A O 1
ATOM 5213 N N . SER A 1 702 ? -26.959 16.740 11.036 1.00 74.62 702 SER A N 1
ATOM 5214 C CA . SER A 1 702 ? -27.097 17.164 9.636 1.00 74.62 702 SER A CA 1
ATOM 5215 C C . SER A 1 702 ? -26.022 16.549 8.739 1.00 74.62 702 SER A C 1
ATOM 5217 O O . SER A 1 702 ? -24.837 16.601 9.071 1.00 74.62 702 SER A O 1
ATOM 5219 N N . THR A 1 703 ? -26.378 16.005 7.572 1.00 84.00 703 THR A N 1
ATOM 5220 C CA . THR A 1 703 ? -25.436 15.463 6.574 1.00 84.00 703 THR A CA 1
ATOM 5221 C C . THR A 1 703 ? -25.954 15.617 5.157 1.00 84.00 703 THR A C 1
ATOM 5223 O O . THR A 1 703 ? -27.083 15.241 4.862 1.00 84.00 703 THR A O 1
ATOM 5226 N N . GLY A 1 704 ? -25.104 16.183 4.300 1.00 89.44 704 GLY A N 1
ATOM 5227 C CA . GLY A 1 704 ? -25.379 16.413 2.888 1.00 89.44 704 GLY A CA 1
ATOM 5228 C C . GLY A 1 704 ? -25.122 15.173 2.035 1.00 89.44 704 GLY A C 1
ATOM 5229 O O . GLY A 1 704 ? -25.523 14.062 2.388 1.00 89.44 704 GLY A O 1
ATOM 5230 N N . ALA A 1 705 ? -24.465 15.351 0.893 1.00 94.25 705 ALA A N 1
ATOM 5231 C CA . ALA A 1 705 ? -24.052 14.224 0.061 1.00 94.25 705 ALA A CA 1
ATOM 5232 C C . ALA A 1 705 ? -22.936 13.421 0.746 1.00 94.25 705 ALA A C 1
ATOM 5234 O O . ALA A 1 705 ? -22.048 14.012 1.350 1.00 94.25 705 ALA A O 1
ATOM 5235 N N . ASN A 1 706 ? -23.006 12.092 0.703 1.00 93.94 706 ASN A N 1
ATOM 5236 C CA . ASN A 1 706 ? -22.072 11.206 1.398 1.00 93.94 706 ASN A CA 1
ATOM 5237 C C . ASN A 1 706 ? -22.015 9.811 0.764 1.00 93.94 706 ASN A C 1
ATOM 5239 O O . ASN A 1 706 ? -22.918 9.394 0.031 1.00 93.94 706 ASN A O 1
ATOM 5243 N N . LEU A 1 707 ? -20.970 9.072 1.125 1.00 95.44 707 LEU A N 1
ATOM 5244 C CA . LEU A 1 707 ? -20.891 7.623 0.989 1.00 95.44 707 LEU A CA 1
ATOM 5245 C C . LEU A 1 707 ? -21.260 6.986 2.327 1.00 95.44 707 LEU A C 1
ATOM 5247 O O . LEU A 1 707 ? -20.851 7.479 3.373 1.00 95.44 707 LEU A O 1
ATOM 5251 N N . SER A 1 708 ? -22.032 5.901 2.330 1.00 92.69 708 SER A N 1
ATOM 5252 C CA . SER A 1 708 ? -22.441 5.237 3.575 1.00 92.69 708 SER A CA 1
ATOM 5253 C C . SER A 1 708 ? -22.636 3.735 3.433 1.00 92.69 708 SER A C 1
ATOM 5255 O O . SER A 1 708 ? -22.804 3.207 2.335 1.00 92.69 708 SER A O 1
ATOM 5257 N N . VAL A 1 709 ? -22.641 3.043 4.571 1.00 91.50 709 VAL A N 1
ATOM 5258 C CA . VAL A 1 709 ? -23.165 1.680 4.674 1.00 91.50 709 VAL A CA 1
ATOM 5259 C C . VAL A 1 709 ? -24.636 1.764 5.078 1.00 91.50 709 VAL A C 1
ATOM 5261 O O . VAL A 1 709 ? -24.991 2.361 6.097 1.00 91.50 709 VAL A O 1
ATOM 5264 N N . TYR A 1 710 ? -25.519 1.180 4.271 1.00 84.88 710 TYR A N 1
ATOM 5265 C CA . TYR A 1 710 ? -26.958 1.221 4.513 1.00 84.88 710 TYR A CA 1
ATOM 5266 C C . TYR A 1 710 ? -27.315 0.528 5.839 1.00 84.88 710 TYR A C 1
ATOM 5268 O O . TYR A 1 710 ? -26.783 -0.533 6.155 1.00 84.88 710 TYR A O 1
ATOM 5276 N N . LEU A 1 711 ? -28.226 1.137 6.610 1.00 80.06 711 LEU A N 1
ATOM 5277 C CA . LEU A 1 711 ? -28.618 0.726 7.973 1.00 80.06 711 LEU A CA 1
ATOM 5278 C C . LEU A 1 711 ? -27.488 0.747 9.020 1.00 80.06 711 LEU A C 1
ATOM 5280 O O . LEU A 1 711 ? -27.660 0.206 10.108 1.00 80.06 711 LEU A O 1
ATOM 5284 N N . SER A 1 712 ? -26.371 1.409 8.725 1.00 80.94 712 SER A N 1
ATOM 5285 C CA . SER A 1 712 ? -25.289 1.670 9.675 1.00 80.94 712 SER A CA 1
ATOM 5286 C C . SER A 1 712 ? -25.214 3.163 10.025 1.00 80.94 712 SER A C 1
ATOM 5288 O O . SER A 1 712 ? -25.899 3.997 9.428 1.00 80.94 712 SER A O 1
ATOM 5290 N N . PHE A 1 713 ? -24.373 3.513 10.997 1.00 78.06 713 PHE A N 1
ATOM 5291 C CA . PHE A 1 713 ? -23.905 4.886 11.220 1.00 78.06 713 PHE A CA 1
ATOM 5292 C C . PHE A 1 713 ? -22.615 5.202 10.439 1.00 78.06 713 PHE A C 1
ATOM 5294 O O . PHE A 1 713 ? -22.208 6.360 10.398 1.00 78.06 713 PHE A O 1
ATOM 5301 N N . ASN A 1 714 ? -22.009 4.202 9.788 1.00 85.12 714 ASN A N 1
ATOM 5302 C CA . ASN A 1 714 ? -20.807 4.349 8.968 1.00 85.12 714 ASN A CA 1
ATOM 5303 C C . ASN A 1 714 ? -21.079 5.186 7.715 1.00 85.12 714 ASN A C 1
ATOM 5305 O O . ASN A 1 714 ? -21.841 4.776 6.832 1.00 85.12 714 ASN A O 1
ATOM 5309 N N . ARG A 1 715 ? -20.423 6.345 7.633 1.00 87.12 715 ARG A N 1
ATOM 5310 C CA . ARG A 1 715 ? -20.530 7.282 6.513 1.00 87.12 715 ARG A CA 1
ATOM 5311 C C . ARG A 1 715 ? -19.298 8.174 6.382 1.00 87.12 715 ARG A C 1
ATOM 5313 O O . ARG A 1 715 ? -18.626 8.440 7.377 1.00 87.12 715 ARG A O 1
ATOM 5320 N N . SER A 1 716 ? -19.043 8.648 5.169 1.00 88.31 716 SER A N 1
ATOM 5321 C CA . SER A 1 716 ? -18.084 9.719 4.911 1.00 88.31 716 SER A CA 1
ATOM 5322 C C . SER A 1 716 ? -18.596 11.048 5.491 1.00 88.31 716 SER A C 1
ATOM 5324 O O . SER A 1 716 ? -19.795 11.181 5.791 1.00 88.31 716 SER A O 1
ATOM 5326 N N . PRO A 1 717 ? -17.731 12.067 5.619 1.00 83.94 717 PRO A N 1
ATOM 5327 C CA . PRO A 1 717 ? -18.168 13.439 5.839 1.00 83.94 717 PRO A CA 1
ATOM 5328 C C . PRO A 1 717 ? -19.251 13.869 4.835 1.00 83.94 717 PRO A C 1
ATOM 5330 O O . PRO A 1 717 ? -19.315 13.394 3.699 1.00 83.94 717 PRO A O 1
ATOM 5333 N N . GLY A 1 718 ? -20.146 14.753 5.279 1.00 85.75 718 GLY A N 1
ATOM 5334 C CA . GLY A 1 718 ? -21.218 15.277 4.436 1.00 85.75 718 GLY A CA 1
ATOM 5335 C C . GLY A 1 718 ? -20.757 16.473 3.608 1.00 85.75 718 GLY A C 1
ATOM 5336 O O . GLY A 1 718 ? -20.336 17.477 4.180 1.00 85.75 718 GLY A O 1
ATOM 5337 N N . ILE A 1 719 ? -20.931 16.409 2.289 1.00 90.12 719 ILE A N 1
ATOM 5338 C CA . ILE A 1 719 ? -20.666 17.518 1.365 1.00 90.12 719 ILE A CA 1
ATOM 5339 C C . ILE A 1 719 ? -21.901 18.414 1.240 1.00 90.12 719 ILE A C 1
ATOM 5341 O O . ILE A 1 719 ? -23.019 17.942 1.004 1.00 90.12 719 ILE A O 1
ATOM 5345 N N . TRP A 1 720 ? -21.684 19.724 1.358 1.00 90.50 720 TRP A N 1
ATOM 5346 C CA . TRP A 1 720 ? -22.723 20.755 1.344 1.00 90.50 720 TRP A CA 1
ATOM 5347 C C . TRP A 1 720 ? -22.515 21.789 0.240 1.00 90.50 720 TRP A C 1
ATOM 5349 O O . TRP A 1 720 ? -21.396 22.044 -0.207 1.00 90.50 720 TRP A O 1
ATOM 5359 N N . GLY A 1 721 ? -23.602 22.472 -0.117 1.00 91.88 721 GLY A N 1
ATOM 5360 C CA . GLY A 1 721 ? -23.593 23.574 -1.066 1.00 91.88 721 GLY A CA 1
ATOM 5361 C C . GLY A 1 721 ? -23.401 23.106 -2.504 1.00 91.88 721 GLY A C 1
ATOM 5362 O O . GLY A 1 721 ? -23.964 22.093 -2.919 1.00 91.88 721 GLY A O 1
ATOM 5363 N N . THR A 1 722 ? -22.661 23.903 -3.269 1.00 95.81 722 THR A N 1
ATOM 5364 C CA . THR A 1 722 ? -22.263 23.585 -4.640 1.00 95.81 722 THR A CA 1
ATOM 5365 C C . THR A 1 722 ? -20.760 23.381 -4.647 1.00 95.81 722 THR A C 1
ATOM 5367 O O . THR A 1 722 ? -20.022 24.331 -4.393 1.00 95.81 722 THR A O 1
ATOM 5370 N N . GLN A 1 723 ? -20.331 22.158 -4.928 1.00 91.56 723 GLN A N 1
ATOM 5371 C CA . GLN A 1 723 ? -18.929 21.765 -5.010 1.00 91.56 723 GLN A CA 1
ATOM 5372 C C . GLN A 1 723 ? -18.686 21.072 -6.344 1.00 91.56 723 GLN A C 1
ATOM 5374 O O . GLN A 1 723 ? -19.568 20.364 -6.840 1.00 91.56 723 GLN A O 1
ATOM 5379 N N . ASP A 1 724 ? -17.498 21.266 -6.916 1.00 95.00 724 ASP A N 1
ATOM 5380 C CA . ASP A 1 724 ? -17.064 20.438 -8.042 1.00 95.00 724 ASP A CA 1
ATOM 5381 C C . ASP A 1 724 ? -16.719 19.015 -7.563 1.00 95.00 724 ASP A C 1
ATOM 5383 O O . ASP A 1 724 ? -16.934 18.686 -6.398 1.00 95.00 724 ASP A O 1
ATOM 5387 N N . TRP A 1 725 ? -16.231 18.156 -8.456 1.00 93.56 725 TRP A N 1
ATOM 5388 C CA . TRP A 1 725 ? -15.842 16.786 -8.118 1.00 93.56 725 TRP A CA 1
ATOM 5389 C C . TRP A 1 725 ? -14.811 16.735 -6.976 1.00 93.56 725 TRP A C 1
ATOM 5391 O O . TRP A 1 725 ? -13.679 17.191 -7.131 1.00 93.56 725 TRP A O 1
ATOM 5401 N N . ILE A 1 726 ? -15.209 16.143 -5.849 1.00 90.25 726 ILE A N 1
ATOM 5402 C CA . ILE A 1 726 ? -14.378 15.864 -4.671 1.00 90.25 726 ILE A CA 1
ATOM 5403 C C . ILE A 1 726 ? -14.389 14.354 -4.440 1.00 90.25 726 ILE A C 1
ATOM 5405 O O . ILE A 1 726 ? -15.447 13.729 -4.492 1.00 90.25 726 ILE A O 1
ATOM 5409 N N . GLU A 1 727 ? -13.224 13.763 -4.200 1.00 92.19 727 GLU A N 1
ATOM 5410 C CA . GLU A 1 727 ? -13.136 12.365 -3.784 1.00 92.19 727 GLU A CA 1
ATOM 5411 C C . GLU A 1 727 ? -13.417 12.250 -2.289 1.00 92.19 727 GLU A C 1
ATOM 5413 O O . GLU A 1 727 ? -12.777 12.916 -1.480 1.00 92.19 727 GLU A O 1
ATOM 5418 N N . GLU A 1 728 ? -14.358 11.386 -1.929 1.00 90.25 728 GLU A N 1
ATOM 5419 C CA . GLU A 1 728 ? -14.658 11.056 -0.540 1.00 90.25 728 GLU A CA 1
ATOM 5420 C C . GLU A 1 728 ? -14.376 9.588 -0.265 1.00 90.25 728 GLU A C 1
ATOM 5422 O O . GLU A 1 728 ? -14.413 8.741 -1.163 1.00 90.25 728 GLU A O 1
ATOM 5427 N N . SER A 1 729 ? -14.127 9.283 1.007 1.00 89.50 729 SER A N 1
ATOM 5428 C CA . SER A 1 729 ? -13.861 7.923 1.454 1.00 89.50 729 SER A CA 1
ATOM 5429 C C . SER A 1 729 ? -14.587 7.577 2.749 1.00 89.50 729 SER A C 1
ATOM 5431 O O . SER A 1 729 ? -14.898 8.426 3.585 1.00 89.50 729 SER A O 1
ATOM 5433 N N . LEU A 1 730 ? -14.885 6.291 2.891 1.00 90.44 730 LEU A N 1
ATOM 5434 C CA . LEU A 1 730 ? -15.500 5.685 4.054 1.00 90.44 730 LEU A CA 1
ATOM 5435 C C . LEU A 1 730 ? -14.738 4.413 4.407 1.00 90.44 730 LEU A C 1
ATOM 5437 O O . LEU A 1 730 ? -14.811 3.412 3.692 1.00 90.44 730 LEU A O 1
ATOM 5441 N N . PHE A 1 731 ? -14.058 4.448 5.543 1.00 90.94 731 PHE A N 1
ATOM 5442 C CA . PHE A 1 731 ? -13.506 3.265 6.181 1.00 90.94 731 PHE A CA 1
ATOM 5443 C C . PHE A 1 731 ? -14.556 2.590 7.068 1.00 90.94 731 PHE A C 1
ATOM 5445 O O . PHE A 1 731 ? -15.243 3.258 7.845 1.00 90.94 731 PHE A O 1
ATOM 5452 N N . PHE A 1 732 ? -14.676 1.266 6.981 1.00 91.56 732 PHE A N 1
ATOM 5453 C CA . PHE A 1 732 ? -15.452 0.491 7.947 1.00 91.56 732 PHE A CA 1
ATOM 5454 C C . PHE A 1 732 ? -14.997 -0.965 8.024 1.00 91.56 732 PHE A C 1
ATOM 5456 O O . PHE A 1 732 ? -14.340 -1.480 7.119 1.00 91.56 732 PHE A O 1
ATOM 5463 N N . CYS A 1 733 ? -15.419 -1.658 9.081 1.00 92.50 733 CYS A N 1
ATOM 5464 C CA . CYS A 1 733 ? -15.308 -3.105 9.172 1.00 92.50 733 CYS A CA 1
ATOM 5465 C C . CYS A 1 733 ? -16.671 -3.781 9.038 1.00 92.50 733 CYS A C 1
ATOM 5467 O O . CYS A 1 733 ? -17.698 -3.316 9.533 1.00 92.50 733 CYS A O 1
ATOM 5469 N N . SER A 1 734 ? -16.671 -4.916 8.354 1.00 92.12 734 SER A N 1
ATOM 5470 C CA . SER A 1 734 ? -17.812 -5.825 8.320 1.00 92.12 734 SER A CA 1
ATOM 5471 C C . SER A 1 734 ? -17.993 -6.513 9.677 1.00 92.12 734 SER A C 1
ATOM 5473 O O . SER A 1 734 ? -17.028 -6.847 10.364 1.00 92.12 734 SER A O 1
ATOM 5475 N N . ILE A 1 735 ? -19.249 -6.737 10.059 1.00 89.44 735 ILE A N 1
ATOM 5476 C CA . ILE A 1 735 ? -19.622 -7.573 11.211 1.00 89.44 735 ILE A CA 1
ATOM 5477 C C . ILE A 1 735 ? -19.664 -9.057 10.789 1.00 89.44 735 ILE A C 1
ATOM 5479 O O . ILE A 1 735 ? -19.028 -9.441 9.811 1.00 89.44 735 ILE A O 1
ATOM 5483 N N . ALA A 1 736 ? -20.436 -9.905 11.477 1.00 90.69 736 ALA A N 1
ATOM 5484 C CA . ALA A 1 736 ? -20.611 -11.325 11.136 1.00 90.69 736 ALA A CA 1
ATOM 5485 C C . ALA A 1 736 ? -21.211 -11.592 9.733 1.00 90.69 736 ALA A C 1
ATOM 5487 O O . ALA A 1 736 ? -21.257 -12.736 9.283 1.00 90.69 736 ALA A O 1
ATOM 5488 N N . SER A 1 737 ? -21.701 -10.551 9.053 1.00 88.50 737 SER A N 1
ATOM 5489 C CA . SER A 1 737 ? -22.337 -10.634 7.737 1.00 88.50 737 SER A CA 1
ATOM 5490 C C . SER A 1 737 ? -21.320 -10.862 6.615 1.00 88.50 737 SER A C 1
ATOM 5492 O O . SER A 1 737 ? -20.256 -10.249 6.599 1.00 88.50 737 SER A O 1
ATOM 5494 N N . ASP A 1 738 ? -21.696 -11.677 5.628 1.00 91.75 738 ASP A N 1
ATOM 5495 C CA . ASP A 1 738 ? -20.952 -11.892 4.377 1.00 91.75 738 ASP A CA 1
ATOM 5496 C C . ASP A 1 738 ? -21.359 -10.916 3.256 1.00 91.75 738 ASP A C 1
ATOM 5498 O O . ASP A 1 738 ? -20.907 -11.010 2.113 1.00 91.75 738 ASP A O 1
ATOM 5502 N N . THR A 1 739 ? -22.262 -9.988 3.569 1.00 92.69 739 THR A N 1
ATOM 5503 C CA . THR A 1 739 ? -22.804 -9.013 2.629 1.00 92.69 739 THR A CA 1
ATOM 5504 C C . THR A 1 739 ? -22.949 -7.658 3.310 1.00 92.69 739 THR A C 1
ATOM 5506 O O . THR A 1 739 ? -23.445 -7.562 4.436 1.00 92.69 739 THR A O 1
ATOM 5509 N N . VAL A 1 740 ? -22.569 -6.599 2.601 1.00 94.56 740 VAL A N 1
ATOM 5510 C CA . VAL A 1 740 ? -22.816 -5.206 2.979 1.00 94.56 740 VAL A CA 1
ATOM 5511 C C . VAL A 1 740 ? -23.573 -4.498 1.863 1.00 94.56 740 VAL A C 1
ATOM 5513 O O . VAL A 1 740 ? -23.368 -4.777 0.684 1.00 94.56 740 VAL A O 1
ATOM 5516 N N . THR A 1 741 ? -24.458 -3.573 2.216 1.00 95.75 741 THR A N 1
ATOM 5517 C CA . THR A 1 741 ? -25.102 -2.691 1.239 1.00 95.75 741 THR A CA 1
ATOM 5518 C C . THR A 1 741 ? -24.420 -1.331 1.294 1.00 95.75 741 THR A C 1
ATOM 5520 O O . THR A 1 741 ? -24.583 -0.602 2.273 1.00 95.75 741 THR A O 1
ATOM 5523 N N . VAL A 1 742 ? -23.660 -0.982 0.259 1.00 96.56 742 VAL A N 1
ATOM 5524 C CA . VAL A 1 742 ? -23.034 0.343 0.141 1.00 96.56 742 VAL A CA 1
ATOM 5525 C C . VAL A 1 742 ? -23.996 1.330 -0.514 1.00 96.56 742 VAL A C 1
ATOM 5527 O O . VAL A 1 742 ? -24.842 0.933 -1.321 1.00 96.56 742 VAL A O 1
ATOM 5530 N N . ALA A 1 743 ? -23.884 2.607 -0.154 1.00 96.25 743 ALA A N 1
ATOM 5531 C CA . ALA A 1 743 ? -24.793 3.662 -0.575 1.00 96.25 743 ALA A CA 1
ATOM 5532 C C . ALA A 1 743 ? -24.047 4.935 -1.003 1.00 96.25 743 ALA A C 1
ATOM 5534 O O . ALA A 1 743 ? -23.279 5.503 -0.228 1.00 96.25 743 ALA A O 1
ATOM 5535 N N . ALA A 1 744 ? -24.344 5.416 -2.209 1.00 96.94 744 ALA A N 1
ATOM 5536 C CA . ALA A 1 744 ? -24.009 6.755 -2.685 1.00 96.94 744 ALA A CA 1
ATOM 5537 C C . ALA A 1 744 ? -25.250 7.645 -2.509 1.00 96.94 744 ALA A C 1
ATOM 5539 O O . ALA A 1 744 ? -26.286 7.413 -3.142 1.00 96.94 744 ALA A O 1
ATOM 5540 N N . ARG A 1 745 ? -25.200 8.586 -1.561 1.00 94.50 745 ARG A N 1
ATOM 5541 C CA . ARG A 1 745 ? -26.388 9.115 -0.873 1.00 94.50 745 ARG A CA 1
ATOM 5542 C C . ARG A 1 745 ? -26.417 10.640 -0.812 1.00 94.50 745 ARG A C 1
ATOM 5544 O O . ARG A 1 745 ? -25.392 11.287 -0.637 1.00 94.50 745 ARG A O 1
ATOM 5551 N N . ILE A 1 746 ? -27.613 11.215 -0.908 1.00 93.44 746 ILE A N 1
ATOM 5552 C CA . ILE A 1 746 ? -27.915 12.610 -0.579 1.00 93.44 746 ILE A CA 1
ATOM 5553 C C . ILE A 1 746 ? -28.856 12.642 0.625 1.00 93.44 746 ILE A C 1
ATOM 5555 O O . ILE A 1 746 ? -29.952 12.079 0.585 1.00 93.44 746 ILE A O 1
ATOM 5559 N N . GLY A 1 747 ? -28.405 13.291 1.698 1.00 89.06 747 GLY A N 1
ATOM 5560 C CA . GLY A 1 747 ? -29.083 13.276 2.990 1.00 89.06 747 GLY A CA 1
ATOM 5561 C C . GLY A 1 747 ? -28.626 12.119 3.873 1.00 89.06 747 GLY A C 1
ATOM 5562 O O . GLY A 1 747 ? -27.685 11.384 3.565 1.00 89.06 747 GLY A O 1
ATOM 5563 N N . TYR A 1 748 ? -29.290 11.962 5.010 1.00 86.88 748 TYR A N 1
ATOM 5564 C CA . TYR A 1 748 ? -29.076 10.840 5.913 1.00 86.88 748 TYR A CA 1
ATOM 5565 C C . TYR A 1 748 ? -30.313 10.593 6.776 1.00 86.88 748 TYR A C 1
ATOM 5567 O O . TYR A 1 748 ? -31.256 11.384 6.785 1.00 86.88 748 TYR A O 1
ATOM 5575 N N . SER A 1 749 ? -30.302 9.519 7.562 1.00 77.75 749 SER A N 1
ATOM 5576 C CA . SER A 1 749 ? -31.317 9.291 8.590 1.00 77.75 749 SER A CA 1
ATOM 5577 C C . SER A 1 749 ? -31.368 10.512 9.512 1.00 77.75 749 SER A C 1
ATOM 5579 O O . SER A 1 749 ? -30.340 10.887 10.072 1.00 77.75 749 SER A O 1
ATOM 5581 N N . TRP A 1 750 ? -32.546 11.132 9.645 1.00 72.56 750 TRP A N 1
ATOM 5582 C CA . TRP A 1 750 ? -32.766 12.378 10.404 1.00 72.56 750 TRP A CA 1
ATOM 5583 C C . TRP A 1 750 ? -32.105 13.640 9.825 1.00 72.56 750 TRP A C 1
ATOM 5585 O O . TRP A 1 750 ? -32.164 14.696 10.448 1.00 72.56 750 TRP A O 1
ATOM 5595 N N . SER A 1 751 ? -31.550 13.557 8.613 1.00 80.06 751 SER A N 1
ATOM 5596 C CA . SER A 1 751 ? -31.064 14.701 7.849 1.00 80.06 751 SER A CA 1
ATOM 5597 C C . SER A 1 751 ? -31.662 14.708 6.451 1.00 80.06 751 SER A C 1
ATOM 5599 O O . SER A 1 751 ? -31.126 14.120 5.512 1.00 80.06 751 SER A O 1
ATOM 5601 N N . LEU A 1 752 ? -32.792 15.393 6.316 1.00 87.94 752 LEU A N 1
ATOM 5602 C CA . LEU A 1 752 ? -33.430 15.584 5.024 1.00 87.94 752 LEU A CA 1
ATOM 5603 C C . LEU A 1 752 ? -32.833 16.808 4.333 1.00 87.94 752 LEU A C 1
ATOM 5605 O O . LEU A 1 752 ? -32.722 17.893 4.917 1.00 87.94 752 LEU A O 1
ATOM 5609 N N . VAL A 1 753 ? -32.454 16.633 3.070 1.00 89.88 753 VAL A N 1
ATOM 5610 C CA . VAL A 1 753 ? -31.780 17.680 2.299 1.00 89.88 753 VAL A CA 1
ATOM 5611 C C . VAL A 1 753 ? -32.446 17.887 0.944 1.00 89.88 753 VAL A C 1
ATOM 5613 O O . VAL A 1 753 ? -33.102 16.999 0.394 1.00 89.88 753 VAL A O 1
ATOM 5616 N N . THR A 1 754 ? -32.271 19.088 0.404 1.00 93.44 754 THR A N 1
ATOM 5617 C CA . THR A 1 754 ? -32.593 19.426 -0.988 1.00 93.44 754 THR A CA 1
ATOM 5618 C C . THR A 1 754 ? -31.311 19.683 -1.758 1.00 93.44 754 THR A C 1
ATOM 5620 O O . THR A 1 754 ? -30.344 20.139 -1.158 1.00 93.44 754 THR A O 1
ATOM 5623 N N . GLY A 1 755 ? -31.313 19.450 -3.068 1.00 95.31 755 GLY A N 1
ATOM 5624 C CA . GLY A 1 755 ? -30.169 19.703 -3.948 1.00 95.31 755 GLY A CA 1
ATOM 5625 C C . GLY A 1 755 ? -29.996 18.616 -5.003 1.00 95.31 755 GLY A C 1
ATOM 5626 O O . GLY A 1 755 ? -30.819 17.702 -5.107 1.00 95.31 755 GLY A O 1
ATOM 5627 N N . THR A 1 756 ? -28.920 18.710 -5.776 1.00 97.62 756 THR A N 1
ATOM 5628 C CA . THR A 1 756 ? -28.502 17.672 -6.725 1.00 97.62 756 THR A CA 1
ATOM 5629 C C . THR A 1 756 ? -27.123 17.152 -6.342 1.00 97.62 756 THR A C 1
ATOM 5631 O O . THR A 1 756 ? -26.258 17.922 -5.928 1.00 97.62 756 THR A O 1
ATOM 5634 N N . VAL A 1 757 ? -26.917 15.848 -6.495 1.00 98.12 757 VAL A N 1
ATOM 5635 C CA . VAL A 1 757 ? -25.618 15.192 -6.355 1.00 98.12 757 VAL A CA 1
ATOM 5636 C C . VAL A 1 757 ? -25.347 14.307 -7.567 1.00 98.12 757 VAL A C 1
ATOM 5638 O O . VAL A 1 757 ? -26.274 13.717 -8.128 1.00 98.12 757 VAL A O 1
ATOM 5641 N N . PHE A 1 758 ? -24.078 14.213 -7.940 1.00 98.06 758 PHE A N 1
ATOM 5642 C CA . PHE A 1 758 ? -23.555 13.297 -8.941 1.00 98.06 758 PHE A CA 1
ATOM 5643 C C . PHE A 1 758 ? -22.466 12.438 -8.301 1.00 98.06 758 PHE A C 1
ATOM 5645 O O . PHE A 1 758 ? -21.693 12.939 -7.483 1.00 98.06 758 PHE A O 1
ATOM 5652 N N . PHE A 1 759 ? -22.420 11.170 -8.686 1.00 98.00 759 PHE A N 1
ATOM 5653 C CA . PHE A 1 759 ? -21.444 10.185 -8.246 1.00 98.00 759 PHE A CA 1
ATOM 5654 C C . PHE A 1 759 ? -20.765 9.568 -9.454 1.00 98.00 759 PHE A C 1
ATOM 5656 O O . PHE A 1 759 ? -21.436 9.254 -10.444 1.00 98.00 759 PHE A O 1
ATOM 5663 N N . ASP A 1 760 ? -19.458 9.383 -9.351 1.00 94.81 760 ASP A N 1
ATOM 5664 C CA . ASP A 1 760 ? -18.653 8.756 -10.386 1.00 94.81 760 ASP A CA 1
ATOM 5665 C C . ASP A 1 760 ? -17.426 8.055 -9.785 1.00 94.81 760 ASP A C 1
ATOM 5667 O O . ASP A 1 760 ? -17.051 8.331 -8.643 1.00 94.81 760 ASP A O 1
ATOM 5671 N N . ASP A 1 761 ? -16.824 7.139 -10.542 1.00 90.44 761 ASP A N 1
ATOM 5672 C CA . ASP A 1 761 ? -15.598 6.416 -10.192 1.00 90.44 761 ASP A CA 1
ATOM 5673 C C . ASP A 1 761 ? -15.589 5.871 -8.752 1.00 90.44 761 ASP A C 1
ATOM 5675 O O . ASP A 1 761 ? -14.694 6.145 -7.947 1.00 90.44 761 ASP A O 1
ATOM 5679 N N . MET A 1 762 ? -16.618 5.091 -8.414 1.00 92.69 762 MET A N 1
ATOM 5680 C CA . MET A 1 762 ? -16.712 4.409 -7.125 1.00 92.69 762 MET A CA 1
ATOM 5681 C C . MET A 1 762 ? -15.618 3.348 -6.997 1.00 92.69 762 MET A C 1
ATOM 5683 O O . MET A 1 762 ? -15.252 2.687 -7.960 1.00 92.69 762 MET A O 1
ATOM 5687 N N . SER A 1 763 ? -15.140 3.084 -5.791 1.00 89.19 763 SER A N 1
ATOM 5688 C CA . SER A 1 763 ? -14.282 1.930 -5.528 1.00 89.19 763 SER A CA 1
ATOM 5689 C C . SER A 1 763 ? -14.604 1.344 -4.171 1.00 89.19 763 SER A C 1
ATOM 5691 O O . SER A 1 763 ? -14.914 2.068 -3.227 1.00 89.19 763 SER A O 1
ATOM 5693 N N . PHE A 1 764 ? -14.571 0.022 -4.072 1.00 91.62 764 PHE A N 1
ATOM 5694 C CA . PHE A 1 764 ? -14.766 -0.665 -2.805 1.00 91.62 764 PHE A CA 1
ATOM 5695 C C . PHE A 1 764 ? -13.735 -1.772 -2.669 1.00 91.62 764 PHE A C 1
ATOM 5697 O O . PHE A 1 764 ? -13.783 -2.757 -3.401 1.00 91.62 764 PHE A O 1
ATOM 5704 N N . GLU A 1 765 ? -12.785 -1.594 -1.761 1.00 88.62 765 GLU A N 1
ATOM 5705 C CA . GLU A 1 765 ? -11.611 -2.453 -1.650 1.00 88.62 765 GLU A CA 1
ATOM 5706 C C . GLU A 1 765 ? -11.453 -3.009 -0.238 1.00 88.62 765 GLU A C 1
ATOM 5708 O O . GLU A 1 765 ? -11.813 -2.373 0.754 1.00 88.62 765 GLU A O 1
ATOM 5713 N N . LYS A 1 766 ? -10.929 -4.232 -0.162 1.00 87.50 766 LYS A N 1
ATOM 5714 C CA . LYS A 1 766 ? -10.565 -4.884 1.095 1.00 87.50 766 LYS A CA 1
ATOM 5715 C C . LYS A 1 766 ? -9.208 -4.354 1.561 1.00 87.50 766 LYS A C 1
ATOM 5717 O O . LYS A 1 766 ? -8.293 -4.252 0.748 1.00 87.50 766 LYS A O 1
ATOM 5722 N N . LEU A 1 767 ? -9.080 -4.065 2.853 1.00 87.19 767 LEU A N 1
ATOM 5723 C CA . LEU A 1 767 ? -7.839 -3.603 3.480 1.00 87.19 767 LEU A CA 1
ATOM 5724 C C . LEU A 1 767 ? -7.205 -4.689 4.369 1.00 87.19 767 LEU A C 1
ATOM 5726 O O . LEU A 1 767 ? -7.680 -5.827 4.438 1.00 87.19 767 LEU A O 1
ATOM 5730 N N . ASP A 1 768 ? -6.121 -4.325 5.060 1.00 84.12 768 ASP A N 1
ATOM 5731 C CA . ASP A 1 768 ? -5.468 -5.178 6.053 1.00 84.12 768 ASP A CA 1
ATOM 5732 C C . ASP A 1 768 ? -6.435 -5.576 7.175 1.00 84.12 768 ASP A C 1
ATOM 5734 O O . ASP A 1 768 ? -7.097 -4.708 7.757 1.00 84.12 768 ASP A O 1
ATOM 5738 N N . PRO A 1 769 ? -6.496 -6.868 7.541 1.00 86.81 769 PRO A N 1
ATOM 5739 C CA . PRO A 1 769 ? -7.511 -7.377 8.451 1.00 86.81 769 PRO A CA 1
ATOM 5740 C C . PRO A 1 769 ? -7.445 -6.694 9.830 1.00 86.81 769 PRO A C 1
ATOM 5742 O O . PRO A 1 769 ? -6.348 -6.446 10.343 1.00 86.81 769 PRO A O 1
ATOM 5745 N N . PRO A 1 770 ? -8.591 -6.420 10.478 1.00 92.94 770 PRO A N 1
ATOM 5746 C CA . PRO A 1 770 ? -8.632 -5.848 11.822 1.00 92.94 770 PRO A CA 1
ATOM 5747 C C . PRO A 1 770 ? -7.969 -6.772 12.855 1.00 92.94 770 PRO A C 1
ATOM 5749 O O . PRO A 1 770 ? -7.701 -7.948 12.596 1.00 92.94 770 PRO A O 1
ATOM 5752 N N . PHE A 1 771 ? -7.689 -6.246 14.047 1.00 94.25 771 PHE A N 1
ATOM 5753 C CA . PHE A 1 771 ? -7.151 -7.062 15.132 1.00 94.25 771 PHE A CA 1
ATOM 5754 C C . PHE A 1 771 ? -8.284 -7.914 15.717 1.00 94.25 771 PHE A C 1
ATOM 5756 O O . PHE A 1 771 ? -9.261 -7.382 16.236 1.00 94.25 771 PHE A O 1
ATOM 5763 N N . GLY A 1 772 ? -8.182 -9.239 15.608 1.00 92.75 772 GLY A N 1
ATOM 5764 C CA . GLY A 1 772 ? -9.247 -10.157 16.014 1.00 92.75 772 GLY A CA 1
ATOM 5765 C C . GLY A 1 772 ? -8.894 -10.990 17.242 1.00 92.75 772 GLY A C 1
ATOM 5766 O O . GLY A 1 772 ? -7.960 -11.787 17.191 1.00 92.75 772 GLY A O 1
ATOM 5767 N N . GLY A 1 773 ? -9.697 -10.866 18.297 1.00 93.12 773 GLY A N 1
ATOM 5768 C CA . GLY A 1 773 ? -9.739 -11.771 19.445 1.00 93.12 773 GLY A CA 1
ATOM 5769 C C . GLY A 1 773 ? -10.748 -12.910 19.262 1.00 93.12 773 GLY A C 1
ATOM 5770 O O . GLY A 1 773 ? -11.274 -13.155 18.165 1.00 93.12 773 GLY A O 1
ATOM 5771 N N . GLN A 1 774 ? -11.024 -13.634 20.342 1.00 95.25 774 GLN A N 1
ATOM 5772 C CA . GLN A 1 774 ? -12.009 -14.711 20.392 1.00 95.25 774 GLN A CA 1
ATOM 5773 C C . GLN A 1 774 ? -13.448 -14.176 20.373 1.00 95.25 774 GLN A C 1
ATOM 5775 O O . GLN A 1 774 ? -14.286 -14.737 19.664 1.00 95.25 774 GLN A O 1
ATOM 5780 N N . HIS A 1 775 ? -13.715 -13.098 21.110 1.00 96.50 775 HIS A N 1
ATOM 5781 C CA . HIS A 1 775 ? -15.032 -12.490 21.309 1.00 96.50 775 HIS A CA 1
ATOM 5782 C C . HIS A 1 775 ? -15.097 -11.034 20.846 1.00 96.50 775 HIS A C 1
ATOM 5784 O O . HIS A 1 775 ? -16.177 -10.570 20.485 1.00 96.50 775 HIS A O 1
ATOM 5790 N N . VAL A 1 776 ? -13.963 -10.333 20.804 1.00 97.31 776 VAL A N 1
ATOM 5791 C CA . VAL A 1 776 ? -13.883 -8.927 20.389 1.00 97.31 776 VAL A CA 1
ATOM 5792 C C . VAL A 1 776 ? -13.023 -8.774 19.133 1.00 97.31 776 VAL A C 1
ATOM 5794 O O . VAL A 1 776 ? -12.034 -9.480 18.942 1.00 97.31 776 VAL A O 1
ATOM 5797 N N . VAL A 1 777 ? -13.402 -7.858 18.244 1.00 96.94 777 VAL A N 1
ATOM 5798 C CA . VAL A 1 777 ? -12.602 -7.430 17.084 1.00 96.94 777 VAL A CA 1
ATOM 5799 C C . VAL A 1 777 ? -12.399 -5.928 17.182 1.00 96.94 777 VAL A C 1
ATOM 5801 O O . VAL A 1 777 ? -13.347 -5.215 17.486 1.00 96.94 777 VAL A O 1
ATOM 5804 N N . ILE A 1 778 ? -11.193 -5.438 16.908 1.00 95.06 778 ILE A N 1
ATOM 5805 C CA . ILE A 1 778 ? -10.884 -4.009 16.926 1.00 95.06 778 ILE A CA 1
ATOM 5806 C C . ILE A 1 778 ? -10.476 -3.550 15.530 1.00 95.06 778 ILE A C 1
ATOM 5808 O O . ILE A 1 778 ? -9.576 -4.121 14.903 1.00 95.06 778 ILE A O 1
ATOM 5812 N N . CYS A 1 779 ? -11.130 -2.497 15.058 1.00 93.75 779 CYS A N 1
ATOM 5813 C CA . CYS A 1 779 ? -10.974 -1.942 13.728 1.00 93.75 779 CYS A CA 1
ATOM 5814 C C . CYS A 1 779 ? -10.651 -0.449 13.811 1.00 93.75 779 CYS A C 1
ATOM 5816 O O . CYS A 1 779 ? -11.523 0.355 14.124 1.00 93.75 779 CYS A O 1
ATOM 5818 N N . PHE A 1 780 ? -9.396 -0.106 13.526 1.00 91.94 780 PHE A N 1
ATOM 5819 C CA . PHE A 1 780 ? -8.892 1.268 13.513 1.00 91.94 780 PHE A CA 1
ATOM 5820 C C . PHE A 1 780 ? -8.682 1.767 12.093 1.00 91.94 780 PHE A C 1
ATOM 5822 O O . PHE A 1 780 ? -8.412 0.959 11.196 1.00 91.94 780 PHE A O 1
ATOM 5829 N N . LEU A 1 781 ? -8.759 3.086 11.922 1.00 86.44 781 LEU A N 1
ATOM 5830 C CA . LEU A 1 781 ? -8.374 3.759 10.691 1.00 86.44 781 LEU A CA 1
ATOM 5831 C C . LEU A 1 781 ? -6.938 3.354 10.300 1.00 86.44 781 LEU A C 1
ATOM 5833 O O . LEU A 1 781 ? -6.100 3.135 11.188 1.00 86.44 781 LEU A O 1
ATOM 5837 N N . PRO A 1 782 ? -6.630 3.223 8.996 1.00 81.31 782 PRO A N 1
ATOM 5838 C CA . PRO A 1 782 ? -5.315 2.778 8.528 1.00 81.31 782 PRO A CA 1
ATOM 5839 C C . PRO A 1 782 ? -4.136 3.543 9.150 1.00 81.31 782 PRO A C 1
ATOM 5841 O O . PRO A 1 782 ? -3.138 2.934 9.531 1.00 81.31 782 PRO A O 1
ATOM 5844 N N . GLU A 1 783 ? -4.279 4.855 9.310 1.00 82.31 783 GLU A N 1
ATOM 5845 C CA . GLU A 1 783 ? -3.297 5.770 9.889 1.00 82.31 783 GLU A CA 1
ATOM 5846 C C . GLU A 1 783 ? -3.079 5.573 11.398 1.00 82.31 783 GLU A C 1
ATOM 5848 O O . GLU A 1 783 ? -1.969 5.773 11.885 1.00 82.31 783 GLU A O 1
ATOM 5853 N N . HIS A 1 784 ? -4.101 5.135 12.139 1.00 85.88 784 HIS A N 1
ATOM 5854 C CA . HIS A 1 784 ? -4.029 4.945 13.593 1.00 85.88 784 HIS A CA 1
ATOM 5855 C C . HIS A 1 784 ? -3.703 3.509 13.992 1.00 85.88 784 HIS A C 1
ATOM 5857 O O . HIS A 1 784 ? -3.257 3.248 15.109 1.00 85.88 784 HIS A O 1
ATOM 5863 N N . ARG A 1 785 ? -3.863 2.558 13.070 1.00 84.56 785 ARG A N 1
ATOM 5864 C CA . ARG A 1 785 ? -3.585 1.140 13.308 1.00 84.56 785 ARG A CA 1
ATOM 5865 C C . ARG A 1 785 ? -2.171 0.882 13.841 1.00 84.56 785 ARG A C 1
ATOM 5867 O O . ARG A 1 785 ? -1.996 -0.003 14.675 1.00 84.56 785 ARG A O 1
ATOM 5874 N N . SER A 1 786 ? -1.176 1.623 13.354 1.00 84.19 786 SER A N 1
ATOM 5875 C CA . SER A 1 786 ? 0.234 1.477 13.744 1.00 84.19 786 SER A CA 1
ATOM 5876 C C . SER A 1 786 ? 0.546 2.026 15.139 1.00 84.19 786 SER A C 1
ATOM 5878 O O . SER A 1 786 ? 1.583 1.677 15.702 1.00 84.19 786 SER A O 1
ATOM 5880 N N . LEU A 1 787 ? -0.346 2.844 15.714 1.00 89.88 787 LEU A N 1
ATOM 5881 C CA . LEU A 1 787 ? -0.165 3.414 17.047 1.00 89.88 787 LEU A CA 1
ATOM 5882 C C . LEU A 1 787 ? -0.256 2.343 18.135 1.00 89.88 787 LEU A C 1
ATOM 5884 O O . LEU A 1 787 ? 0.372 2.485 19.175 1.00 89.88 787 LEU A O 1
ATOM 5888 N N . LEU A 1 788 ? -0.994 1.251 17.920 1.00 88.19 788 LEU A N 1
ATOM 5889 C CA . LEU A 1 788 ? -1.114 0.171 18.898 1.00 88.19 788 LEU A CA 1
ATOM 5890 C C . LEU A 1 788 ? 0.047 -0.827 18.759 1.00 88.19 788 LEU A C 1
ATOM 5892 O O . LEU A 1 788 ? 0.073 -1.647 17.842 1.00 88.19 788 LEU A O 1
ATOM 5896 N N . THR A 1 789 ? 1.000 -0.781 19.693 1.00 90.88 789 THR A N 1
ATOM 5897 C CA . THR A 1 789 ? 2.265 -1.537 19.585 1.00 90.88 789 THR A CA 1
ATOM 5898 C C . THR A 1 789 ? 2.155 -3.011 19.990 1.00 90.88 789 THR A C 1
ATOM 5900 O O . THR A 1 789 ? 2.894 -3.847 19.469 1.00 90.88 789 THR A O 1
ATOM 5903 N N . ASP A 1 790 ? 1.217 -3.353 20.881 1.00 90.94 790 ASP A N 1
ATOM 5904 C CA . ASP A 1 790 ? 0.929 -4.731 21.311 1.00 90.94 790 ASP A CA 1
ATOM 5905 C C . ASP A 1 790 ? -0.589 -5.014 21.317 1.00 90.94 790 ASP A C 1
ATOM 5907 O O . ASP A 1 790 ? -1.226 -5.099 22.375 1.00 90.94 790 ASP A O 1
ATOM 5911 N N . PRO A 1 791 ? -1.206 -5.162 20.128 1.00 91.81 791 PRO A N 1
ATOM 5912 C CA . PRO A 1 791 ? -2.649 -5.353 20.007 1.00 91.81 791 PRO A CA 1
ATOM 5913 C C . PRO A 1 791 ? -3.140 -6.648 20.659 1.00 91.81 791 PRO A C 1
ATOM 5915 O O . PRO A 1 791 ? -4.260 -6.690 21.163 1.00 91.81 791 PRO A O 1
ATOM 5918 N N . ASN A 1 792 ? -2.311 -7.696 20.698 1.00 92.56 792 ASN A N 1
ATOM 5919 C CA . ASN A 1 792 ? -2.691 -8.993 21.261 1.00 92.56 792 ASN A CA 1
ATOM 5920 C C . ASN A 1 792 ? -2.877 -8.922 22.782 1.00 92.56 792 ASN A C 1
ATOM 5922 O O . ASN A 1 792 ? -3.817 -9.510 23.315 1.00 92.56 792 ASN A O 1
ATOM 5926 N N . SER A 1 793 ? -2.001 -8.193 23.481 1.00 92.31 793 SER A N 1
ATOM 5927 C CA . SER A 1 793 ? -2.096 -8.012 24.934 1.00 92.31 793 SER A CA 1
ATOM 5928 C C . SER A 1 793 ? -3.375 -7.289 25.345 1.00 92.31 793 SER A C 1
ATOM 5930 O O . SER A 1 793 ? -4.016 -7.674 26.324 1.00 92.31 793 SER A O 1
ATOM 5932 N N . TRP A 1 794 ? -3.779 -6.259 24.598 1.00 95.31 794 TRP A N 1
ATOM 5933 C CA . TRP A 1 794 ? -5.012 -5.534 24.894 1.00 95.31 794 TRP A CA 1
ATOM 5934 C C . TRP A 1 794 ? -6.265 -6.305 24.455 1.00 95.31 794 TRP A C 1
ATOM 5936 O O . TRP A 1 794 ? -7.193 -6.435 25.253 1.00 95.31 794 TRP A O 1
ATOM 5946 N N . LEU A 1 795 ? -6.255 -6.927 23.267 1.00 96.12 795 LEU A N 1
ATOM 5947 C CA . LEU A 1 795 ? -7.336 -7.811 22.805 1.00 96.12 795 LEU A CA 1
ATOM 5948 C C . LEU A 1 795 ? -7.665 -8.915 23.810 1.00 96.12 795 LEU A C 1
ATOM 5950 O O . LEU A 1 795 ? -8.836 -9.146 24.093 1.00 96.12 795 LEU A O 1
ATOM 5954 N N . GLN A 1 796 ? -6.647 -9.565 24.384 1.00 96.75 796 GLN A N 1
ATOM 5955 C CA . GLN A 1 796 ? -6.869 -10.610 25.382 1.00 96.75 796 GLN A CA 1
ATOM 5956 C C . GLN A 1 796 ? -7.619 -10.075 26.611 1.00 96.75 796 GLN A C 1
ATOM 5958 O O . GLN A 1 796 ? -8.489 -10.759 27.140 1.00 96.75 796 GLN A O 1
ATOM 5963 N N . LYS A 1 797 ? -7.326 -8.846 27.055 1.00 97.31 797 LYS A N 1
ATOM 5964 C CA . LYS A 1 797 ? -8.033 -8.236 28.191 1.00 97.31 797 LYS A CA 1
ATOM 5965 C C . LYS A 1 797 ? -9.485 -7.896 27.841 1.00 97.31 797 LYS A C 1
ATOM 5967 O O . LYS A 1 797 ? -10.349 -8.032 28.700 1.00 97.31 797 LYS A O 1
ATOM 5972 N N . LEU A 1 798 ? -9.765 -7.484 26.601 1.00 97.88 798 LEU A N 1
ATOM 5973 C CA . LEU A 1 798 ? -11.135 -7.254 26.124 1.00 97.88 798 LEU A CA 1
ATOM 5974 C C . LEU A 1 798 ? -11.932 -8.565 26.022 1.00 97.88 798 LEU A C 1
ATOM 5976 O O . LEU A 1 798 ? -13.091 -8.609 26.431 1.00 97.88 798 LEU A O 1
ATOM 5980 N N . ASP A 1 799 ? -11.311 -9.646 25.544 1.00 98.25 799 ASP A N 1
ATOM 5981 C CA . ASP A 1 799 ? -11.924 -10.981 25.543 1.00 98.25 799 ASP A CA 1
ATOM 5982 C C . ASP A 1 799 ? -12.204 -11.475 26.973 1.00 98.25 799 ASP A C 1
ATOM 5984 O O . ASP A 1 799 ? -13.284 -11.996 27.257 1.00 98.25 799 ASP A O 1
ATOM 5988 N N . ASP A 1 800 ? -11.270 -11.267 27.902 1.00 98.38 800 ASP A N 1
ATOM 5989 C CA . ASP A 1 800 ? -11.457 -11.613 29.313 1.00 98.38 800 ASP A CA 1
ATOM 5990 C C . ASP A 1 800 ? -12.560 -10.759 29.965 1.00 98.38 800 ASP A C 1
ATOM 5992 O O . ASP A 1 800 ? -13.341 -11.271 30.772 1.00 98.38 800 ASP A O 1
ATOM 5996 N N . ALA A 1 801 ? -12.679 -9.482 29.587 1.00 98.44 801 ALA A N 1
ATOM 5997 C CA . ALA A 1 801 ? -13.772 -8.611 30.014 1.00 98.44 801 ALA A CA 1
ATOM 5998 C C . ALA A 1 801 ? -15.129 -9.106 29.494 1.00 98.44 801 ALA A C 1
ATOM 6000 O O . ALA A 1 801 ? -16.079 -9.210 30.272 1.00 98.44 801 ALA A O 1
ATOM 6001 N N . TYR A 1 802 ? -15.212 -9.502 28.219 1.00 98.38 802 TYR A N 1
ATOM 6002 C CA . TYR A 1 802 ? -16.399 -10.149 27.654 1.00 98.38 802 TYR A CA 1
ATOM 6003 C C . TYR A 1 802 ? -16.781 -11.405 28.453 1.00 98.38 802 TYR A C 1
ATOM 6005 O O . TYR A 1 802 ? -17.943 -11.593 28.819 1.00 98.38 802 TYR A O 1
ATOM 6013 N N . LEU A 1 803 ? -15.808 -12.266 28.776 1.00 98.31 803 LEU A N 1
ATOM 6014 C CA . LEU A 1 803 ? -16.048 -13.483 29.558 1.00 98.31 803 LEU A CA 1
ATOM 6015 C C . LEU A 1 803 ? -16.499 -13.177 30.992 1.00 98.31 803 LEU A C 1
ATOM 6017 O O . LEU A 1 803 ? -17.363 -13.881 31.524 1.00 98.31 803 LEU A O 1
ATOM 6021 N N . ALA A 1 804 ? -15.958 -12.129 31.616 1.00 98.25 804 ALA A N 1
ATOM 6022 C CA . ALA A 1 804 ? -16.414 -11.657 32.918 1.00 98.25 804 ALA A CA 1
ATOM 6023 C C . ALA A 1 804 ? -17.881 -11.197 32.847 1.00 98.25 804 ALA A C 1
ATOM 6025 O O . ALA A 1 804 ? -18.710 -11.667 33.630 1.00 98.25 804 ALA A O 1
ATOM 6026 N N . LEU A 1 805 ? -18.242 -10.371 31.864 1.00 97.56 805 LEU A N 1
ATOM 6027 C CA . LEU A 1 805 ? -19.619 -9.907 31.658 1.00 97.56 805 LEU A CA 1
ATOM 6028 C C . LEU A 1 805 ? -20.589 -11.065 31.381 1.00 97.56 805 LEU A C 1
ATOM 6030 O O . LEU A 1 805 ? -21.669 -11.125 31.979 1.00 97.56 805 LEU A O 1
ATOM 6034 N N . HIS A 1 806 ? -20.180 -12.037 30.560 1.00 96.00 806 HIS A N 1
ATOM 6035 C CA . HIS A 1 806 ? -20.933 -13.271 30.331 1.00 96.00 806 HIS A CA 1
ATOM 6036 C C . HIS A 1 806 ? -21.134 -14.060 31.631 1.00 96.00 806 HIS A C 1
ATOM 6038 O O . HIS A 1 806 ? -22.232 -14.539 31.915 1.00 96.00 806 HIS A O 1
ATOM 6044 N N . ASN A 1 807 ? -20.099 -14.177 32.465 1.00 96.75 807 ASN A N 1
ATOM 6045 C CA . ASN A 1 807 ? -20.203 -14.867 33.746 1.00 96.75 807 ASN A CA 1
ATOM 6046 C C . ASN A 1 807 ? -21.148 -14.140 34.718 1.00 96.75 807 ASN A C 1
ATOM 6048 O O . ASN A 1 807 ? -21.935 -14.805 35.396 1.00 96.75 807 ASN A O 1
ATOM 6052 N N . LEU A 1 808 ? -21.113 -12.807 34.771 1.00 95.75 808 LEU A N 1
ATOM 6053 C CA . LEU A 1 808 ? -21.990 -12.007 35.629 1.00 95.75 808 LEU A CA 1
ATOM 6054 C C . LEU A 1 808 ? -23.458 -12.119 35.208 1.00 95.75 808 LEU A C 1
ATOM 6056 O O . LEU A 1 808 ? -24.320 -12.443 36.020 1.00 95.75 808 LEU A O 1
ATOM 6060 N N . THR A 1 809 ? -23.739 -11.863 33.935 1.00 92.44 809 THR A N 1
ATOM 6061 C CA . THR A 1 809 ? -25.113 -11.687 33.444 1.00 92.44 809 THR A CA 1
ATOM 6062 C C . THR A 1 809 ? -25.744 -12.988 32.951 1.00 92.44 809 THR A C 1
ATOM 6064 O O . THR A 1 809 ? -26.962 -13.134 32.964 1.00 92.44 809 THR A O 1
ATOM 6067 N N . GLY A 1 810 ? -24.927 -13.953 32.520 1.00 90.94 810 GLY A N 1
ATOM 6068 C CA . GLY A 1 810 ? -25.375 -15.148 31.804 1.00 90.94 810 GLY A CA 1
ATOM 6069 C C . GLY A 1 810 ? -25.777 -14.891 30.347 1.00 90.94 810 GLY A C 1
ATOM 6070 O O . GLY A 1 810 ? -26.201 -15.830 29.676 1.00 90.94 810 GLY A O 1
ATOM 6071 N N . GLN A 1 811 ? -25.652 -13.656 29.852 1.00 89.19 811 GLN A N 1
ATOM 6072 C CA . GLN A 1 811 ? -26.061 -13.280 28.499 1.00 89.19 811 GLN A CA 1
ATOM 6073 C C . GLN A 1 811 ? -24.954 -13.542 27.477 1.00 89.19 811 GLN A C 1
ATOM 6075 O O . GLN A 1 811 ? -23.765 -13.460 27.788 1.00 89.19 811 GLN A O 1
ATOM 6080 N N . THR A 1 812 ? -25.345 -13.845 26.241 1.00 91.69 812 THR A N 1
ATOM 6081 C CA . THR A 1 812 ? -24.434 -13.980 25.098 1.00 91.69 812 THR A CA 1
ATOM 6082 C C . THR A 1 812 ? -24.917 -13.035 24.001 1.00 91.69 812 THR A C 1
ATOM 6084 O O . THR A 1 812 ? -25.817 -13.407 23.240 1.00 91.69 812 THR A O 1
ATOM 6087 N N . PRO A 1 813 ? -24.384 -11.806 23.951 1.00 91.12 813 PRO A N 1
ATOM 6088 C CA . PRO A 1 813 ? -24.869 -10.791 23.033 1.00 91.12 813 PRO A CA 1
ATOM 6089 C C . PRO A 1 813 ? -24.694 -11.204 21.570 1.00 91.12 813 PRO A C 1
ATOM 6091 O O . PRO A 1 813 ? -23.836 -12.021 21.234 1.00 91.12 813 PRO A O 1
ATOM 6094 N N . TYR A 1 814 ? -25.565 -10.678 20.705 1.00 91.12 814 TYR A N 1
ATOM 6095 C CA . TYR A 1 814 ? -25.532 -10.901 19.253 1.00 91.12 814 TYR A CA 1
ATOM 6096 C C . TYR A 1 814 ? -25.466 -12.386 18.837 1.00 91.12 814 TYR A C 1
ATOM 6098 O O . TYR A 1 814 ? -24.815 -12.740 17.862 1.00 91.12 814 TYR A O 1
ATOM 6106 N N . ASN A 1 815 ? -26.133 -13.280 19.578 1.00 89.25 815 ASN A N 1
ATOM 6107 C CA . ASN A 1 815 ? -26.113 -14.736 19.355 1.00 89.25 815 ASN A CA 1
ATOM 6108 C C . ASN A 1 815 ? -24.709 -15.377 19.389 1.00 89.25 815 ASN A C 1
ATOM 6110 O O . ASN A 1 815 ? -24.518 -16.472 18.857 1.00 89.25 815 ASN A O 1
ATOM 6114 N N . GLY A 1 816 ? -23.741 -14.729 20.041 1.00 90.44 816 GLY A N 1
ATOM 6115 C CA . GLY A 1 816 ? -22.360 -15.201 20.136 1.00 90.44 816 GLY A CA 1
ATOM 6116 C C . GLY A 1 816 ? -21.460 -14.758 18.986 1.00 90.44 816 GLY A C 1
ATOM 6117 O O . GLY A 1 816 ? -20.301 -15.176 18.949 1.00 90.44 816 GLY A O 1
ATOM 6118 N N . ASP A 1 817 ? -21.963 -13.915 18.082 1.00 94.31 817 ASP A N 1
ATOM 6119 C CA . ASP A 1 817 ? -21.120 -13.185 17.142 1.00 94.31 817 ASP A CA 1
ATOM 6120 C C . ASP A 1 817 ? -20.143 -12.284 17.909 1.00 94.31 817 ASP A C 1
ATOM 6122 O O . ASP A 1 817 ? -20.457 -11.756 18.979 1.00 94.31 817 ASP A O 1
ATOM 6126 N N . LYS A 1 818 ? -18.943 -12.090 17.354 1.00 96.12 818 LYS A N 1
ATOM 6127 C CA . LYS A 1 818 ? -17.958 -11.181 17.945 1.00 96.12 818 LYS A CA 1
ATOM 6128 C C . LYS A 1 818 ? -18.487 -9.749 17.967 1.00 96.12 818 LYS A C 1
ATOM 6130 O O . LYS A 1 818 ? -19.138 -9.317 17.009 1.00 96.12 818 LYS A O 1
ATOM 6135 N N . ILE A 1 819 ? -18.144 -9.022 19.024 1.00 95.88 819 ILE A N 1
ATOM 6136 C CA . ILE A 1 819 ? -18.424 -7.593 19.165 1.00 95.88 819 ILE A CA 1
ATOM 6137 C C . ILE A 1 819 ? -17.291 -6.816 18.499 1.00 95.88 819 ILE A C 1
ATOM 6139 O O . ILE A 1 819 ? -16.119 -6.986 18.837 1.00 95.88 819 ILE A O 1
ATOM 6143 N N . LEU A 1 820 ? -17.641 -5.999 17.512 1.00 95.62 820 LEU A N 1
ATOM 6144 C CA . LEU A 1 820 ? -16.697 -5.164 16.782 1.00 95.62 820 LEU A CA 1
ATOM 6145 C C . LEU A 1 820 ? -16.596 -3.789 17.450 1.00 95.62 820 LEU A C 1
ATOM 6147 O O . LEU A 1 820 ? -17.588 -3.081 17.513 1.00 95.62 820 LEU A O 1
ATOM 6151 N N . ILE A 1 821 ? -15.405 -3.384 17.883 1.00 95.44 821 ILE A N 1
ATOM 6152 C CA . ILE A 1 821 ? -15.087 -1.999 18.243 1.00 95.44 821 ILE A CA 1
ATOM 6153 C C . ILE A 1 821 ? -14.484 -1.341 17.007 1.00 95.44 821 ILE A C 1
ATOM 6155 O O . ILE A 1 821 ? -13.431 -1.766 16.528 1.00 95.44 821 ILE A O 1
ATOM 6159 N N . GLN A 1 822 ? -15.158 -0.333 16.468 1.00 93.44 822 GLN A N 1
ATOM 6160 C CA . GLN A 1 822 ? -14.774 0.327 15.232 1.00 93.44 822 GLN A CA 1
ATOM 6161 C C . GLN A 1 822 ? -14.554 1.822 15.447 1.00 93.44 822 GLN A C 1
ATOM 6163 O O . GLN A 1 822 ? -15.443 2.547 15.886 1.00 93.44 822 GLN A O 1
ATOM 6168 N N . GLU A 1 823 ? -13.387 2.291 15.036 1.00 91.62 823 GLU A N 1
ATOM 6169 C CA . GLU A 1 823 ? -13.113 3.706 14.876 1.00 91.62 823 GLU A CA 1
ATOM 6170 C C . GLU A 1 823 ? -13.897 4.311 13.706 1.00 91.62 823 GLU A C 1
ATOM 6172 O O . GLU A 1 823 ? -13.993 3.739 12.616 1.00 91.62 823 GLU A O 1
ATOM 6177 N N . ILE A 1 824 ? -14.447 5.498 13.930 1.00 83.94 824 ILE A N 1
ATOM 6178 C CA . ILE A 1 824 ? -15.177 6.261 12.928 1.00 83.94 824 ILE A CA 1
ATOM 6179 C C . ILE A 1 824 ? -14.708 7.715 12.926 1.00 83.94 824 ILE A C 1
ATOM 6181 O O . ILE A 1 824 ? -14.534 8.329 13.976 1.00 83.94 824 ILE A O 1
ATOM 6185 N N . VAL A 1 825 ? -14.552 8.282 11.728 1.00 76.88 825 VAL A N 1
ATOM 6186 C CA . VAL A 1 825 ? -14.066 9.659 11.530 1.00 76.88 825 VAL A CA 1
ATOM 6187 C C . VAL A 1 825 ? -14.955 10.677 12.241 1.00 76.88 825 VAL A C 1
ATOM 6189 O O . VAL A 1 825 ? -14.469 11.595 12.886 1.00 76.88 825 VAL A O 1
ATOM 6192 N N . ASN A 1 826 ? -16.274 10.533 12.122 1.00 69.38 826 ASN A N 1
ATOM 6193 C CA . ASN A 1 826 ? -17.204 11.440 12.773 1.00 69.38 826 ASN A CA 1
ATOM 6194 C C . ASN A 1 826 ? -18.547 10.756 12.998 1.00 69.38 826 ASN A C 1
ATOM 6196 O O . ASN A 1 826 ? -19.139 10.193 12.070 1.00 69.38 826 ASN A O 1
ATOM 6200 N N . TYR A 1 827 ? -19.060 10.860 14.220 1.00 68.62 827 TYR A N 1
ATOM 6201 C CA . TYR A 1 827 ? -20.443 10.547 14.505 1.00 68.62 827 TYR A CA 1
ATOM 6202 C C . TYR A 1 827 ? -20.977 11.363 15.681 1.00 68.62 827 TYR A C 1
ATOM 6204 O O . TYR A 1 827 ? -20.314 12.153 16.340 1.00 68.62 827 TYR A O 1
ATOM 6212 N N . ALA A 1 828 ? -22.254 11.136 15.890 1.00 55.03 828 ALA A N 1
ATOM 6213 C CA . ALA A 1 828 ? -23.149 11.857 16.744 1.00 55.03 828 ALA A CA 1
ATOM 6214 C C . ALA A 1 828 ? -23.000 11.692 18.267 1.00 55.03 828 ALA A C 1
ATOM 6216 O O . ALA A 1 828 ? -23.285 12.569 19.075 1.00 55.03 828 ALA A O 1
ATOM 6217 N N . GLY A 1 829 ? -22.734 10.470 18.684 1.00 57.09 829 GLY A N 1
ATOM 6218 C CA . GLY A 1 829 ? -23.308 9.947 19.921 1.00 57.09 829 GLY A CA 1
ATOM 6219 C C . GLY A 1 829 ? -22.432 10.102 21.154 1.00 57.09 829 GLY A C 1
ATOM 6220 O O . GLY A 1 829 ? -22.694 9.406 22.123 1.00 57.09 829 GLY A O 1
ATOM 6221 N N . GLY A 1 830 ? -21.414 10.964 21.129 1.00 68.06 830 GLY A N 1
ATOM 6222 C CA . GLY A 1 830 ? -20.428 11.089 22.205 1.00 68.06 830 GLY A CA 1
ATOM 6223 C C . GLY A 1 830 ? -19.051 10.561 21.801 1.00 68.06 830 GLY A C 1
ATOM 6224 O O . GLY A 1 830 ? -18.717 10.547 20.620 1.00 68.06 830 GLY A O 1
ATOM 6225 N N . LEU A 1 831 ? -18.240 10.180 22.794 1.00 82.88 831 LEU A N 1
ATOM 6226 C CA . LEU A 1 831 ? -16.888 9.644 22.576 1.00 82.88 831 LEU A CA 1
ATOM 6227 C C . LEU A 1 831 ? -16.928 8.218 22.016 1.00 82.88 831 LEU A C 1
ATOM 6229 O O . LEU A 1 831 ? -16.171 7.882 21.104 1.00 82.88 831 LEU A O 1
ATOM 6233 N N . MET A 1 832 ? -17.808 7.395 22.589 1.00 88.06 832 MET A N 1
ATOM 6234 C CA . MET A 1 832 ? -18.102 6.038 22.147 1.00 88.06 832 MET A CA 1
ATOM 6235 C C . MET A 1 832 ? -19.607 5.760 22.260 1.00 88.06 832 MET A C 1
ATOM 6237 O O . MET A 1 832 ? -20.330 6.512 22.914 1.00 88.06 832 MET A O 1
ATOM 6241 N N . ILE A 1 833 ? -20.103 4.757 21.537 1.00 86.31 833 ILE A N 1
ATOM 6242 C CA . ILE A 1 833 ? -21.493 4.293 21.633 1.00 86.31 833 ILE A CA 1
ATOM 6243 C C . ILE A 1 833 ? -21.551 2.779 21.442 1.00 86.31 833 ILE A C 1
ATOM 6245 O O . ILE A 1 833 ? -20.962 2.246 20.499 1.00 86.31 833 ILE A O 1
ATOM 6249 N N . ALA A 1 834 ? -22.275 2.104 22.329 1.00 89.19 834 ALA A N 1
ATOM 6250 C CA . ALA A 1 834 ? -22.501 0.667 22.290 1.00 89.19 834 ALA A CA 1
ATOM 6251 C C . ALA A 1 834 ? -23.340 0.198 21.090 1.00 89.19 834 ALA A C 1
ATOM 6253 O O . ALA A 1 834 ? -24.096 0.956 20.472 1.00 89.19 834 ALA A O 1
ATOM 6254 N N . GLY A 1 835 ? -23.218 -1.091 20.779 1.00 88.44 835 GLY A N 1
ATOM 6255 C CA . GLY A 1 835 ? -23.805 -1.731 19.612 1.00 88.44 835 GLY A CA 1
ATOM 6256 C C . GLY A 1 835 ? -22.856 -2.768 19.017 1.00 88.44 835 GLY A C 1
ATOM 6257 O O . GLY A 1 835 ? -21.736 -2.955 19.476 1.00 88.44 835 GLY A O 1
ATOM 6258 N N . ASN A 1 836 ? -23.269 -3.419 17.930 1.00 89.62 836 ASN A N 1
ATOM 6259 C CA . ASN A 1 836 ? -22.350 -4.210 17.112 1.00 89.62 836 ASN A CA 1
ATOM 6260 C C . ASN A 1 836 ? -22.372 -3.689 15.670 1.00 89.62 836 ASN A C 1
ATOM 6262 O O . ASN A 1 836 ? -23.234 -4.104 14.884 1.00 89.62 836 ASN A O 1
ATOM 6266 N N . PRO A 1 837 ? -21.474 -2.750 15.321 1.00 92.06 837 PRO A N 1
ATOM 6267 C CA . PRO A 1 837 ? -20.275 -2.347 16.076 1.00 92.06 837 PRO A CA 1
ATOM 6268 C C . PRO A 1 837 ? -20.505 -1.349 17.230 1.00 92.06 837 PRO A C 1
ATOM 6270 O O . PRO A 1 837 ? -21.410 -0.518 17.152 1.00 92.06 837 PRO A O 1
ATOM 6273 N N . ILE A 1 838 ? -19.615 -1.383 18.229 1.00 92.12 838 ILE A N 1
ATOM 6274 C CA . ILE A 1 838 ? -19.323 -0.280 19.152 1.00 92.12 838 ILE A CA 1
ATOM 6275 C C . ILE A 1 838 ? -18.546 0.757 18.343 1.00 92.12 838 ILE A C 1
ATOM 6277 O O . ILE A 1 838 ? -17.508 0.429 17.767 1.00 92.12 838 ILE A O 1
ATOM 6281 N N . LEU A 1 839 ? -19.023 1.998 18.279 1.00 89.75 839 LEU A N 1
ATOM 6282 C CA . LEU A 1 839 ? -18.368 3.050 17.495 1.00 89.75 839 LEU A CA 1
ATOM 6283 C C . LEU A 1 839 ? -17.526 3.943 18.401 1.00 89.75 839 LEU A C 1
ATOM 6285 O O . LEU A 1 839 ? -17.999 4.361 19.454 1.00 89.75 839 LEU A O 1
ATOM 6289 N N . TRP A 1 840 ? -16.305 4.255 17.970 1.00 90.81 840 TRP A N 1
ATOM 6290 C CA . TRP A 1 840 ? -15.358 5.115 18.676 1.00 90.81 840 TRP A CA 1
ATOM 6291 C C . TRP A 1 840 ? -14.988 6.319 17.814 1.00 90.81 840 TRP A C 1
ATOM 6293 O O . TRP A 1 840 ? -14.505 6.157 16.696 1.00 90.81 840 TRP A O 1
ATOM 6303 N N . LEU A 1 841 ? -15.212 7.529 18.322 1.00 87.12 841 LEU A N 1
ATOM 6304 C CA . LEU A 1 841 ? -14.858 8.758 17.621 1.00 87.12 841 LEU A CA 1
ATOM 6305 C C . LEU A 1 841 ? -13.333 8.892 17.455 1.00 87.12 841 LEU A C 1
ATOM 6307 O O . LEU A 1 841 ? -12.604 8.951 18.447 1.00 87.12 841 LEU A O 1
ATOM 6311 N N . GLY A 1 842 ? -12.880 8.976 16.201 1.00 84.25 842 GLY A N 1
ATOM 6312 C CA . GLY A 1 842 ? -11.464 8.934 15.820 1.00 84.25 842 GLY A CA 1
ATOM 6313 C C . GLY A 1 842 ? -10.598 10.028 16.443 1.00 84.25 842 GLY A C 1
ATOM 6314 O O . GLY A 1 842 ? -9.450 9.761 16.781 1.00 84.25 842 GLY A O 1
ATOM 6315 N N . ASP A 1 843 ? -11.159 11.212 16.722 1.00 83.56 843 ASP A N 1
ATOM 6316 C CA . ASP A 1 843 ? -10.443 12.323 17.378 1.00 83.56 843 ASP A CA 1
ATOM 6317 C C . ASP A 1 843 ? -9.832 11.945 18.744 1.00 83.56 843 ASP A C 1
ATOM 6319 O O . ASP A 1 843 ? -8.898 12.596 19.206 1.00 83.56 843 ASP A O 1
ATOM 6323 N N . TYR A 1 844 ? -10.350 10.901 19.399 1.00 84.56 844 TYR A N 1
ATOM 6324 C CA . TYR A 1 844 ? -9.925 10.468 20.735 1.00 84.56 844 TYR A CA 1
ATOM 6325 C C . TYR A 1 844 ? -9.133 9.156 20.733 1.00 84.56 844 TYR A C 1
ATOM 6327 O O . TYR A 1 844 ? -8.604 8.756 21.773 1.00 84.56 844 TYR A O 1
ATOM 6335 N N . VAL A 1 845 ? -9.061 8.466 19.593 1.00 90.00 845 VAL A N 1
ATOM 6336 C CA . VAL A 1 845 ? -8.400 7.161 19.484 1.00 90.00 845 VAL A CA 1
ATOM 6337 C C . VAL A 1 845 ? -6.880 7.267 19.671 1.00 90.00 845 VAL A C 1
ATOM 6339 O O . VAL A 1 845 ? -6.361 6.487 20.471 1.00 90.00 845 VAL A O 1
ATOM 6342 N N . PRO A 1 846 ? -6.147 8.212 19.043 1.00 90.31 846 PRO A N 1
ATOM 6343 C CA . PRO A 1 846 ? -4.691 8.292 19.189 1.00 90.31 846 PRO A CA 1
ATOM 6344 C C . PRO A 1 846 ? -4.215 8.402 20.643 1.00 90.31 846 PRO A C 1
ATOM 6346 O O . PRO A 1 846 ? -3.362 7.623 21.072 1.00 90.31 846 PRO A O 1
ATOM 6349 N N . ASP A 1 847 ? -4.817 9.305 21.424 1.00 89.50 847 ASP A N 1
ATOM 6350 C CA . ASP A 1 847 ? -4.472 9.506 22.837 1.00 89.50 847 ASP A CA 1
ATOM 6351 C C . ASP A 1 847 ? -4.778 8.258 23.681 1.00 89.50 847 ASP A C 1
ATOM 6353 O O . ASP A 1 847 ? -4.008 7.891 24.572 1.00 89.50 847 ASP A O 1
ATOM 6357 N N . ALA A 1 848 ? -5.884 7.568 23.387 1.00 90.50 848 ALA A N 1
ATOM 6358 C CA . ALA A 1 848 ? -6.242 6.333 24.073 1.00 90.50 848 ALA A CA 1
ATOM 6359 C C . ALA A 1 848 ? -5.286 5.179 23.733 1.00 90.50 848 ALA A C 1
ATOM 6361 O O . ALA A 1 848 ? -4.904 4.420 24.623 1.00 90.50 848 ALA A O 1
ATOM 6362 N N . LEU A 1 849 ? -4.861 5.051 22.472 1.00 93.50 849 LEU A N 1
ATOM 6363 C CA . LEU A 1 849 ? -3.878 4.043 22.061 1.00 93.50 849 LEU A CA 1
ATOM 6364 C C . LEU A 1 849 ? -2.516 4.280 22.719 1.00 93.50 849 LEU A C 1
ATOM 6366 O O . LEU A 1 849 ? -1.885 3.330 23.188 1.00 93.50 849 LEU A O 1
ATOM 6370 N N . GLU A 1 850 ? -2.096 5.538 22.842 1.00 93.00 850 GLU A N 1
ATOM 6371 C CA . GLU A 1 850 ? -0.879 5.890 23.573 1.00 93.00 850 GLU A CA 1
ATOM 6372 C C . GLU A 1 850 ? -0.983 5.545 25.068 1.00 93.00 850 GLU A C 1
ATOM 6374 O O . GLU A 1 850 ? -0.042 5.005 25.660 1.00 93.00 850 GLU A O 1
ATOM 6379 N N . ALA A 1 851 ? -2.142 5.781 25.687 1.00 92.38 851 ALA A N 1
ATOM 6380 C CA . ALA A 1 851 ? -2.408 5.374 27.066 1.00 92.38 851 ALA A CA 1
ATOM 6381 C C . ALA A 1 851 ? -2.372 3.845 27.245 1.00 92.38 851 ALA A C 1
ATOM 6383 O O . ALA A 1 851 ? -1.771 3.343 28.200 1.00 92.38 851 ALA A O 1
ATOM 6384 N N . ILE A 1 852 ? -2.946 3.089 26.306 1.00 95.06 852 ILE A N 1
ATOM 6385 C CA . ILE A 1 852 ? -2.906 1.619 26.298 1.00 95.06 852 ILE A CA 1
ATOM 6386 C C . ILE A 1 852 ? -1.453 1.122 26.237 1.00 95.06 852 ILE A C 1
ATOM 6388 O O . ILE A 1 852 ? -1.078 0.233 27.007 1.00 95.06 852 ILE A O 1
ATOM 6392 N N . ASN A 1 853 ? -0.611 1.725 25.391 1.00 93.50 853 ASN A N 1
ATOM 6393 C CA . ASN A 1 853 ? 0.805 1.364 25.277 1.00 93.50 853 ASN A CA 1
ATOM 6394 C C . ASN A 1 853 ? 1.617 1.722 26.532 1.00 93.50 853 ASN A C 1
ATOM 6396 O O . ASN A 1 853 ? 2.421 0.919 27.008 1.00 93.50 853 ASN A O 1
ATOM 6400 N N . THR A 1 854 ? 1.454 2.945 27.046 1.00 93.69 854 THR A N 1
ATOM 6401 C CA . THR A 1 854 ? 2.386 3.519 28.034 1.00 93.69 854 THR A CA 1
ATOM 6402 C C . THR A 1 854 ? 1.929 3.372 29.478 1.00 93.69 854 THR A C 1
ATOM 6404 O O . THR A 1 854 ? 2.766 3.247 30.372 1.00 93.69 854 THR A O 1
ATOM 6407 N N . GLN A 1 855 ? 0.617 3.365 29.718 1.00 93.94 855 GLN A N 1
ATOM 6408 C CA . GLN A 1 855 ? 0.012 3.259 31.050 1.00 93.94 855 GLN A CA 1
ATOM 6409 C C . GLN A 1 855 ? -0.613 1.887 31.302 1.00 93.94 855 GLN A C 1
ATOM 6411 O O . GLN A 1 855 ? -1.150 1.649 32.389 1.00 93.94 855 GLN A O 1
ATOM 6416 N N . ASN A 1 856 ? -0.538 0.977 30.319 1.00 94.06 856 ASN A N 1
ATOM 6417 C CA . ASN A 1 856 ? -1.221 -0.315 30.355 1.00 94.06 856 ASN A CA 1
ATOM 6418 C C . ASN A 1 856 ? -2.721 -0.130 30.667 1.00 94.06 856 ASN A C 1
ATOM 6420 O O . ASN A 1 856 ? -3.307 -0.885 31.451 1.00 94.06 856 ASN A O 1
ATOM 6424 N N . ASP A 1 857 ? -3.303 0.929 30.099 1.00 95.12 857 ASP A N 1
ATOM 6425 C CA . ASP A 1 857 ? -4.703 1.291 30.274 1.00 95.12 857 ASP A CA 1
ATOM 6426 C C . ASP A 1 857 ? -5.589 0.225 29.623 1.00 95.12 857 ASP A C 1
ATOM 6428 O O . ASP A 1 857 ? -5.355 -0.200 28.491 1.00 95.12 857 ASP A O 1
ATOM 6432 N N . LEU A 1 858 ? -6.595 -0.250 30.354 1.00 94.31 858 LEU A N 1
ATOM 6433 C CA . LEU A 1 858 ? -7.630 -1.119 29.799 1.00 94.31 858 LEU A CA 1
ATOM 6434 C C . LEU A 1 858 ? -8.656 -0.307 28.989 1.00 94.31 858 LEU A C 1
ATOM 6436 O O . LEU A 1 858 ? -9.362 -0.881 28.162 1.00 94.31 858 LEU A O 1
ATOM 6440 N N . SER A 1 859 ? -8.648 1.017 29.173 1.00 92.88 859 SER A N 1
ATOM 6441 C CA . SER A 1 859 ? -9.537 2.017 28.600 1.00 92.88 859 SER A CA 1
ATOM 6442 C C . SER A 1 859 ? -10.970 1.889 29.115 1.00 92.88 859 SER A C 1
ATOM 6444 O O . SER A 1 859 ? -11.671 0.906 28.877 1.00 92.88 859 SER A O 1
ATOM 6446 N N . PHE A 1 860 ? -11.415 2.911 29.849 1.00 93.94 860 PHE A N 1
ATOM 6447 C CA . PHE A 1 860 ? -12.741 2.940 30.469 1.00 93.94 860 PHE A CA 1
ATOM 6448 C C . PHE A 1 860 ? -13.867 2.842 29.427 1.00 93.94 860 PHE A C 1
ATOM 6450 O O . PHE A 1 860 ? -14.779 2.037 29.588 1.00 93.94 860 PHE A O 1
ATOM 6457 N N . GLY A 1 861 ? -13.778 3.624 28.344 1.00 92.38 861 GLY A N 1
ATOM 6458 C CA . GLY A 1 861 ? -14.813 3.713 27.306 1.00 92.38 861 GLY A CA 1
ATOM 6459 C C . GLY A 1 861 ? -15.145 2.364 26.656 1.00 92.38 861 GLY A C 1
ATOM 6460 O O . GLY A 1 861 ? -16.291 1.932 26.744 1.00 92.38 861 GLY A O 1
ATOM 6461 N N . PRO A 1 862 ? -14.165 1.639 26.084 1.00 94.44 862 PRO A N 1
ATOM 6462 C CA . PRO A 1 862 ? -14.398 0.328 25.485 1.00 94.44 862 PRO A CA 1
ATOM 6463 C C . PRO A 1 862 ? -15.062 -0.682 26.428 1.00 94.44 862 PRO A C 1
ATOM 6465 O O . PRO A 1 862 ? -15.953 -1.410 26.002 1.00 94.44 862 PRO A O 1
ATOM 6468 N N . ILE A 1 863 ? -14.675 -0.722 27.708 1.00 96.69 863 ILE A N 1
ATOM 6469 C CA . ILE A 1 863 ? -15.281 -1.637 28.692 1.00 96.69 863 ILE A CA 1
ATOM 6470 C C . ILE A 1 863 ? -16.691 -1.189 29.094 1.00 96.69 863 ILE A C 1
ATOM 6472 O O . ILE A 1 863 ? -17.564 -2.031 29.318 1.00 96.69 863 ILE A O 1
ATOM 6476 N N . HIS A 1 864 ? -16.922 0.120 29.185 1.00 96.12 864 HIS A N 1
ATOM 6477 C CA . HIS A 1 864 ? -18.230 0.702 29.481 1.00 96.12 864 HIS A CA 1
ATOM 6478 C C . HIS A 1 864 ? -19.237 0.373 28.379 1.00 96.12 864 HIS A C 1
ATOM 6480 O O . HIS A 1 864 ? -20.280 -0.216 28.655 1.00 96.12 864 HIS A O 1
ATOM 6486 N N . GLU A 1 865 ? -18.885 0.637 27.120 1.00 95.31 865 GLU A N 1
ATOM 6487 C CA . GLU A 1 865 ? -19.752 0.322 25.980 1.00 95.31 865 GLU A CA 1
ATOM 6488 C C . GLU A 1 865 ? -19.937 -1.187 25.794 1.00 95.31 865 GLU A C 1
ATOM 6490 O O . GLU A 1 865 ? -21.044 -1.653 25.526 1.00 95.31 865 GLU A O 1
ATOM 6495 N N . LEU A 1 866 ? -18.888 -1.982 26.034 1.00 96.38 866 LEU A N 1
ATOM 6496 C CA . LEU A 1 866 ? -19.015 -3.438 26.060 1.00 96.38 866 LEU A CA 1
ATOM 6497 C C . LEU A 1 866 ? -20.002 -3.895 27.142 1.00 96.38 866 LEU A C 1
ATOM 6499 O O . LEU A 1 866 ? -20.686 -4.891 26.955 1.00 96.38 866 LEU A O 1
ATOM 6503 N N . SER A 1 867 ? -20.113 -3.182 28.265 1.00 96.00 867 SER A N 1
ATOM 6504 C CA . SER A 1 867 ? -21.049 -3.523 29.344 1.00 96.00 867 SER A CA 1
ATOM 6505 C C . SER A 1 867 ? -22.511 -3.254 28.971 1.00 96.00 867 SER A C 1
ATOM 6507 O O . SER A 1 867 ? -23.380 -4.045 29.360 1.00 96.00 867 SER A O 1
ATOM 6509 N N . HIS A 1 868 ? -22.775 -2.202 28.185 1.00 93.50 868 HIS A N 1
ATOM 6510 C CA . HIS A 1 868 ? -24.093 -1.930 27.588 1.00 93.50 868 HIS A CA 1
ATOM 6511 C C . HIS A 1 868 ? -24.540 -3.062 26.654 1.00 93.50 868 HIS A C 1
ATOM 6513 O O . HIS A 1 868 ? -25.708 -3.448 26.665 1.00 93.50 868 HIS A O 1
ATOM 6519 N N . ASP A 1 869 ? -23.620 -3.677 25.904 1.00 93.06 869 ASP A N 1
ATOM 6520 C CA . ASP A 1 869 ? -23.946 -4.818 25.034 1.00 93.06 869 ASP A CA 1
ATOM 6521 C C . ASP A 1 869 ? -24.426 -6.060 25.809 1.00 93.06 869 ASP A C 1
ATOM 6523 O O . ASP A 1 869 ? -24.999 -6.969 25.219 1.00 93.06 869 ASP A O 1
ATOM 6527 N N . PHE A 1 870 ? -24.266 -6.117 27.134 1.00 92.56 870 PHE A N 1
ATOM 6528 C CA . PHE A 1 870 ? -24.843 -7.168 27.988 1.00 92.56 870 PHE A CA 1
ATOM 6529 C C . PHE A 1 870 ? -26.149 -6.723 28.671 1.00 92.56 870 PHE A C 1
ATOM 6531 O O . PHE A 1 870 ? -26.502 -7.230 29.740 1.00 92.56 870 PHE A O 1
ATOM 6538 N N . ASP A 1 871 ? -26.842 -5.732 28.104 1.00 86.62 871 ASP A N 1
ATOM 6539 C CA . ASP A 1 871 ? -28.221 -5.334 28.432 1.00 86.62 871 ASP A CA 1
ATOM 6540 C C . ASP A 1 871 ? -29.216 -5.641 27.295 1.00 86.62 871 ASP A C 1
ATOM 6542 O O . ASP A 1 871 ? -30.347 -5.138 27.308 1.00 86.62 871 ASP A O 1
ATOM 6546 N N . LEU A 1 872 ? -28.811 -6.464 26.318 1.00 68.31 872 LEU A N 1
ATOM 6547 C CA . LEU A 1 872 ? -29.651 -6.848 25.183 1.00 68.31 872 LEU A CA 1
ATOM 6548 C C . LEU A 1 872 ? -30.880 -7.656 25.644 1.00 68.31 872 LEU A C 1
ATOM 6550 O O . LEU A 1 872 ? -30.860 -8.343 26.663 1.00 68.31 872 LEU A O 1
ATOM 6554 N N . ASP A 1 873 ? -31.954 -7.574 24.854 1.00 63.25 873 ASP A N 1
ATOM 6555 C CA . ASP A 1 873 ? -33.306 -8.101 25.114 1.00 63.25 873 ASP A CA 1
ATOM 6556 C C . ASP A 1 873 ? -34.180 -7.265 26.074 1.00 63.25 873 ASP A C 1
ATOM 6558 O O . ASP A 1 873 ? -33.743 -6.337 26.747 1.00 63.25 873 ASP A O 1
ATOM 6562 N N . ALA A 1 874 ? -35.476 -7.601 26.161 1.00 66.25 874 ALA A N 1
ATOM 6563 C CA . ALA A 1 874 ? -36.447 -6.959 27.063 1.00 66.25 874 ALA A CA 1
ATOM 6564 C C . ALA A 1 874 ? -36.149 -7.173 28.569 1.00 66.25 874 ALA A C 1
ATOM 6566 O O . ALA A 1 874 ? -36.947 -6.791 29.425 1.00 66.25 874 ALA A O 1
ATOM 6567 N N . LEU A 1 875 ? -35.019 -7.803 28.908 1.00 77.75 875 LEU A N 1
ATOM 6568 C CA . LEU A 1 875 ? -34.607 -8.121 30.272 1.00 77.75 875 LEU A CA 1
ATOM 6569 C C . LEU A 1 875 ? -34.189 -6.875 31.044 1.00 77.75 875 LEU A C 1
ATOM 6571 O O . LEU A 1 875 ? -34.660 -6.683 32.165 1.00 77.75 875 LEU A O 1
ATOM 6575 N N . SER A 1 876 ? -33.393 -6.002 30.422 1.00 82.44 876 SER A N 1
ATOM 6576 C CA . SER A 1 876 ? -32.942 -4.748 31.033 1.00 82.44 876 SER A CA 1
ATOM 6577 C C . SER A 1 876 ? -34.101 -3.849 31.449 1.00 82.44 876 SER A C 1
ATOM 6579 O O . SER A 1 876 ? -34.002 -3.149 32.449 1.00 82.44 876 SER A O 1
ATOM 6581 N N . GLN A 1 877 ? -35.266 -3.961 30.806 1.00 86.69 877 GLN A N 1
ATOM 6582 C CA . GLN A 1 877 ? -36.473 -3.228 31.199 1.00 86.69 877 GLN A CA 1
ATOM 6583 C C . GLN A 1 877 ? -36.926 -3.515 32.643 1.00 86.69 877 GLN A C 1
ATOM 6585 O O . GLN A 1 877 ? -37.636 -2.690 33.219 1.00 86.69 877 GLN A O 1
ATOM 6590 N N . HIS A 1 878 ? -36.532 -4.651 33.237 1.00 88.75 878 HIS A N 1
ATOM 6591 C CA . HIS A 1 878 ? -36.895 -5.025 34.609 1.00 88.75 878 HIS A CA 1
ATOM 6592 C C . HIS A 1 878 ? -36.099 -4.282 35.686 1.00 88.75 878 HIS A C 1
ATOM 6594 O O . HIS A 1 878 ? -36.592 -4.156 36.805 1.00 88.75 878 HIS A O 1
ATOM 6600 N N . TYR A 1 879 ? -34.895 -3.803 35.368 1.00 90.25 879 TYR A N 1
ATOM 6601 C CA . TYR A 1 879 ? -33.990 -3.184 36.345 1.00 90.25 879 TYR A CA 1
ATOM 6602 C C . TYR A 1 879 ? -33.437 -1.825 35.905 1.00 90.25 879 TYR A C 1
ATOM 6604 O O . TYR A 1 879 ? -33.090 -1.012 36.756 1.00 90.25 879 TYR A O 1
ATOM 6612 N N . ALA A 1 880 ? -33.387 -1.544 34.604 1.00 90.50 880 ALA A N 1
ATOM 6613 C CA . ALA A 1 880 ? -32.985 -0.257 34.056 1.00 90.50 880 ALA A CA 1
ATOM 6614 C C . ALA A 1 880 ? -34.199 0.667 33.907 1.00 90.50 880 ALA A C 1
ATOM 6616 O O . ALA A 1 880 ? -35.244 0.276 33.374 1.00 90.50 880 ALA A O 1
ATOM 6617 N N . GLY A 1 881 ? -34.070 1.897 34.391 1.00 87.88 881 GLY A N 1
ATOM 6618 C CA . GLY A 1 881 ? -35.118 2.915 34.396 1.00 87.88 881 GLY A CA 1
ATOM 6619 C C . GLY A 1 881 ? -34.609 4.291 33.973 1.00 87.88 881 GLY A C 1
ATOM 6620 O O . GLY A 1 881 ? -33.710 4.398 33.140 1.00 87.88 881 GLY A O 1
ATOM 6621 N N . GLY A 1 882 ? -35.193 5.343 34.539 1.00 86.19 882 GLY A N 1
ATOM 6622 C CA . GLY A 1 882 ? -34.639 6.692 34.501 1.00 86.19 882 GLY A CA 1
ATOM 6623 C C . GLY A 1 882 ? -33.471 6.865 35.479 1.00 86.19 882 GLY A C 1
ATOM 6624 O O . GLY A 1 882 ? -32.912 5.905 36.008 1.00 86.19 882 GLY A O 1
ATOM 6625 N N . SER A 1 883 ? -33.074 8.111 35.733 1.00 80.31 883 SER A N 1
ATOM 6626 C CA . SER A 1 883 ? -32.057 8.410 36.752 1.00 80.31 883 SER A CA 1
ATOM 6627 C C . SER A 1 883 ? -32.607 8.121 38.161 1.00 80.31 883 SER A C 1
ATOM 6629 O O . SER A 1 883 ? -33.727 8.543 38.453 1.00 80.31 883 SER A O 1
ATOM 6631 N N . PRO A 1 884 ? -31.852 7.466 39.067 1.00 89.50 884 PRO A N 1
ATOM 6632 C CA . PRO A 1 884 ? -30.430 7.102 38.969 1.00 89.50 884 PRO A CA 1
ATOM 6633 C C . PRO A 1 884 ? -30.137 5.705 38.394 1.00 89.50 884 PRO A C 1
ATOM 6635 O O . PRO A 1 884 ? -28.974 5.363 38.227 1.00 89.50 884 PRO A O 1
ATOM 6638 N N . ILE A 1 885 ? -31.149 4.884 38.107 1.00 93.00 885 ILE A N 1
ATOM 6639 C CA . ILE A 1 885 ? -30.998 3.465 37.726 1.00 93.00 885 ILE A CA 1
ATOM 6640 C C . ILE A 1 885 ? -30.979 3.241 36.206 1.00 93.00 885 ILE A C 1
ATOM 6642 O O . ILE A 1 885 ? -31.485 2.235 35.702 1.00 93.00 885 ILE A O 1
ATOM 6646 N N . ASN A 1 886 ? -30.468 4.213 35.459 1.00 90.12 886 ASN A N 1
ATOM 6647 C CA . ASN A 1 886 ? -30.476 4.190 34.001 1.00 90.12 886 ASN A CA 1
ATOM 6648 C C . ASN A 1 886 ? -29.451 3.193 33.435 1.00 90.12 886 ASN A C 1
ATOM 6650 O O . ASN A 1 886 ? -28.693 2.560 34.171 1.00 90.12 886 ASN A O 1
ATOM 6654 N N . SER A 1 887 ? -29.431 3.041 32.110 1.00 90.19 887 SER A N 1
ATOM 6655 C CA . SER A 1 887 ? -28.475 2.164 31.422 1.00 90.19 887 SER A CA 1
ATOM 6656 C C . SER A 1 887 ? -27.017 2.517 31.734 1.00 90.19 887 SER A C 1
ATOM 6658 O O . SER A 1 887 ? -26.219 1.615 31.952 1.00 90.19 887 SER A O 1
ATOM 6660 N N . GLU A 1 888 ? -26.672 3.806 31.837 1.00 92.19 888 GLU A N 1
ATOM 6661 C CA . GLU A 1 888 ? -25.304 4.248 32.161 1.00 92.19 888 GLU A CA 1
ATOM 6662 C C . GLU A 1 888 ? -24.832 3.748 33.529 1.00 92.19 888 GLU A C 1
ATOM 6664 O O . GLU A 1 888 ? -23.703 3.279 33.670 1.00 92.19 888 GLU A O 1
ATOM 6669 N N . HIS A 1 889 ? -25.706 3.790 34.540 1.00 95.00 889 HIS A N 1
ATOM 6670 C CA . HIS A 1 889 ? -25.411 3.207 35.845 1.00 95.00 889 HIS A CA 1
ATOM 6671 C C . HIS A 1 889 ? -25.117 1.705 35.734 1.00 95.00 889 HIS A C 1
ATOM 6673 O O . HIS A 1 889 ? -24.139 1.228 36.309 1.00 95.00 889 HIS A O 1
ATOM 6679 N N . TRP A 1 890 ? -25.946 0.953 35.008 1.00 95.12 890 TRP A N 1
ATOM 6680 C CA . TRP A 1 890 ? -25.783 -0.497 34.909 1.00 95.12 890 TRP A CA 1
ATOM 6681 C C . TRP A 1 890 ? -24.536 -0.896 34.117 1.00 95.12 890 TRP A C 1
ATOM 6683 O O . TRP A 1 890 ? -23.859 -1.846 34.519 1.00 95.12 890 TRP A O 1
ATOM 6693 N N . ALA A 1 891 ? -24.178 -0.145 33.073 1.00 95.56 891 ALA A N 1
ATOM 6694 C CA . ALA A 1 891 ? -22.897 -0.291 32.389 1.00 95.56 891 ALA A CA 1
ATOM 6695 C C . ALA A 1 891 ? -21.722 -0.037 33.348 1.00 95.56 891 ALA A C 1
ATOM 6697 O O . ALA A 1 891 ? -20.850 -0.896 33.485 1.00 95.56 891 ALA A O 1
ATOM 6698 N N . ASN A 1 892 ? -21.766 1.055 34.120 1.00 97.00 892 ASN A N 1
ATOM 6699 C CA . ASN A 1 892 ? -20.763 1.360 35.142 1.00 97.00 892 ASN A CA 1
ATOM 6700 C C . ASN A 1 892 ? -20.660 0.259 36.209 1.00 97.00 892 ASN A C 1
ATOM 6702 O O . ASN A 1 892 ? -19.562 -0.173 36.558 1.00 97.00 892 ASN A O 1
ATOM 6706 N N . PHE A 1 893 ? -21.786 -0.241 36.724 1.00 97.75 893 PHE A N 1
ATOM 6707 C CA . PHE A 1 893 ? -21.790 -1.289 37.744 1.00 97.75 893 PHE A CA 1
ATOM 6708 C C . PHE A 1 893 ? -21.195 -2.603 37.220 1.00 97.75 893 PHE A C 1
ATOM 6710 O O . PHE A 1 893 ? -20.380 -3.228 37.901 1.00 97.75 893 PHE A O 1
ATOM 6717 N N . LYS A 1 894 ? -21.511 -2.999 35.986 1.00 97.44 894 LYS A N 1
ATOM 6718 C CA . LYS A 1 894 ? -20.884 -4.159 35.335 1.00 97.44 894 LYS A CA 1
ATOM 6719 C C . LYS A 1 894 ? -19.396 -3.937 35.052 1.00 97.44 894 LYS A C 1
ATOM 6721 O O . LYS A 1 894 ? -18.608 -4.858 35.260 1.00 97.44 894 LYS A O 1
ATOM 6726 N N . LEU A 1 895 ? -18.988 -2.726 34.673 1.00 97.81 895 LEU A N 1
ATOM 6727 C CA . LEU A 1 895 ? -17.576 -2.364 34.537 1.00 97.81 895 LEU A CA 1
ATOM 6728 C C . LEU A 1 895 ? -16.825 -2.559 35.860 1.00 97.81 895 LEU A C 1
ATOM 6730 O O . LEU A 1 895 ? -15.717 -3.094 35.844 1.00 97.81 895 LEU A O 1
ATOM 6734 N N . THR A 1 896 ? -17.427 -2.231 37.013 1.00 97.62 896 THR A N 1
ATOM 6735 C CA . THR A 1 896 ? -16.784 -2.507 38.315 1.00 97.62 896 THR A CA 1
ATOM 6736 C C . THR A 1 896 ? -16.558 -4.002 38.562 1.00 97.62 896 THR A C 1
ATOM 6738 O O . THR A 1 896 ? -15.528 -4.379 39.120 1.00 97.62 896 THR A O 1
ATOM 6741 N N . TYR A 1 897 ? -17.463 -4.870 38.093 1.00 98.06 897 TYR A N 1
ATOM 6742 C CA . TYR A 1 897 ? -17.269 -6.322 38.148 1.00 98.06 897 TYR A CA 1
ATOM 6743 C C . TYR A 1 897 ? -16.107 -6.774 37.262 1.00 98.06 897 TYR A C 1
ATOM 6745 O O . TYR A 1 897 ? -15.278 -7.577 37.692 1.00 98.06 897 TYR A O 1
ATOM 6753 N N . VAL A 1 898 ? -16.031 -6.251 36.033 1.00 98.31 898 VAL A N 1
ATOM 6754 C CA . VAL A 1 898 ? -14.915 -6.521 35.116 1.00 98.31 898 VAL A CA 1
ATOM 6755 C C . VAL A 1 898 ? -13.596 -6.121 35.771 1.00 98.31 898 VAL A C 1
ATOM 6757 O O . VAL A 1 898 ? -12.673 -6.933 35.813 1.00 98.31 898 VAL A O 1
ATOM 6760 N N . ALA A 1 899 ? -13.529 -4.917 36.338 1.00 97.62 899 ALA A N 1
ATOM 6761 C CA . ALA A 1 899 ? -12.346 -4.397 37.012 1.00 97.62 899 ALA A CA 1
ATOM 6762 C C . ALA A 1 899 ? -11.880 -5.319 38.156 1.00 97.62 899 ALA A C 1
ATOM 6764 O O . ALA A 1 899 ? -10.709 -5.703 38.205 1.00 97.62 899 ALA A O 1
ATOM 6765 N N . ASP A 1 900 ? -12.805 -5.767 39.011 1.00 96.31 900 ASP A N 1
ATOM 6766 C CA . ASP A 1 900 ? -12.522 -6.694 40.112 1.00 96.31 900 ASP A CA 1
ATOM 6767 C C . ASP A 1 900 ? -12.002 -8.048 39.626 1.00 96.31 900 ASP A C 1
ATOM 6769 O O . ASP A 1 900 ? -10.988 -8.546 40.124 1.00 96.31 900 ASP A O 1
ATOM 6773 N N . VAL A 1 901 ? -12.679 -8.664 38.652 1.00 97.00 901 VAL A N 1
ATOM 6774 C CA . VAL A 1 901 ? -12.293 -9.985 38.139 1.00 97.00 901 VAL A CA 1
ATOM 6775 C C . VAL A 1 901 ? -10.922 -9.915 37.479 1.00 97.00 901 VAL A C 1
ATOM 6777 O O . VAL A 1 901 ? -10.039 -10.709 37.822 1.00 97.00 901 VAL A O 1
ATOM 6780 N N . LEU A 1 902 ? -10.729 -8.951 36.577 1.00 97.94 902 LEU A N 1
ATOM 6781 C CA . LEU A 1 902 ? -9.505 -8.820 35.795 1.00 97.94 902 LEU A CA 1
ATOM 6782 C C . LEU A 1 902 ? -8.325 -8.345 36.640 1.00 97.94 902 LEU A C 1
ATOM 6784 O O . LEU A 1 902 ? -7.205 -8.720 36.315 1.00 97.94 902 LEU A O 1
ATOM 6788 N N . SER A 1 903 ? -8.529 -7.616 37.743 1.00 97.12 903 SER A N 1
ATOM 6789 C CA . SER A 1 903 ? -7.431 -7.191 38.631 1.00 97.12 903 SER A CA 1
ATOM 6790 C C . SER A 1 903 ? -6.600 -8.357 39.186 1.00 97.12 903 SER A C 1
ATOM 6792 O O . SER A 1 903 ? -5.404 -8.203 39.434 1.00 97.12 903 SER A O 1
ATOM 6794 N N . ASN A 1 904 ? -7.194 -9.549 39.317 1.00 94.62 904 ASN A N 1
ATOM 6795 C CA . ASN A 1 904 ? -6.480 -10.752 39.753 1.00 94.62 904 ASN A CA 1
ATOM 6796 C C . ASN A 1 904 ? -5.491 -11.261 38.696 1.00 94.62 904 ASN A C 1
ATOM 6798 O O . ASN A 1 904 ? -4.440 -11.805 39.039 1.00 94.62 904 ASN A O 1
ATOM 6802 N N . THR A 1 905 ? -5.834 -11.100 37.417 1.00 96.50 905 THR A N 1
ATOM 6803 C CA . THR A 1 905 ? -5.030 -11.558 36.274 1.00 96.50 905 THR A CA 1
ATOM 6804 C C . THR A 1 905 ? -4.095 -10.454 35.768 1.00 96.50 905 THR A C 1
ATOM 6806 O O . THR A 1 905 ? -2.960 -10.728 35.380 1.00 96.50 905 THR A O 1
ATOM 6809 N N . TYR A 1 906 ? -4.545 -9.201 35.831 1.00 96.88 906 TYR A N 1
ATOM 6810 C CA . TYR A 1 906 ? -3.887 -8.003 35.314 1.00 96.88 906 TYR A CA 1
ATOM 6811 C C . TYR A 1 906 ? -3.752 -6.925 36.405 1.00 96.88 906 TYR A C 1
ATOM 6813 O O . TYR A 1 906 ? -4.312 -5.836 36.277 1.00 96.88 906 TYR A O 1
ATOM 6821 N N . PRO A 1 907 ? -2.979 -7.174 37.478 1.00 94.81 907 PRO A N 1
ATOM 6822 C CA . PRO A 1 907 ? -2.890 -6.259 38.621 1.00 94.81 907 PRO A CA 1
ATOM 6823 C C . PRO A 1 907 ? -2.247 -4.904 38.288 1.00 94.81 907 PRO A C 1
ATOM 6825 O O . PRO A 1 907 ? -2.366 -3.959 39.058 1.00 94.81 907 PRO A O 1
ATOM 6828 N N . THR A 1 908 ? -1.542 -4.807 37.158 1.00 94.62 908 THR A N 1
ATOM 6829 C CA . THR A 1 908 ? -0.914 -3.570 36.671 1.00 94.62 908 THR A CA 1
ATOM 6830 C C . THR A 1 908 ? -1.733 -2.867 35.592 1.00 94.62 908 THR A C 1
ATOM 6832 O O . THR A 1 908 ? -1.261 -1.868 35.055 1.00 94.62 908 THR A O 1
ATOM 6835 N N . ALA A 1 909 ? -2.888 -3.406 35.186 1.00 96.69 909 ALA A N 1
ATOM 6836 C CA . ALA A 1 909 ? -3.771 -2.706 34.256 1.00 96.69 909 ALA A CA 1
ATOM 6837 C C . ALA A 1 909 ? -4.403 -1.506 34.957 1.00 96.69 909 ALA A C 1
ATOM 6839 O O . ALA A 1 909 ? -4.713 -1.579 36.150 1.00 96.69 909 ALA A O 1
ATOM 6840 N N . THR A 1 910 ? -4.585 -0.414 34.224 1.00 97.06 910 THR A N 1
ATOM 6841 C CA . THR A 1 910 ? -5.142 0.828 34.765 1.00 97.06 910 THR A CA 1
ATOM 6842 C C . THR A 1 910 ? -6.453 1.203 34.081 1.00 97.06 910 THR A C 1
ATOM 6844 O O . THR A 1 910 ? -6.788 0.660 33.032 1.00 97.06 910 THR A O 1
ATOM 6847 N N . PHE A 1 911 ? -7.206 2.099 34.715 1.00 95.88 911 PHE A N 1
ATOM 6848 C CA . PHE A 1 911 ? -8.233 2.913 34.076 1.00 95.88 911 PHE A CA 1
ATOM 6849 C C . PHE A 1 911 ? -7.921 4.386 34.299 1.00 95.88 911 PHE A C 1
ATOM 6851 O O . PHE A 1 911 ? -7.447 4.763 35.374 1.00 95.88 911 PHE A O 1
ATOM 6858 N N . TYR A 1 912 ? -8.244 5.215 33.308 1.00 90.62 912 TYR A N 1
ATOM 6859 C CA . TYR A 1 912 ? -8.205 6.667 33.425 1.00 90.62 912 TYR A CA 1
ATOM 6860 C C . TYR A 1 912 ? -9.601 7.271 33.606 1.00 90.62 912 TYR A C 1
ATOM 6862 O O . TYR A 1 912 ? -10.491 7.055 32.783 1.00 90.62 912 TYR A O 1
ATOM 6870 N N . GLN A 1 913 ? -9.767 8.110 34.634 1.00 81.69 913 GLN A N 1
ATOM 6871 C CA . GLN A 1 913 ? -10.849 9.096 34.677 1.00 81.69 913 GLN A CA 1
ATOM 6872 C C . GLN A 1 913 ? -10.377 10.431 35.239 1.00 81.69 913 GLN A C 1
ATOM 6874 O O . GLN A 1 913 ? -9.709 10.470 36.268 1.00 81.69 913 GLN A O 1
ATOM 6879 N N . GLY A 1 914 ? -10.773 11.533 34.595 1.00 79.31 914 GLY A N 1
ATOM 6880 C CA . GLY A 1 914 ? -10.242 12.882 34.836 1.00 79.31 914 GLY A CA 1
ATOM 6881 C C . GLY A 1 914 ? -10.045 13.273 36.314 1.00 79.31 914 GLY A C 1
ATOM 6882 O O . GLY A 1 914 ? -8.968 13.766 36.649 1.00 79.31 914 GLY A O 1
ATOM 6883 N N . PRO A 1 915 ? -11.016 13.037 37.221 1.00 76.38 915 PRO A N 1
ATOM 6884 C CA . PRO A 1 915 ? -10.877 13.370 38.643 1.00 76.38 915 PRO A CA 1
ATOM 6885 C C . PRO A 1 915 ? -9.824 12.561 39.418 1.00 76.38 915 PRO A C 1
ATOM 6887 O O . PRO A 1 915 ? -9.295 13.066 40.407 1.00 76.38 915 PRO A O 1
ATOM 6890 N N . VAL A 1 916 ? -9.535 11.324 39.000 1.00 83.19 916 VAL A N 1
ATOM 6891 C CA . VAL A 1 916 ? -8.667 10.372 39.726 1.00 83.19 916 VAL A CA 1
ATOM 6892 C C . VAL A 1 916 ? -7.371 10.032 38.979 1.00 83.19 916 VAL A C 1
ATOM 6894 O O . VAL A 1 916 ? -6.427 9.528 39.581 1.00 83.19 916 VAL A O 1
ATOM 6897 N N . GLY A 1 917 ? -7.276 10.359 37.688 1.00 90.06 917 GLY A N 1
ATOM 6898 C CA . GLY A 1 917 ? -6.137 10.007 36.842 1.00 90.06 917 GLY A CA 1
ATOM 6899 C C . GLY A 1 917 ? -6.097 8.514 36.506 1.00 90.06 917 GLY A C 1
ATOM 6900 O O . GLY A 1 917 ? -7.141 7.869 36.433 1.00 90.06 917 GLY A O 1
ATOM 6901 N N . TYR A 1 918 ? -4.890 7.982 36.275 1.00 92.62 918 TYR A N 1
ATOM 6902 C CA . TYR A 1 918 ? -4.663 6.550 36.057 1.00 92.62 918 TYR A CA 1
ATOM 6903 C C . TYR A 1 918 ? -4.611 5.809 37.391 1.00 92.62 918 TYR A C 1
ATOM 6905 O O . TYR A 1 918 ? -3.726 6.061 38.213 1.00 92.62 918 TYR A O 1
ATOM 6913 N N . VAL A 1 919 ? -5.528 4.867 37.582 1.00 94.56 919 VAL A N 1
ATOM 6914 C CA . VAL A 1 919 ? -5.644 4.059 38.802 1.00 94.56 919 VAL A CA 1
ATOM 6915 C C . VAL A 1 919 ? -5.623 2.578 38.420 1.00 94.56 919 VAL A C 1
ATOM 6917 O O . VAL A 1 919 ? -6.256 2.219 37.425 1.00 94.56 919 VAL A O 1
ATOM 6920 N N . PRO A 1 920 ? -4.927 1.693 39.164 1.00 96.75 920 PRO A N 1
ATOM 6921 C CA . PRO A 1 920 ? -5.029 0.252 38.951 1.00 96.75 920 PRO A CA 1
ATOM 6922 C C . PRO A 1 920 ? -6.491 -0.209 38.952 1.00 96.75 920 PRO A C 1
ATOM 6924 O O . PRO A 1 920 ? -7.261 0.192 39.825 1.00 96.75 920 PRO A O 1
ATOM 6927 N N . ILE A 1 921 ? -6.882 -1.073 38.012 1.00 96.31 921 ILE A N 1
ATOM 6928 C CA . ILE A 1 921 ? -8.298 -1.439 37.818 1.00 96.31 921 ILE A CA 1
ATOM 6929 C C . ILE A 1 921 ? -8.960 -2.002 39.088 1.00 96.31 921 ILE A C 1
ATOM 6931 O O . ILE A 1 921 ? -10.122 -1.712 39.345 1.00 96.31 921 ILE A O 1
ATOM 6935 N N . GLY A 1 922 ? -8.219 -2.722 39.939 1.00 93.44 922 GLY A N 1
ATOM 6936 C CA . GLY A 1 922 ? -8.745 -3.252 41.206 1.00 93.44 922 GLY A CA 1
ATOM 6937 C C . GLY A 1 922 ? -8.997 -2.199 42.294 1.00 93.44 922 GLY A C 1
ATOM 6938 O O . GLY A 1 922 ? -9.690 -2.476 43.266 1.00 93.44 922 GLY A O 1
ATOM 6939 N N . GLU A 1 923 ? -8.445 -0.992 42.153 1.00 94.50 923 GLU A N 1
ATOM 6940 C CA . GLU A 1 923 ? -8.669 0.131 43.075 1.00 94.50 923 GLU A CA 1
ATOM 6941 C C . GLU A 1 923 ? -9.622 1.183 42.487 1.00 94.50 923 GLU A C 1
ATOM 6943 O O . GLU A 1 923 ? -10.225 1.963 43.229 1.00 94.50 923 GLU A O 1
ATOM 6948 N N . PHE A 1 924 ? -9.783 1.189 41.159 1.00 95.44 924 PHE A N 1
ATOM 6949 C CA . PHE A 1 924 ? -10.544 2.189 40.416 1.00 95.44 924 PHE A CA 1
ATOM 6950 C C . PHE A 1 924 ? -11.981 2.338 40.920 1.00 95.44 924 PHE A C 1
ATOM 6952 O O . PHE A 1 924 ? -12.416 3.450 41.215 1.00 95.44 924 PHE A O 1
ATOM 6959 N N . SER A 1 925 ? -12.711 1.227 41.060 1.00 95.19 925 SER A N 1
ATOM 6960 C CA . SER A 1 925 ? -14.131 1.245 41.428 1.00 95.19 925 SER A CA 1
ATOM 6961 C C . SER A 1 925 ? -14.375 1.945 42.768 1.00 95.19 925 SER A C 1
ATOM 6963 O O . SER A 1 925 ? -15.322 2.718 42.911 1.00 95.19 925 SER A O 1
ATOM 6965 N N . TYR A 1 926 ? -13.487 1.719 43.741 1.00 95.31 926 TYR A N 1
ATOM 6966 C CA . TYR A 1 926 ? -13.566 2.368 45.045 1.00 95.31 926 TYR A CA 1
ATOM 6967 C C . TYR A 1 926 ? -13.186 3.854 44.953 1.00 95.31 926 TYR A C 1
ATOM 6969 O O . TYR A 1 926 ? -13.948 4.715 45.388 1.00 95.31 926 TYR A O 1
ATOM 6977 N N . GLN A 1 927 ? -12.047 4.188 44.342 1.00 95.25 927 GLN A N 1
ATOM 6978 C CA . GLN A 1 927 ? -11.592 5.583 44.272 1.00 95.25 927 GLN A CA 1
ATOM 6979 C C . GLN A 1 927 ? -12.550 6.474 43.467 1.00 95.25 927 GLN A C 1
ATOM 6981 O O . GLN A 1 927 ? -12.865 7.589 43.878 1.00 95.25 927 GLN A O 1
ATOM 6986 N N . TYR A 1 928 ? -13.052 5.985 42.333 1.00 95.69 928 TYR A N 1
ATOM 6987 C CA . TYR A 1 928 ? -13.923 6.774 41.470 1.00 95.69 928 TYR A CA 1
ATOM 6988 C C . TYR A 1 928 ? -15.367 6.802 41.983 1.00 95.69 928 TYR A C 1
ATOM 6990 O O . TYR A 1 928 ? -15.861 7.866 42.350 1.00 95.69 928 TYR A O 1
ATOM 6998 N N . PHE A 1 929 ? -16.046 5.652 42.067 1.00 96.44 929 PHE A N 1
ATOM 6999 C CA . PHE A 1 929 ? -17.476 5.619 42.402 1.00 96.44 929 PHE A CA 1
ATOM 7000 C C . PHE A 1 929 ? -17.746 5.783 43.902 1.00 96.44 929 PHE A C 1
ATOM 7002 O O . PHE A 1 929 ? -18.700 6.461 44.292 1.00 96.44 929 PHE A O 1
ATOM 7009 N N . VAL A 1 930 ? -16.923 5.181 44.768 1.00 96.38 930 VAL A N 1
ATOM 7010 C CA . VAL A 1 930 ? -17.172 5.212 46.216 1.00 96.38 930 VAL A CA 1
ATOM 7011 C C . VAL A 1 930 ? -16.722 6.532 46.834 1.00 96.38 930 VAL A C 1
ATOM 7013 O O . VAL A 1 930 ? -17.553 7.241 47.402 1.00 96.38 930 VAL A O 1
ATOM 7016 N N . GLU A 1 931 ? -15.444 6.893 46.712 1.00 95.44 931 GLU A N 1
ATOM 7017 C CA . GLU A 1 931 ? -14.925 8.138 47.298 1.00 95.44 931 GLU A CA 1
ATOM 7018 C C . GLU A 1 931 ? -15.463 9.382 46.579 1.00 95.44 931 GLU A C 1
ATOM 7020 O O . GLU A 1 931 ? -15.789 10.375 47.232 1.00 95.44 931 GLU A O 1
ATOM 7025 N N . GLY A 1 932 ? -15.611 9.317 45.252 1.00 94.06 932 GLY A N 1
ATOM 7026 C CA . GLY A 1 932 ? -16.099 10.433 44.445 1.00 94.06 932 GLY A CA 1
ATOM 7027 C C . GLY A 1 932 ? -17.596 10.720 44.587 1.00 94.06 932 GLY A C 1
ATOM 7028 O O . GLY A 1 932 ? -17.991 11.885 44.509 1.00 94.06 932 GLY A O 1
ATOM 7029 N N . TYR A 1 933 ? -18.434 9.697 44.819 1.00 95.31 933 TYR A N 1
ATOM 7030 C CA . TYR A 1 933 ? -19.895 9.848 44.739 1.00 95.31 933 TYR A CA 1
ATOM 7031 C C . TYR A 1 933 ? -20.673 9.218 45.905 1.00 95.31 933 TYR A C 1
ATOM 7033 O O . TYR A 1 933 ? -21.501 9.901 46.516 1.00 95.31 933 TYR A O 1
ATOM 7041 N N . ALA A 1 934 ? -20.424 7.952 46.258 1.00 95.94 934 ALA A N 1
ATOM 7042 C CA . ALA A 1 934 ? -21.226 7.258 47.274 1.00 95.94 934 ALA A CA 1
ATOM 7043 C C . ALA A 1 934 ? -20.985 7.759 48.709 1.00 95.94 934 ALA A C 1
ATOM 7045 O O . ALA A 1 934 ? -21.947 8.003 49.439 1.00 95.94 934 ALA A O 1
ATOM 7046 N N . LEU A 1 935 ? -19.729 7.955 49.124 1.00 95.69 935 LEU A N 1
ATOM 7047 C CA . LEU A 1 935 ? -19.415 8.501 50.451 1.00 95.69 935 LEU A CA 1
ATOM 7048 C C . LEU A 1 935 ? -19.956 9.930 50.623 1.00 95.69 935 LEU A C 1
ATOM 7050 O O . LEU A 1 935 ? -20.647 10.160 51.614 1.00 95.69 935 LEU A O 1
ATOM 7054 N N . PRO A 1 936 ? -19.787 10.864 49.661 1.00 95.81 936 PRO A N 1
ATOM 7055 C CA . PRO A 1 936 ? -20.453 12.166 49.718 1.00 95.81 936 PRO A CA 1
ATOM 7056 C C . PRO A 1 936 ? -21.977 12.087 49.893 1.00 95.81 936 PRO A C 1
ATOM 7058 O O . PRO A 1 936 ? -22.563 12.907 50.608 1.00 95.81 936 PRO A O 1
ATOM 7061 N N . TRP A 1 937 ? -22.639 11.101 49.277 1.00 95.19 937 TRP A N 1
ATOM 7062 C CA . TRP A 1 937 ? -24.073 10.865 49.470 1.00 95.19 937 TRP A CA 1
ATOM 7063 C C . TRP A 1 937 ? -24.405 10.431 50.905 1.00 95.19 937 TRP A C 1
ATOM 7065 O O . TRP A 1 937 ? -25.290 11.007 51.543 1.00 95.19 937 TRP A O 1
ATOM 7075 N N . ILE A 1 938 ? -23.670 9.446 51.430 1.00 93.69 938 ILE A N 1
ATOM 7076 C CA . ILE A 1 938 ? -23.859 8.907 52.784 1.00 93.69 938 ILE A CA 1
ATOM 7077 C C . ILE A 1 938 ? -23.558 9.975 53.844 1.00 93.69 938 ILE A C 1
ATOM 7079 O O . ILE A 1 938 ? -24.373 10.211 54.739 1.00 93.69 938 ILE A O 1
ATOM 7083 N N . ASP A 1 939 ? -22.424 10.665 53.724 1.00 94.50 939 ASP A N 1
ATOM 7084 C CA . ASP A 1 939 ? -21.949 11.661 54.690 1.00 94.50 939 ASP A CA 1
ATOM 7085 C C . ASP A 1 939 ? -22.871 12.883 54.762 1.00 94.50 939 ASP A C 1
ATOM 7087 O O . ASP A 1 939 ? -23.042 13.488 55.823 1.00 94.50 939 ASP A O 1
ATOM 7091 N N . SER A 1 940 ? -23.520 13.226 53.645 1.00 93.25 940 SER A N 1
ATOM 7092 C CA . SER A 1 940 ? -24.542 14.276 53.606 1.00 93.25 940 SER A CA 1
ATOM 7093 C C . SER A 1 940 ? -25.909 13.822 54.131 1.00 93.25 940 SER A C 1
ATOM 7095 O O . SER A 1 940 ? -26.813 14.652 54.255 1.00 93.25 940 SER A O 1
ATOM 7097 N N . SER A 1 941 ? -26.063 12.540 54.492 1.00 90.12 941 SER A N 1
ATOM 7098 C CA . SER A 1 941 ? -27.311 11.941 54.989 1.00 90.12 941 SER A CA 1
ATOM 7099 C C . SER A 1 941 ? -28.508 12.224 54.073 1.00 90.12 941 SER A C 1
ATOM 7101 O O . SER A 1 941 ? -29.625 12.477 54.540 1.00 90.12 941 SER A O 1
ATOM 7103 N N . ARG A 1 942 ? -28.267 12.240 52.756 1.00 88.12 942 ARG A N 1
ATOM 7104 C CA . ARG A 1 942 ? -29.302 12.501 51.757 1.00 88.12 942 ARG A CA 1
ATOM 7105 C C . ARG A 1 942 ? -30.265 11.327 51.633 1.00 88.12 942 ARG A C 1
ATOM 7107 O O . ARG A 1 942 ? -29.891 10.169 51.770 1.00 88.12 942 ARG A O 1
ATOM 7114 N N . THR A 1 943 ? -31.530 11.652 51.379 1.00 88.12 943 THR A N 1
ATOM 7115 C CA . THR A 1 943 ? -32.633 10.677 51.253 1.00 88.12 943 THR A CA 1
ATOM 7116 C C . THR A 1 943 ? -33.523 10.942 50.036 1.00 88.12 943 THR A C 1
ATOM 7118 O O . THR A 1 943 ? -34.487 10.227 49.790 1.00 88.12 943 THR A O 1
ATOM 7121 N N . ASP A 1 944 ? -33.203 11.965 49.249 1.00 92.62 944 ASP A N 1
ATOM 7122 C CA . ASP A 1 944 ? -33.914 12.380 48.045 1.00 92.62 944 ASP A CA 1
ATOM 7123 C C . ASP A 1 944 ? -33.347 11.663 46.810 1.00 92.62 944 ASP A C 1
ATOM 7125 O O . ASP A 1 944 ? -32.742 12.284 45.936 1.00 92.62 944 ASP A O 1
ATOM 7129 N N . TRP A 1 945 ? -33.517 10.336 46.763 1.00 92.75 945 TRP A N 1
ATOM 7130 C CA . TRP A 1 945 ? -32.916 9.436 45.764 1.00 92.75 945 TRP A CA 1
ATOM 7131 C C . TRP A 1 945 ? -33.171 9.833 44.300 1.00 92.75 945 TRP A C 1
ATOM 7133 O O . TRP A 1 945 ? -32.364 9.516 43.435 1.00 92.75 945 TRP A O 1
ATOM 7143 N N . GLN A 1 946 ? -34.245 10.568 44.007 1.00 91.69 946 GLN A N 1
ATOM 7144 C CA . GLN A 1 946 ? -34.541 11.072 42.659 1.00 91.69 946 GLN A CA 1
ATOM 7145 C C . GLN A 1 946 ? -33.477 12.057 42.145 1.00 91.69 946 GLN A C 1
ATOM 7147 O O . GLN A 1 946 ? -33.316 12.232 40.944 1.00 91.69 946 GLN A O 1
ATOM 7152 N N . ASN A 1 947 ? -32.744 12.693 43.061 1.00 91.56 947 ASN A N 1
ATOM 7153 C CA . ASN A 1 947 ? -31.640 13.608 42.781 1.00 91.56 947 ASN A CA 1
ATOM 7154 C C . ASN A 1 947 ? -30.269 12.923 42.979 1.00 91.56 947 ASN A C 1
ATOM 7156 O O . ASN A 1 947 ? -29.260 13.610 43.179 1.00 91.56 947 ASN A O 1
ATOM 7160 N N . MET A 1 948 ? -30.234 11.591 43.058 1.00 93.88 948 MET A N 1
ATOM 7161 C CA . MET A 1 948 ? -29.008 10.792 43.066 1.00 93.88 948 MET A CA 1
ATOM 7162 C C . MET A 1 948 ? -28.463 10.692 41.640 1.00 93.88 948 MET A C 1
ATOM 7164 O O . MET A 1 948 ? -29.235 10.595 40.687 1.00 93.88 948 MET A O 1
ATOM 7168 N N . SER A 1 949 ? -27.138 10.729 41.481 1.00 94.12 949 SER A N 1
ATOM 7169 C CA . SER A 1 949 ? -26.512 10.388 40.201 1.00 94.12 949 SER A CA 1
ATOM 7170 C C . SER A 1 949 ? -26.401 8.871 40.052 1.00 94.12 949 SER A C 1
ATOM 7172 O O . SER A 1 949 ? -26.293 8.152 41.048 1.00 94.12 949 SER A O 1
ATOM 7174 N N . GLY A 1 950 ? -26.361 8.384 38.810 1.00 94.50 950 GLY A N 1
ATOM 7175 C CA . GLY A 1 950 ? -26.082 6.972 38.540 1.00 94.50 950 GLY A CA 1
ATOM 7176 C C . GLY A 1 950 ? -24.758 6.507 39.155 1.00 94.50 950 GLY A C 1
ATOM 7177 O O . GLY A 1 950 ? -24.717 5.450 39.773 1.00 94.50 950 GLY A O 1
ATOM 7178 N N . ASP A 1 951 ? -23.714 7.340 39.110 1.00 95.50 951 ASP A N 1
ATOM 7179 C CA . ASP A 1 951 ? -22.402 7.032 39.705 1.00 95.50 951 ASP A CA 1
ATOM 7180 C C . ASP A 1 951 ? -22.453 6.868 41.229 1.00 95.50 951 ASP A C 1
ATOM 7182 O O . ASP A 1 951 ? -21.789 5.990 41.783 1.00 95.50 951 ASP A O 1
ATOM 7186 N N . ALA A 1 952 ? -23.275 7.671 41.919 1.00 96.31 952 ALA A N 1
ATOM 7187 C CA . ALA A 1 952 ? -23.493 7.507 43.353 1.00 96.31 952 ALA A CA 1
ATOM 7188 C C . ALA A 1 952 ? -24.178 6.169 43.638 1.00 96.31 952 ALA A C 1
ATOM 7190 O O . ALA A 1 952 ? -23.744 5.441 44.528 1.00 96.31 952 ALA A O 1
ATOM 7191 N N . TYR A 1 953 ? -25.192 5.803 42.851 1.00 97.06 953 TYR A N 1
ATOM 7192 C CA . TYR A 1 953 ? -25.852 4.508 42.987 1.00 97.06 953 TYR A CA 1
ATOM 7193 C C . TYR A 1 953 ? -24.905 3.335 42.667 1.00 97.06 953 TYR A C 1
ATOM 7195 O O . TYR A 1 953 ? -24.884 2.355 43.412 1.00 97.06 953 TYR A O 1
ATOM 7203 N N . THR A 1 954 ? -24.037 3.467 41.654 1.00 97.94 954 THR A N 1
ATOM 7204 C CA . THR A 1 954 ? -22.955 2.509 41.349 1.00 97.94 954 THR A CA 1
ATOM 7205 C C . THR A 1 954 ? -22.054 2.299 42.555 1.00 97.94 954 THR A C 1
ATOM 7207 O O . THR A 1 954 ? -21.842 1.160 42.968 1.00 97.94 954 THR A O 1
ATOM 7210 N N . GLY A 1 955 ? -21.561 3.379 43.164 1.00 97.69 955 GLY A N 1
ATOM 7211 C CA . GLY A 1 955 ? -20.692 3.283 44.335 1.00 97.69 955 GLY A CA 1
ATOM 7212 C C . GLY A 1 955 ? -21.401 2.698 45.562 1.00 97.69 955 GLY A C 1
ATOM 7213 O O . GLY A 1 955 ? -20.791 1.943 46.317 1.00 97.69 955 GLY A O 1
ATOM 7214 N N . LEU A 1 956 ? -22.696 2.976 45.750 1.00 97.44 956 LEU A N 1
ATOM 7215 C CA . LEU A 1 956 ? -23.494 2.396 46.837 1.00 97.44 956 LEU A CA 1
ATOM 7216 C C . LEU A 1 956 ? -23.683 0.881 46.666 1.00 97.44 956 LEU A C 1
ATOM 7218 O O . LEU A 1 956 ? -23.492 0.130 47.625 1.00 97.44 956 LEU A O 1
ATOM 7222 N N . LEU A 1 957 ? -24.001 0.416 45.454 1.00 98.06 957 LEU A N 1
ATOM 7223 C CA . LEU A 1 957 ? -24.072 -1.018 45.161 1.00 98.06 957 LEU A CA 1
ATOM 7224 C C . LEU A 1 957 ? -22.700 -1.692 45.267 1.00 98.06 957 LEU A C 1
ATOM 7226 O O . LEU A 1 957 ? -22.615 -2.810 45.771 1.00 98.06 957 LEU A O 1
ATOM 7230 N N . TYR A 1 958 ? -21.630 -1.013 44.850 1.00 98.00 958 TYR A N 1
ATOM 7231 C CA . TYR A 1 958 ? -20.266 -1.519 44.984 1.00 98.00 958 TYR A CA 1
ATOM 7232 C C . TYR A 1 958 ? -19.857 -1.687 46.458 1.00 98.00 958 TYR A C 1
ATOM 7234 O O . TYR A 1 958 ? -19.325 -2.728 46.834 1.00 98.00 958 TYR A O 1
ATOM 7242 N N . LEU A 1 959 ? -20.189 -0.720 47.324 1.00 96.62 959 LEU A N 1
ATOM 7243 C CA . LEU A 1 959 ? -20.021 -0.856 48.777 1.00 96.62 959 LEU A CA 1
ATOM 7244 C C . LEU A 1 959 ? -20.816 -2.040 49.333 1.00 96.62 959 LEU A C 1
ATOM 7246 O O . LEU A 1 959 ? -20.284 -2.830 50.105 1.00 96.62 959 LEU A O 1
ATOM 7250 N N . LEU A 1 960 ? -22.075 -2.194 48.918 1.00 96.94 960 LEU A N 1
ATOM 7251 C CA . LEU A 1 960 ? -22.898 -3.323 49.347 1.00 96.94 960 LEU A CA 1
ATOM 7252 C C . LEU A 1 960 ? -22.298 -4.666 48.905 1.00 96.94 960 LEU A C 1
ATOM 7254 O O . LEU A 1 960 ? -22.338 -5.641 49.655 1.00 96.94 960 LEU A O 1
ATOM 7258 N N . LYS A 1 961 ? -21.690 -4.721 47.718 1.00 96.00 961 LYS A N 1
ATOM 7259 C CA . LYS A 1 961 ? -20.950 -5.893 47.241 1.00 96.00 961 LYS A CA 1
ATOM 7260 C C . LYS A 1 961 ? -19.775 -6.271 48.148 1.00 96.00 961 LYS A C 1
ATOM 7262 O O . LYS A 1 961 ? -19.486 -7.462 48.247 1.00 96.00 961 LYS A O 1
ATOM 7267 N N . GLU A 1 962 ? -19.130 -5.337 48.844 1.00 92.75 962 GLU A N 1
ATOM 7268 C CA . GLU A 1 962 ? -18.093 -5.688 49.830 1.00 92.75 962 GLU A CA 1
ATOM 7269 C C . GLU A 1 962 ? -18.665 -6.473 51.024 1.00 92.75 962 GLU A C 1
ATOM 7271 O O . GLU A 1 962 ? -17.974 -7.320 51.592 1.00 92.75 962 GLU A O 1
ATOM 7276 N N . ASP A 1 963 ? -19.944 -6.270 51.358 1.00 94.06 963 ASP A N 1
ATOM 7277 C CA . ASP A 1 963 ? -20.605 -6.950 52.476 1.00 94.06 963 ASP A CA 1
ATOM 7278 C C . ASP A 1 963 ? -21.172 -8.329 52.096 1.00 94.06 963 ASP A C 1
ATOM 7280 O O . ASP A 1 963 ? -21.102 -9.271 52.892 1.00 94.06 963 ASP A O 1
ATOM 7284 N N . ILE A 1 964 ? -21.749 -8.464 50.895 1.00 96.69 964 ILE A N 1
ATOM 7285 C CA . ILE A 1 964 ? -22.465 -9.689 50.471 1.00 96.69 964 ILE A CA 1
ATOM 7286 C C . ILE A 1 964 ? -21.758 -10.496 49.370 1.00 96.69 964 ILE A C 1
ATOM 7288 O O . ILE A 1 964 ? -22.157 -11.625 49.077 1.00 96.69 964 ILE A O 1
ATOM 7292 N N . GLY A 1 965 ? -20.692 -9.955 48.778 1.00 96.69 965 GLY A N 1
ATOM 7293 C CA . GLY A 1 965 ? -19.951 -10.555 47.668 1.00 96.69 965 GLY A CA 1
ATOM 7294 C C . GLY A 1 965 ? -20.656 -10.447 46.310 1.00 96.69 965 GLY A C 1
ATOM 7295 O O . GLY A 1 965 ? -21.799 -10.014 46.203 1.00 96.69 965 GLY A O 1
ATOM 7296 N N . TRP A 1 966 ? -19.971 -10.874 45.244 1.00 97.50 966 TRP A N 1
ATOM 7297 C CA . TRP A 1 966 ? -20.488 -10.819 43.866 1.00 97.50 966 TRP A CA 1
ATOM 7298 C C . TRP A 1 966 ? -21.502 -11.918 43.515 1.00 97.50 966 TRP A C 1
ATOM 7300 O O . TRP A 1 966 ? -22.273 -11.762 42.569 1.00 97.50 966 TRP A O 1
ATOM 7310 N N . GLU A 1 967 ? -21.514 -13.036 44.247 1.00 97.75 967 GLU A N 1
ATOM 7311 C CA . GLU A 1 967 ? -22.378 -14.180 43.927 1.00 97.75 967 GLU A CA 1
ATOM 7312 C C . GLU A 1 967 ? -23.880 -13.831 43.972 1.00 97.75 967 GLU A C 1
ATOM 7314 O O . GLU A 1 967 ? -24.577 -14.152 43.006 1.00 97.75 967 GLU A O 1
ATOM 7319 N N . PRO A 1 968 ? -24.393 -13.122 45.000 1.00 98.12 968 PRO A N 1
ATOM 7320 C CA . PRO A 1 968 ? -25.790 -12.692 45.017 1.00 98.12 968 PRO A CA 1
ATOM 7321 C C . PRO A 1 968 ? -26.171 -11.781 43.843 1.00 98.12 968 PRO A C 1
ATOM 7323 O O . PRO A 1 968 ? -27.255 -11.930 43.278 1.00 98.12 968 PRO A O 1
ATOM 7326 N N . PHE A 1 969 ? -25.282 -10.872 43.429 1.00 97.31 969 PHE A N 1
ATOM 7327 C CA . PHE A 1 969 ? -25.511 -10.000 42.271 1.00 97.31 969 PHE A CA 1
ATOM 7328 C C . PHE A 1 969 ? -25.569 -10.799 40.970 1.00 97.31 969 PHE A C 1
ATOM 7330 O O . PHE A 1 969 ? -26.489 -10.613 40.174 1.00 97.31 969 PHE A O 1
ATOM 7337 N N . ARG A 1 970 ? -24.636 -11.741 40.780 1.00 96.44 970 ARG A N 1
ATOM 7338 C CA . ARG A 1 970 ? -24.631 -12.650 39.628 1.00 96.44 970 ARG A CA 1
ATOM 7339 C C . ARG A 1 970 ? -25.933 -13.438 39.524 1.00 96.44 970 ARG A C 1
ATOM 7341 O O . ARG A 1 970 ? -26.511 -13.530 38.444 1.00 96.44 970 ARG A O 1
ATOM 7348 N N . GLN A 1 971 ? -26.401 -14.010 40.632 1.00 96.25 971 GLN A N 1
ATOM 7349 C CA . GLN A 1 971 ? -27.664 -14.745 40.639 1.00 96.25 971 GLN A CA 1
ATOM 7350 C C . GLN A 1 971 ? -28.846 -13.819 40.320 1.00 96.25 971 GLN A C 1
ATOM 7352 O O . GLN A 1 971 ? -29.677 -14.173 39.495 1.00 96.25 971 GLN A O 1
ATOM 7357 N N . THR A 1 972 ? -28.855 -12.599 40.862 1.00 95.25 972 THR A N 1
ATOM 7358 C CA . THR A 1 972 ? -29.911 -11.604 40.611 1.00 95.25 972 THR A CA 1
ATOM 7359 C C . THR A 1 972 ? -30.010 -11.215 39.132 1.00 95.25 972 THR A C 1
ATOM 7361 O O . THR A 1 972 ? -31.106 -11.224 38.576 1.00 95.25 972 THR A O 1
ATOM 7364 N N . PHE A 1 973 ? -28.884 -10.960 38.452 1.00 93.12 973 PHE A N 1
ATOM 7365 C CA . PHE A 1 973 ? -28.888 -10.715 37.001 1.00 93.12 973 PHE A CA 1
ATOM 7366 C C . PHE A 1 973 ? -29.465 -11.893 36.206 1.00 93.12 973 PHE A C 1
ATOM 7368 O O . PHE A 1 973 ? -30.213 -11.698 35.249 1.00 93.12 973 PHE A O 1
ATOM 7375 N N . ARG A 1 974 ? -29.152 -13.122 36.622 1.00 92.19 974 ARG A N 1
ATOM 7376 C CA . ARG A 1 974 ? -29.654 -14.342 35.976 1.00 92.19 974 ARG A CA 1
ATOM 7377 C C . ARG A 1 974 ? -31.126 -14.605 36.279 1.00 92.19 974 ARG A C 1
ATOM 7379 O O . ARG A 1 974 ? -31.820 -15.151 35.426 1.00 92.19 974 ARG A O 1
ATOM 7386 N N . ASP A 1 975 ? -31.616 -14.200 37.445 1.00 92.12 975 ASP A N 1
ATOM 7387 C CA . ASP A 1 975 ? -33.026 -14.334 37.806 1.00 92.12 975 ASP A CA 1
ATOM 7388 C C . ASP A 1 975 ? -33.907 -13.464 36.906 1.00 92.12 975 ASP A C 1
ATOM 7390 O O . ASP A 1 975 ? -34.952 -13.941 36.459 1.00 92.12 975 ASP A O 1
ATOM 7394 N N . PHE A 1 976 ? -33.457 -12.256 36.533 1.00 89.62 976 PHE A N 1
ATOM 7395 C CA . PHE A 1 976 ? -34.165 -11.419 35.554 1.00 89.62 976 PHE A CA 1
ATOM 7396 C C . PHE A 1 976 ? -34.401 -12.146 34.228 1.00 89.62 976 PHE A C 1
ATOM 7398 O O . PHE A 1 976 ? -35.496 -12.056 33.680 1.00 89.62 976 PHE A O 1
ATOM 7405 N N . ALA A 1 977 ? -33.433 -12.941 33.758 1.00 80.69 977 ALA A N 1
ATOM 7406 C CA . ALA A 1 977 ? -33.575 -13.744 32.540 1.00 80.69 977 ALA A CA 1
ATOM 7407 C C . ALA A 1 977 ? -34.666 -14.830 32.635 1.00 80.69 977 ALA A C 1
ATOM 7409 O O . ALA A 1 977 ? -35.092 -15.376 31.616 1.00 80.69 977 ALA A O 1
ATOM 7410 N N . THR A 1 978 ? -35.124 -15.158 33.846 1.00 83.75 978 THR A N 1
ATOM 7411 C CA . THR A 1 978 ? -36.173 -16.158 34.095 1.00 83.75 978 THR A CA 1
ATOM 7412 C C . THR A 1 978 ? -37.546 -15.555 34.383 1.00 83.75 978 THR A C 1
ATOM 7414 O O . THR A 1 978 ? -38.529 -16.299 34.445 1.00 83.75 978 THR A O 1
ATOM 7417 N N . LEU A 1 979 ? -37.640 -14.231 34.546 1.00 86.06 979 LEU A N 1
ATOM 7418 C CA . LEU A 1 979 ? -38.909 -13.568 34.824 1.00 86.06 979 LEU A CA 1
ATOM 7419 C C . LEU A 1 979 ? -39.836 -13.652 33.610 1.00 86.06 979 LEU A C 1
ATOM 7421 O O . LEU A 1 979 ? -39.472 -13.336 32.481 1.00 86.06 979 LEU A O 1
ATOM 7425 N N . THR A 1 980 ? -41.070 -14.081 33.862 1.00 82.44 980 THR A N 1
ATOM 7426 C CA . THR A 1 980 ? -42.140 -14.127 32.853 1.00 82.44 980 THR A CA 1
ATOM 7427 C C . THR A 1 980 ? -43.144 -12.987 33.004 1.00 82.44 980 THR A C 1
ATOM 7429 O O . THR A 1 980 ? -44.082 -12.883 32.215 1.00 82.44 980 THR A O 1
ATOM 7432 N N . GLU A 1 981 ? -43.010 -12.199 34.069 1.00 84.50 981 GLU A N 1
ATOM 7433 C CA . GLU A 1 981 ? -43.887 -11.072 34.370 1.00 84.50 981 GLU A CA 1
ATOM 7434 C C . GLU A 1 981 ? -43.514 -9.854 33.521 1.00 84.50 981 GLU A C 1
ATOM 7436 O O . GLU A 1 981 ? -42.428 -9.783 32.952 1.00 84.50 981 GLU A O 1
ATOM 7441 N N . SER A 1 982 ? -44.440 -8.903 33.392 1.00 87.81 982 SER A N 1
ATOM 7442 C CA . SER A 1 982 ? -44.127 -7.642 32.722 1.00 87.81 982 SER A CA 1
ATOM 7443 C C . SER A 1 982 ? -43.152 -6.820 33.574 1.00 87.81 982 SER A C 1
ATOM 7445 O O . SER A 1 982 ? -43.325 -6.787 34.795 1.00 87.81 982 SER A O 1
ATOM 7447 N N . PRO A 1 983 ? -42.205 -6.091 32.955 1.00 90.31 983 PRO A N 1
ATOM 7448 C CA . PRO A 1 983 ? -41.309 -5.204 33.683 1.00 90.31 983 PRO A CA 1
ATOM 7449 C C . PRO A 1 983 ? -42.068 -4.175 34.539 1.00 90.31 983 PRO A C 1
ATOM 7451 O O . PRO A 1 983 ? -43.111 -3.677 34.090 1.00 90.31 983 PRO A O 1
ATOM 7454 N N . PRO A 1 984 ? -41.561 -3.815 35.734 1.00 93.62 984 PRO A N 1
ATOM 7455 C CA . PRO A 1 984 ? -42.174 -2.771 36.547 1.00 93.62 984 PRO A CA 1
ATOM 7456 C C . PRO A 1 984 ? -42.219 -1.420 35.820 1.00 93.62 984 PRO A C 1
ATOM 7458 O O . PRO A 1 984 ? -41.339 -1.097 35.019 1.00 93.62 984 PRO A O 1
ATOM 7461 N N . ALA A 1 985 ? -43.257 -0.624 36.089 1.00 90.56 985 ALA A N 1
ATOM 7462 C CA . ALA A 1 985 ? -43.532 0.596 35.328 1.00 90.56 985 ALA A CA 1
ATOM 7463 C C . ALA A 1 985 ? -42.735 1.804 35.832 1.00 90.56 985 ALA A C 1
ATOM 7465 O O . ALA A 1 985 ? -42.452 2.716 35.057 1.00 90.56 985 ALA A O 1
ATOM 7466 N N . THR A 1 986 ? -42.397 1.826 37.122 1.00 93.56 986 THR A N 1
ATOM 7467 C CA . THR A 1 986 ? -41.689 2.942 37.757 1.00 93.56 986 THR A CA 1
ATOM 7468 C C . THR A 1 986 ? -40.296 2.541 38.220 1.00 93.56 986 THR A C 1
ATOM 7470 O O . THR A 1 986 ? -40.054 1.389 38.579 1.00 93.56 986 THR A O 1
ATOM 7473 N N . ASP A 1 987 ? -39.385 3.511 38.278 1.00 93.19 987 ASP A N 1
ATOM 7474 C CA . ASP A 1 987 ? -38.011 3.272 38.730 1.00 93.19 987 ASP A CA 1
ATOM 7475 C C . ASP A 1 987 ? -37.952 2.725 40.160 1.00 93.19 987 ASP A C 1
ATOM 7477 O O . ASP A 1 987 ? -37.146 1.852 40.466 1.00 93.19 987 ASP A O 1
ATOM 7481 N N . LEU A 1 988 ? -38.857 3.180 41.030 1.00 94.62 988 LEU A N 1
ATOM 7482 C CA . LEU A 1 988 ? -38.921 2.704 42.408 1.00 94.62 988 LEU A CA 1
ATOM 7483 C C . LEU A 1 988 ? -39.324 1.225 42.492 1.00 94.62 988 LEU A C 1
ATOM 7485 O O . LEU A 1 988 ? -38.732 0.489 43.274 1.00 94.62 988 LEU A O 1
ATOM 7489 N N . GLU A 1 989 ? -40.291 0.782 41.683 1.00 95.00 989 GLU A N 1
ATOM 7490 C CA . GLU A 1 989 ? -40.692 -0.632 41.641 1.00 95.00 989 GLU A CA 1
ATOM 7491 C C . GLU A 1 989 ? -39.569 -1.518 41.078 1.00 95.00 989 GLU A C 1
ATOM 7493 O O . GLU A 1 989 ? -39.412 -2.658 41.510 1.00 95.00 989 GLU A O 1
ATOM 7498 N N . LYS A 1 990 ? -38.752 -0.998 40.151 1.00 95.12 990 LYS A N 1
ATOM 7499 C CA . LYS A 1 990 ? -37.557 -1.699 39.649 1.00 95.12 990 LYS A CA 1
ATOM 7500 C C . LYS A 1 990 ? -36.491 -1.846 40.736 1.00 95.12 990 LYS A C 1
ATOM 7502 O O . LYS A 1 990 ? -35.943 -2.934 40.900 1.00 95.12 990 LYS A O 1
ATOM 7507 N N . VAL A 1 991 ? -36.238 -0.790 41.518 1.00 96.25 991 VAL A N 1
ATOM 7508 C CA . VAL A 1 991 ? -35.337 -0.852 42.686 1.00 96.25 991 VAL A CA 1
ATOM 7509 C C . VAL A 1 991 ? -35.858 -1.834 43.730 1.00 96.25 991 VAL A C 1
ATOM 7511 O O . VAL A 1 991 ? -35.076 -2.613 44.267 1.00 96.25 991 VAL A O 1
ATOM 7514 N N . GLU A 1 992 ? -37.161 -1.817 44.015 1.00 96.06 992 GLU A N 1
ATOM 7515 C CA . GLU A 1 992 ? -37.789 -2.741 44.963 1.00 96.06 992 GLU A CA 1
ATOM 7516 C C . GLU A 1 992 ? -37.629 -4.196 44.505 1.00 96.06 992 GLU A C 1
ATOM 7518 O O . GLU A 1 992 ? -37.123 -5.021 45.267 1.00 96.06 992 GLU A O 1
ATOM 7523 N N . LEU A 1 993 ? -37.938 -4.490 43.236 1.00 95.62 993 LEU A N 1
ATOM 7524 C CA . LEU A 1 993 ? -37.739 -5.813 42.642 1.00 95.62 993 LEU A CA 1
ATOM 7525 C C . LEU A 1 993 ? -36.272 -6.262 42.726 1.00 95.62 993 LEU A C 1
ATOM 7527 O O . LEU A 1 993 ? -35.993 -7.384 43.152 1.00 95.62 993 LEU A O 1
ATOM 7531 N N . PHE A 1 994 ? -35.330 -5.388 42.358 1.00 95.88 994 PHE A N 1
ATOM 7532 C CA . PHE A 1 994 ? -33.900 -5.680 42.443 1.00 95.88 994 PHE A CA 1
ATOM 7533 C C . PHE A 1 994 ? -33.464 -5.968 43.886 1.00 95.88 994 PHE A C 1
ATOM 7535 O O . PHE A 1 994 ? -32.804 -6.975 44.142 1.00 95.88 994 PHE A O 1
ATOM 7542 N N . ALA A 1 995 ? -33.872 -5.131 44.842 1.00 97.31 995 ALA A N 1
ATOM 7543 C CA . ALA A 1 995 ? -33.539 -5.293 46.253 1.00 97.31 995 ALA A CA 1
ATOM 7544 C C . ALA A 1 995 ? -34.116 -6.591 46.840 1.00 97.31 995 ALA A C 1
ATOM 7546 O O . ALA A 1 995 ? -33.444 -7.252 47.635 1.00 97.31 995 ALA A O 1
ATOM 7547 N N . HIS A 1 996 ? -35.328 -6.989 46.443 1.00 96.50 996 HIS A N 1
ATOM 7548 C CA . HIS A 1 996 ? -35.962 -8.236 46.885 1.00 96.50 996 HIS A CA 1
ATOM 7549 C C . HIS A 1 996 ? -35.248 -9.472 46.345 1.00 96.50 996 HIS A C 1
ATOM 7551 O O . HIS A 1 996 ? -34.923 -10.373 47.123 1.00 96.50 996 HIS A O 1
ATOM 7557 N N . LEU A 1 997 ? -34.954 -9.502 45.041 1.00 96.00 997 LEU A N 1
ATOM 7558 C CA . LEU A 1 997 ? -34.198 -10.596 44.425 1.00 96.00 997 LEU A CA 1
ATOM 7559 C C . LEU A 1 997 ? -32.801 -10.708 45.045 1.00 96.00 997 LEU A C 1
ATOM 7561 O O . LEU A 1 997 ? -32.395 -11.791 45.471 1.00 96.00 997 LEU A O 1
ATOM 7565 N N . LEU A 1 998 ? -32.103 -9.579 45.196 1.00 97.44 998 LEU A N 1
ATOM 7566 C CA . LEU A 1 998 ? -30.780 -9.544 45.808 1.00 97.44 998 LEU A CA 1
ATOM 7567 C C . LEU A 1 998 ? -30.813 -10.001 47.270 1.00 97.44 998 LEU A C 1
ATOM 7569 O O . LEU A 1 998 ? -29.947 -10.769 47.679 1.00 97.44 998 LEU A O 1
ATOM 7573 N N . SER A 1 999 ? -31.829 -9.602 48.042 1.00 97.50 999 SER A N 1
ATOM 7574 C CA . SER A 1 999 ? -32.015 -10.059 49.428 1.00 97.50 999 SER A CA 1
ATOM 7575 C C . SER A 1 999 ? -32.216 -11.574 49.505 1.00 97.50 999 SER A C 1
ATOM 7577 O O . SER A 1 999 ? -31.609 -12.252 50.339 1.00 97.50 999 SER A O 1
ATOM 7579 N N . GLY A 1 1000 ? -33.036 -12.125 48.602 1.00 96.81 1000 GLY A N 1
ATOM 7580 C CA . GLY A 1 1000 ? -33.255 -13.566 48.484 1.00 96.81 1000 GLY A CA 1
ATOM 7581 C C . GLY A 1 1000 ? -31.966 -14.324 48.168 1.00 96.81 1000 GLY A C 1
ATOM 7582 O O . GLY A 1 1000 ? -31.654 -15.314 48.832 1.00 96.81 1000 GLY A O 1
ATOM 7583 N N . ASN A 1 1001 ? -31.184 -13.815 47.216 1.00 97.44 1001 ASN A N 1
ATOM 7584 C CA . ASN A 1 1001 ? -29.922 -14.414 46.782 1.00 97.44 1001 ASN A CA 1
ATOM 7585 C C . ASN A 1 1001 ? -28.783 -14.249 47.800 1.00 97.44 1001 ASN A C 1
ATOM 7587 O O . ASN A 1 1001 ? -27.932 -15.130 47.918 1.00 97.44 1001 ASN A O 1
ATOM 7591 N N . ALA A 1 1002 ? -28.771 -13.157 48.569 1.00 96.81 1002 ALA A N 1
ATOM 7592 C CA . ALA A 1 1002 ? -27.805 -12.914 49.640 1.00 96.81 1002 ALA A CA 1
ATOM 7593 C C . ALA A 1 1002 ? -28.152 -13.661 50.940 1.00 96.81 1002 ALA A C 1
ATOM 7595 O O . ALA A 1 1002 ? -27.292 -13.851 51.800 1.00 96.81 1002 ALA A O 1
ATOM 7596 N N . GLY A 1 1003 ? -29.411 -14.083 51.104 1.00 95.94 1003 GLY A N 1
ATOM 7597 C CA . GLY A 1 1003 ? -29.902 -14.715 52.330 1.00 95.94 1003 GLY A CA 1
ATOM 7598 C C . GLY A 1 1003 ? -30.054 -13.748 53.511 1.00 95.94 1003 GLY A C 1
ATOM 7599 O O . GLY A 1 1003 ? -30.122 -14.193 54.659 1.00 95.94 1003 GLY A O 1
ATOM 7600 N N . VAL A 1 1004 ? -30.105 -12.440 53.248 1.00 95.19 1004 VAL A N 1
ATOM 7601 C CA . VAL A 1 1004 ? -30.276 -11.366 54.236 1.00 95.19 1004 VAL A CA 1
ATOM 7602 C C . VAL A 1 1004 ? -31.190 -10.283 53.659 1.00 95.19 1004 VAL A C 1
ATOM 7604 O O . VAL A 1 1004 ? -31.130 -10.000 52.470 1.00 95.19 1004 VAL A O 1
ATOM 7607 N N . ASP A 1 1005 ? -32.050 -9.689 54.489 1.00 95.56 1005 ASP A N 1
ATOM 7608 C CA . ASP A 1 1005 ? -32.923 -8.585 54.070 1.00 95.56 1005 ASP A CA 1
ATOM 7609 C C . ASP A 1 1005 ? -32.113 -7.291 53.898 1.00 95.56 1005 ASP A C 1
ATOM 7611 O O . ASP A 1 1005 ? -31.621 -6.722 54.876 1.00 95.56 1005 ASP A O 1
ATOM 7615 N N . LEU A 1 1006 ? -31.979 -6.841 52.650 1.00 97.00 1006 LEU A N 1
ATOM 7616 C CA . LEU A 1 1006 ? -31.227 -5.645 52.267 1.00 97.00 1006 LEU A CA 1
ATOM 7617 C C . LEU A 1 1006 ? -32.107 -4.398 52.166 1.00 97.00 1006 LEU A C 1
ATOM 7619 O O . LEU A 1 1006 ? -31.580 -3.297 52.015 1.00 97.00 1006 LEU A O 1
ATOM 7623 N N . THR A 1 1007 ? -33.427 -4.529 52.314 1.00 96.12 1007 THR A N 1
ATOM 7624 C CA . THR A 1 1007 ? -34.373 -3.400 52.293 1.00 96.12 1007 THR A CA 1
ATOM 7625 C C . THR A 1 1007 ? -33.944 -2.246 53.211 1.00 96.12 1007 THR A C 1
ATOM 7627 O O . THR A 1 1007 ? -33.973 -1.096 52.762 1.00 96.12 1007 THR A O 1
ATOM 7630 N N . PRO A 1 1008 ? -33.468 -2.482 54.457 1.00 95.56 1008 PRO A N 1
ATOM 7631 C CA . PRO A 1 1008 ? -33.009 -1.396 55.325 1.00 95.56 1008 PRO A CA 1
ATOM 7632 C C . PRO A 1 1008 ? -31.861 -0.571 54.729 1.00 95.56 1008 PRO A C 1
ATOM 7634 O O . PRO A 1 1008 ? -31.787 0.633 54.978 1.00 95.56 1008 PRO A O 1
ATOM 7637 N N . GLN A 1 1009 ? -30.993 -1.195 53.927 1.00 94.69 1009 GLN A N 1
ATOM 7638 C CA . GLN A 1 1009 ? -29.870 -0.522 53.283 1.00 94.69 1009 GLN A CA 1
ATOM 7639 C C . GLN A 1 1009 ? -30.361 0.428 52.184 1.00 94.69 1009 GLN A C 1
ATOM 7641 O O . GLN A 1 1009 ? -30.021 1.610 52.205 1.00 94.69 1009 GLN A O 1
ATOM 7646 N N . PHE A 1 1010 ? -31.235 -0.037 51.288 1.00 96.31 1010 PHE A N 1
ATOM 7647 C CA . PHE A 1 1010 ? -31.829 0.805 50.241 1.00 96.31 1010 PHE A CA 1
ATOM 7648 C C . PHE A 1 1010 ? -32.665 1.955 50.825 1.00 96.31 1010 PHE A C 1
ATOM 7650 O O . PHE A 1 1010 ? -32.579 3.087 50.347 1.00 96.31 1010 PHE A O 1
ATOM 7657 N N . VAL A 1 1011 ? -33.402 1.703 51.915 1.00 95.81 1011 VAL A N 1
ATOM 7658 C CA . VAL A 1 1011 ? -34.124 2.751 52.660 1.00 95.81 1011 VAL A CA 1
ATOM 7659 C C . VAL A 1 1011 ? -33.160 3.789 53.237 1.00 95.81 1011 VAL A C 1
ATOM 7661 O O . VAL A 1 1011 ? -33.451 4.983 53.183 1.00 95.81 1011 VAL A O 1
ATOM 7664 N N . SER A 1 1012 ? -31.994 3.369 53.740 1.00 93.88 1012 SER A N 1
ATOM 7665 C CA . SER A 1 1012 ? -30.969 4.297 54.242 1.00 93.88 1012 SER A CA 1
ATOM 7666 C C . SER A 1 1012 ? -30.386 5.203 53.151 1.00 93.88 1012 SER A C 1
ATOM 7668 O O . SER A 1 1012 ? -29.978 6.324 53.444 1.00 93.88 1012 SER A O 1
ATOM 7670 N N . TRP A 1 1013 ? -30.409 4.758 51.892 1.00 94.94 1013 TRP A N 1
ATOM 7671 C CA . TRP A 1 1013 ? -29.989 5.545 50.729 1.00 94.94 1013 TRP A CA 1
ATOM 7672 C C . TRP A 1 1013 ? -31.087 6.468 50.188 1.00 94.94 1013 TRP A C 1
ATOM 7674 O O . TRP A 1 1013 ? -30.824 7.282 49.304 1.00 94.94 1013 TRP A O 1
ATOM 7684 N N . GLY A 1 1014 ? -32.302 6.364 50.732 1.00 94.62 1014 GLY A N 1
ATOM 7685 C CA . GLY A 1 1014 ? -33.441 7.210 50.397 1.00 94.62 1014 GLY A CA 1
ATOM 7686 C C . GLY A 1 1014 ? -34.562 6.516 49.630 1.00 94.62 1014 GLY A C 1
ATOM 7687 O O . GLY A 1 1014 ? -35.618 7.121 49.482 1.00 94.62 1014 GLY A O 1
ATOM 7688 N N . PHE A 1 1015 ? -34.396 5.271 49.173 1.00 96.00 1015 PHE A N 1
ATOM 7689 C CA . PHE A 1 1015 ? -35.430 4.565 48.406 1.00 96.00 1015 PHE A CA 1
ATOM 7690 C C . PHE A 1 1015 ? -36.556 4.064 49.328 1.00 96.00 1015 PHE A C 1
ATOM 7692 O O . PHE A 1 1015 ? -36.313 3.186 50.157 1.00 96.00 1015 PHE A O 1
ATOM 7699 N N . PRO A 1 1016 ? -37.801 4.568 49.215 1.00 95.06 1016 PRO A N 1
ATOM 7700 C CA . PRO A 1 1016 ? -38.891 4.210 50.124 1.00 95.06 1016 PRO A CA 1
ATOM 7701 C C . PRO A 1 1016 ? -39.556 2.876 49.733 1.00 95.06 1016 PRO A C 1
ATOM 7703 O O . PRO A 1 1016 ? -40.745 2.841 49.421 1.00 95.06 1016 PRO A O 1
ATOM 7706 N N . ILE A 1 1017 ? -38.779 1.794 49.731 1.00 94.94 1017 ILE A N 1
ATOM 7707 C CA . ILE A 1 1017 ? -39.226 0.439 49.376 1.00 94.94 1017 ILE A CA 1
ATOM 7708 C C . ILE A 1 1017 ? -39.658 -0.364 50.612 1.00 94.94 1017 ILE A C 1
ATOM 7710 O O . ILE A 1 1017 ? -39.243 -0.066 51.738 1.00 94.94 1017 ILE A O 1
ATOM 7714 N N . SER A 1 1018 ? -40.510 -1.372 50.420 1.00 92.25 1018 SER A N 1
ATOM 7715 C CA . SER A 1 1018 ? -40.999 -2.241 51.498 1.00 92.25 1018 SER A CA 1
ATOM 7716 C C . SER A 1 1018 ? -40.184 -3.535 51.589 1.00 92.25 1018 SER A C 1
ATOM 7718 O O . SER A 1 1018 ? -39.614 -3.958 50.586 1.00 92.25 1018 SER A O 1
ATOM 7720 N N . PRO A 1 1019 ? -40.118 -4.197 52.761 1.00 86.50 1019 PRO A N 1
ATOM 7721 C CA . PRO A 1 1019 ? -39.519 -5.527 52.859 1.00 86.50 1019 PRO A CA 1
ATOM 7722 C C . PRO A 1 1019 ? -40.283 -6.568 52.017 1.00 86.50 1019 PRO A C 1
ATOM 7724 O O . PRO A 1 1019 ? -41.504 -6.418 51.884 1.00 86.50 1019 PRO A O 1
ATOM 7727 N N . PRO A 1 1020 ? -39.593 -7.597 51.484 1.00 75.06 1020 PRO A N 1
ATOM 7728 C CA . PRO A 1 1020 ? -40.186 -8.652 50.653 1.00 75.06 1020 PRO A CA 1
ATOM 7729 C C . PRO A 1 1020 ? -41.230 -9.528 51.363 1.00 75.06 1020 PRO A C 1
ATOM 7731 O O . PRO A 1 1020 ? -41.156 -9.699 52.606 1.00 75.06 1020 PRO A O 1
#

Mean predicted aligned error: 21.98 Å

InterPro domains:
  IPR042279 Peptidase M60, enhancin-like domain 3 [G3DSA:1.10.390.30] (893-1020)